Protein 3R8Y (pdb70)

Secondary structure (DSSP, 8-state):
--B-EEEEEEEE-GGG----TTSEEEE-SSEEEEEEEHHHHHHHHHHTTTTEEEEEEEE--BSB-SPBP--TT-SSEE-TT-EEBSS-EE-TT-EE-TT-EE-TT-EE-TT-EE-TT-EE-TT-EE-TT-EE-TT-EEPP--S-TTS---EE-TT-EE-TT-EE-TT-EEPTT-EE-TT-EE-SPBPTTEEEEETTEEEEEE-/-HHHHHHHHHHSPPB-EEEEEEEE-GGG----TTSEEEE-SSEEEEEEEHHHHHHHHHHTTTTEEEEEEEE--BSB-SPBP--TT-SSEE-TT-EEBSS-EE-TT-EE-TT-EE-TT-EE-TT-EE-TT-EE-TT-EE-SS-EE-TT-EE----SSTTSPPPEE-TT-EE-TT-EE-TT-EE-TT-EE-TT-EE-SPBPTT-EEEETTEEE--/--B-EEEEEEEESGGG-PPPTTSEEEE-SSEEEEEEEHHHHHHHHHHTTTTEEEEEEE---BSB-SPBP--TT-SSEE-TT-EEBSS-EE-TT-EE-TT-EE-TT-EE-TT-EE-TT-EE-TT-EE-TT-EE-TT-EE----S-TTS---EE-TT-EE-TT-EE-TT-EE-TT-EE-TT-EE-SPBPTT-EEETTTTEE--/--B-EEEEEEEE-GGG----TTSEEEE-SSEEEEEEEHHHHHHHHHHTTTTEEEEEEE---BSB-SPBP--TT-SSEE-TT-EEBSS-EE-TT-EE-TT-EE-TT-EE-TT-EE-TT-EE-TT-EE-TT-EE-TT-EEPP--S-TTSPPPEE-TT-EE-TT-EE-TT-EE-TT-EE-TT-EE-S-B-TTEEEETTTTEEEEE-/-HHHHHHHHHHSPPB-EEEEEEEE-GGG----TTSEEEE-SSEEEEEEEHHHHHHHHHHTTTTEEEEEEE---BSB-SPBP--TT-SSEE-TT-EEBSS-EE-TT-EE-TT-EE-TT-EE-TT-EE-TT-EE-TT-EE-TT-EE-TT-EE----SSTTSPPPEE-TT-EE-TT-EE-TT-EE-TT-EE-TT-EE-SPBPTT-EEETTTTEE-/--B-EEEEEEEE-GGGPPPPTTSEEEE-SSEEEEEEEHHHHHHHHHHTTTTEEEEEEE---BSB-SPBP--TT-SSEE-TT-EEBSS-EE-TT-EE-TT-EE-TT-EE-TT-EE-TT-EE-TT-EE-SS-EE-TT-EE----S-TTS---EE-TT-EE-TT-EE-TT-EE-TT-EE-TT-EE-SPBPTT-EEETTTTEEEE-

Foldseek 3Di:
DFFWKKKKKWFFQCVPADADPQKDWADDGGITIIIHGCVRVVVRCVVPCVGTVDMDMDTDDGRHDWAWDDCVPDQEEEDDQETHTHQEAEEHHEYEEHNEYEYHLEYAEANEYEYHNEYHAANAYAYYNEYAEHLEYFYYDNDDPPFAAEAEYAQEYEYHNEYEDGNEYEAANEYEYHPEYDDHHHHHQFYWYHDPTDTDGGD/DLVVQVVQQVVFWFFWKKKKKWFFQCVVADQDPQKDWDDDRGITIIIHGCVRVVVRCVVCVVGTDDMDMDTDDGRHGWAWDDPPPAQEAEDDQETHTHQEAEEHHEHEEHNEYEDHLEYAYHNEYEYANEYHAHNEYAYHPEYAEHLEYFYYDRPPSVFAAEYEYALEYHAHNEYEYGNEYEAANEYEYHPEYDDHHHHHNFYWYHHPTDTDD/DFFWKKKKKWFFQPVPADADPQKDWADDRGITIIIHGPVRVVVRCVVVVVGIPDMDMDTDDGRHDWAWDDCVPDQEAEDDQETHTHQEADEHHEYEEHNEYEDHLEYAYACEYEYHNEYEAANAYAYYNEYAEHLEYQYYDNDDPPFAAEAEYALEYHYHNEYEDGREYEAANEYEYHPEYDDHHHYHNFYWYDHPTDTDD/DFFWKKKKKWFFQCVPADADPQWDWQDDRGITMIIHGPVRVVCSCVVCCNGTPDMDMDTDDGRHDWAWDDCVPDQEAEEAQETHTHQEAEEHHEYEEHNEYEYHLEYAEANEYEYHNEYEAANAYAYYNEYAEALEYFYYDNDDPPFAAEAEYACEYEAHNEYEDGNEYEEACEYEYHPEYDDHHHYHQFYWYHYPTDTPDRD/DLVVQVVLQVPFWFAWKKKKKWFFQCVPADQDPQWDWPDDRGITIIIHGPVRVVVSCVVCVVTTPDMDMDTDDGRHGWAWDDCPPDQEAEDPQETHTHQEAEEHHEYEEHNEYEDHLEYAYHNEYEYANEYEAANEYAYYPEYAEHLEYFHYDNPPSPFAAEAEYAQEYHYHNEYEDGNEYEAANEYEYHPEYDDHHHHHNFYWYHHPTDTD/DFFWKKKKKWFFQCVPADADPQKDWAADRGITIIIHGCVRVVVSCVVCVVGTPDMDMDTDDGRHDWAWDDCPPDQEAEDPQETHTHQEAEEHHEYEEHQEYEDHLEYAEACEYEYHNEYEAANAYAYYNEYAAHLEYQYYDNDDPPFAAEAEYYLEYEAHNEYEDGNEYEAANEYEYHPEYDDHHHHHNFYWYHDPTDTDGD

Structure (mmCIF, N/CA/C/O backbone):
data_3R8Y
#
_entry.id   3R8Y
#
_cell.length_a   52.421
_cell.length_b   52.219
_cell.length_c   134.550
_cell.angle_alpha   97.41
_cell.angle_beta   93.19
_cell.angle_gamma   115.71
#
_symmetry.space_group_name_H-M   'P 1'
#
loop_
_entity.id
_entity.type
_entity.pdbx_description
1 polymer '2,3,4,5-tetrahydropyridine-2,6-dicarboxylate N-acetyltransferase'
2 non-polymer 'CALCIUM ION'
3 water water
#
loop_
_atom_site.group_PDB
_atom_site.id
_atom_site.type_symbol
_atom_site.label_atom_id
_atom_site.label_alt_id
_atom_site.label_comp_id
_atom_site.label_asym_id
_atom_site.label_entity_id
_atom_site.label_seq_id
_atom_site.pdbx_PDB_ins_code
_atom_site.Cartn_x
_atom_site.Cartn_y
_atom_site.Cartn_z
_atom_site.occupancy
_atom_site.B_iso_or_equiv
_atom_site.auth_seq_id
_atom_site.auth_comp_id
_atom_site.auth_asym_id
_atom_site.auth_atom_id
_atom_site.pdbx_PDB_model_num
ATOM 1 N N . GLU A 1 17 ? 5.936 19.691 67.250 1.00 48.96 17 GLU A N 1
ATOM 2 C CA . GLU A 1 17 ? 5.625 20.591 66.142 1.00 44.59 17 GLU A CA 1
ATOM 3 C C . GLU A 1 17 ? 4.121 20.767 65.959 1.00 36.17 17 GLU A C 1
ATOM 4 O O . GLU A 1 17 ? 3.676 21.873 65.850 1.00 29.60 17 GLU A O 1
ATOM 10 N N . LYS A 1 18 ? 3.394 19.665 65.927 1.00 34.37 18 LYS A N 1
ATOM 11 C CA . LYS A 1 18 ? 1.943 19.681 65.897 1.00 33.61 18 LYS A CA 1
ATOM 12 C C . LYS A 1 18 ? 1.445 20.086 67.261 1.00 32.04 18 LYS A C 1
ATOM 13 O O . LYS A 1 18 ? 1.940 19.624 68.251 1.00 33.07 18 LYS A O 1
ATOM 19 N N . LYS A 1 19 ? 0.485 20.988 67.300 1.00 27.78 19 LYS A N 1
ATOM 20 C CA . LYS A 1 19 ? 0.032 21.530 68.570 1.00 27.08 19 LYS A CA 1
ATOM 21 C C . LYS A 1 19 ? -1.486 21.485 68.720 1.00 23.95 19 LYS A C 1
ATOM 22 O O . LYS A 1 19 ? -2.225 21.436 67.729 1.00 19.76 19 LYS A O 1
ATOM 28 N N . THR A 1 20 ? -1.943 21.502 69.973 1.00 20.50 20 THR A N 1
ATOM 29 C CA . THR A 1 20 ? -3.363 21.564 70.279 1.00 20.12 20 THR A CA 1
ATOM 30 C C . THR A 1 20 ? -3.555 22.635 71.338 1.00 23.58 20 THR A C 1
ATOM 31 O O . THR A 1 20 ? -3.767 22.335 72.514 1.00 23.88 20 THR A O 1
ATOM 35 N N . PRO A 1 21 ? -3.442 23.900 70.924 1.00 22.96 21 PRO A N 1
ATOM 36 C CA . PRO A 1 21 ? -3.462 25.009 71.878 1.00 20.10 21 PRO A CA 1
ATOM 37 C C . PRO A 1 21 ? -4.851 25.232 72.456 1.00 23.04 21 PRO A C 1
ATOM 38 O O . PRO A 1 21 ? -5.849 25.166 71.739 1.00 22.81 21 PRO A O 1
ATOM 42 N N . VAL A 1 22 ? -4.910 25.470 73.760 1.00 23.68 22 VAL A N 1
ATOM 43 C CA . VAL A 1 22 ? -6.175 25.781 74.405 1.00 24.65 22 VAL A CA 1
ATOM 44 C C . VAL A 1 22 ? -6.093 27.069 75.207 1.00 23.45 22 VAL A C 1
ATOM 45 O O . VAL A 1 22 ? -5.022 27.478 75.646 1.00 22.14 22 VAL A O 1
ATOM 49 N N . LYS A 1 23 ? -7.243 27.709 75.376 1.00 24.47 23 LYS A N 1
ATOM 50 C CA . LYS A 1 23 ? -7.393 28.767 76.358 1.00 25.25 23 LYS A CA 1
ATOM 51 C C . LYS A 1 23 ? -8.424 28.292 77.373 1.00 27.30 23 LYS A C 1
ATOM 52 O O . LYS A 1 23 ? -9.524 27.889 77.002 1.00 25.58 23 LYS A O 1
ATOM 58 N N . VAL A 1 24 ? -8.072 28.320 78.654 1.00 27.04 24 VAL A N 1
ATOM 59 C CA . VAL A 1 24 ? -8.967 27.788 79.670 1.00 26.89 24 VAL A CA 1
ATOM 60 C C . VAL A 1 24 ? -9.242 28.788 80.787 1.00 27.23 24 VAL A C 1
ATOM 61 O O . VAL A 1 24 ? -8.335 29.184 81.522 1.00 28.67 24 VAL A O 1
ATOM 65 N N . TYR A 1 25 ? -10.503 29.194 80.897 1.00 26.88 25 TYR A N 1
ATOM 66 C CA . TYR A 1 25 ? -10.944 30.040 81.995 1.00 27.00 25 TYR A CA 1
ATOM 67 C C . TYR A 1 25 ? -11.167 29.164 83.209 1.00 26.83 25 TYR A C 1
ATOM 68 O O . TYR A 1 25 ? -11.840 28.139 83.122 1.00 25.45 25 TYR A O 1
ATOM 77 N N . ILE A 1 26 ? -10.605 29.568 84.345 1.00 25.52 26 ILE A N 1
ATOM 78 C CA . ILE A 1 26 ? -10.672 28.758 85.547 1.00 30.48 26 ILE A CA 1
ATOM 79 C C . ILE A 1 26 ? -11.092 29.601 86.739 1.00 30.74 26 ILE A C 1
ATOM 80 O O . ILE A 1 26 ? -10.943 30.824 86.735 1.00 33.06 26 ILE A O 1
ATOM 85 N N . LYS A 1 27 ? -11.626 28.939 87.755 1.00 29.63 27 LYS A N 1
ATOM 86 C CA . LYS A 1 27 ? -11.954 29.614 88.998 1.00 30.46 27 LYS A CA 1
ATOM 87 C C . LYS A 1 27 ? -11.878 28.651 90.173 1.00 34.02 27 LYS A C 1
ATOM 88 O O . LYS A 1 27 ? -12.019 27.439 90.010 1.00 35.07 27 LYS A O 1
ATOM 94 N N . GLY A 1 28 ? -11.646 29.203 91.358 1.00 35.64 28 GLY A N 1
ATOM 95 C CA . GLY A 1 28 ? -11.531 28.411 92.568 1.00 35.14 28 GLY A CA 1
ATOM 96 C C . GLY A 1 28 ? -10.564 29.049 93.545 1.00 38.70 28 GLY A C 1
ATOM 97 O O . GLY A 1 28 ? -10.441 30.274 93.594 1.00 40.02 28 GLY A O 1
ATOM 98 N N . ASP A 1 29 ? -9.878 28.217 94.323 1.00 36.66 29 ASP A N 1
ATOM 99 C CA . ASP A 1 29 ? -8.866 28.687 95.262 1.00 38.30 29 ASP A CA 1
ATOM 100 C C . ASP A 1 29 ? -7.509 28.612 94.582 1.00 40.78 29 ASP A C 1
ATOM 101 O O . ASP A 1 29 ? -6.717 27.706 94.841 1.00 39.55 29 ASP A O 1
ATOM 106 N N . LEU A 1 30 ? -7.246 29.575 93.704 1.00 42.14 30 LEU A N 1
ATOM 107 C CA . LEU A 1 30 ? -6.105 29.495 92.796 1.00 41.63 30 LEU A CA 1
ATOM 108 C C . LEU A 1 30 ? -4.747 29.673 93.470 1.00 45.30 30 LEU A C 1
ATOM 109 O O . LEU A 1 30 ? -3.734 29.207 92.952 1.00 47.19 30 LEU A O 1
ATOM 114 N N . LYS A 1 31 ? -4.724 30.343 94.616 1.00 48.07 31 LYS A N 1
ATOM 115 C CA . LYS A 1 31 ? -3.474 30.559 95.336 1.00 51.58 31 LYS A CA 1
ATOM 116 C C . LYS A 1 31 ? -2.831 29.230 95.707 1.00 50.95 31 LYS A C 1
ATOM 117 O O . LYS A 1 31 ? -1.633 29.166 95.978 1.00 50.72 31 LYS A O 1
ATOM 123 N N . GLU A 1 32 ? -3.636 28.171 95.719 1.00 50.07 32 GLU A N 1
ATOM 124 C CA . GLU A 1 32 ? -3.165 26.845 96.105 1.00 49.37 32 GLU A CA 1
ATOM 125 C C . GLU A 1 32 ? -2.599 26.069 94.923 1.00 47.81 32 GLU A C 1
ATOM 126 O O . GLU A 1 32 ? -2.055 24.978 95.092 1.00 47.16 32 GLU A O 1
ATOM 132 N N . VAL A 1 33 ? -2.737 26.633 93.727 1.00 46.15 33 VAL A N 1
ATOM 133 C CA . VAL A 1 33 ? -2.257 25.984 92.513 1.00 45.61 33 VAL A CA 1
ATOM 134 C C . VAL A 1 33 ? -0.998 26.662 91.984 1.00 47.32 33 VAL A C 1
ATOM 135 O O . VAL A 1 33 ? -0.952 27.884 91.835 1.00 48.62 33 VAL A O 1
ATOM 139 N N . THR A 1 34 ? 0.025 25.863 91.710 1.00 47.65 34 THR A N 1
ATOM 140 C CA . THR A 1 34 ? 1.222 26.370 91.057 1.00 49.31 34 THR A CA 1
ATOM 141 C C . THR A 1 34 ? 1.218 25.945 89.594 1.00 46.95 34 THR A C 1
ATOM 142 O O . THR A 1 34 ? 0.929 24.792 89.272 1.00 46.67 34 THR A O 1
ATOM 146 N N . PHE A 1 35 ? 1.526 26.884 88.708 1.00 45.31 35 PHE A N 1
ATOM 147 C CA . PHE A 1 35 ? 1.539 26.596 87.279 1.00 45.65 35 PHE A CA 1
ATOM 148 C C . PHE A 1 35 ? 2.960 26.557 86.738 1.00 48.22 35 PHE A C 1
ATOM 149 O O . PHE A 1 35 ? 3.788 27.394 87.098 1.00 50.91 35 PHE A O 1
ATOM 157 N N . PRO A 1 36 ? 3.248 25.573 85.874 1.00 47.27 36 PRO A N 1
ATOM 158 C CA . PRO A 1 36 ? 4.566 25.426 85.250 1.00 48.95 36 PRO A CA 1
ATOM 159 C C . PRO A 1 36 ? 4.824 26.534 84.236 1.00 47.97 36 PRO A C 1
ATOM 160 O O . PRO A 1 36 ? 3.882 27.187 83.785 1.00 46.81 36 PRO A O 1
ATOM 164 N N . GLU A 1 37 ? 6.088 26.737 83.883 1.00 45.65 37 GLU A N 1
ATOM 165 C CA . GLU A 1 37 ? 6.454 27.772 82.930 1.00 45.75 37 GLU A CA 1
ATOM 166 C C . GLU A 1 37 ? 5.980 27.428 81.522 1.00 43.15 37 GLU A C 1
ATOM 167 O O . GLU A 1 37 ? 6.038 28.265 80.622 1.00 41.79 37 GLU A O 1
ATOM 173 N N . THR A 1 38 ? 5.515 26.195 81.336 1.00 42.71 38 THR A N 1
ATOM 174 C CA . THR A 1 38 ? 5.017 25.751 80.034 1.00 42.00 38 THR A CA 1
ATOM 175 C C . THR A 1 38 ? 3.634 26.325 79.730 1.00 37.03 38 THR A C 1
ATOM 176 O O . THR A 1 38 ? 3.169 26.285 78.590 1.00 36.40 38 THR A O 1
ATOM 180 N N . VAL A 1 39 ? 2.975 26.858 80.753 1.00 32.63 39 VAL A N 1
ATOM 181 C CA . VAL A 1 39 ? 1.674 27.479 80.561 1.00 34.55 39 VAL A CA 1
ATOM 182 C C . VAL A 1 39 ? 1.686 28.938 81.002 1.00 34.53 39 VAL A C 1
ATOM 183 O O . VAL A 1 39 ? 2.331 29.299 81.991 1.00 35.71 39 VAL A O 1
ATOM 187 N N . GLN A 1 40 ? 0.983 29.774 80.250 1.00 32.83 40 GLN A N 1
ATOM 188 C CA . GLN A 1 40 ? 0.821 31.172 80.613 1.00 33.28 40 GLN A CA 1
ATOM 189 C C . GLN A 1 40 ? -0.429 31.306 81.458 1.00 35.11 40 GLN A C 1
ATOM 190 O O . GLN A 1 40 ? -1.541 31.149 80.955 1.00 35.38 40 GLN A O 1
ATOM 196 N N . ALA A 1 41 ? -0.240 31.586 82.743 1.00 35.33 41 ALA A N 1
ATOM 197 C CA . ALA A 1 41 ? -1.358 31.707 83.669 1.00 33.98 41 ALA A CA 1
ATOM 198 C C . ALA A 1 41 ? -1.658 33.167 83.987 1.00 36.91 41 ALA A C 1
ATOM 199 O O . ALA A 1 41 ? -0.851 33.854 84.613 1.00 40.91 41 ALA A O 1
ATOM 201 N N . PHE A 1 42 ? -2.812 33.653 83.560 1.00 34.73 42 PHE A N 1
ATOM 202 C CA . PHE A 1 42 ? -3.203 35.008 83.866 1.00 32.99 42 PHE A CA 1
ATOM 203 C C . PHE A 1 42 ? -4.253 34.890 84.955 1.00 34.67 42 PHE A C 1
ATOM 204 O O . PHE A 1 42 ? -5.403 34.663 84.691 1.00 35.33 42 PHE A O 1
ATOM 212 N N . VAL A 1 43 ? -3.832 34.994 86.198 1.00 36.29 43 VAL A N 1
ATOM 213 C CA . VAL A 1 43 ? -4.758 34.764 87.281 1.00 38.07 43 VAL A CA 1
ATOM 214 C C . VAL A 1 43 ? -4.602 35.666 88.466 1.00 38.61 43 VAL A C 1
ATOM 215 O O . VAL A 1 43 ? -3.585 36.301 88.649 1.00 37.39 43 VAL A O 1
ATOM 219 N N . ASN A 1 44 ? -5.663 35.701 89.253 1.00 41.04 44 ASN A N 1
ATOM 220 C CA . ASN A 1 44 ? -5.697 36.361 90.543 1.00 48.41 44 ASN A CA 1
ATOM 221 C C . ASN A 1 44 ? -6.182 35.297 91.504 1.00 46.36 44 ASN A C 1
ATOM 222 O O . ASN A 1 44 ? -6.253 34.142 91.142 1.00 42.96 44 ASN A O 1
ATOM 227 N N . LYS A 1 45 ? -6.473 35.670 92.744 1.00 47.83 45 LYS A N 1
ATOM 228 C CA . LYS A 1 45 ? -6.860 34.680 93.741 1.00 49.26 45 LYS A CA 1
ATOM 229 C C . LYS A 1 45 ? -8.042 33.747 93.451 1.00 48.86 45 LYS A C 1
ATOM 230 O O . LYS A 1 45 ? -7.979 32.578 93.769 1.00 47.56 45 LYS A O 1
ATOM 236 N N . LYS A 1 46 ? -9.124 34.242 92.872 1.00 48.69 46 LYS A N 1
ATOM 237 C CA . LYS A 1 46 ? -10.258 33.353 92.598 1.00 47.54 46 LYS A CA 1
ATOM 238 C C . LYS A 1 46 ? -10.537 32.958 91.139 1.00 43.45 46 LYS A C 1
ATOM 239 O O . LYS A 1 46 ? -11.185 31.945 90.897 1.00 42.86 46 LYS A O 1
ATOM 245 N N . SER A 1 47 ? -10.147 33.785 90.182 1.00 40.35 47 SER A N 1
ATOM 246 C CA . SER A 1 47 ? -10.474 33.481 88.795 1.00 39.95 47 SER A CA 1
ATOM 247 C C . SER A 1 47 ? -9.318 33.738 87.858 1.00 37.16 47 SER A C 1
ATOM 248 O O . SER A 1 47 ? -8.410 34.505 88.173 1.00 37.60 47 SER A O 1
ATOM 251 N N . GLY A 1 48 ? -9.347 33.090 86.702 1.00 31.86 48 GLY A N 1
ATOM 252 C CA . GLY A 1 48 ? -8.258 33.284 85.765 1.00 37.15 48 GLY A CA 1
ATOM 253 C C . GLY A 1 48 ? -8.495 32.660 84.402 1.00 35.22 48 GLY A C 1
ATOM 254 O O . GLY A 1 48 ? -9.483 31.965 84.194 1.00 35.85 48 GLY A O 1
ATOM 255 N N . VAL A 1 49 ? -7.530 32.879 83.508 1.00 33.70 49 VAL A N 1
ATOM 256 C CA . VAL A 1 49 ? -7.510 32.300 82.166 1.00 29.59 49 VAL A CA 1
ATOM 257 C C . VAL A 1 49 ? -6.143 31.640 81.918 1.00 31.63 49 VAL A C 1
ATOM 258 O O . VAL A 1 49 ? -5.108 32.220 82.240 1.00 31.02 49 VAL A O 1
ATOM 262 N N . LEU A 1 50 ? -6.139 30.437 81.349 1.00 30.07 50 LEU A N 1
ATOM 263 C CA . LEU A 1 50 ? -4.894 29.707 81.086 1.00 30.37 50 LEU A CA 1
ATOM 264 C C . LEU A 1 50 ? -4.620 29.447 79.603 1.00 26.98 50 LEU A C 1
ATOM 265 O O . LEU A 1 50 ? -5.511 29.038 78.866 1.00 28.93 50 LEU A O 1
ATOM 270 N N . PHE A 1 51 ? -3.381 29.684 79.177 1.00 24.28 51 PHE A N 1
ATOM 271 C CA . PHE A 1 51 ? -2.976 29.445 77.794 1.00 24.90 51 PHE A CA 1
ATOM 272 C C . PHE A 1 51 ? -1.874 28.392 77.719 1.00 26.21 51 PHE A C 1
ATOM 273 O O . PHE A 1 51 ? -0.859 28.517 78.400 1.00 26.41 51 PHE A O 1
ATOM 281 N N . GLY A 1 52 ? -2.053 27.373 76.882 1.00 22.99 52 GLY A N 1
ATOM 282 C CA . GLY A 1 52 ? -1.015 26.368 76.710 1.00 26.05 52 GLY A CA 1
ATOM 283 C C . GLY A 1 52 ? -1.475 25.172 75.903 1.00 27.46 52 GLY A C 1
ATOM 284 O O . GLY A 1 52 ? -2.567 25.188 75.339 1.00 23.58 52 GLY A O 1
ATOM 285 N N . GLU A 1 53 ? -0.637 24.141 75.849 1.00 26.98 53 GLU A N 1
ATOM 286 C CA . GLU A 1 53 ? -0.995 22.891 75.188 1.00 27.43 53 GLU A CA 1
ATOM 287 C C . GLU A 1 53 ? -2.020 22.128 76.007 1.00 25.44 53 GLU A C 1
ATOM 288 O O . GLU A 1 53 ? -1.911 22.059 77.232 1.00 27.90 53 GLU A O 1
ATOM 294 N N . TRP A 1 54 ? -3.010 21.552 75.327 1.00 23.96 54 TRP A N 1
ATOM 295 C CA . TRP A 1 54 ? -4.079 20.828 76.010 1.00 27.42 54 TRP A CA 1
ATOM 296 C C . TRP A 1 54 ? -3.539 19.708 76.898 1.00 32.08 54 TRP A C 1
ATOM 297 O O . TRP A 1 54 ? -4.005 19.521 78.021 1.00 34.71 54 TRP A O 1
ATOM 308 N N . SER A 1 55 ? -2.550 18.974 76.400 1.00 32.66 55 SER A N 1
ATOM 309 C CA . SER A 1 55 ? -1.967 17.878 77.172 1.00 36.72 55 SER A CA 1
ATOM 310 C C . SER A 1 55 ? -1.437 18.373 78.517 1.00 38.07 55 SER A C 1
ATOM 311 O O . SER A 1 55 ? -1.634 17.728 79.543 1.00 39.36 55 SER A O 1
ATOM 314 N N . GLU A 1 56 ? -0.774 19.526 78.502 1.00 38.83 56 GLU A N 1
ATOM 315 C CA . GLU A 1 56 ? -0.239 20.125 79.722 1.00 38.61 56 GLU A CA 1
ATOM 316 C C . GLU A 1 56 ? -1.349 20.629 80.646 1.00 36.42 56 GLU A C 1
ATOM 317 O O . GLU A 1 56 ? -1.315 20.397 81.853 1.00 35.91 56 GLU A O 1
ATOM 323 N N . ILE A 1 57 ? -2.327 21.322 80.074 1.00 34.70 57 ILE A N 1
ATOM 324 C CA . ILE A 1 57 ? -3.389 21.947 80.857 1.00 32.13 57 ILE A CA 1
ATOM 325 C C . ILE A 1 57 ? -4.332 20.908 81.454 1.00 31.42 57 ILE A C 1
ATOM 326 O O . ILE A 1 57 ? -4.803 21.054 82.581 1.00 31.18 57 ILE A O 1
ATOM 331 N N . LYS A 1 58 ? -4.602 19.858 80.689 1.00 31.56 58 LYS A N 1
ATOM 332 C CA . LYS A 1 58 ? -5.502 18.801 81.126 1.00 35.92 58 LYS A CA 1
ATOM 333 C C . LYS A 1 58 ? -5.011 18.204 82.436 1.00 35.09 58 LYS A C 1
ATOM 334 O O . LYS A 1 58 ? -5.791 17.969 83.356 1.00 37.64 58 LYS A O 1
ATOM 340 N N . THR A 1 59 ? -3.709 17.957 82.504 1.00 34.42 59 THR A N 1
ATOM 341 C CA . THR A 1 59 ? -3.085 17.413 83.708 1.00 35.99 59 THR A CA 1
ATOM 342 C C . THR A 1 59 ? -3.261 18.347 84.897 1.00 34.97 59 THR A C 1
ATOM 343 O O . THR A 1 59 ? -3.525 17.904 86.013 1.00 35.99 59 THR A O 1
ATOM 347 N N . ILE A 1 60 ? -3.104 19.642 84.650 1.00 33.58 60 ILE A N 1
ATOM 348 C CA . ILE A 1 60 ? -3.257 20.649 85.695 1.00 37.02 60 ILE A CA 1
ATOM 349 C C . ILE A 1 60 ? -4.683 20.676 86.238 1.00 37.25 60 ILE A C 1
ATOM 350 O O . ILE A 1 60 ? -4.894 20.708 87.451 1.00 38.68 60 ILE A O 1
ATOM 355 N N . LEU A 1 61 ? -5.662 20.664 85.338 1.00 36.37 61 LEU A N 1
ATOM 356 C CA . LEU A 1 61 ? -7.062 20.657 85.749 1.00 34.53 61 LEU A CA 1
ATOM 357 C C . LEU A 1 61 ? -7.361 19.419 86.599 1.00 35.84 61 LEU A C 1
ATOM 358 O O . LEU A 1 61 ? -7.980 19.514 87.663 1.00 39.10 61 LEU A O 1
ATOM 363 N N . ASP A 1 62 ? -6.908 18.261 86.128 1.00 35.05 62 ASP A N 1
ATOM 364 C CA . ASP A 1 62 ? -7.134 16.998 86.827 1.00 41.25 62 ASP A CA 1
ATOM 365 C C . ASP A 1 62 ? -6.482 16.957 88.207 1.00 41.47 62 ASP A C 1
ATOM 366 O O . ASP A 1 62 ? -7.128 16.627 89.202 1.00 43.59 62 ASP A O 1
ATOM 371 N N . GLU A 1 63 ? -5.199 17.296 88.265 1.00 40.48 63 GLU A N 1
ATOM 372 C CA . GLU A 1 63 ? -4.449 17.196 89.509 1.00 39.18 63 GLU A CA 1
ATOM 373 C C . GLU A 1 63 ? -4.802 18.276 90.531 1.00 42.03 63 GLU A C 1
ATOM 374 O O . GLU A 1 63 ? -4.374 18.208 91.684 1.00 42.37 63 GLU A O 1
ATOM 380 N N . ASN A 1 64 ? -5.587 19.265 90.117 1.00 41.20 64 ASN A N 1
ATOM 381 C CA . ASN A 1 64 ? -5.975 20.339 91.024 1.00 41.11 64 ASN A CA 1
ATOM 382 C C . ASN A 1 64 ? -7.485 20.507 91.134 1.00 39.86 64 ASN A C 1
ATOM 383 O O . ASN A 1 64 ? -7.981 21.600 91.415 1.00 37.46 64 ASN A O 1
ATOM 388 N N . SER A 1 65 ? -8.207 19.410 90.930 1.00 40.20 65 SER A N 1
ATOM 389 C CA . SER A 1 65 ? -9.666 19.419 90.955 1.00 44.06 65 SER A CA 1
ATOM 390 C C . SER A 1 65 ? -10.241 20.010 92.243 1.00 45.32 65 SER A C 1
ATOM 391 O O . SER A 1 65 ? -11.335 20.570 92.241 1.00 48.95 65 SER A O 1
ATOM 394 N N . LYS A 1 66 ? -9.500 19.897 93.337 1.00 43.55 66 LYS A N 1
ATOM 395 C CA . LYS A 1 66 ? -9.976 20.405 94.618 1.00 45.97 66 LYS A CA 1
ATOM 396 C C . LYS A 1 66 ? -10.053 21.932 94.642 1.00 43.57 66 LYS A C 1
ATOM 397 O O . LYS A 1 66 ? -10.932 22.501 95.286 1.00 43.55 66 LYS A O 1
ATOM 403 N N . TYR A 1 67 ? -9.135 22.590 93.939 1.00 39.83 67 TYR A N 1
ATOM 404 C CA . TYR A 1 67 ? -9.040 24.049 93.988 1.00 40.04 67 TYR A CA 1
ATOM 405 C C . TYR A 1 67 ? -9.590 24.731 92.742 1.00 39.18 67 TYR A C 1
ATOM 406 O O . TYR A 1 67 ? -9.996 25.889 92.800 1.00 40.12 67 TYR A O 1
ATOM 415 N N . ILE A 1 68 ? -9.578 24.022 91.617 1.00 39.63 68 ILE A N 1
ATOM 416 C CA . ILE A 1 68 ? -10.211 24.507 90.395 1.00 38.44 68 ILE A CA 1
ATOM 417 C C . ILE A 1 68 ? -11.576 23.845 90.281 1.00 41.61 68 ILE A C 1
ATOM 418 O O . ILE A 1 68 ? -11.677 22.674 89.921 1.00 45.95 68 ILE A O 1
ATOM 423 N N . VAL A 1 69 ? -12.625 24.594 90.605 1.00 40.10 69 VAL A N 1
ATOM 424 C CA . VAL A 1 69 ? -13.955 24.016 90.755 1.00 37.83 69 VAL A CA 1
ATOM 425 C C . VAL A 1 69 ? -14.811 24.084 89.491 1.00 37.47 69 VAL A C 1
ATOM 426 O O . VAL A 1 69 ? -15.781 23.340 89.355 1.00 38.54 69 VAL A O 1
ATOM 430 N N . ASP A 1 70 ? -14.450 24.976 88.574 1.00 33.10 70 ASP A N 1
ATOM 431 C CA . ASP A 1 70 ? -15.127 25.069 87.287 1.00 34.01 70 ASP A CA 1
ATOM 432 C C . ASP A 1 70 ? -14.160 25.634 86.257 1.00 31.54 70 ASP A C 1
ATOM 433 O O . ASP A 1 70 ? -13.202 26.324 86.610 1.00 30.51 70 ASP A O 1
ATOM 438 N N . TYR A 1 71 ? -14.398 25.327 84.986 1.00 31.35 71 TYR A N 1
ATOM 439 C CA . TYR A 1 71 ? -13.567 25.851 83.916 1.00 29.91 71 TYR A CA 1
ATOM 440 C C . TYR A 1 71 ? -14.284 25.750 82.575 1.00 29.85 71 TYR A C 1
ATOM 441 O O . TYR A 1 71 ? -15.208 24.957 82.410 1.00 30.30 71 TYR A O 1
ATOM 450 N N . VAL A 1 72 ? -13.847 26.564 81.625 1.00 26.81 72 VAL A N 1
ATOM 451 C CA . VAL A 1 72 ? -14.369 26.515 80.271 1.00 26.19 72 VAL A CA 1
ATOM 452 C C . VAL A 1 72 ? -13.180 26.419 79.328 1.00 27.71 72 VAL A C 1
ATOM 453 O O . VAL A 1 72 ? -12.298 27.278 79.346 1.00 25.10 72 VAL A O 1
ATOM 457 N N . VAL A 1 73 ? -13.149 25.363 78.519 1.00 30.77 73 VAL A N 1
ATOM 458 C CA . VAL A 1 73 ? -12.050 25.159 77.581 1.00 29.58 73 VAL A CA 1
ATOM 459 C C . VAL A 1 73 ? -12.435 25.610 76.186 1.00 30.18 73 VAL A C 1
ATOM 460 O O . VAL A 1 73 ? -13.474 25.214 75.658 1.00 28.46 73 VAL A O 1
ATOM 464 N N . GLU A 1 74 ? -11.590 26.446 75.595 1.00 28.56 74 GLU A N 1
ATOM 465 C CA . GLU A 1 74 ? -11.757 26.848 74.210 1.00 26.41 74 GLU A CA 1
ATOM 466 C C . GLU A 1 74 ? -10.597 26.294 73.384 1.00 23.13 74 GLU A C 1
ATOM 467 O O . GLU A 1 74 ? -9.450 26.285 73.826 1.00 25.89 74 GLU A O 1
ATOM 473 N N . ASN A 1 75 ? -10.910 25.823 72.185 1.00 21.29 75 ASN A N 1
ATOM 474 C CA . ASN A 1 75 ? -9.931 25.182 71.329 1.00 19.92 75 ASN A CA 1
ATOM 475 C C . ASN A 1 75 ? -10.384 25.347 69.881 1.00 20.71 75 ASN A C 1
ATOM 476 O O . ASN A 1 75 ? -11.561 25.175 69.580 1.00 19.96 75 ASN A O 1
ATOM 481 N N . ASP A 1 76 ? -9.460 25.690 68.994 1.00 21.08 76 ASP A N 1
ATOM 482 C CA . ASP A 1 76 ? -9.823 25.929 67.594 1.00 24.01 76 ASP A CA 1
ATOM 483 C C . ASP A 1 76 ? -9.080 25.072 66.569 1.00 25.10 76 ASP A C 1
ATOM 484 O O . ASP A 1 76 ? -9.364 25.159 65.378 1.00 22.53 76 ASP A O 1
ATOM 489 N N . ARG A 1 77 ? -8.141 24.244 67.024 1.00 21.62 77 ARG A N 1
ATOM 490 C CA . ARG A 1 77 ? -7.368 23.406 66.116 1.00 21.59 77 ARG A CA 1
ATOM 491 C C . ARG A 1 77 ? -6.768 22.224 66.852 1.00 21.63 77 ARG A C 1
ATOM 492 O O . ARG A 1 77 ? -6.611 22.256 68.075 1.00 23.23 77 ARG A O 1
ATOM 500 N N . ARG A 1 78 ? -6.410 21.193 66.093 1.00 17.15 78 ARG A N 1
ATOM 501 C CA . ARG A 1 78 ? -5.905 19.944 66.655 1.00 20.66 78 ARG A CA 1
ATOM 502 C C . ARG A 1 78 ? -4.736 19.415 65.814 1.00 21.17 78 ARG A C 1
ATOM 503 O O . ARG A 1 78 ? -4.845 19.287 64.587 1.00 20.66 78 ARG A O 1
ATOM 511 N N . ASN A 1 79 ? -3.612 19.135 66.475 1.00 20.07 79 ASN A N 1
ATOM 512 C CA . ASN A 1 79 ? -2.407 18.627 65.812 1.00 21.58 79 ASN A CA 1
ATOM 513 C C . ASN A 1 79 ? -1.982 19.495 64.634 1.00 19.86 79 ASN A C 1
ATOM 514 O O . ASN A 1 79 ? -1.562 18.987 63.596 1.00 19.55 79 ASN A O 1
ATOM 519 N N . SER A 1 80 ? -2.094 20.808 64.818 1.00 16.33 80 SER A N 1
ATOM 520 C CA . SER A 1 80 ? -1.774 21.774 63.772 1.00 16.90 80 SER A CA 1
ATOM 521 C C . SER A 1 80 ? -0.389 22.371 64.008 1.00 17.66 80 SER A C 1
ATOM 522 O O . SER A 1 80 ? -0.068 22.776 65.122 1.00 20.71 80 SER A O 1
ATOM 525 N N . ALA A 1 81 ? 0.423 22.432 62.956 1.00 18.94 81 ALA A N 1
ATOM 526 C CA . ALA A 1 81 ? 1.813 22.866 63.096 1.00 19.53 81 ALA A CA 1
ATOM 527 C C . ALA A 1 81 ? 2.096 24.272 62.543 1.00 23.32 81 ALA A C 1
ATOM 528 O O . ALA A 1 81 ? 2.942 25.000 63.081 1.00 24.52 81 ALA A O 1
ATOM 530 N N . ILE A 1 82 ? 1.405 24.650 61.470 1.00 20.56 82 ILE A N 1
ATOM 531 C CA . ILE A 1 82 ? 1.664 25.934 60.820 1.00 20.14 82 ILE A CA 1
ATOM 532 C C . ILE A 1 82 ? 0.818 27.055 61.434 1.00 18.83 82 ILE A C 1
ATOM 533 O O . ILE A 1 82 ? -0.420 26.981 61.466 1.00 17.84 82 ILE A O 1
ATOM 538 N N . PRO A 1 83 ? 1.487 28.097 61.962 1.00 19.08 83 PRO A N 1
ATOM 539 C CA . PRO A 1 83 ? 0.729 29.184 62.597 1.00 20.58 83 PRO A CA 1
ATOM 540 C C . PRO A 1 83 ? 0.052 30.100 61.585 1.00 18.62 83 PRO A C 1
ATOM 541 O O . PRO A 1 83 ? 0.352 30.033 60.385 1.00 18.65 83 PRO A O 1
ATOM 545 N N . MET A 1 84 ? -0.854 30.941 62.073 1.00 19.71 84 MET A N 1
ATOM 546 C CA . MET A 1 84 ? -1.527 31.919 61.223 1.00 20.04 84 MET A CA 1
ATOM 547 C C . MET A 1 84 ? -0.638 33.148 61.056 1.00 19.75 84 MET A C 1
ATOM 548 O O . MET A 1 84 ? 0.248 33.402 61.877 1.00 20.76 84 MET A O 1
ATOM 553 N N . LEU A 1 85 ? -0.865 33.897 59.982 1.00 15.83 85 LEU A N 1
ATOM 554 C CA . LEU A 1 85 ? -0.093 35.097 59.696 1.00 16.16 85 LEU A CA 1
ATOM 555 C C . LEU A 1 85 ? -0.450 36.205 60.684 1.00 16.22 85 LEU A C 1
ATOM 556 O O . LEU A 1 85 ? -1.622 36.437 60.956 1.00 17.81 85 LEU A O 1
ATOM 561 N N . ASP A 1 86 ? 0.561 36.887 61.213 1.00 20.75 86 ASP A N 1
ATOM 562 C CA . ASP A 1 86 ? 0.328 38.049 62.067 1.00 20.76 86 ASP A CA 1
ATOM 563 C C . ASP A 1 86 ? -0.099 39.223 61.183 1.00 19.28 86 ASP A C 1
ATOM 564 O O . ASP A 1 86 ? 0.701 39.747 60.413 1.00 16.57 86 ASP A O 1
ATOM 569 N N . LEU A 1 87 ? -1.365 39.624 61.292 1.00 17.08 87 LEU A N 1
ATOM 570 C CA . LEU A 1 87 ? -1.933 40.632 60.403 1.00 16.13 87 LEU A CA 1
ATOM 571 C C . LEU A 1 87 ? -1.692 42.062 60.864 1.00 18.72 87 LEU A C 1
ATOM 572 O O . LEU A 1 87 ? -1.906 43.000 60.093 1.00 18.98 87 LEU A O 1
ATOM 577 N N . LYS A 1 88 ? -1.260 42.225 62.115 1.00 17.19 88 LYS A N 1
ATOM 578 C CA . LYS A 1 88 ? -1.343 43.527 62.786 1.00 17.95 88 LYS A CA 1
ATOM 579 C C . LYS A 1 88 ? -0.567 44.680 62.150 1.00 22.95 88 LYS A C 1
ATOM 580 O O . LYS A 1 88 ? -0.929 45.837 62.341 1.00 22.71 88 LYS A O 1
ATOM 586 N N . GLY A 1 89 ? 0.490 44.375 61.403 1.00 21.47 89 GLY A N 1
ATOM 587 C CA . GLY A 1 89 ? 1.308 45.416 60.806 1.00 21.38 89 GLY A CA 1
ATOM 588 C C . GLY A 1 89 ? 1.243 45.445 59.292 1.00 21.22 89 GLY A C 1
ATOM 589 O O . GLY A 1 89 ? 1.925 46.242 58.650 1.00 22.34 89 GLY A O 1
ATOM 590 N N . ILE A 1 90 ? 0.422 44.578 58.710 1.00 20.28 90 ILE A N 1
ATOM 591 C CA . ILE A 1 90 ? 0.356 44.490 57.249 1.00 19.13 90 ILE A CA 1
ATOM 592 C C . ILE A 1 90 ? -0.330 45.725 56.654 1.00 18.99 90 ILE A C 1
ATOM 593 O O . ILE A 1 90 ? -1.372 46.162 57.135 1.00 21.43 90 ILE A O 1
ATOM 598 N N . LYS A 1 91 ? 0.262 46.283 55.599 1.00 20.43 91 LYS A N 1
ATOM 599 C CA . LYS A 1 91 ? -0.297 47.457 54.937 1.00 20.09 91 LYS A CA 1
ATOM 600 C C . LYS A 1 91 ? -1.326 47.045 53.886 1.00 21.04 91 LYS A C 1
ATOM 601 O O . LYS A 1 91 ? -1.148 47.291 52.689 1.00 22.44 91 LYS A O 1
ATOM 607 N N . ALA A 1 92 ? -2.403 46.419 54.350 1.00 18.62 92 ALA A N 1
ATOM 608 C CA . ALA A 1 92 ? -3.483 45.942 53.481 1.00 15.33 92 ALA A CA 1
ATOM 609 C C . ALA A 1 92 ? -4.703 45.642 54.333 1.00 17.32 92 ALA A C 1
ATOM 610 O O . ALA A 1 92 ? -4.660 45.779 55.555 1.00 18.73 92 ALA A O 1
ATOM 612 N N . ARG A 1 93 ? -5.786 45.219 53.690 1.00 16.26 93 ARG A N 1
ATOM 613 C CA . ARG A 1 93 ? -7.053 45.007 54.380 1.00 16.09 93 ARG A CA 1
ATOM 614 C C . ARG A 1 93 ? -7.397 43.524 54.430 1.00 16.00 93 ARG A C 1
ATOM 615 O O . ARG A 1 93 ? -7.489 42.874 53.393 1.00 16.40 93 ARG A O 1
ATOM 623 N N . ILE A 1 94 ? -7.547 42.986 55.639 1.00 11.69 94 ILE A N 1
ATOM 624 C CA . ILE A 1 94 ? -7.909 41.573 55.836 1.00 13.77 94 ILE A CA 1
ATOM 625 C C . ILE A 1 94 ? -9.170 41.495 56.690 1.00 15.35 94 ILE A C 1
ATOM 626 O O . ILE A 1 94 ? -9.199 41.980 57.825 1.00 18.25 94 ILE A O 1
ATOM 631 N N . GLU A 1 95 ? -10.211 40.887 56.138 1.00 13.23 95 GLU A N 1
ATOM 632 C CA . GLU A 1 95 ? -11.518 40.903 56.773 1.00 12.79 95 GLU A CA 1
ATOM 633 C C . GLU A 1 95 ? -11.726 39.692 57.670 1.00 13.93 95 GLU A C 1
ATOM 634 O O . GLU A 1 95 ? -11.060 38.669 57.525 1.00 12.51 95 GLU A O 1
ATOM 640 N N . PRO A 1 96 ? -12.660 39.807 58.621 1.00 15.17 96 PRO A N 1
ATOM 641 C CA . PRO A 1 96 ? -12.909 38.725 59.577 1.00 12.93 96 PRO A CA 1
ATOM 642 C C . PRO A 1 96 ? -13.254 37.411 58.891 1.00 15.22 96 PRO A C 1
ATOM 643 O O . PRO A 1 96 ? -13.992 37.405 57.909 1.00 16.74 96 PRO A O 1
ATOM 647 N N . GLY A 1 97 ? -12.751 36.294 59.415 1.00 16.12 97 GLY A N 1
ATOM 648 C CA . GLY A 1 97 ? -13.055 35.028 58.791 1.00 16.46 97 GLY A CA 1
ATOM 649 C C . GLY A 1 97 ? -12.035 34.613 57.737 1.00 12.00 97 GLY A C 1
ATOM 650 O O . GLY A 1 97 ? -11.967 33.440 57.395 1.00 15.06 97 GLY A O 1
ATOM 651 N N . ALA A 1 98 ? -11.262 35.555 57.205 1.00 14.29 98 ALA A N 1
ATOM 652 C CA . ALA A 1 98 ? -10.179 35.173 56.287 1.00 12.87 98 ALA A CA 1
ATOM 653 C C . ALA A 1 98 ? -9.152 34.383 57.102 1.00 15.54 98 ALA A C 1
ATOM 654 O O . ALA A 1 98 ? -8.794 34.784 58.217 1.00 20.83 98 ALA A O 1
ATOM 656 N N . ILE A 1 99 ? -8.696 33.252 56.573 1.00 11.87 99 ILE A N 1
ATOM 657 C CA . ILE A 1 99 ? -7.687 32.455 57.263 1.00 13.02 99 ILE A CA 1
ATOM 658 C C . ILE A 1 99 ? -6.438 32.476 56.396 1.00 12.75 99 ILE A C 1
ATOM 659 O O . ILE A 1 99 ? -6.475 32.039 55.254 1.00 13.13 99 ILE A O 1
ATOM 664 N N . ILE A 1 100 ? -5.342 32.996 56.936 1.00 12.03 100 ILE A N 1
ATOM 665 C CA . ILE A 1 100 ? -4.108 33.114 56.171 1.00 14.45 100 ILE A CA 1
ATOM 666 C C . ILE A 1 100 ? -2.988 32.489 56.986 1.00 14.22 100 ILE A C 1
ATOM 667 O O . ILE A 1 100 ? -2.764 32.855 58.138 1.00 14.37 100 ILE A O 1
ATOM 672 N N . ARG A 1 101 ? -2.301 31.533 56.387 1.00 13.57 101 ARG A N 1
ATOM 673 C CA . ARG A 1 101 ? -1.157 30.922 57.046 1.00 13.71 101 ARG A CA 1
ATOM 674 C C . ARG A 1 101 ? 0.051 31.848 57.078 1.00 14.56 101 ARG A C 1
ATOM 675 O O . ARG A 1 101 ? 0.141 32.804 56.307 1.00 13.79 101 ARG A O 1
ATOM 683 N N . ASP A 1 102 ? 0.978 31.575 57.992 1.00 15.72 102 ASP A N 1
ATOM 684 C CA . ASP A 1 102 ? 2.235 32.311 58.025 1.00 15.65 102 ASP A CA 1
ATOM 685 C C . ASP A 1 102 ? 2.999 32.136 56.706 1.00 16.97 102 ASP A C 1
ATOM 686 O O . ASP A 1 102 ? 2.701 31.243 55.907 1.00 16.97 102 ASP A O 1
ATOM 691 N N . HIS A 1 103 ? 3.960 33.021 56.462 1.00 17.58 103 HIS A N 1
ATOM 692 C CA . HIS A 1 103 ? 4.806 32.925 55.275 1.00 17.76 103 HIS A CA 1
ATOM 693 C C . HIS A 1 103 ? 4.026 33.180 53.989 1.00 16.00 103 HIS A C 1
ATOM 694 O O . HIS A 1 103 ? 4.308 32.579 52.947 1.00 19.88 103 HIS A O 1
ATOM 701 N N . VAL A 1 104 ? 3.051 34.077 54.084 1.00 16.19 104 VAL A N 1
ATOM 702 C CA . VAL A 1 104 ? 2.305 34.580 52.939 1.00 16.40 104 VAL A CA 1
ATOM 703 C C . VAL A 1 104 ? 2.658 36.051 52.781 1.00 16.16 104 VAL A C 1
ATOM 704 O O . VAL A 1 104 ? 2.794 36.769 53.771 1.00 17.84 104 VAL A O 1
ATOM 708 N N . GLU A 1 105 ? 2.835 36.491 51.541 1.00 12.75 105 GLU A N 1
ATOM 709 C CA . GLU A 1 105 ? 3.219 37.870 51.258 1.00 15.76 105 GLU A CA 1
ATOM 710 C C . GLU A 1 105 ? 2.010 38.608 50.726 1.00 17.18 105 GLU A C 1
ATOM 711 O O . GLU A 1 105 ? 1.465 38.246 49.677 1.00 17.14 105 GLU A O 1
ATOM 717 N N . ILE A 1 106 ? 1.600 39.638 51.459 1.00 16.66 106 ILE A N 1
ATOM 718 C CA . ILE A 1 106 ? 0.455 40.455 51.093 1.00 15.39 106 ILE A CA 1
ATOM 719 C C . ILE A 1 106 ? 0.932 41.850 50.720 1.00 17.35 106 ILE A C 1
ATOM 720 O O . ILE A 1 106 ? 1.506 42.578 51.546 1.00 17.99 106 ILE A O 1
ATOM 725 N N . GLY A 1 107 ? 0.701 42.211 49.461 1.00 19.18 107 GLY A N 1
ATOM 726 C CA . GLY A 1 107 ? 1.148 43.479 48.919 1.00 19.30 107 GLY A CA 1
ATOM 727 C C . GLY A 1 107 ? 0.372 44.671 49.431 1.00 19.43 107 GLY A C 1
ATOM 728 O O . GLY A 1 107 ? -0.723 44.538 49.995 1.00 16.90 107 GLY A O 1
ATOM 729 N N . ASP A 1 108 ? 0.948 45.851 49.236 1.00 16.25 108 ASP A N 1
ATOM 730 C CA . ASP A 1 108 ? 0.327 47.072 49.724 1.00 18.26 108 ASP A CA 1
ATOM 731 C C . ASP A 1 108 ? -1.047 47.246 49.107 1.00 17.49 108 ASP A C 1
ATOM 732 O O . ASP A 1 108 ? -1.227 47.050 47.899 1.00 17.15 108 ASP A O 1
ATOM 737 N N . ASN A 1 109 ? -2.007 47.595 49.959 1.00 16.34 109 ASN A N 1
ATOM 738 C CA . ASN A 1 109 ? -3.387 47.869 49.573 1.00 17.05 109 ASN A CA 1
ATOM 739 C C . ASN A 1 109 ? -4.148 46.701 48.929 1.00 16.16 109 ASN A C 1
ATOM 740 O O . ASN A 1 109 ? -5.176 46.898 48.271 1.00 19.45 109 ASN A O 1
ATOM 745 N N . ALA A 1 110 ? -3.656 45.483 49.140 1.00 13.15 110 ALA A N 1
ATOM 746 C CA . ALA A 1 110 ? -4.424 44.313 48.749 1.00 13.56 110 ALA A CA 1
ATOM 747 C C . ALA A 1 110 ? -5.648 44.181 49.665 1.00 16.30 110 ALA A C 1
ATOM 748 O O . ALA A 1 110 ? -5.752 44.856 50.698 1.00 15.87 110 ALA A O 1
ATOM 750 N N . VAL A 1 111 ? -6.591 43.343 49.262 1.00 12.70 111 VAL A N 1
ATOM 751 C CA . VAL A 1 111 ? -7.787 43.118 50.062 1.00 11.99 111 VAL A CA 1
ATOM 752 C C . VAL A 1 111 ? -8.056 41.638 50.114 1.00 14.01 111 VAL A C 1
ATOM 753 O O . VAL A 1 111 ? -8.134 40.971 49.068 1.00 13.57 111 VAL A O 1
ATOM 757 N N . ILE A 1 112 ? -8.164 41.113 51.334 1.00 12.95 112 ILE A N 1
ATOM 758 C CA . ILE A 1 112 ? -8.487 39.702 51.532 1.00 11.49 112 ILE A CA 1
ATOM 759 C C . ILE A 1 112 ? -9.848 39.647 52.229 1.00 10.82 112 ILE A C 1
ATOM 760 O O . ILE A 1 112 ? -9.979 40.024 53.399 1.00 14.41 112 ILE A O 1
ATOM 765 N N . MET A 1 113 ? -10.848 39.187 51.492 1.00 11.10 113 MET A N 1
ATOM 766 C CA . MET A 1 113 ? -12.227 39.203 51.961 1.00 11.19 113 MET A CA 1
ATOM 767 C C . MET A 1 113 ? -12.574 38.075 52.935 1.00 12.91 113 MET A C 1
ATOM 768 O O . MET A 1 113 ? -11.819 37.097 53.090 1.00 10.60 113 MET A O 1
ATOM 773 N N . MET A 1 114 ? -13.740 38.216 53.572 1.00 11.79 114 MET A N 1
ATOM 774 C CA . MET A 1 114 ? -14.202 37.262 54.575 1.00 6.88 114 MET A CA 1
ATOM 775 C C . MET A 1 114 ? -14.232 35.837 54.035 1.00 9.60 114 MET A C 1
ATOM 776 O O . MET A 1 114 ? -14.669 35.593 52.899 1.00 10.48 114 MET A O 1
ATOM 781 N N . ASN A 1 115 ? -13.779 34.906 54.867 1.00 13.27 115 ASN A N 1
ATOM 782 C CA . ASN A 1 115 ? -13.805 33.474 54.564 1.00 11.59 115 ASN A CA 1
ATOM 783 C C . ASN A 1 115 ? -12.935 32.993 53.416 1.00 10.85 115 ASN A C 1
ATOM 784 O O . ASN A 1 115 ? -13.012 31.838 53.018 1.00 11.45 115 ASN A O 1
ATOM 789 N N . ALA A 1 116 ? -12.097 33.870 52.890 1.00 10.49 116 ALA A N 1
ATOM 790 C CA . ALA A 1 116 ? -11.056 33.404 51.976 1.00 8.60 116 ALA A CA 1
ATOM 791 C C . ALA A 1 116 ? -10.037 32.596 52.770 1.00 10.16 116 ALA A C 1
ATOM 792 O O . ALA A 1 116 ? -9.931 32.740 53.990 1.00 11.50 116 ALA A O 1
ATOM 794 N N . THR A 1 117 ? -9.289 31.753 52.060 1.00 10.21 117 THR A N 1
ATOM 795 C CA . THR A 1 117 ? -8.298 30.896 52.688 1.00 10.20 117 THR A CA 1
ATOM 796 C C . THR A 1 117 ? -7.027 30.967 51.863 1.00 12.34 117 THR A C 1
ATOM 797 O O . THR A 1 117 ? -7.051 30.779 50.646 1.00 12.29 117 THR A O 1
ATOM 801 N N . ILE A 1 118 ? -5.910 31.254 52.518 1.00 9.35 118 ILE A N 1
ATOM 802 C CA . ILE A 1 118 ? -4.668 31.422 51.776 1.00 11.18 118 ILE A CA 1
ATOM 803 C C . ILE A 1 118 ? -3.591 30.572 52.413 1.00 11.65 118 ILE A C 1
ATOM 804 O O . ILE A 1 118 ? -3.282 30.753 53.587 1.00 12.53 118 ILE A O 1
ATOM 809 N N . ASN A 1 119 ? -3.023 29.656 51.629 1.00 13.71 119 ASN A N 1
ATOM 810 C CA . ASN A 1 119 ? -2.031 28.708 52.133 1.00 12.66 119 ASN A CA 1
ATOM 811 C C . ASN A 1 119 ? -0.614 29.270 52.076 1.00 14.44 119 ASN A C 1
ATOM 812 O O . ASN A 1 119 ? -0.353 30.308 51.451 1.00 14.24 119 ASN A O 1
ATOM 817 N N . ILE A 1 120 ? 0.296 28.569 52.743 1.00 17.76 120 ILE A N 1
ATOM 818 C CA . ILE A 1 120 ? 1.680 28.998 52.875 1.00 17.09 120 ILE A CA 1
ATOM 819 C C . ILE A 1 120 ? 2.376 29.245 51.529 1.00 16.16 120 ILE A C 1
ATOM 820 O O . ILE A 1 120 ? 2.180 28.508 50.560 1.00 17.11 120 ILE A O 1
ATOM 825 N N . GLY A 1 121 ? 3.169 30.307 51.460 1.00 14.86 121 GLY A N 1
ATOM 826 C CA . GLY A 1 121 ? 3.930 30.589 50.259 1.00 14.67 121 GLY A CA 1
ATOM 827 C C . GLY A 1 121 ? 3.210 31.410 49.208 1.00 13.97 121 GLY A C 1
ATOM 828 O O . GLY A 1 121 ? 3.832 31.891 48.262 1.00 16.52 121 GLY A O 1
ATOM 829 N N . ALA A 1 122 ? 1.904 31.584 49.365 1.00 11.51 122 ALA A N 1
ATOM 830 C CA . ALA A 1 122 ? 1.158 32.428 48.440 1.00 12.54 122 ALA A CA 1
ATOM 831 C C . ALA A 1 122 ? 1.663 33.863 48.439 1.00 14.55 122 ALA A C 1
ATOM 832 O O . ALA A 1 122 ? 2.191 34.367 49.438 1.00 16.84 122 ALA A O 1
ATOM 834 N N . VAL A 1 123 ? 1.484 34.512 47.297 1.00 11.36 123 VAL A N 1
ATOM 835 C CA . VAL A 1 123 ? 1.870 35.894 47.109 1.00 16.04 123 VAL A CA 1
ATOM 836 C C . VAL A 1 123 ? 0.671 36.619 46.525 1.00 16.14 123 VAL A C 1
ATOM 837 O O . VAL A 1 123 ? 0.072 36.174 45.549 1.00 16.67 123 VAL A O 1
ATOM 841 N N . ILE A 1 124 ? 0.311 37.728 47.144 1.00 12.92 124 ILE A N 1
ATOM 842 C CA . ILE A 1 124 ? -0.777 38.538 46.631 1.00 12.84 124 ILE A CA 1
ATOM 843 C C . ILE A 1 124 ? -0.228 39.931 46.368 1.00 10.72 124 ILE A C 1
ATOM 844 O O . ILE A 1 124 ? 0.206 40.608 47.287 1.00 17.21 124 ILE A O 1
ATOM 849 N N . GLY A 1 125 ? -0.228 40.339 45.103 1.00 14.74 125 GLY A N 1
ATOM 850 C CA . GLY A 1 125 ? 0.334 41.617 44.690 1.00 12.22 125 GLY A CA 1
ATOM 851 C C . GLY A 1 125 ? -0.418 42.862 45.133 1.00 15.89 125 GLY A C 1
ATOM 852 O O . GLY A 1 125 ? -1.580 42.815 45.561 1.00 14.03 125 GLY A O 1
ATOM 853 N N . GLU A 1 126 ? 0.258 43.994 44.997 1.00 15.50 126 GLU A N 1
ATOM 854 C CA . GLU A 1 126 ? -0.312 45.291 45.344 1.00 17.70 126 GLU A CA 1
ATOM 855 C C . GLU A 1 126 ? -1.680 45.507 44.707 1.00 16.53 126 GLU A C 1
ATOM 856 O O . GLU A 1 126 ? -1.864 45.271 43.510 1.00 17.05 126 GLU A O 1
ATOM 862 N N . GLY A 1 127 ? -2.641 45.944 45.515 1.00 17.20 127 GLY A N 1
ATOM 863 C CA . GLY A 1 127 ? -3.940 46.344 45.002 1.00 13.82 127 GLY A CA 1
ATOM 864 C C . GLY A 1 127 ? -4.853 45.214 44.565 1.00 13.51 127 GLY A C 1
ATOM 865 O O . GLY A 1 127 ? -5.902 45.458 43.988 1.00 15.52 127 GLY A O 1
ATOM 866 N N . SER A 1 128 ? -4.467 43.973 44.828 1.00 13.80 128 SER A N 1
ATOM 867 C CA . SER A 1 128 ? -5.274 42.850 44.361 1.00 13.02 128 SER A CA 1
ATOM 868 C C . SER A 1 128 ? -6.312 42.454 45.385 1.00 13.47 128 SER A C 1
ATOM 869 O O . SER A 1 128 ? -6.113 42.646 46.584 1.00 17.85 128 SER A O 1
ATOM 872 N N . MET A 1 129 ? -7.434 41.943 44.887 1.00 13.39 129 MET A N 1
ATOM 873 C CA . MET A 1 129 ? -8.506 41.472 45.742 1.00 12.08 129 MET A CA 1
ATOM 874 C C . MET A 1 129 ? -8.655 39.956 45.642 1.00 14.29 129 MET A C 1
ATOM 875 O O . MET A 1 129 ? -8.687 39.369 44.554 1.00 12.27 129 MET A O 1
ATOM 880 N N . ILE A 1 130 ? -8.719 39.330 46.806 1.00 12.83 130 ILE A N 1
ATOM 881 C CA . ILE A 1 130 ? -9.055 37.920 46.914 1.00 9.89 130 ILE A CA 1
ATOM 882 C C . ILE A 1 130 ? -10.454 37.896 47.528 1.00 12.65 130 ILE A C 1
ATOM 883 O O . ILE A 1 130 ? -10.639 38.218 48.702 1.00 11.81 130 ILE A O 1
ATOM 888 N N . ASP A 1 131 ? -11.454 37.568 46.723 1.00 10.54 131 ASP A N 1
ATOM 889 C CA . ASP A 1 131 ? -12.835 37.768 47.157 1.00 9.16 131 ASP A CA 1
ATOM 890 C C . ASP A 1 131 ? -13.289 36.642 48.086 1.00 11.37 131 ASP A C 1
ATOM 891 O O . ASP A 1 131 ? -12.562 35.680 48.328 1.00 9.80 131 ASP A O 1
ATOM 896 N N . MET A 1 132 ? -14.502 36.785 48.612 1.00 11.80 132 MET A N 1
ATOM 897 C CA . MET A 1 132 ? -15.020 35.912 49.658 1.00 5.99 132 MET A CA 1
ATOM 898 C C . MET A 1 132 ? -14.933 34.435 49.268 1.00 9.41 132 MET A C 1
ATOM 899 O O . MET A 1 132 ? -15.322 34.048 48.160 1.00 9.48 132 MET A O 1
ATOM 904 N N . ASN A 1 133 ? -14.452 33.629 50.210 1.00 7.79 133 ASN A N 1
ATOM 905 C CA . ASN A 1 133 ? -14.419 32.172 50.078 1.00 9.94 133 ASN A CA 1
ATOM 906 C C . ASN A 1 133 ? -13.523 31.633 48.966 1.00 9.71 133 ASN A C 1
ATOM 907 O O . ASN A 1 133 ? -13.586 30.451 48.622 1.00 13.20 133 ASN A O 1
ATOM 912 N N . ALA A 1 134 ? -12.689 32.502 48.406 1.00 9.96 134 ALA A N 1
ATOM 913 C CA . ALA A 1 134 ? -11.702 32.071 47.421 1.00 9.61 134 ALA A CA 1
ATOM 914 C C . ALA A 1 134 ? -10.581 31.336 48.139 1.00 10.26 134 ALA A C 1
ATOM 915 O O . ALA A 1 134 ? -10.358 31.534 49.340 1.00 10.11 134 ALA A O 1
ATOM 917 N N . VAL A 1 135 ? -9.886 30.479 47.392 1.00 10.61 135 VAL A N 1
ATOM 918 C CA . VAL A 1 135 ? -8.833 29.643 47.950 1.00 10.94 135 VAL A CA 1
ATOM 919 C C . VAL A 1 135 ? -7.549 29.859 47.173 1.00 9.50 135 VAL A C 1
ATOM 920 O O . VAL A 1 135 ? -7.532 29.729 45.939 1.00 9.99 135 VAL A O 1
ATOM 924 N N . LEU A 1 136 ? -6.480 30.205 47.876 1.00 6.87 136 LEU A N 1
ATOM 925 C CA . LEU A 1 136 ? -5.160 30.245 47.247 1.00 9.00 136 LEU A CA 1
ATOM 926 C C . LEU A 1 136 ? -4.324 29.092 47.797 1.00 10.85 136 LEU A C 1
ATOM 927 O O . LEU A 1 136 ? -4.017 29.053 48.984 1.00 12.93 136 LEU A O 1
ATOM 932 N N . GLY A 1 137 ? -3.989 28.145 46.937 1.00 10.60 137 GLY A N 1
ATOM 933 C CA . GLY A 1 137 ? -3.193 27.002 47.348 1.00 8.22 137 GLY A CA 1
ATOM 934 C C . GLY A 1 137 ? -1.737 27.372 47.562 1.00 12.46 137 GLY A C 1
ATOM 935 O O . GLY A 1 137 ? -1.315 28.497 47.301 1.00 11.99 137 GLY A O 1
ATOM 936 N N . GLY A 1 138 ? -0.955 26.400 48.028 1.00 12.14 138 GLY A N 1
ATOM 937 C CA . GLY A 1 138 ? 0.447 26.630 48.329 1.00 14.53 138 GLY A CA 1
ATOM 938 C C . GLY A 1 138 ? 1.191 27.317 47.207 1.00 14.35 138 GLY A C 1
ATOM 939 O O . GLY A 1 138 ? 1.118 26.903 46.054 1.00 15.25 138 GLY A O 1
ATOM 940 N N . ARG A 1 139 ? 1.893 28.387 47.557 1.00 14.48 139 ARG A N 1
ATOM 941 C CA . ARG A 1 139 ? 2.736 29.134 46.617 1.00 14.57 139 ARG A CA 1
ATOM 942 C C . ARG A 1 139 ? 2.022 29.797 45.435 1.00 11.95 139 ARG A C 1
ATOM 943 O O . ARG A 1 139 ? 2.684 30.399 44.587 1.00 15.11 139 ARG A O 1
ATOM 951 N N . ALA A 1 140 ? 0.685 29.736 45.393 1.00 9.17 140 ALA A N 1
ATOM 952 C CA . ALA A 1 140 ? -0.043 30.433 44.326 1.00 12.26 140 ALA A CA 1
ATOM 953 C C . ALA A 1 140 ? 0.333 31.912 44.314 1.00 13.69 140 ALA A C 1
ATOM 954 O O . ALA A 1 140 ? 0.394 32.551 45.365 1.00 14.18 140 ALA A O 1
ATOM 956 N N . THR A 1 141 ? 0.571 32.450 43.121 1.00 8.98 141 THR A N 1
ATOM 957 C CA . THR A 1 141 ? 1.129 33.779 42.977 1.00 11.16 141 THR A CA 1
ATOM 958 C C . THR A 1 141 ? 0.164 34.653 42.195 1.00 12.82 141 THR A C 1
ATOM 959 O O . THR A 1 141 ? -0.187 34.335 41.058 1.00 14.78 141 THR A O 1
ATOM 963 N N . VAL A 1 142 ? -0.277 35.742 42.818 1.00 10.70 142 VAL A N 1
ATOM 964 C CA . VAL A 1 142 ? -1.230 36.646 42.194 1.00 11.88 142 VAL A CA 1
ATOM 965 C C . VAL A 1 142 ? -0.521 37.978 42.059 1.00 14.25 142 VAL A C 1
ATOM 966 O O . VAL A 1 142 ? 0.117 38.445 42.999 1.00 15.95 142 VAL A O 1
ATOM 970 N N . GLY A 1 143 ? -0.601 38.566 40.872 1.00 14.95 143 GLY A N 1
ATOM 971 C CA . GLY A 1 143 ? 0.104 39.801 40.582 1.00 15.30 143 GLY A CA 1
ATOM 972 C C . GLY A 1 143 ? -0.598 41.039 41.111 1.00 19.59 143 GLY A C 1
ATOM 973 O O . GLY A 1 143 ? -1.352 40.978 42.080 1.00 16.22 143 GLY A O 1
ATOM 974 N N . LYS A 1 144 ? -0.344 42.165 40.456 1.00 17.53 144 LYS A N 1
ATOM 975 C CA . LYS A 1 144 ? -0.848 43.462 40.876 1.00 15.36 144 LYS A CA 1
ATOM 976 C C . LYS A 1 144 ? -2.206 43.755 40.248 1.00 15.25 144 LYS A C 1
ATOM 977 O O . LYS A 1 144 ? -2.456 43.406 39.091 1.00 16.48 144 LYS A O 1
ATOM 983 N N . ASN A 1 145 ? -3.070 44.417 41.008 1.00 13.39 145 ASN A N 1
ATOM 984 C CA A ASN A 1 145 ? -4.392 44.835 40.535 0.50 15.64 145 ASN A CA 1
ATOM 985 C CA B ASN A 1 145 ? -4.357 44.859 40.470 0.50 16.14 145 ASN A CA 1
ATOM 986 C C . ASN A 1 145 ? -5.188 43.723 39.867 1.00 16.53 145 ASN A C 1
ATOM 987 O O . ASN A 1 145 ? -5.792 43.900 38.808 1.00 19.14 145 ASN A O 1
ATOM 996 N N . CYS A 1 146 ? -5.197 42.564 40.520 1.00 11.60 146 CYS A N 1
ATOM 997 C CA . CYS A 1 146 ? -5.976 41.434 40.050 1.00 12.03 146 CYS A CA 1
ATOM 998 C C . CYS A 1 146 ? -7.229 41.304 40.899 1.00 11.68 146 CYS A C 1
ATOM 999 O O . CYS A 1 146 ? -7.301 41.848 42.005 1.00 14.32 146 CYS A O 1
ATOM 1002 N N . HIS A 1 147 ? -8.198 40.559 40.384 1.00 11.27 147 HIS A N 1
ATOM 1003 C CA . HIS A 1 147 ? -9.392 40.229 41.156 1.00 10.24 147 HIS A CA 1
ATOM 1004 C C . HIS A 1 147 ? -9.574 38.732 41.055 1.00 13.77 147 HIS A C 1
ATOM 1005 O O . HIS A 1 147 ? -9.736 38.191 39.964 1.00 15.66 147 HIS A O 1
ATOM 1012 N N . VAL A 1 148 ? -9.493 38.064 42.196 1.00 9.89 148 VAL A N 1
ATOM 1013 C CA . VAL A 1 148 ? -9.734 36.632 42.249 1.00 8.39 148 VAL A CA 1
ATOM 1014 C C . VAL A 1 148 ? -11.149 36.437 42.796 1.00 12.24 148 VAL A C 1
ATOM 1015 O O . VAL A 1 148 ? -11.433 36.771 43.948 1.00 12.45 148 VAL A O 1
ATOM 1019 N N . GLY A 1 149 ? -12.049 35.962 41.938 1.00 11.29 149 GLY A N 1
ATOM 1020 C CA . GLY A 1 149 ? -13.470 35.937 42.249 1.00 9.30 149 GLY A CA 1
ATOM 1021 C C . GLY A 1 149 ? -13.868 35.049 43.419 1.00 10.92 149 GLY A C 1
ATOM 1022 O O . GLY A 1 149 ? -13.113 34.183 43.846 1.00 10.38 149 GLY A O 1
ATOM 1023 N N . ALA A 1 150 ? -15.086 35.255 43.919 1.00 8.33 150 ALA A N 1
ATOM 1024 C CA . ALA A 1 150 ? -15.565 34.509 45.078 1.00 8.44 150 ALA A CA 1
ATOM 1025 C C . ALA A 1 150 ? -15.612 33.027 44.764 1.00 9.72 150 ALA A C 1
ATOM 1026 O O . ALA A 1 150 ? -16.051 32.620 43.677 1.00 10.54 150 ALA A O 1
ATOM 1028 N N . GLY A 1 151 ? -15.137 32.221 45.704 1.00 7.56 151 GLY A N 1
ATOM 1029 C CA . GLY A 1 151 ? -15.189 30.778 45.544 1.00 9.15 151 GLY A CA 1
ATOM 1030 C C . GLY A 1 151 ? -14.178 30.226 44.541 1.00 11.35 151 GLY A C 1
ATOM 1031 O O . GLY A 1 151 ? -14.130 29.014 44.342 1.00 11.87 151 GLY A O 1
ATOM 1032 N N . ALA A 1 152 ? -13.379 31.093 43.920 1.00 9.04 152 ALA A N 1
ATOM 1033 C CA . ALA A 1 152 ? -12.389 30.643 42.920 1.00 9.26 152 ALA A CA 1
ATOM 1034 C C . ALA A 1 152 ? -11.275 29.896 43.628 1.00 11.25 152 ALA A C 1
ATOM 1035 O O . ALA A 1 152 ? -10.963 30.198 44.779 1.00 9.79 152 ALA A O 1
ATOM 1037 N N . VAL A 1 153 ? -10.700 28.898 42.950 1.00 8.84 153 VAL A N 1
ATOM 1038 C CA . VAL A 1 153 ? -9.646 28.088 43.553 1.00 10.35 153 VAL A CA 1
ATOM 1039 C C . VAL A 1 153 ? -8.391 28.162 42.683 1.00 6.28 153 VAL A C 1
ATOM 1040 O O . VAL A 1 153 ? -8.457 27.847 41.486 1.00 10.38 153 VAL A O 1
ATOM 1044 N N . LEU A 1 154 ? -7.279 28.625 43.260 1.00 8.60 154 LEU A N 1
ATOM 1045 C CA . LEU A 1 154 ? -5.968 28.560 42.587 1.00 7.55 154 LEU A CA 1
ATOM 1046 C C . LEU A 1 154 ? -5.233 27.371 43.179 1.00 11.75 154 LEU A C 1
ATOM 1047 O O . LEU A 1 154 ? -5.001 27.321 44.391 1.00 13.29 154 LEU A O 1
ATOM 1052 N N . ALA A 1 155 ? -4.930 26.373 42.354 1.00 10.11 155 ALA A N 1
ATOM 1053 C CA . ALA A 1 155 ? -4.337 25.133 42.879 1.00 9.22 155 ALA A CA 1
ATOM 1054 C C . ALA A 1 155 ? -3.026 25.386 43.588 1.00 17.68 155 ALA A C 1
ATOM 1055 O O . ALA A 1 155 ? -2.314 26.328 43.274 1.00 15.28 155 ALA A O 1
ATOM 1057 N N . GLY A 1 156 ? -2.686 24.507 44.526 1.00 13.40 156 GLY A N 1
ATOM 1058 C CA . GLY A 1 156 ? -1.444 24.650 45.257 1.00 12.30 156 GLY A CA 1
ATOM 1059 C C . GLY A 1 156 ? -0.363 23.759 44.699 1.00 17.36 156 GLY A C 1
ATOM 1060 O O . GLY A 1 156 ? -0.638 22.738 44.063 1.00 18.87 156 GLY A O 1
ATOM 1061 N N . VAL A 1 157 ? 0.872 24.180 44.936 1.00 13.94 157 VAL A N 1
ATOM 1062 C CA . VAL A 1 157 ? 2.067 23.421 44.614 1.00 24.09 157 VAL A CA 1
ATOM 1063 C C . VAL A 1 157 ? 2.991 23.764 45.761 1.00 23.36 157 VAL A C 1
ATOM 1064 O O . VAL A 1 157 ? 3.770 24.714 45.682 1.00 24.32 157 VAL A O 1
ATOM 1068 N N . ILE A 1 158 ? 2.873 23.014 46.849 1.00 25.95 158 ILE A N 1
ATOM 1069 C CA . ILE A 1 158 ? 3.618 23.320 48.064 1.00 30.46 158 ILE A CA 1
ATOM 1070 C C . ILE A 1 158 ? 5.129 23.141 47.889 1.00 30.59 158 ILE A C 1
ATOM 1071 O O . ILE A 1 158 ? 5.918 23.942 48.395 1.00 29.53 158 ILE A O 1
ATOM 1076 N N . GLU A 1 159 ? 5.532 22.064 47.221 1.00 33.08 159 GLU A N 1
ATOM 1077 C CA . GLU A 1 159 ? 6.947 21.752 47.003 1.00 35.55 159 GLU A CA 1
ATOM 1078 C C . GLU A 1 159 ? 7.065 20.946 45.718 1.00 31.38 159 GLU A C 1
ATOM 1079 O O . GLU A 1 159 ? 6.076 20.364 45.279 1.00 30.07 159 GLU A O 1
ATOM 1085 N N . PRO A 1 160 ? 8.247 20.883 45.105 1.00 29.39 160 PRO A N 1
ATOM 1086 C CA . PRO A 1 160 ? 9.479 21.552 45.531 1.00 30.24 160 PRO A CA 1
ATOM 1087 C C . PRO A 1 160 ? 9.501 23.015 45.106 1.00 32.44 160 PRO A C 1
ATOM 1088 O O . PRO A 1 160 ? 8.645 23.449 44.325 1.00 31.33 160 PRO A O 1
ATOM 1092 N N . PRO A 1 161 ? 10.456 23.784 45.648 1.00 30.54 161 PRO A N 1
ATOM 1093 C CA . PRO A 1 161 ? 10.653 25.191 45.287 1.00 27.76 161 PRO A CA 1
ATOM 1094 C C . PRO A 1 161 ? 10.742 25.394 43.772 1.00 29.94 161 PRO A C 1
ATOM 1095 O O . PRO A 1 161 ? 10.361 26.462 43.284 1.00 29.78 161 PRO A O 1
ATOM 1099 N N . SER A 1 162 ? 11.218 24.384 43.040 1.00 28.47 162 SER A N 1
ATOM 1100 C CA . SER A 1 162 ? 11.415 24.505 41.592 1.00 24.92 162 SER A CA 1
ATOM 1101 C C . SER A 1 162 ? 10.146 24.215 40.792 1.00 23.36 162 SER A C 1
ATOM 1102 O O . SER A 1 162 ? 10.096 24.436 39.578 1.00 21.14 162 SER A O 1
ATOM 1105 N N . ALA A 1 163 ? 9.120 23.712 41.469 1.00 23.69 163 ALA A N 1
ATOM 1106 C CA . ALA A 1 163 ? 7.844 23.418 40.807 1.00 25.41 163 ALA A CA 1
ATOM 1107 C C . ALA A 1 163 ? 7.026 24.676 40.595 1.00 25.20 163 ALA A C 1
ATOM 1108 O O . ALA A 1 163 ? 6.706 25.392 41.543 1.00 23.39 163 ALA A O 1
ATOM 1110 N N . LYS A 1 164 ? 6.663 24.937 39.344 1.00 21.94 164 LYS A N 1
ATOM 1111 C CA . LYS A 1 164 ? 5.929 26.146 39.033 1.00 22.57 164 LYS A CA 1
ATOM 1112 C C . LYS A 1 164 ? 4.550 26.150 39.696 1.00 18.32 164 LYS A C 1
ATOM 1113 O O . LYS A 1 164 ? 3.751 25.231 39.531 1.00 16.82 164 LYS A O 1
ATOM 1119 N N . PRO A 1 165 ? 4.279 27.182 40.485 1.00 15.74 165 PRO A N 1
ATOM 1120 C CA . PRO A 1 165 ? 2.940 27.271 41.064 1.00 14.18 165 PRO A CA 1
ATOM 1121 C C . PRO A 1 165 ? 1.972 27.874 40.057 1.00 12.61 165 PRO A C 1
ATOM 1122 O O . PRO A 1 165 ? 2.353 28.185 38.924 1.00 13.30 165 PRO A O 1
ATOM 1126 N N . VAL A 1 166 ? 0.715 28.034 40.461 1.00 11.01 166 VAL A N 1
ATOM 1127 C CA . VAL A 1 166 ? -0.187 28.857 39.686 1.00 13.10 166 VAL A CA 1
ATOM 1128 C C . VAL A 1 166 ? 0.338 30.292 39.735 1.00 13.18 166 VAL A C 1
ATOM 1129 O O . VAL A 1 166 ? 0.732 30.794 40.802 1.00 15.75 166 VAL A O 1
ATOM 1133 N N . ILE A 1 167 ? 0.382 30.929 38.572 1.00 11.22 167 ILE A N 1
ATOM 1134 C CA . ILE A 1 167 ? 0.810 32.306 38.482 1.00 12.10 167 ILE A CA 1
ATOM 1135 C C . ILE A 1 167 ? -0.229 33.112 37.739 1.00 15.28 167 ILE A C 1
ATOM 1136 O O . ILE A 1 167 ? -0.521 32.833 36.579 1.00 15.00 167 ILE A O 1
ATOM 1141 N N . VAL A 1 168 ? -0.786 34.105 38.421 1.00 13.80 168 VAL A N 1
ATOM 1142 C CA . VAL A 1 168 ? -1.700 35.045 37.797 1.00 13.33 168 VAL A CA 1
ATOM 1143 C C . VAL A 1 168 ? -0.951 36.357 37.613 1.00 14.30 168 VAL A C 1
ATOM 1144 O O . VAL A 1 168 ? -0.484 36.962 38.578 1.00 15.14 168 VAL A O 1
ATOM 1148 N N . GLU A 1 169 ? -0.772 36.749 36.359 1.00 13.55 169 GLU A N 1
ATOM 1149 C CA . GLU A 1 169 ? -0.053 37.977 36.029 1.00 14.42 169 GLU A CA 1
ATOM 1150 C C . GLU A 1 169 ? -0.898 39.205 36.362 1.00 17.41 169 GLU A C 1
ATOM 1151 O O . GLU A 1 169 ? -2.036 39.076 36.807 1.00 17.20 169 GLU A O 1
ATOM 1157 N N . ASP A 1 170 ? -0.345 40.395 36.159 1.00 17.13 170 ASP A N 1
ATOM 1158 C CA . ASP A 1 170 ? -1.044 41.621 36.554 1.00 16.35 170 ASP A CA 1
ATOM 1159 C C . ASP A 1 170 ? -2.346 41.836 35.800 1.00 12.64 170 ASP A C 1
ATOM 1160 O O . ASP A 1 170 ? -2.509 41.361 34.677 1.00 15.39 170 ASP A O 1
ATOM 1165 N N . ASP A 1 171 ? -3.261 42.572 36.432 1.00 12.84 171 ASP A N 1
ATOM 1166 C CA . ASP A 1 171 ? -4.461 43.099 35.776 1.00 14.75 171 ASP A CA 1
ATOM 1167 C C . ASP A 1 171 ? -5.438 42.029 35.326 1.00 17.25 171 ASP A C 1
ATOM 1168 O O . ASP A 1 171 ? -6.218 42.250 34.403 1.00 17.58 171 ASP A O 1
ATOM 1173 N N . VAL A 1 172 ? -5.395 40.872 35.973 1.00 13.84 172 VAL A N 1
ATOM 1174 C CA . VAL A 1 172 ? -6.237 39.751 35.574 1.00 13.70 172 VAL A CA 1
ATOM 1175 C C . VAL A 1 172 ? -7.503 39.704 36.405 1.00 14.58 172 VAL A C 1
ATOM 1176 O O . VAL A 1 172 ? -7.495 40.043 37.589 1.00 13.31 172 VAL A O 1
ATOM 1180 N N . VAL A 1 173 ? -8.592 39.287 35.771 1.00 13.22 173 VAL A N 1
ATOM 1181 C CA . VAL A 1 173 ? -9.836 39.028 36.477 1.00 10.74 173 VAL A CA 1
ATOM 1182 C C . VAL A 1 173 ? -10.160 37.547 36.383 1.00 13.50 173 VAL A C 1
ATOM 1183 O O . VAL A 1 173 ? -10.229 36.984 35.289 1.00 12.45 173 VAL A O 1
ATOM 1187 N N . ILE A 1 174 ? -10.330 36.917 37.540 1.00 12.36 174 ILE A N 1
ATOM 1188 C CA . ILE A 1 174 ? -10.700 35.508 37.612 1.00 13.03 174 ILE A CA 1
ATOM 1189 C C . ILE A 1 174 ? -12.121 35.434 38.140 1.00 10.26 174 ILE A C 1
ATOM 1190 O O . ILE A 1 174 ? -12.412 35.943 39.222 1.00 12.84 174 ILE A O 1
ATOM 1195 N N . GLY A 1 175 ? -13.003 34.805 37.376 1.00 10.08 175 GLY A N 1
ATOM 1196 C CA . GLY A 1 175 ? -14.401 34.703 37.742 1.00 13.29 175 GLY A CA 1
ATOM 1197 C C . GLY A 1 175 ? -14.658 33.851 38.969 1.00 10.25 175 GLY A C 1
ATOM 1198 O O . GLY A 1 175 ? -13.791 33.117 39.447 1.00 10.86 175 GLY A O 1
ATOM 1199 N N . ALA A 1 176 ? -15.874 33.971 39.492 1.00 10.97 176 ALA A N 1
ATOM 1200 C CA . ALA A 1 176 ? -16.284 33.214 40.662 1.00 9.73 176 ALA A CA 1
ATOM 1201 C C . ALA A 1 176 ? -16.341 31.724 40.343 1.00 9.60 176 ALA A C 1
ATOM 1202 O O . ALA A 1 176 ? -16.696 31.334 39.234 1.00 9.54 176 ALA A O 1
ATOM 1204 N N . ASN A 1 177 ? -15.967 30.908 41.334 1.00 9.01 177 ASN A N 1
ATOM 1205 C CA . ASN A 1 177 ? -15.954 29.440 41.255 1.00 6.13 177 ASN A CA 1
ATOM 1206 C C . ASN A 1 177 ? -15.117 28.866 40.107 1.00 7.03 177 ASN A C 1
ATOM 1207 O O . ASN A 1 177 ? -15.302 27.732 39.699 1.00 12.30 177 ASN A O 1
ATOM 1212 N N . VAL A 1 178 ? -14.166 29.663 39.632 1.00 7.81 178 VAL A N 1
ATOM 1213 C CA . VAL A 1 178 ? -13.154 29.174 38.694 1.00 7.82 178 VAL A CA 1
ATOM 1214 C C . VAL A 1 178 ? -12.197 28.217 39.393 1.00 10.59 178 VAL A C 1
ATOM 1215 O O . VAL A 1 178 ? -11.984 28.318 40.604 1.00 11.71 178 VAL A O 1
ATOM 1219 N N . VAL A 1 179 ? -11.643 27.273 38.635 1.00 7.46 179 VAL A N 1
ATOM 1220 C CA . VAL A 1 179 ? -10.475 26.551 39.127 1.00 8.18 179 VAL A CA 1
ATOM 1221 C C . VAL A 1 179 ? -9.302 26.813 38.184 1.00 10.20 179 VAL A C 1
ATOM 1222 O O . VAL A 1 179 ? -9.458 26.705 36.970 1.00 8.79 179 VAL A O 1
ATOM 1226 N N . VAL A 1 180 ? -8.138 27.163 38.734 1.00 9.04 180 VAL A N 1
ATOM 1227 C CA . VAL A 1 180 ? -6.921 27.229 37.910 1.00 8.10 180 VAL A CA 1
ATOM 1228 C C . VAL A 1 180 ? -6.007 26.097 38.354 1.00 9.29 180 VAL A C 1
ATOM 1229 O O . VAL A 1 180 ? -5.632 26.030 39.515 1.00 11.97 180 VAL A O 1
ATOM 1233 N N . LEU A 1 181 ? -5.682 25.188 37.439 1.00 12.05 181 LEU A N 1
ATOM 1234 C CA . LEU A 1 181 ? -4.961 23.981 37.839 1.00 14.29 181 LEU A CA 1
ATOM 1235 C C . LEU A 1 181 ? -3.486 24.257 38.083 1.00 13.78 181 LEU A C 1
ATOM 1236 O O . LEU A 1 181 ? -2.946 25.278 37.649 1.00 12.17 181 LEU A O 1
ATOM 1241 N N . GLU A 1 182 ? -2.830 23.318 38.763 1.00 15.04 182 GLU A N 1
ATOM 1242 C CA . GLU A 1 182 ? -1.430 23.485 39.147 1.00 15.16 182 GLU A CA 1
ATOM 1243 C C . GLU A 1 182 ? -0.517 23.843 37.990 1.00 13.26 182 GLU A C 1
ATOM 1244 O O . GLU A 1 182 ? -0.599 23.262 36.900 1.00 14.75 182 GLU A O 1
ATOM 1250 N N . GLY A 1 183 ? 0.317 24.846 38.229 1.00 13.21 183 GLY A N 1
ATOM 1251 C CA . GLY A 1 183 ? 1.369 25.224 37.306 1.00 16.01 183 GLY A CA 1
ATOM 1252 C C . GLY A 1 183 ? 0.948 26.074 36.131 1.00 15.91 183 GLY A C 1
ATOM 1253 O O . GLY A 1 183 ? 1.777 26.404 35.280 1.00 16.42 183 GLY A O 1
ATOM 1254 N N . VAL A 1 184 ? -0.335 26.438 36.078 1.00 13.87 184 VAL A N 1
ATOM 1255 C CA . VAL A 1 184 ? -0.864 27.227 34.971 1.00 13.19 184 VAL A CA 1
ATOM 1256 C C . VAL A 1 184 ? -0.595 28.728 35.158 1.00 13.62 184 VAL A C 1
ATOM 1257 O O . VAL A 1 184 ? -0.701 29.260 36.267 1.00 16.45 184 VAL A O 1
ATOM 1261 N N . THR A 1 185 ? -0.229 29.407 34.079 1.00 13.08 185 THR A N 1
ATOM 1262 C CA . THR A 1 185 ? -0.046 30.856 34.123 1.00 17.55 185 THR A CA 1
ATOM 1263 C C . THR A 1 185 ? -1.211 31.557 33.423 1.00 16.85 185 THR A C 1
ATOM 1264 O O . THR A 1 185 ? -1.528 31.231 32.282 1.00 16.30 185 THR A O 1
ATOM 1268 N N . VAL A 1 186 ? -1.849 32.505 34.112 1.00 14.47 186 VAL A N 1
ATOM 1269 C CA . VAL A 1 186 ? -2.889 33.330 33.496 1.00 12.88 186 VAL A CA 1
ATOM 1270 C C . VAL A 1 186 ? -2.234 34.637 33.093 1.00 12.75 186 VAL A C 1
ATOM 1271 O O . VAL A 1 186 ? -1.726 35.366 33.934 1.00 15.27 186 VAL A O 1
ATOM 1275 N N . GLY A 1 187 ? -2.211 34.910 31.793 1.00 13.51 187 GLY A N 1
ATOM 1276 C CA . GLY A 1 187 ? -1.416 36.016 31.280 1.00 16.24 187 GLY A CA 1
ATOM 1277 C C . GLY A 1 187 ? -1.981 37.387 31.603 1.00 15.87 187 GLY A C 1
ATOM 1278 O O . GLY A 1 187 ? -3.165 37.536 31.869 1.00 15.79 187 GLY A O 1
ATOM 1279 N N . LYS A 1 188 ? -1.115 38.395 31.564 1.00 17.86 188 LYS A N 1
ATOM 1280 C CA . LYS A 1 188 ? -1.478 39.761 31.932 1.00 16.17 188 LYS A CA 1
ATOM 1281 C C . LYS A 1 188 ? -2.736 40.233 31.213 1.00 15.62 188 LYS A C 1
ATOM 1282 O O . LYS A 1 188 ? -2.899 40.011 30.013 1.00 17.94 188 LYS A O 1
ATOM 1288 N N . GLY A 1 189 ? -3.648 40.828 31.950 1.00 18.33 189 GLY A N 1
ATOM 1289 C CA . GLY A 1 189 ? -4.834 41.402 31.397 1.00 13.68 189 GLY A CA 1
ATOM 1290 C C . GLY A 1 189 ? -5.879 40.437 30.894 1.00 16.12 189 GLY A C 1
ATOM 1291 O O . GLY A 1 189 ? -6.835 40.828 30.316 1.00 18.11 189 GLY A O 1
ATOM 1292 N N . ALA A 1 190 ? -5.684 39.168 31.142 1.00 13.55 190 ALA A N 1
ATOM 1293 C CA . ALA A 1 190 ? -6.645 38.168 30.755 1.00 14.03 190 ALA A CA 1
ATOM 1294 C C . ALA A 1 190 ? -7.897 38.152 31.646 1.00 12.87 190 ALA A C 1
ATOM 1295 O O . ALA A 1 190 ? -7.886 38.697 32.692 1.00 16.95 190 ALA A O 1
ATOM 1297 N N . VAL A 1 191 ? -8.958 37.568 31.119 1.00 11.21 191 VAL A N 1
ATOM 1298 C CA . VAL A 1 191 ? -10.208 37.386 31.834 1.00 10.70 191 VAL A CA 1
ATOM 1299 C C . VAL A 1 191 ? -10.628 35.941 31.774 1.00 14.63 191 VAL A C 1
ATOM 1300 O O . VAL A 1 191 ? -10.684 35.383 30.747 1.00 14.75 191 VAL A O 1
ATOM 1304 N N . VAL A 1 192 ? -10.917 35.369 32.930 1.00 12.65 192 VAL A N 1
ATOM 1305 C CA . VAL A 1 192 ? -11.412 34.027 32.999 1.00 12.29 192 VAL A CA 1
ATOM 1306 C C . VAL A 1 192 ? -12.884 34.071 33.437 1.00 9.27 192 VAL A C 1
ATOM 1307 O O . VAL A 1 192 ? -13.165 34.578 34.480 1.00 12.04 192 VAL A O 1
ATOM 1311 N N . ALA A 1 193 ? -13.750 33.530 32.619 1.00 7.85 193 ALA A N 1
ATOM 1312 C CA . ALA A 1 193 ? -15.186 33.543 32.924 1.00 11.24 193 ALA A CA 1
ATOM 1313 C C . ALA A 1 193 ? -15.480 32.685 34.149 1.00 10.94 193 ALA A C 1
ATOM 1314 O O . ALA A 1 193 ? -14.804 31.691 34.393 1.00 11.42 193 ALA A O 1
ATOM 1316 N N . ALA A 1 194 ? -16.501 33.065 34.911 1.00 9.99 194 ALA A N 1
ATOM 1317 C CA . ALA A 1 194 ? -16.951 32.282 36.059 1.00 8.44 194 ALA A CA 1
ATOM 1318 C C . ALA A 1 194 ? -17.148 30.822 35.695 1.00 10.58 194 ALA A C 1
ATOM 1319 O O . ALA A 1 194 ? -17.603 30.504 34.587 1.00 11.74 194 ALA A O 1
ATOM 1321 N N . GLY A 1 195 ? -16.818 29.926 36.628 1.00 8.90 195 GLY A N 1
ATOM 1322 C CA . GLY A 1 195 ? -17.073 28.515 36.423 1.00 7.44 195 GLY A CA 1
ATOM 1323 C C . GLY A 1 195 ? -16.028 27.784 35.582 1.00 9.11 195 GLY A C 1
ATOM 1324 O O . GLY A 1 195 ? -16.051 26.560 35.525 1.00 14.44 195 GLY A O 1
ATOM 1325 N N . ALA A 1 196 ? -15.115 28.513 34.959 1.00 11.60 196 ALA A N 1
ATOM 1326 C CA . ALA A 1 196 ? -14.145 27.869 34.065 1.00 9.15 196 ALA A CA 1
ATOM 1327 C C . ALA A 1 196 ? -13.185 27.017 34.850 1.00 12.74 196 ALA A C 1
ATOM 1328 O O . ALA A 1 196 ? -12.936 27.268 36.026 1.00 11.56 196 ALA A O 1
ATOM 1330 N N . VAL A 1 197 ? -12.641 26.005 34.183 1.00 10.16 197 VAL A N 1
ATOM 1331 C CA . VAL A 1 197 ? -11.498 25.277 34.722 1.00 11.12 197 VAL A CA 1
ATOM 1332 C C . VAL A 1 197 ? -10.355 25.520 33.751 1.00 12.21 197 VAL A C 1
ATOM 1333 O O . VAL A 1 197 ? -10.402 25.088 32.584 1.00 10.04 197 VAL A O 1
ATOM 1337 N N . VAL A 1 198 ? -9.338 26.233 34.221 1.00 9.03 198 VAL A N 1
ATOM 1338 C CA . VAL A 1 198 ? -8.202 26.571 33.379 1.00 11.25 198 VAL A CA 1
ATOM 1339 C C . VAL A 1 198 ? -7.125 25.485 33.461 1.00 11.50 198 VAL A C 1
ATOM 1340 O O . VAL A 1 198 ? -6.502 25.271 34.511 1.00 13.39 198 VAL A O 1
ATOM 1344 N N . THR A 1 199 ? -6.894 24.803 32.343 1.00 12.40 199 THR A N 1
ATOM 1345 C CA . THR A 1 199 ? -6.006 23.647 32.324 1.00 9.26 199 THR A CA 1
ATOM 1346 C C . THR A 1 199 ? -4.673 23.943 31.621 1.00 14.13 199 THR A C 1
ATOM 1347 O O . THR A 1 199 ? -3.721 23.158 31.728 1.00 15.68 199 THR A O 1
ATOM 1351 N N . GLU A 1 200 ? -4.635 25.041 30.870 1.00 16.36 200 GLU A N 1
ATOM 1352 C CA . GLU A 1 200 ? -3.482 25.431 30.066 1.00 17.87 200 GLU A CA 1
ATOM 1353 C C . GLU A 1 200 ? -3.247 26.920 30.234 1.00 18.06 200 GLU A C 1
ATOM 1354 O O . GLU A 1 200 ? -4.180 27.651 30.550 1.00 16.54 200 GLU A O 1
ATOM 1360 N N . ASP A 1 201 ? -2.018 27.366 29.981 1.00 14.68 201 ASP A N 1
ATOM 1361 C CA . ASP A 1 201 ? -1.668 28.785 30.088 1.00 16.49 201 ASP A CA 1
ATOM 1362 C C . ASP A 1 201 ? -2.616 29.644 29.276 1.00 18.00 201 ASP A C 1
ATOM 1363 O O . ASP A 1 201 ? -2.957 29.299 28.147 1.00 17.14 201 ASP A O 1
ATOM 1368 N N . VAL A 1 202 ? -2.999 30.784 29.838 1.00 16.32 202 VAL A N 1
ATOM 1369 C CA . VAL A 1 202 ? -3.885 31.728 29.162 1.00 15.17 202 VAL A CA 1
ATOM 1370 C C . VAL A 1 202 ? -3.059 32.873 28.613 1.00 14.67 202 VAL A C 1
ATOM 1371 O O . VAL A 1 202 ? -2.316 33.500 29.352 1.00 15.38 202 VAL A O 1
ATOM 1375 N N . PRO A 1 203 ? -3.182 33.157 27.308 1.00 18.05 203 PRO A N 1
ATOM 1376 C CA . PRO A 1 203 ? -2.395 34.243 26.719 1.00 18.69 203 PRO A CA 1
ATOM 1377 C C . PRO A 1 203 ? -2.791 35.586 27.309 1.00 18.36 203 PRO A C 1
ATOM 1378 O O . PRO A 1 203 ? -3.948 35.773 27.644 1.00 20.38 203 PRO A O 1
ATOM 1382 N N . PRO A 1 204 ? -1.842 36.519 27.424 1.00 16.79 204 PRO A N 1
ATOM 1383 C CA . PRO A 1 204 ? -2.243 37.847 27.904 1.00 18.08 204 PRO A CA 1
ATOM 1384 C C . PRO A 1 204 ? -3.360 38.435 27.054 1.00 20.42 204 PRO A C 1
ATOM 1385 O O . PRO A 1 204 ? -3.440 38.142 25.848 1.00 20.78 204 PRO A O 1
ATOM 1389 N N . TYR A 1 205 ? -4.181 39.258 27.667 1.00 19.01 205 TYR A N 1
ATOM 1390 C CA . TYR A 1 205 ? -5.222 39.964 26.935 1.00 19.07 205 TYR A CA 1
ATOM 1391 C C . TYR A 1 205 ? -6.187 39.116 26.140 1.00 19.00 205 TYR A C 1
ATOM 1392 O O . TYR A 1 205 ? -6.559 39.430 25.065 1.00 20.84 205 TYR A O 1
ATOM 1401 N N . THR A 1 206 ? -6.586 38.013 26.718 1.00 21.42 206 THR A N 1
ATOM 1402 C CA . THR A 1 206 ? -7.573 37.181 26.123 1.00 21.68 206 THR A CA 1
ATOM 1403 C C . THR A 1 206 ? -8.628 36.773 27.162 1.00 22.42 206 THR A C 1
ATOM 1404 O O . THR A 1 206 ? -8.342 36.755 28.322 1.00 19.95 206 THR A O 1
ATOM 1408 N N . VAL A 1 207 ? -9.821 36.470 26.673 1.00 18.17 207 VAL A N 1
ATOM 1409 C CA . VAL A 1 207 ? -10.891 35.981 27.493 1.00 13.57 207 VAL A CA 1
ATOM 1410 C C . VAL A 1 207 ? -11.070 34.483 27.231 1.00 16.13 207 VAL A C 1
ATOM 1411 O O . VAL A 1 207 ? -11.220 34.080 26.146 1.00 16.39 207 VAL A O 1
ATOM 1415 N N . VAL A 1 208 ? -11.040 33.709 28.302 1.00 11.45 208 VAL A N 1
ATOM 1416 C CA . VAL A 1 208 ? -11.255 32.292 28.235 1.00 10.15 208 VAL A CA 1
ATOM 1417 C C . VAL A 1 208 ? -12.461 31.877 29.058 1.00 13.60 208 VAL A C 1
ATOM 1418 O O . VAL A 1 208 ? -12.772 32.482 30.014 1.00 14.24 208 VAL A O 1
ATOM 1422 N N . ALA A 1 209 ? -13.113 30.842 28.614 1.00 12.56 209 ALA A N 1
ATOM 1423 C CA . ALA A 1 209 ? -14.279 30.311 29.285 1.00 11.34 209 ALA A CA 1
ATOM 1424 C C . ALA A 1 209 ? -14.486 28.833 29.054 1.00 11.98 209 ALA A C 1
ATOM 1425 O O . ALA A 1 209 ? -14.097 28.353 28.061 1.00 15.68 209 ALA A O 1
ATOM 1427 N N . GLY A 1 210 ? -15.162 28.163 29.960 1.00 10.66 210 GLY A N 1
ATOM 1428 C CA . GLY A 1 210 ? -15.452 26.778 29.779 1.00 14.93 210 GLY A CA 1
ATOM 1429 C C . GLY A 1 210 ? -14.607 25.815 30.584 1.00 12.12 210 GLY A C 1
ATOM 1430 O O . GLY A 1 210 ? -13.812 26.215 31.321 1.00 10.59 210 GLY A O 1
ATOM 1431 N N . THR A 1 211 ? -14.898 24.547 30.421 1.00 14.36 211 THR A N 1
ATOM 1432 C CA . THR A 1 211 ? -14.236 23.506 31.141 1.00 15.37 211 THR A CA 1
ATOM 1433 C C . THR A 1 211 ? -14.006 22.375 30.155 1.00 18.90 211 THR A C 1
ATOM 1434 O O . THR A 1 211 ? -14.915 21.655 29.876 1.00 22.43 211 THR A O 1
ATOM 1438 N N . PRO A 1 212 ? -12.785 22.218 29.669 1.00 15.50 212 PRO A N 1
ATOM 1439 C CA . PRO A 1 212 ? -11.638 23.088 29.925 1.00 13.90 212 PRO A CA 1
ATOM 1440 C C . PRO A 1 212 ? -11.778 24.458 29.259 1.00 14.17 212 PRO A C 1
ATOM 1441 O O . PRO A 1 212 ? -12.421 24.548 28.284 1.00 15.68 212 PRO A O 1
ATOM 1445 N N . ALA A 1 213 ? -11.147 25.463 29.821 1.00 13.75 213 ALA A N 1
ATOM 1446 C CA . ALA A 1 213 ? -11.263 26.794 29.302 1.00 12.45 213 ALA A CA 1
ATOM 1447 C C . ALA A 1 213 ? -10.628 26.904 27.914 1.00 16.05 213 ALA A C 1
ATOM 1448 O O . ALA A 1 213 ? -9.580 26.379 27.686 1.00 14.87 213 ALA A O 1
ATOM 1450 N N . ARG A 1 214 ? -11.284 27.649 27.051 1.00 12.49 214 ARG A N 1
ATOM 1451 C CA . ARG A 1 214 ? -10.792 27.880 25.706 1.00 17.01 214 ARG A CA 1
ATOM 1452 C C . ARG A 1 214 ? -10.905 29.363 25.455 1.00 19.58 214 ARG A C 1
ATOM 1453 O O . ARG A 1 214 ? -11.718 30.030 26.077 1.00 17.09 214 ARG A O 1
ATOM 1461 N N . VAL A 1 215 ? -10.118 29.884 24.529 1.00 14.79 215 VAL A N 1
ATOM 1462 C CA . VAL A 1 215 ? -10.160 31.296 24.212 1.00 15.24 215 VAL A CA 1
ATOM 1463 C C . VAL A 1 215 ? -11.453 31.642 23.467 1.00 18.34 215 VAL A C 1
ATOM 1464 O O . VAL A 1 215 ? -11.787 31.026 22.487 1.00 18.17 215 VAL A O 1
ATOM 1468 N N . ILE A 1 216 ? -12.163 32.645 23.951 1.00 16.93 216 ILE A N 1
ATOM 1469 C CA . ILE A 1 216 ? -13.396 33.030 23.300 1.00 19.53 216 ILE A CA 1
ATOM 1470 C C . ILE A 1 216 ? -13.335 34.410 22.654 1.00 26.93 216 ILE A C 1
ATOM 1471 O O . ILE A 1 216 ? -14.178 34.737 21.833 1.00 26.88 216 ILE A O 1
ATOM 1476 N N . LYS A 1 217 ? -12.376 35.215 23.063 1.00 23.34 217 LYS A N 1
ATOM 1477 C CA . LYS A 1 217 ? -12.205 36.531 22.469 1.00 27.96 217 LYS A CA 1
ATOM 1478 C C . LYS A 1 217 ? -10.824 37.093 22.741 1.00 30.60 217 LYS A C 1
ATOM 1479 O O . LYS A 1 217 ? -10.223 36.826 23.766 1.00 25.24 217 LYS A O 1
ATOM 1485 N N . GLU A 1 218 ? -10.346 37.940 21.850 1.00 32.04 218 GLU A N 1
ATOM 1486 C CA . GLU A 1 218 ? -9.087 38.615 22.112 1.00 36.48 218 GLU A CA 1
ATOM 1487 C C . GLU A 1 218 ? -9.441 40.031 22.515 1.00 37.36 218 GLU A C 1
ATOM 1488 O O . GLU A 1 218 ? -10.278 40.639 21.890 1.00 40.75 218 GLU A O 1
ATOM 1494 N N . ILE A 1 219 ? -8.839 40.521 23.582 1.00 33.54 219 ILE A N 1
ATOM 1495 C CA . ILE A 1 219 ? -9.070 41.875 24.052 1.00 38.05 219 ILE A CA 1
ATOM 1496 C C . ILE A 1 219 ? -8.105 42.899 23.449 1.00 39.47 219 ILE A C 1
ATOM 1497 O O . ILE A 1 219 ? -6.957 42.598 23.234 1.00 41.00 219 ILE A O 1
ATOM 1502 N N . ASP B 1 5 ? -26.043 6.146 63.910 1.00 70.12 5 ASP B N 1
ATOM 1503 C CA . ASP B 1 5 ? -26.912 5.885 62.766 1.00 70.29 5 ASP B CA 1
ATOM 1504 C C . ASP B 1 5 ? -27.830 7.068 62.452 1.00 63.89 5 ASP B C 1
ATOM 1505 O O . ASP B 1 5 ? -27.919 8.019 63.230 1.00 62.85 5 ASP B O 1
ATOM 1510 N N . ALA B 1 6 ? -28.510 6.996 61.310 1.00 56.69 6 ALA B N 1
ATOM 1511 C CA . ALA B 1 6 ? -29.318 8.108 60.808 1.00 49.62 6 ALA B CA 1
ATOM 1512 C C . ALA B 1 6 ? -30.500 8.484 61.708 1.00 44.27 6 ALA B C 1
ATOM 1513 O O . ALA B 1 6 ? -30.806 9.665 61.875 1.00 39.50 6 ALA B O 1
ATOM 1515 N N . ASN B 1 7 ? -31.175 7.486 62.267 1.00 43.91 7 ASN B N 1
ATOM 1516 C CA . ASN B 1 7 ? -32.301 7.745 63.159 1.00 46.38 7 ASN B CA 1
ATOM 1517 C C . ASN B 1 7 ? -31.835 8.460 64.417 1.00 47.59 7 ASN B C 1
ATOM 1518 O O . ASN B 1 7 ? -32.540 9.312 64.964 1.00 47.63 7 ASN B O 1
ATOM 1523 N N . GLU B 1 8 ? -30.639 8.101 64.871 1.00 47.15 8 GLU B N 1
ATOM 1524 C CA . GLU B 1 8 ? -30.067 8.680 66.077 1.00 49.93 8 GLU B CA 1
ATOM 1525 C C . GLU B 1 8 ? -29.712 10.145 65.840 1.00 47.39 8 GLU B C 1
ATOM 1526 O O . GLU B 1 8 ? -29.862 10.980 66.732 1.00 47.58 8 GLU B O 1
ATOM 1532 N N . ILE B 1 9 ? -29.249 10.449 64.632 1.00 44.39 9 ILE B N 1
ATOM 1533 C CA . ILE B 1 9 ? -28.914 11.823 64.264 1.00 45.69 9 ILE B CA 1
ATOM 1534 C C . ILE B 1 9 ? -30.135 12.733 64.350 1.00 47.37 9 ILE B C 1
ATOM 1535 O O . ILE B 1 9 ? -30.091 13.789 64.983 1.00 45.19 9 ILE B O 1
ATOM 1540 N N . ILE B 1 10 ? -31.224 12.313 63.711 1.00 50.32 10 ILE B N 1
ATOM 1541 C CA . ILE B 1 10 ? -32.464 13.085 63.710 1.00 51.11 10 ILE B CA 1
ATOM 1542 C C . ILE B 1 10 ? -32.994 13.318 65.123 1.00 51.18 10 ILE B C 1
ATOM 1543 O O . ILE B 1 10 ? -33.440 14.418 65.453 1.00 50.93 10 ILE B O 1
ATOM 1548 N N . SER B 1 11 ? -32.939 12.286 65.958 1.00 50.03 11 SER B N 1
ATOM 1549 C CA . SER B 1 11 ? -33.428 12.397 67.328 1.00 51.49 11 SER B CA 1
ATOM 1550 C C . SER B 1 11 ? -32.545 13.318 68.168 1.00 51.11 11 SER B C 1
ATOM 1551 O O . SER B 1 11 ? -33.042 14.078 69.001 1.00 51.42 11 SER B O 1
ATOM 1554 N N . PHE B 1 12 ? -31.237 13.254 67.942 1.00 50.40 12 PHE B N 1
ATOM 1555 C CA . PHE B 1 12 ? -30.308 14.133 68.645 1.00 48.21 12 PHE B CA 1
ATOM 1556 C C . PHE B 1 12 ? -30.550 15.593 68.283 1.00 52.78 12 PHE B C 1
ATOM 1557 O O . PHE B 1 12 ? -30.632 16.452 69.160 1.00 53.44 12 PHE B O 1
ATOM 1565 N N . ILE B 1 13 ? -30.658 15.867 66.987 1.00 57.08 13 ILE B N 1
ATOM 1566 C CA . ILE B 1 13 ? -30.873 17.227 66.500 1.00 60.73 13 ILE B CA 1
ATOM 1567 C C . ILE B 1 13 ? -32.109 17.866 67.132 1.00 66.58 13 ILE B C 1
ATOM 1568 O O . ILE B 1 13 ? -32.121 19.063 67.425 1.00 68.18 13 ILE B O 1
ATOM 1573 N N . GLN B 1 14 ? -33.145 17.062 67.344 1.00 68.71 14 GLN B N 1
ATOM 1574 C CA . GLN B 1 14 ? -34.413 17.580 67.841 1.00 74.74 14 GLN B CA 1
ATOM 1575 C C . GLN B 1 14 ? -34.513 17.591 69.364 1.00 73.90 14 GLN B C 1
ATOM 1576 O O . GLN B 1 14 ? -35.416 18.212 69.927 1.00 72.50 14 GLN B O 1
ATOM 1582 N N . LYS B 1 15 ? -33.585 16.910 70.029 1.00 74.33 15 LYS B N 1
ATOM 1583 C CA . LYS B 1 15 ? -33.524 16.950 71.485 1.00 75.20 15 LYS B CA 1
ATOM 1584 C C . LYS B 1 15 ? -32.683 18.142 71.930 1.00 72.41 15 LYS B C 1
ATOM 1585 O O . LYS B 1 15 ? -32.682 18.512 73.103 1.00 71.33 15 LYS B O 1
ATOM 1591 N N . SER B 1 16 ? -31.973 18.743 70.979 1.00 54.33 16 SER B N 1
ATOM 1592 C CA . SER B 1 16 ? -31.147 19.911 71.265 1.00 52.97 16 SER B CA 1
ATOM 1593 C C . SER B 1 16 ? -31.951 21.208 71.173 1.00 47.05 16 SER B C 1
ATOM 1594 O O . SER B 1 16 ? -32.635 21.460 70.180 1.00 42.60 16 SER B O 1
ATOM 1597 N N . GLU B 1 17 ? -31.871 22.027 72.215 1.00 46.04 17 GLU B N 1
ATOM 1598 C CA . GLU B 1 17 ? -32.577 23.299 72.218 1.00 43.23 17 GLU B CA 1
ATOM 1599 C C . GLU B 1 17 ? -31.734 24.368 71.542 1.00 33.22 17 GLU B C 1
ATOM 1600 O O . GLU B 1 17 ? -30.504 24.364 71.635 1.00 27.17 17 GLU B O 1
ATOM 1606 N N . LYS B 1 18 ? -32.407 25.279 70.854 1.00 29.50 18 LYS B N 1
ATOM 1607 C CA . LYS B 1 18 ? -31.735 26.389 70.198 1.00 26.34 18 LYS B CA 1
ATOM 1608 C C . LYS B 1 18 ? -31.142 27.338 71.233 1.00 24.73 18 LYS B C 1
ATOM 1609 O O . LYS B 1 18 ? -31.817 27.721 72.192 1.00 27.48 18 LYS B O 1
ATOM 1615 N N . LYS B 1 19 ? -29.883 27.706 71.029 1.00 22.62 19 LYS B N 1
ATOM 1616 C CA . LYS B 1 19 ? -29.123 28.519 71.978 1.00 23.26 19 LYS B CA 1
ATOM 1617 C C . LYS B 1 19 ? -28.588 29.792 71.322 1.00 21.21 19 LYS B C 1
ATOM 1618 O O . LYS B 1 19 ? -28.332 29.823 70.118 1.00 20.95 19 LYS B O 1
ATOM 1624 N N . THR B 1 20 ? -28.404 30.829 72.132 1.00 18.53 20 THR B N 1
ATOM 1625 C CA . THR B 1 20 ? -27.715 3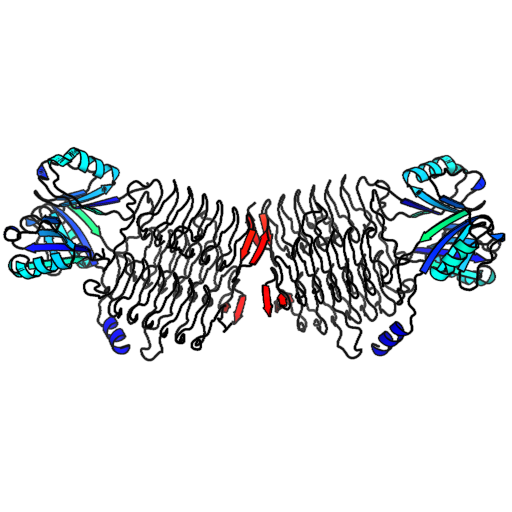2.038 71.703 1.00 19.10 20 THR B CA 1
ATOM 1626 C C . THR B 1 20 ? -26.666 32.325 72.770 1.00 20.23 20 THR B C 1
ATOM 1627 O O . THR B 1 20 ? -26.854 33.186 73.633 1.00 18.23 20 THR B O 1
ATOM 1631 N N . PRO B 1 21 ? -25.569 31.554 72.748 1.00 22.52 21 PRO B N 1
ATOM 1632 C CA . PRO B 1 21 ? -24.553 31.704 73.791 1.00 18.50 21 PRO B CA 1
ATOM 1633 C C . PRO B 1 21 ? -23.772 32.999 73.656 1.00 21.55 21 PRO B C 1
ATOM 1634 O O . PRO B 1 21 ? -23.467 33.437 72.550 1.00 20.20 21 PRO B O 1
ATOM 1638 N N . VAL B 1 22 ? -23.441 33.604 74.790 1.00 20.60 22 VAL B N 1
ATOM 1639 C CA . VAL B 1 22 ? -22.555 34.754 74.784 1.00 20.61 22 VAL B CA 1
ATOM 1640 C C . VAL B 1 22 ? -21.436 34.587 75.788 1.00 22.17 22 VAL B C 1
ATOM 1641 O O . VAL B 1 22 ? -21.530 33.785 76.724 1.00 21.18 22 VAL B O 1
ATOM 1645 N N . LYS B 1 23 ? -20.374 35.356 75.579 1.00 19.81 23 LYS B N 1
ATOM 1646 C CA . LYS B 1 23 ? -19.368 35.564 76.603 1.00 23.40 23 LYS B CA 1
ATOM 1647 C C . LYS B 1 23 ? -19.363 37.061 76.869 1.00 24.08 23 LYS B C 1
ATOM 1648 O O . LYS B 1 23 ? -19.239 37.857 75.939 1.00 22.03 23 LYS B O 1
ATOM 1654 N N . VAL B 1 24 ? -19.533 37.455 78.127 1.00 25.80 24 VAL B N 1
ATOM 1655 C CA . VAL B 1 24 ? -19.613 38.872 78.444 1.00 24.08 24 VAL B CA 1
ATOM 1656 C C . VAL B 1 24 ? -18.583 39.285 79.482 1.00 26.37 24 VAL B C 1
ATOM 1657 O O . VAL B 1 24 ? -18.642 38.865 80.640 1.00 27.58 24 VAL B O 1
ATOM 1661 N N . TYR B 1 25 ? -17.634 40.108 79.056 1.00 24.50 25 TYR B N 1
ATOM 1662 C CA . TYR B 1 25 ? -16.656 40.677 79.972 1.00 25.66 25 TYR B CA 1
ATOM 1663 C C . TYR B 1 25 ? -17.285 41.863 80.691 1.00 26.95 25 TYR B C 1
ATOM 1664 O O . TYR B 1 25 ? -17.849 42.749 80.059 1.00 24.31 25 TYR B O 1
ATOM 1673 N N . ILE B 1 26 ? -17.201 41.873 82.016 1.00 28.08 26 ILE B N 1
ATOM 1674 C CA . ILE B 1 26 ? -17.841 42.915 82.800 1.00 30.15 26 ILE B CA 1
ATOM 1675 C C . ILE B 1 26 ? -16.871 43.520 83.802 1.00 32.45 26 ILE B C 1
ATOM 1676 O O . ILE B 1 26 ? -15.864 42.904 84.163 1.00 33.76 26 ILE B O 1
ATOM 1681 N N . LYS B 1 27 ? -17.180 44.733 84.240 1.00 32.74 27 LYS B N 1
ATOM 1682 C CA . LYS B 1 27 ? -16.467 45.347 85.351 1.00 35.63 27 LYS B CA 1
ATOM 1683 C C . LYS B 1 27 ? -17.390 46.286 86.114 1.00 36.64 27 LYS B C 1
ATOM 1684 O O . LYS B 1 27 ? -18.357 46.808 85.558 1.00 34.62 27 LYS B O 1
ATOM 1690 N N . GLY B 1 28 ? -17.082 46.489 87.390 1.00 37.19 28 GLY B N 1
ATOM 1691 C CA . GLY B 1 28 ? -17.905 47.295 88.267 1.00 39.43 28 GLY B CA 1
ATOM 1692 C C . GLY B 1 28 ? -17.825 46.754 89.682 1.00 41.15 28 GLY B C 1
ATOM 1693 O O . GLY B 1 28 ? -16.962 45.940 89.991 1.00 43.15 28 GLY B O 1
ATOM 1694 N N . ASP B 1 29 ? -18.730 47.203 90.540 1.00 41.86 29 ASP B N 1
ATOM 1695 C CA . ASP B 1 29 ? -18.774 46.731 91.917 1.00 43.01 29 ASP B CA 1
ATOM 1696 C C . ASP B 1 29 ? -19.495 45.388 91.961 1.00 43.27 29 ASP B C 1
ATOM 1697 O O . ASP B 1 29 ? -20.659 45.308 92.356 1.00 42.22 29 ASP B O 1
ATOM 1702 N N . LEU B 1 30 ? -18.788 44.337 91.555 1.00 44.35 30 LEU B N 1
ATOM 1703 C CA . LEU B 1 30 ? -19.398 43.032 91.311 1.00 44.24 30 LEU B CA 1
ATOM 1704 C C . LEU B 1 30 ? -19.840 42.291 92.570 1.00 46.43 30 LEU B C 1
ATOM 1705 O O . LEU B 1 30 ? -20.699 41.412 92.504 1.00 44.98 30 LEU B O 1
ATOM 1710 N N . LYS B 1 31 ? -19.256 42.640 93.711 1.00 49.50 31 LYS B N 1
ATOM 1711 C CA . LYS B 1 31 ? -19.633 41.999 94.966 1.00 52.12 31 LYS B CA 1
ATOM 1712 C C . LYS B 1 31 ? -21.093 42.284 95.309 1.00 49.80 31 LYS B C 1
ATOM 1713 O O . LYS B 1 31 ? -21.706 41.569 96.099 1.00 50.05 31 LYS B O 1
ATOM 1719 N N . GLU B 1 32 ? -21.651 43.328 94.704 1.00 45.79 32 GLU B N 1
ATOM 1720 C CA . GLU B 1 32 ? -23.044 43.688 94.944 1.00 46.27 32 GLU B CA 1
ATOM 1721 C C . GLU B 1 32 ? -23.984 42.952 93.990 1.00 46.31 32 GLU B C 1
ATOM 1722 O O . GLU B 1 32 ? -25.203 43.108 94.065 1.00 45.67 32 GLU B O 1
ATOM 1728 N N . VAL B 1 33 ? -23.410 42.154 93.093 1.00 42.74 33 VAL B N 1
ATOM 1729 C CA . VAL B 1 33 ? -24.200 41.404 92.124 1.00 42.56 33 VAL B CA 1
ATOM 1730 C C . VAL B 1 33 ? -24.218 39.913 92.445 1.00 46.10 33 VAL B C 1
ATOM 1731 O O . VAL B 1 33 ? -23.171 39.297 92.637 1.00 47.06 33 VAL B O 1
ATOM 1735 N N . THR B 1 34 ? -25.413 39.338 92.499 1.00 47.11 34 THR B N 1
ATOM 1736 C CA . THR B 1 34 ? -25.556 37.900 92.683 1.00 47.74 34 THR B CA 1
ATOM 1737 C C . THR B 1 34 ? -25.894 37.246 91.350 1.00 47.96 34 THR B C 1
ATOM 1738 O O . THR B 1 34 ? -26.971 37.470 90.796 1.00 50.86 34 THR B O 1
ATOM 1742 N N . PHE B 1 35 ? -24.973 36.443 90.831 1.00 45.90 35 PHE B N 1
ATOM 1743 C CA . PHE B 1 35 ? -25.193 35.779 89.550 1.00 43.83 35 PHE B CA 1
ATOM 1744 C C . PHE B 1 35 ? -25.961 34.479 89.746 1.00 45.20 35 PHE B C 1
ATOM 1745 O O . PHE B 1 35 ? -25.642 33.693 90.638 1.00 47.29 35 PHE B O 1
ATOM 1753 N N . PRO B 1 36 ? -26.986 34.251 88.913 1.00 45.49 36 PRO B N 1
ATOM 1754 C CA . PRO B 1 36 ? -27.841 33.066 89.033 1.00 46.31 36 PRO B CA 1
ATOM 1755 C C . PRO B 1 36 ? -27.148 31.786 88.577 1.00 46.85 36 PRO B C 1
ATOM 1756 O O . PRO B 1 36 ? -26.135 31.829 87.876 1.00 42.37 36 PRO B O 1
ATOM 1760 N N . GLU B 1 37 ? -27.707 30.652 88.985 1.00 49.64 37 GLU B N 1
ATOM 1761 C CA . GLU B 1 37 ? -27.131 29.347 88.690 1.00 52.70 37 GLU B CA 1
ATOM 1762 C C . GLU B 1 37 ? -26.936 29.143 87.189 1.00 46.12 37 GLU B C 1
ATOM 1763 O O . GLU B 1 37 ? -25.997 28.474 86.766 1.00 45.72 37 GLU B O 1
ATOM 1769 N N . THR B 1 38 ? -27.820 29.737 86.395 1.00 43.55 38 THR B N 1
ATOM 1770 C CA . THR B 1 38 ? -27.839 29.526 84.949 1.00 41.90 38 THR B CA 1
ATOM 1771 C C . THR B 1 38 ? -26.646 30.140 84.214 1.00 36.04 38 THR B C 1
ATOM 1772 O O . THR B 1 38 ? -26.498 29.963 83.004 1.00 31.36 38 THR B O 1
ATOM 1776 N N . VAL B 1 39 ? -25.805 30.868 84.940 1.00 33.58 39 VAL B N 1
ATOM 1777 C CA . VAL B 1 39 ? -24.663 31.544 84.333 1.00 35.98 39 VAL B CA 1
ATOM 1778 C C . VAL B 1 39 ? -23.345 31.125 84.985 1.00 36.46 39 VAL B C 1
ATOM 1779 O O . VAL B 1 39 ? -23.268 30.960 86.203 1.00 38.00 39 VAL B O 1
ATOM 1783 N N . GLN B 1 40 ? -22.315 30.943 84.165 1.00 34.50 40 GLN B N 1
ATOM 1784 C CA . GLN B 1 40 ? -20.967 30.698 84.671 1.00 35.36 40 GLN B CA 1
ATOM 1785 C C . GLN B 1 40 ? -20.238 32.020 84.815 1.00 34.52 40 GLN B C 1
ATOM 1786 O O . GLN B 1 40 ? -19.913 32.659 83.817 1.00 37.57 40 GLN B O 1
ATOM 1792 N N . ALA B 1 41 ? -19.984 32.431 86.051 1.00 32.66 41 ALA B N 1
ATOM 1793 C CA . ALA B 1 41 ? -19.324 33.704 86.298 1.00 30.18 41 ALA B CA 1
ATOM 1794 C C . ALA B 1 41 ? -17.895 33.492 86.776 1.00 31.52 41 ALA B C 1
ATOM 1795 O O . ALA B 1 41 ? -17.667 32.911 87.832 1.00 34.68 41 ALA B O 1
ATOM 1797 N N . PHE B 1 42 ? -16.930 33.941 85.986 1.00 29.52 42 PHE B N 1
ATOM 1798 C CA . PHE B 1 42 ? -15.546 33.875 86.408 1.00 31.90 42 PHE B CA 1
ATOM 1799 C C . PHE B 1 42 ? -15.221 35.313 86.732 1.00 32.82 42 PHE B C 1
ATOM 1800 O O . PHE B 1 42 ? -14.904 36.101 85.848 1.00 32.35 42 PHE B O 1
ATOM 1808 N N . VAL B 1 43 ? -15.288 35.654 88.011 1.00 34.64 43 VAL B N 1
ATOM 1809 C CA . VAL B 1 43 ? -15.100 37.034 88.416 1.00 36.75 43 VAL B CA 1
ATOM 1810 C C . VAL B 1 43 ? -14.356 37.237 89.722 1.00 39.00 43 VAL B C 1
ATOM 1811 O O . VAL B 1 43 ? -14.294 36.358 90.574 1.00 38.98 43 VAL B O 1
ATOM 1815 N N . ASN B 1 44 ? -13.802 38.433 89.844 1.00 41.18 44 ASN B N 1
ATOM 1816 C CA . ASN B 1 44 ? -13.138 38.914 91.038 1.00 44.65 44 ASN B CA 1
ATOM 1817 C C . ASN B 1 44 ? -13.999 40.097 91.453 1.00 43.74 44 ASN B C 1
ATOM 1818 O O . ASN B 1 44 ? -15.026 40.343 90.834 1.00 45.42 44 ASN B O 1
ATOM 1823 N N . LYS B 1 45 ? -13.636 40.815 92.502 1.00 47.64 45 LYS B N 1
ATOM 1824 C CA . LYS B 1 45 ? -14.488 41.920 92.919 1.00 52.94 45 LYS B CA 1
ATOM 1825 C C . LYS B 1 45 ? -14.630 42.980 91.817 1.00 54.28 45 LYS B C 1
ATOM 1826 O O . LYS B 1 45 ? -15.709 43.522 91.616 1.00 57.77 45 LYS B O 1
ATOM 1832 N N . LYS B 1 46 ? -13.503 43.339 91.205 1.00 53.01 46 LYS B N 1
ATOM 1833 C CA . LYS B 1 46 ? -13.428 44.322 90.112 1.00 49.66 46 LYS B CA 1
ATOM 1834 C C . LYS B 1 46 ? -13.955 43.998 88.694 1.00 46.44 46 LYS B C 1
ATOM 1835 O O . LYS B 1 46 ? -14.609 44.830 88.070 1.00 43.52 46 LYS B O 1
ATOM 1841 N N . SER B 1 47 ? -13.650 42.805 88.187 1.00 42.82 47 SER B N 1
ATOM 1842 C CA . SER B 1 47 ? -13.995 42.435 86.808 1.00 38.91 47 SER B CA 1
ATOM 1843 C C . SER B 1 47 ? -14.043 40.928 86.564 1.00 34.51 47 SER B C 1
ATOM 1844 O O . SER B 1 47 ? -13.662 40.149 87.433 1.00 32.93 47 SER B O 1
ATOM 1847 N N . GLY B 1 48 ? -14.520 40.513 85.389 1.00 32.63 48 GLY B N 1
ATOM 1848 C CA . GLY B 1 48 ? -14.615 39.108 85.117 1.00 31.22 48 GLY B CA 1
ATOM 1849 C C . GLY B 1 48 ? -15.297 38.842 83.801 1.00 30.45 48 GLY B C 1
ATOM 1850 O O . GLY B 1 48 ? -15.435 39.720 82.999 1.00 30.38 48 GLY B O 1
ATOM 1851 N N . VAL B 1 49 ? -15.693 37.603 83.601 1.00 30.64 49 VAL B N 1
ATOM 1852 C CA . VAL B 1 49 ? -16.378 37.218 82.389 1.00 30.21 49 VAL B CA 1
ATOM 1853 C C . VAL B 1 49 ? -17.540 36.312 82.741 1.00 30.35 49 VAL B C 1
ATOM 1854 O O . VAL B 1 49 ? -17.474 35.583 83.692 1.00 29.37 49 VAL B O 1
ATOM 1858 N N . LEU B 1 50 ? -18.609 36.375 81.962 1.00 26.69 50 LEU B N 1
ATOM 1859 C CA . LEU B 1 50 ? -19.786 35.578 82.185 1.00 25.93 50 LEU B CA 1
ATOM 1860 C C . LEU B 1 50 ? -20.035 34.706 80.978 1.00 25.79 50 LEU B C 1
ATOM 1861 O O . LEU B 1 50 ? -19.952 35.176 79.877 1.00 24.20 50 LEU B O 1
ATOM 1866 N N . PHE B 1 51 ? -20.341 33.442 81.196 1.00 25.92 51 PHE B N 1
ATOM 1867 C CA . PHE B 1 51 ? -20.741 32.563 80.100 1.00 26.21 51 PHE B CA 1
ATOM 1868 C C . PHE B 1 51 ? -22.194 32.180 80.297 1.00 23.73 51 PHE B C 1
ATOM 1869 O O . PHE B 1 51 ? -22.596 31.815 81.395 1.00 24.88 51 PHE B O 1
ATOM 1877 N N . GLY B 1 52 ? -22.993 32.252 79.239 1.00 24.45 52 GLY B N 1
ATOM 1878 C CA . GLY B 1 52 ? -24.380 31.849 79.372 1.00 26.44 52 GLY B CA 1
ATOM 1879 C C . GLY B 1 52 ? -25.236 32.212 78.185 1.00 23.12 52 GLY B C 1
ATOM 1880 O O . GLY B 1 52 ? -24.729 32.661 77.162 1.00 22.13 52 GLY B O 1
ATOM 1881 N N . GLU B 1 53 ? -26.541 32.020 78.334 1.00 23.21 53 GLU B N 1
ATOM 1882 C CA . GLU B 1 53 ? -27.494 32.405 77.296 1.00 26.83 53 GLU B CA 1
ATOM 1883 C C . GLU B 1 53 ? -27.734 33.909 77.304 1.00 23.69 53 GLU B C 1
ATOM 1884 O O . GLU B 1 53 ? -27.827 34.526 78.362 1.00 26.04 53 GLU B O 1
ATOM 1890 N N . TRP B 1 54 ? -27.825 34.502 76.119 1.00 20.21 54 TRP B N 1
ATOM 1891 C CA . TRP B 1 54 ? -28.038 35.937 76.020 1.00 23.47 54 TRP B CA 1
ATOM 1892 C C . TRP B 1 54 ? -29.275 36.397 76.799 1.00 26.39 54 TRP B C 1
ATOM 1893 O O . TRP B 1 54 ? -29.218 37.389 77.531 1.00 26.54 54 TRP B O 1
ATOM 1904 N N . SER B 1 55 ? -30.382 35.671 76.664 1.00 25.30 55 SER B N 1
ATOM 1905 C CA . SER B 1 55 ? -31.627 36.075 77.315 1.00 29.62 55 SER B CA 1
ATOM 1906 C C . SER B 1 55 ? -31.460 36.169 78.830 1.00 30.87 55 SER B C 1
ATOM 1907 O O . SER B 1 55 ? -32.057 37.029 79.478 1.00 34.68 55 SER B O 1
ATOM 1910 N N . GLU B 1 56 ? -30.639 35.287 79.388 1.00 26.78 56 GLU B N 1
ATOM 1911 C CA . GLU B 1 56 ? -30.404 35.279 80.824 1.00 29.89 56 GLU B CA 1
ATOM 1912 C C . GLU B 1 56 ? -29.440 36.392 81.230 1.00 29.43 56 GLU B C 1
ATOM 1913 O O . GLU B 1 56 ? -29.672 37.093 82.212 1.00 34.64 56 GLU B O 1
ATOM 1919 N N . ILE B 1 57 ? -28.374 36.563 80.458 1.00 27.87 57 ILE B N 1
ATOM 1920 C CA . ILE B 1 57 ? -27.330 37.535 80.775 1.00 26.61 57 ILE B CA 1
ATOM 1921 C C . ILE B 1 57 ? -27.780 38.980 80.518 1.00 30.59 57 ILE B C 1
ATOM 1922 O O . ILE B 1 57 ? -27.439 39.895 81.271 1.00 34.49 57 ILE B O 1
ATOM 1927 N N . LYS B 1 58 ? -28.575 39.180 79.476 1.00 28.26 58 LYS B N 1
ATOM 1928 C CA . LYS B 1 58 ? -29.122 40.501 79.189 1.00 28.09 58 LYS B CA 1
ATOM 1929 C C . LYS B 1 58 ? -29.929 41.018 80.381 1.00 32.85 58 LYS B C 1
ATOM 1930 O O . LYS B 1 58 ? -29.823 42.187 80.767 1.00 31.73 58 LYS B O 1
ATOM 1936 N N . THR B 1 59 ? -30.727 40.132 80.969 1.00 33.60 59 THR B N 1
ATOM 1937 C CA . THR B 1 59 ? -31.504 40.468 82.153 1.00 34.27 59 THR B CA 1
ATOM 1938 C C . THR B 1 59 ? -30.592 40.913 83.291 1.00 36.08 59 THR B C 1
ATOM 1939 O O . THR B 1 59 ? -30.853 41.919 83.946 1.00 37.30 59 THR B O 1
ATOM 1943 N N . ILE B 1 60 ? -29.513 40.165 83.510 1.00 36.13 60 ILE B N 1
ATOM 1944 C CA . ILE B 1 60 ? -28.582 40.467 84.597 1.00 37.54 60 ILE B CA 1
ATOM 1945 C C . ILE B 1 60 ? -27.935 41.830 84.409 1.00 36.54 60 ILE B C 1
ATOM 1946 O O . ILE B 1 60 ? -27.871 42.628 85.339 1.00 39.39 60 ILE B O 1
ATOM 1951 N N . LEU B 1 61 ? -27.453 42.086 83.197 1.00 35.07 61 LEU B N 1
ATOM 1952 C CA . LEU B 1 61 ? -26.825 43.362 82.879 1.00 32.84 61 LEU B CA 1
ATOM 1953 C C . LEU B 1 61 ? -27.762 44.532 83.170 1.00 37.23 61 LEU B C 1
ATOM 1954 O O . LEU B 1 61 ? -27.350 45.534 83.748 1.00 42.26 61 LEU B O 1
ATOM 1959 N N . ASP B 1 62 ? -29.023 44.397 82.772 1.00 40.69 62 ASP B N 1
ATOM 1960 C CA . ASP B 1 62 ? -30.012 45.449 82.998 1.00 44.68 62 ASP B CA 1
ATOM 1961 C C . ASP B 1 62 ? -30.298 45.661 84.483 1.00 44.13 62 ASP B C 1
ATOM 1962 O O . ASP B 1 62 ? -30.200 46.780 84.989 1.00 46.34 62 ASP B O 1
ATOM 1967 N N . GLU B 1 63 ? -30.649 44.585 85.179 1.00 41.36 63 GLU B N 1
ATOM 1968 C CA . GLU B 1 63 ? -31.068 44.683 86.575 1.00 45.13 63 GLU B CA 1
ATOM 1969 C C . GLU B 1 63 ? -29.938 45.091 87.516 1.00 43.82 63 GLU B C 1
ATOM 1970 O O . GLU B 1 63 ? -30.175 45.398 88.686 1.00 44.95 63 GLU B O 1
ATOM 1976 N N . ASN B 1 64 ? -28.711 45.091 87.007 1.00 42.77 64 ASN B N 1
ATOM 1977 C CA . ASN B 1 64 ? -27.555 45.455 87.818 1.00 43.90 64 ASN B CA 1
ATOM 1978 C C . ASN B 1 64 ? -26.731 46.567 87.178 1.00 42.95 64 ASN B C 1
ATOM 1979 O O . ASN B 1 64 ? -25.534 46.694 87.435 1.00 45.56 64 ASN B O 1
ATOM 1984 N N . SER B 1 65 ? -27.387 47.375 86.351 1.00 43.64 65 SER B N 1
ATOM 1985 C CA . SER B 1 65 ? -26.726 48.460 85.633 1.00 44.53 65 SER B CA 1
ATOM 1986 C C . SER B 1 65 ? -26.013 49.429 86.572 1.00 46.08 65 SER B C 1
ATOM 1987 O O . SER B 1 65 ? -24.957 49.965 86.237 1.00 41.46 65 SER B O 1
ATOM 1990 N N . LYS B 1 66 ? -26.594 49.641 87.747 1.00 50.30 66 LYS B N 1
ATOM 1991 C CA . LYS B 1 66 ? -26.022 50.536 88.741 1.00 55.84 66 LYS B CA 1
ATOM 1992 C C . LYS B 1 66 ? -24.695 50.026 89.283 1.00 54.32 66 LYS B C 1
ATOM 1993 O O . LYS B 1 66 ? -23.926 50.780 89.866 1.00 54.63 66 LYS B O 1
ATOM 1999 N N . TYR B 1 67 ? -24.445 48.733 89.121 1.00 50.25 67 TYR B N 1
ATOM 2000 C CA . TYR B 1 67 ? -23.230 48.111 89.645 1.00 46.69 67 TYR B CA 1
ATOM 2001 C C . TYR B 1 67 ? -22.269 47.649 88.548 1.00 45.74 67 TYR B C 1
ATOM 2002 O O . TYR B 1 67 ? -21.117 47.316 88.824 1.00 46.57 67 TYR B O 1
ATOM 2011 N N . ILE B 1 68 ? -22.744 47.615 87.309 1.00 43.67 68 ILE B N 1
ATOM 2012 C CA . ILE B 1 68 ? -21.900 47.219 86.185 1.00 40.22 68 ILE B CA 1
ATOM 2013 C C . ILE B 1 68 ? -21.506 48.441 85.360 1.00 38.54 68 ILE B C 1
ATOM 2014 O O . ILE B 1 68 ? -22.345 49.062 84.712 1.00 40.40 68 ILE B O 1
ATOM 2019 N N . VAL B 1 69 ? -20.221 48.778 85.399 1.00 37.29 69 VAL B N 1
ATOM 2020 C CA . VAL B 1 69 ? -19.716 50.006 84.791 1.00 38.75 69 VAL B CA 1
ATOM 2021 C C . VAL B 1 69 ? -19.581 49.908 83.272 1.00 36.32 69 VAL B C 1
ATOM 2022 O O . VAL B 1 69 ? -19.900 50.849 82.552 1.00 38.23 69 VAL B O 1
ATOM 2026 N N . ASP B 1 70 ? -19.104 48.767 82.786 1.00 33.35 70 ASP B N 1
ATOM 2027 C CA . ASP B 1 70 ? -18.946 48.564 81.351 1.00 29.24 70 ASP B CA 1
ATOM 2028 C C . ASP B 1 70 ? -18.973 47.071 81.083 1.00 28.83 70 ASP B C 1
ATOM 2029 O O . ASP B 1 70 ? -18.783 46.268 82.001 1.00 30.38 70 ASP B O 1
ATOM 2034 N N . TYR B 1 71 ? -19.224 46.701 79.833 1.00 28.28 71 TYR B N 1
ATOM 2035 C CA . TYR B 1 71 ? -19.170 45.301 79.427 1.00 27.20 71 TYR B CA 1
ATOM 2036 C C . TYR B 1 71 ? -18.941 45.165 77.922 1.00 26.67 71 TYR B C 1
ATOM 2037 O O . TYR B 1 71 ? -19.210 46.092 77.162 1.00 26.27 71 TYR B O 1
ATOM 2046 N N . VAL B 1 72 ? -18.401 44.018 77.515 1.00 24.97 72 VAL B N 1
ATOM 2047 C CA . VAL B 1 72 ? -18.227 43.667 76.107 1.00 23.75 72 VAL B CA 1
ATOM 2048 C C . VAL B 1 72 ? -18.885 42.319 75.880 1.00 23.56 72 VAL B C 1
ATOM 2049 O O . VAL B 1 72 ? -18.599 41.354 76.593 1.00 22.66 72 VAL B O 1
ATOM 2053 N N . VAL B 1 73 ? -19.764 42.253 74.887 1.00 24.85 73 VAL B N 1
ATOM 2054 C CA . VAL B 1 73 ? -20.479 41.019 74.586 1.00 25.58 73 VAL B CA 1
ATOM 2055 C C . VAL B 1 73 ? -19.922 40.355 73.333 1.00 25.77 73 VAL B C 1
ATOM 2056 O O . VAL B 1 73 ? -19.800 40.991 72.288 1.00 24.57 73 VAL B O 1
ATOM 2060 N N . GLU B 1 74 ? -19.566 39.080 73.446 1.00 21.77 74 GLU B N 1
ATOM 2061 C CA . GLU B 1 74 ? -19.161 38.295 72.289 1.00 24.34 74 GLU B CA 1
ATOM 2062 C C . GLU B 1 74 ? -20.241 37.261 71.996 1.00 23.10 74 GLU B C 1
ATOM 2063 O O . GLU B 1 74 ? -20.824 36.689 72.915 1.00 22.30 74 GLU B O 1
ATOM 2069 N N . ASN B 1 75 ? -20.506 37.039 70.713 1.00 20.87 75 ASN B N 1
ATOM 2070 C CA . ASN B 1 75 ? -21.543 36.110 70.266 1.00 18.68 75 ASN B CA 1
ATOM 2071 C C . ASN B 1 75 ? -21.178 35.634 68.873 1.00 18.62 75 ASN B C 1
ATOM 2072 O O . ASN B 1 75 ? -20.761 36.433 68.045 1.00 18.60 75 ASN B O 1
ATOM 2077 N N . ASP B 1 76 ? -21.322 34.339 68.621 1.00 19.25 76 ASP B N 1
ATOM 2078 C CA . ASP B 1 76 ? -20.918 33.786 67.330 1.00 26.27 76 ASP B CA 1
ATOM 2079 C C . ASP B 1 76 ? -22.007 32.948 66.668 1.00 23.60 76 ASP B C 1
ATOM 2080 O O . ASP B 1 76 ? -21.789 32.343 65.618 1.00 23.73 76 ASP B O 1
ATOM 2085 N N . ARG B 1 77 ? -23.182 32.904 67.278 1.00 18.51 77 ARG B N 1
ATOM 2086 C CA . ARG B 1 77 ? -24.261 32.105 66.720 1.00 15.11 77 ARG B CA 1
ATOM 2087 C C . ARG B 1 77 ? -25.590 32.485 67.341 1.00 20.22 77 ARG B C 1
ATOM 2088 O O . ARG B 1 77 ? -25.638 33.039 68.435 1.00 19.72 77 ARG B O 1
ATOM 2096 N N . ARG B 1 78 ? -26.667 32.176 66.632 1.00 17.04 78 ARG B N 1
ATOM 2097 C CA . ARG B 1 78 ? -28.000 32.599 67.031 1.00 16.39 78 ARG B CA 1
ATOM 2098 C C . ARG B 1 78 ? -29.011 31.494 66.758 1.00 13.61 78 ARG B C 1
ATOM 2099 O O . ARG B 1 78 ? -29.112 30.999 65.628 1.00 15.49 78 ARG B O 1
ATOM 2107 N N . ASN B 1 79 ? -29.759 31.124 67.792 1.00 14.62 79 ASN B N 1
ATOM 2108 C CA . ASN B 1 79 ? -30.759 30.058 67.716 1.00 18.60 79 ASN B CA 1
ATOM 2109 C C . ASN B 1 79 ? -30.170 28.780 67.140 1.00 19.79 79 ASN B C 1
ATOM 2110 O O . ASN B 1 79 ? -30.795 28.104 66.318 1.00 18.13 79 ASN B O 1
ATOM 2115 N N . SER B 1 80 ? -28.961 28.461 67.584 1.00 18.79 80 SER B N 1
ATOM 2116 C CA . SER B 1 80 ? -28.211 27.325 67.075 1.00 19.49 80 SER B CA 1
ATOM 2117 C C . SER B 1 80 ? -28.328 26.167 68.043 1.00 19.30 80 SER B C 1
ATOM 2118 O O . SER B 1 80 ? -28.133 26.345 69.243 1.00 18.87 80 SER B O 1
ATOM 2121 N N . ALA B 1 81 ? -28.642 24.977 67.538 1.00 14.65 81 ALA B N 1
ATOM 2122 C CA . ALA B 1 81 ? -28.916 23.866 68.444 1.00 18.43 81 ALA B CA 1
ATOM 2123 C C . ALA B 1 81 ? -27.835 22.794 68.457 1.00 22.86 81 ALA B C 1
ATOM 2124 O O . ALA B 1 81 ? -27.610 22.157 69.481 1.00 24.41 81 ALA B O 1
ATOM 2126 N N . ILE B 1 82 ? -27.163 22.594 67.325 1.00 19.80 82 ILE B N 1
ATOM 2127 C CA . ILE B 1 82 ? -26.172 21.520 67.217 1.00 19.94 82 ILE B CA 1
ATOM 2128 C C . ILE B 1 82 ? -24.790 22.031 67.596 1.00 18.57 82 ILE B C 1
ATOM 2129 O O . ILE B 1 82 ? -24.260 22.942 66.957 1.00 19.69 82 ILE B O 1
ATOM 2134 N N . PRO B 1 83 ? -24.195 21.456 68.652 1.00 20.44 83 PRO B N 1
ATOM 2135 C CA . PRO B 1 83 ? -22.874 21.938 69.065 1.00 19.28 83 PRO B CA 1
ATOM 2136 C C . PRO B 1 83 ? -21.766 21.512 68.097 1.00 18.23 83 PRO B C 1
ATOM 2137 O O . PRO B 1 83 ? -21.988 20.678 67.217 1.00 18.86 83 PRO B O 1
ATOM 2141 N N . MET B 1 84 ? -20.594 22.108 68.260 1.00 17.74 84 MET B N 1
ATOM 2142 C CA . MET B 1 84 ? -19.437 21.774 67.448 1.00 18.48 84 MET B CA 1
ATOM 2143 C C . MET B 1 84 ? -18.724 20.547 68.026 1.00 19.62 84 MET B C 1
ATOM 2144 O O . MET B 1 84 ? -18.896 20.203 69.212 1.00 20.87 84 MET B O 1
ATOM 2149 N N . LEU B 1 85 ? -17.916 19.893 67.199 1.00 19.36 85 LEU B N 1
ATOM 2150 C CA . LEU B 1 85 ? -17.197 18.685 67.609 1.00 18.80 85 LEU B CA 1
ATOM 2151 C C . LEU B 1 85 ? -16.034 19.012 68.543 1.00 17.18 85 LEU B C 1
ATOM 2152 O O . LEU B 1 85 ? -15.267 19.939 68.279 1.00 17.73 85 LEU B O 1
ATOM 2157 N N . ASP B 1 86 ? -15.913 18.263 69.642 1.00 18.52 86 ASP B N 1
ATOM 2158 C CA . ASP B 1 86 ? -14.730 18.362 70.495 1.00 20.86 86 ASP B CA 1
ATOM 2159 C C . ASP B 1 86 ? -13.525 17.762 69.772 1.00 20.85 86 ASP B C 1
ATOM 2160 O O . ASP B 1 86 ? -13.477 16.559 69.550 1.00 24.13 86 ASP B O 1
ATOM 2165 N N . LEU B 1 87 ? -12.550 18.599 69.418 1.00 18.76 87 LEU B N 1
ATOM 2166 C CA . LEU B 1 87 ? -11.389 18.156 68.649 1.00 20.11 87 LEU B CA 1
ATOM 2167 C C . LEU B 1 87 ? -10.224 17.639 69.497 1.00 19.50 87 LEU B C 1
ATOM 2168 O O . LEU B 1 87 ? -9.323 16.980 68.974 1.00 20.29 87 LEU B O 1
ATOM 2173 N N . LYS B 1 88 ? -10.245 17.936 70.796 1.00 19.03 88 LYS B N 1
ATOM 2174 C CA . LYS B 1 88 ? -9.043 17.845 71.631 1.00 19.45 88 LYS B CA 1
ATOM 2175 C C . LYS B 1 88 ? -8.418 16.457 71.723 1.00 21.89 88 LYS B C 1
ATOM 2176 O O . LYS B 1 88 ? -7.195 16.333 71.871 1.00 25.70 88 LYS B O 1
ATOM 2182 N N . GLY B 1 89 ? -9.235 15.416 71.619 1.00 22.44 89 GLY B N 1
ATOM 2183 C CA . GLY B 1 89 ? -8.731 14.053 71.714 1.00 20.59 89 GLY B CA 1
ATOM 2184 C C . GLY B 1 89 ? -8.678 13.268 70.410 1.00 22.88 89 GLY B C 1
ATOM 2185 O O . GLY B 1 89 ? -8.359 12.073 70.398 1.00 23.08 89 GLY B O 1
ATOM 2186 N N . ILE B 1 90 ? -8.972 13.931 69.300 1.00 19.89 90 ILE B N 1
ATOM 2187 C CA . ILE B 1 90 ? -9.038 13.247 68.013 1.00 19.25 90 ILE B CA 1
ATOM 2188 C C . ILE B 1 90 ? -7.653 12.983 67.453 1.00 16.09 90 ILE B C 1
ATOM 2189 O O . ILE B 1 90 ? -6.784 13.849 67.505 1.00 16.17 90 ILE B O 1
ATOM 2194 N N . LYS B 1 91 ? -7.450 11.778 66.922 1.00 17.73 91 LYS B N 1
ATOM 2195 C CA . LYS B 1 91 ? -6.150 11.368 66.403 1.00 21.35 91 LYS B CA 1
ATOM 2196 C C . LYS B 1 91 ? -6.040 11.776 64.937 1.00 21.54 91 LYS B C 1
ATOM 2197 O O . LYS B 1 91 ? -5.790 10.948 64.064 1.00 23.30 91 LYS B O 1
ATOM 2203 N N . ALA B 1 92 ? -6.255 13.059 64.678 1.00 18.17 92 ALA B N 1
ATOM 2204 C CA . ALA B 1 92 ? -6.142 13.589 63.324 1.00 19.87 92 ALA B CA 1
ATOM 2205 C C . ALA B 1 92 ? -5.690 15.034 63.369 1.00 18.91 92 ALA B C 1
ATOM 2206 O O . ALA B 1 92 ? -5.415 15.569 64.446 1.00 19.22 92 ALA B O 1
ATOM 2208 N N . ARG B 1 93 ? -5.612 15.663 62.195 1.00 15.33 93 ARG B N 1
ATOM 2209 C CA . ARG B 1 93 ? -5.218 17.059 62.100 1.00 14.85 93 ARG B CA 1
ATOM 2210 C C . ARG B 1 93 ? -6.390 17.927 61.615 1.00 16.30 93 ARG B C 1
ATOM 2211 O O . ARG B 1 93 ? -6.916 17.732 60.525 1.00 17.81 93 ARG B O 1
ATOM 2219 N N . ILE B 1 94 ? -6.812 18.867 62.451 1.00 13.00 94 ILE B N 1
ATOM 2220 C CA . ILE B 1 94 ? -7.907 19.768 62.085 1.00 11.65 94 ILE B CA 1
ATOM 2221 C C . ILE B 1 94 ? -7.381 21.186 62.189 1.00 16.55 94 ILE B C 1
ATOM 2222 O O . ILE B 1 94 ? -6.939 21.615 63.260 1.00 19.30 94 ILE B O 1
ATOM 2227 N N . GLU B 1 95 ? -7.409 21.902 61.070 1.00 14.99 95 GLU B N 1
ATOM 2228 C CA . GLU B 1 95 ? -6.803 23.224 60.995 1.00 12.29 95 GLU B CA 1
ATOM 2229 C C . GLU B 1 95 ? -7.775 24.346 61.377 1.00 17.72 95 GLU B C 1
ATOM 2230 O O . GLU B 1 95 ? -8.993 24.165 61.323 1.00 19.30 95 GLU B O 1
ATOM 2236 N N . PRO B 1 96 ? -7.229 25.510 61.759 1.00 19.93 96 PRO B N 1
ATOM 2237 C CA . PRO B 1 96 ? -8.060 26.655 62.158 1.00 20.17 96 PRO B CA 1
ATOM 2238 C C . PRO B 1 96 ? -9.034 27.066 61.060 1.00 16.80 96 PRO B C 1
ATOM 2239 O O . PRO B 1 96 ? -8.686 27.147 59.872 1.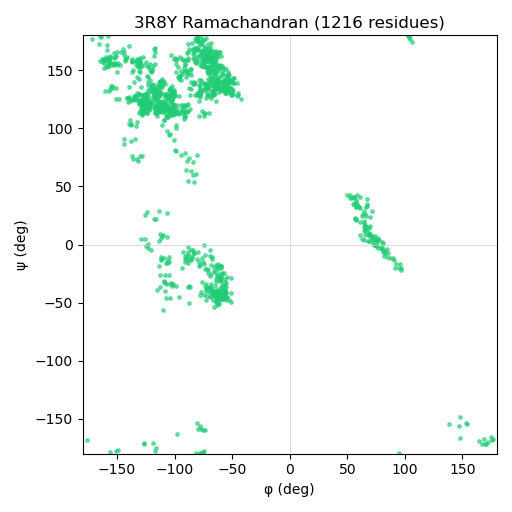00 15.91 96 PRO B O 1
ATOM 2243 N N . GLY B 1 97 ? -10.268 27.351 61.459 1.00 18.02 97 GLY B N 1
ATOM 2244 C CA . GLY B 1 97 ? -11.264 27.799 60.507 1.00 16.52 97 GLY B CA 1
ATOM 2245 C C . GLY B 1 97 ? -12.140 26.663 60.024 1.00 16.20 97 GLY B C 1
ATOM 2246 O O . GLY B 1 97 ? -13.222 26.907 59.491 1.00 19.08 97 GLY B O 1
ATOM 2247 N N . ALA B 1 98 ? -11.666 25.428 60.177 1.00 14.50 98 ALA B N 1
ATOM 2248 C CA . ALA B 1 98 ? -12.499 24.273 59.837 1.00 15.11 98 ALA B CA 1
ATOM 2249 C C . ALA B 1 98 ? -13.676 24.225 60.800 1.00 18.73 98 ALA B C 1
ATOM 2250 O O . ALA B 1 98 ? -13.499 24.378 62.005 1.00 21.51 98 ALA B O 1
ATOM 2252 N N . ILE B 1 99 ? -14.877 24.026 60.277 1.00 14.03 99 ILE B N 1
ATOM 2253 C CA . ILE B 1 99 ? -16.056 23.961 61.141 1.00 13.10 99 ILE B CA 1
ATOM 2254 C C . ILE B 1 99 ? -16.672 22.579 61.039 1.00 15.96 99 ILE B C 1
ATOM 2255 O O . ILE B 1 99 ? -17.054 22.133 59.958 1.00 16.75 99 ILE B O 1
ATOM 2260 N N . ILE B 1 100 ? -16.721 21.883 62.169 1.00 13.65 100 ILE B N 1
ATOM 2261 C CA . ILE B 1 100 ? -17.185 20.505 62.209 1.00 14.45 100 ILE B CA 1
ATOM 2262 C C . ILE B 1 100 ? -18.228 20.352 63.305 1.00 14.67 100 ILE B C 1
ATOM 2263 O O . ILE B 1 100 ? -17.983 20.675 64.471 1.00 16.85 100 ILE B O 1
ATOM 2268 N N . ARG B 1 101 ? -19.410 19.893 62.915 1.00 15.81 101 ARG B N 1
ATOM 2269 C CA . ARG B 1 101 ? -20.489 19.665 63.870 1.00 15.17 101 ARG B CA 1
ATOM 2270 C C . ARG B 1 101 ? -20.213 18.418 64.707 1.00 14.18 101 ARG B C 1
ATOM 2271 O O . ARG B 1 101 ? -19.421 17.569 64.327 1.00 15.58 101 ARG B O 1
ATOM 2279 N N . ASP B 1 102 ? -20.846 18.336 65.868 1.00 14.45 102 ASP B N 1
ATOM 2280 C CA . ASP B 1 102 ? -20.776 17.151 66.700 1.00 17.78 102 ASP B CA 1
ATOM 2281 C C . ASP B 1 102 ? -21.377 15.983 65.921 1.00 22.04 102 ASP B C 1
ATOM 2282 O O . ASP B 1 102 ? -22.089 16.184 64.929 1.00 21.20 102 ASP B O 1
ATOM 2287 N N . HIS B 1 103 ? -21.078 14.768 66.364 1.00 23.49 103 HIS B N 1
ATOM 2288 C CA . HIS B 1 103 ? -21.597 13.564 65.725 1.00 23.18 103 HIS B CA 1
ATOM 2289 C C . HIS B 1 103 ? -21.042 13.369 64.319 1.00 20.98 103 HIS B C 1
ATOM 2290 O O . HIS B 1 103 ? -21.746 12.934 63.406 1.00 22.63 103 HIS B O 1
ATOM 2297 N N . VAL B 1 104 ? -19.769 13.678 64.177 1.00 17.61 104 VAL B N 1
ATOM 2298 C CA . VAL B 1 104 ? -19.017 13.461 62.962 1.00 18.91 104 VAL B CA 1
ATOM 2299 C C . VAL B 1 104 ? -17.860 12.520 63.317 1.00 18.90 104 VAL B C 1
ATOM 2300 O O . VAL B 1 104 ? -17.236 12.711 64.322 1.00 22.24 104 VAL B O 1
ATOM 2304 N N . GLU B 1 105 ? -17.593 11.535 62.485 1.00 16.30 105 GLU B N 1
ATOM 2305 C CA . GLU B 1 105 ? -16.478 10.636 62.755 1.00 18.70 105 GLU B CA 1
ATOM 2306 C C . GLU B 1 105 ? -15.277 11.024 61.905 1.00 20.94 105 GLU B C 1
ATOM 2307 O O . GLU B 1 105 ? -15.366 10.985 60.710 1.00 20.20 105 GLU B O 1
ATOM 2313 N N . ILE B 1 106 ? -14.168 11.356 62.550 1.00 18.29 106 ILE B N 1
ATOM 2314 C CA . ILE B 1 106 ? -12.925 11.669 61.863 1.00 17.06 106 ILE B CA 1
ATOM 2315 C C . ILE B 1 106 ? -11.881 10.540 62.059 1.00 20.10 106 ILE B C 1
ATOM 2316 O O . ILE B 1 106 ? -11.432 10.307 63.146 1.00 23.69 106 ILE B O 1
ATOM 2321 N N . GLY B 1 107 ? -11.514 9.880 60.976 1.00 15.95 107 GLY B N 1
ATOM 2322 C CA . GLY B 1 107 ? -10.631 8.726 61.067 1.00 19.56 107 GLY B CA 1
ATOM 2323 C C . GLY B 1 107 ? -9.199 9.086 61.407 1.00 17.75 107 GLY B C 1
ATOM 2324 O O . GLY B 1 107 ? -8.757 10.215 61.196 1.00 14.75 107 GLY B O 1
ATOM 2325 N N . ASP B 1 108 ? -8.461 8.117 61.943 1.00 20.91 108 ASP B N 1
ATOM 2326 C CA . ASP B 1 108 ? -7.074 8.354 62.327 1.00 20.69 108 ASP B CA 1
ATOM 2327 C C . ASP B 1 108 ? -6.231 8.923 61.178 1.00 17.40 108 ASP B C 1
ATOM 2328 O O . ASP B 1 108 ? -6.273 8.426 60.048 1.00 19.69 108 ASP B O 1
ATOM 2333 N N . ASN B 1 109 ? -5.457 9.960 61.483 1.00 15.67 109 ASN B N 1
ATOM 2334 C CA . ASN B 1 109 ? -4.544 10.580 60.522 1.00 16.77 109 ASN B CA 1
ATOM 2335 C C . ASN B 1 109 ? -5.221 11.263 59.336 1.00 18.41 109 ASN B C 1
ATOM 2336 O O . ASN B 1 109 ? -4.567 11.580 58.336 1.00 18.25 109 ASN B O 1
ATOM 2341 N N . ALA B 1 110 ? -6.524 11.504 59.447 1.00 16.19 110 ALA B N 1
ATOM 2342 C CA . ALA B 1 110 ? -7.200 12.370 58.474 1.00 13.54 110 ALA B CA 1
ATOM 2343 C C . ALA B 1 110 ? -6.707 13.811 58.633 1.00 17.98 110 ALA B C 1
ATOM 2344 O O . ALA B 1 110 ? -6.115 14.171 59.657 1.00 17.66 110 ALA B O 1
ATOM 2346 N N . VAL B 1 111 ? -6.936 14.628 57.608 1.00 15.36 111 VAL B N 1
ATOM 2347 C CA . VAL B 1 111 ? -6.586 16.036 57.659 1.00 12.30 111 VAL B CA 1
ATOM 2348 C C . VAL B 1 111 ? -7.800 16.832 57.226 1.00 15.40 111 VAL B C 1
ATOM 2349 O O . VAL B 1 111 ? -8.326 16.600 56.150 1.00 12.87 111 VAL B O 1
ATOM 2353 N N . ILE B 1 112 ? -8.270 17.726 58.088 1.00 13.26 112 ILE B N 1
ATOM 2354 C CA . ILE B 1 112 ? -9.335 18.650 57.700 1.00 12.74 112 ILE B CA 1
ATOM 2355 C C . ILE B 1 112 ? -8.748 20.049 57.625 1.00 13.71 112 ILE B C 1
ATOM 2356 O O . ILE B 1 112 ? -8.315 20.603 58.631 1.00 13.73 112 ILE B O 1
ATOM 2361 N N . MET B 1 113 ? -8.778 20.630 56.433 1.00 11.52 113 MET B N 1
ATOM 2362 C CA . MET B 1 113 ? -8.106 21.901 56.176 1.00 9.94 113 MET B CA 1
ATOM 2363 C C . MET B 1 113 ? -8.917 23.137 56.544 1.00 10.79 113 MET B C 1
ATOM 2364 O O . MET B 1 113 ? -10.116 23.061 56.813 1.00 10.32 113 MET B O 1
ATOM 2369 N N . MET B 1 114 ? -8.223 24.272 56.556 1.00 15.82 114 MET B N 1
ATOM 2370 C CA . MET B 1 114 ? -8.838 25.539 56.927 1.00 17.47 114 MET B CA 1
ATOM 2371 C C . MET B 1 114 ? -10.093 25.837 56.116 1.00 15.14 114 MET B C 1
ATOM 2372 O O . MET B 1 114 ? -10.099 25.709 54.881 1.00 13.08 114 MET B O 1
ATOM 2377 N N . ASN B 1 115 ? -11.137 26.253 56.831 1.00 11.97 115 ASN B N 1
ATOM 2378 C CA . ASN B 1 115 ? -12.404 26.712 56.247 1.00 11.77 115 ASN B CA 1
ATOM 2379 C C . ASN B 1 115 ? -13.256 25.642 55.581 1.00 12.42 115 ASN B C 1
ATOM 2380 O O . ASN B 1 115 ? -14.250 25.953 54.913 1.00 13.34 115 ASN B O 1
ATOM 2385 N N . ALA B 1 116 ? -12.870 24.381 55.750 1.00 14.67 116 ALA B N 1
ATOM 2386 C CA . ALA B 1 116 ? -13.742 23.287 55.357 1.00 12.79 116 ALA B CA 1
ATOM 2387 C C . ALA B 1 116 ? -14.944 23.262 56.294 1.00 12.40 116 ALA B C 1
ATOM 2388 O O . ALA B 1 116 ? -14.885 23.773 57.422 1.00 15.20 116 ALA B O 1
ATOM 2390 N N . THR B 1 117 ? -16.037 22.664 55.834 1.00 10.09 117 THR B N 1
ATOM 2391 C CA . THR B 1 117 ? -17.236 22.604 56.663 1.00 10.71 117 THR B CA 1
ATOM 2392 C C . THR B 1 117 ? -17.804 21.223 56.592 1.00 10.37 117 THR B C 1
ATOM 2393 O O . THR B 1 117 ? -18.000 20.681 55.503 1.00 11.97 117 THR B O 1
ATOM 2397 N N . ILE B 1 118 ? -18.049 20.629 57.753 1.00 12.78 118 ILE B N 1
ATOM 2398 C CA . ILE B 1 118 ? -18.463 19.233 57.814 1.00 13.80 118 ILE B CA 1
ATOM 2399 C C . ILE B 1 118 ? -19.729 19.119 58.660 1.00 13.76 118 ILE B C 1
ATOM 2400 O O . ILE B 1 118 ? -19.702 19.371 59.869 1.00 16.14 118 ILE B O 1
ATOM 2405 N N . ASN B 1 119 ? -20.833 18.771 58.002 1.00 13.82 119 ASN B N 1
ATOM 2406 C CA . ASN B 1 119 ? -22.131 18.633 58.665 1.00 14.59 119 ASN B CA 1
ATOM 2407 C C . ASN B 1 119 ? -22.279 17.347 59.483 1.00 16.02 119 ASN B C 1
ATOM 2408 O O . ASN B 1 119 ? -21.545 16.375 59.288 1.00 15.01 119 ASN B O 1
ATOM 2413 N N . ILE B 1 120 ? -23.245 17.362 60.402 1.00 18.10 120 ILE B N 1
ATOM 2414 C CA . ILE B 1 120 ? -23.543 16.230 61.279 1.00 18.16 120 ILE B CA 1
ATOM 2415 C C . ILE B 1 120 ? -23.745 14.908 60.527 1.00 15.76 120 ILE B C 1
ATOM 2416 O O . ILE B 1 120 ? -24.333 14.872 59.450 1.00 18.41 120 ILE B O 1
ATOM 2421 N N . GLY B 1 121 ? -23.221 13.824 61.086 1.00 16.39 121 GLY B N 1
ATOM 2422 C CA . GLY B 1 121 ? -23.388 12.516 60.485 1.00 16.51 121 GLY B CA 1
ATOM 2423 C C . GLY B 1 121 ? -22.311 12.129 59.493 1.00 17.31 121 GLY B C 1
ATOM 2424 O O . GLY B 1 121 ? -22.229 10.971 59.083 1.00 18.12 121 GLY B O 1
ATOM 2425 N N . ALA B 1 122 ? -21.479 13.091 59.107 1.00 17.19 122 ALA B N 1
ATOM 2426 C CA . ALA B 1 122 ? -20.431 12.829 58.127 1.00 16.83 122 ALA B CA 1
ATOM 2427 C C . ALA B 1 122 ? -19.406 11.866 58.693 1.00 16.71 122 ALA B C 1
ATOM 2428 O O . ALA B 1 122 ? -19.183 11.826 59.895 1.00 17.07 122 ALA B O 1
ATOM 2430 N N . VAL B 1 123 ? -18.783 11.098 57.811 1.00 16.55 123 VAL B N 1
ATOM 2431 C CA . VAL B 1 123 ? -17.739 10.169 58.208 1.00 18.11 123 VAL B CA 1
ATOM 2432 C C . VAL B 1 123 ? -16.550 10.384 57.272 1.00 18.15 123 VAL B C 1
ATOM 2433 O O . VAL B 1 123 ? -16.719 10.431 56.049 1.00 20.23 123 VAL B O 1
ATOM 2437 N N . ILE B 1 124 ? -15.359 10.554 57.843 1.00 15.36 124 ILE B N 1
ATOM 2438 C CA . ILE B 1 124 ? -14.156 10.748 57.050 1.00 15.22 124 ILE B CA 1
ATOM 2439 C C . ILE B 1 124 ? -13.207 9.638 57.433 1.00 15.98 124 ILE B C 1
ATOM 2440 O O . ILE B 1 124 ? -12.903 9.479 58.608 1.00 18.77 124 ILE B O 1
ATOM 2445 N N . GLY B 1 125 ? -12.784 8.842 56.462 1.00 14.24 125 GLY B N 1
ATOM 2446 C CA . GLY B 1 125 ? -11.912 7.703 56.757 1.00 17.06 125 GLY B CA 1
ATOM 2447 C C . GLY B 1 125 ? -10.443 8.019 56.998 1.00 16.65 125 GLY B C 1
ATOM 2448 O O . GLY B 1 125 ? -9.983 9.141 56.789 1.00 15.36 125 GLY B O 1
ATOM 2449 N N . GLU B 1 126 ? -9.693 7.000 57.425 1.00 17.29 126 GLU B N 1
ATOM 2450 C CA . GLU B 1 126 ? -8.303 7.193 57.811 1.00 18.13 126 GLU B CA 1
ATOM 2451 C C . GLU B 1 126 ? -7.484 7.762 56.673 1.00 17.54 126 GLU B C 1
ATOM 2452 O O . GLU B 1 126 ? -7.633 7.341 55.526 1.00 20.75 126 GLU B O 1
ATOM 2458 N N . GLY B 1 127 ? -6.604 8.706 57.000 1.00 16.96 127 GLY B N 1
ATOM 2459 C CA . GLY B 1 127 ? -5.651 9.244 56.046 1.00 16.48 127 GLY B CA 1
ATOM 2460 C C . GLY B 1 127 ? -6.255 10.049 54.906 1.00 17.31 127 GLY B C 1
ATOM 2461 O O . GLY B 1 127 ? -5.597 10.301 53.908 1.00 19.59 127 GLY B O 1
ATOM 2462 N N . SER B 1 128 ? -7.511 10.449 55.047 1.00 17.15 128 SER B N 1
ATOM 2463 C CA . SER B 1 128 ? -8.147 11.215 53.984 1.00 17.33 128 SER B CA 1
ATOM 2464 C C . SER B 1 128 ? -7.955 12.691 54.226 1.00 17.56 128 SER B C 1
ATOM 2465 O O . SER B 1 128 ? -7.810 13.127 55.366 1.00 19.59 128 SER B O 1
ATOM 2468 N N . MET B 1 129 ? -7.938 13.456 53.140 1.00 13.47 129 MET B N 1
ATOM 2469 C CA . MET B 1 129 ? -7.727 14.880 53.231 1.00 13.87 129 MET B CA 1
ATOM 2470 C C . MET B 1 129 ? -8.996 15.564 52.749 1.00 15.57 129 MET B C 1
ATOM 2471 O O . MET B 1 129 ? -9.482 15.262 51.664 1.00 15.32 129 MET B O 1
ATOM 2476 N N . ILE B 1 130 ? -9.542 16.461 53.568 1.00 15.07 130 ILE B N 1
ATOM 2477 C CA . ILE B 1 130 ? -10.619 17.344 53.128 1.00 11.59 130 ILE B CA 1
ATOM 2478 C C . ILE B 1 130 ? -10.007 18.725 52.964 1.00 11.62 130 ILE B C 1
ATOM 2479 O O . ILE B 1 130 ? -9.630 19.371 53.953 1.00 12.71 130 ILE B O 1
ATOM 2484 N N . ASP B 1 131 ? -9.911 19.187 51.724 1.00 11.49 131 ASP B N 1
ATOM 2485 C CA . ASP B 1 131 ? -9.108 20.383 51.438 1.00 10.51 131 ASP B CA 1
ATOM 2486 C C . ASP B 1 131 ? -9.895 21.671 51.738 1.00 9.69 131 ASP B C 1
ATOM 2487 O O . ASP B 1 131 ? -11.075 21.634 52.125 1.00 10.36 131 ASP B O 1
ATOM 2492 N N . MET B 1 132 ? -9.218 22.801 51.575 1.00 9.46 132 MET B N 1
ATOM 2493 C CA . MET B 1 132 ? -9.716 24.096 52.003 1.00 7.41 132 MET B CA 1
ATOM 2494 C C . MET B 1 132 ? -11.095 24.423 51.418 1.00 11.52 132 MET B C 1
ATOM 2495 O O . MET B 1 132 ? -11.296 24.319 50.213 1.00 10.66 132 MET B O 1
ATOM 2500 N N . ASN B 1 133 ? -12.017 24.831 52.282 1.00 9.56 133 ASN B N 1
ATOM 2501 C CA . ASN B 1 133 ? -13.346 25.282 51.861 1.00 9.99 133 ASN B CA 1
ATOM 2502 C C . ASN B 1 133 ? -14.227 24.212 51.220 1.00 10.51 133 ASN B C 1
ATOM 2503 O O . ASN B 1 133 ? -15.219 24.524 50.552 1.00 15.74 133 ASN B O 1
ATOM 2508 N N . ALA B 1 134 ? -13.872 22.949 51.404 1.00 10.23 134 ALA B N 1
ATOM 2509 C CA . ALA B 1 134 ? -14.721 21.888 50.898 1.00 9.31 134 ALA B CA 1
ATOM 2510 C C . ALA B 1 134 ? -15.878 21.727 51.865 1.00 13.62 134 ALA B C 1
ATOM 2511 O O . ALA B 1 134 ? -15.768 22.095 53.039 1.00 13.95 134 ALA B O 1
ATOM 2513 N N . VAL B 1 135 ? -16.965 21.146 51.371 1.00 12.45 135 VAL B N 1
ATOM 2514 C CA . VAL B 1 135 ? -18.188 21.009 52.146 1.00 7.92 135 VAL B CA 1
ATOM 2515 C C . VAL B 1 135 ? -18.622 19.557 52.154 1.00 13.04 135 VAL B C 1
ATOM 2516 O O . VAL B 1 135 ? -18.787 18.956 51.099 1.00 13.23 135 VAL B O 1
ATOM 2520 N N . LEU B 1 136 ? -18.801 18.991 53.346 1.00 12.34 136 LEU B N 1
ATOM 2521 C CA . LEU B 1 136 ? -19.377 17.654 53.470 1.00 12.98 136 LEU B CA 1
ATOM 2522 C C . LEU B 1 136 ? -20.771 17.771 54.057 1.00 14.36 136 LEU B C 1
ATOM 2523 O O . LEU B 1 136 ? -20.929 18.223 55.194 1.00 16.33 136 LEU B O 1
ATOM 2528 N N . GLY B 1 137 ? -21.776 17.375 53.276 1.00 13.85 137 GLY B N 1
ATOM 2529 C CA . GLY B 1 137 ? -23.169 17.525 53.685 1.00 12.29 137 GLY B CA 1
ATOM 2530 C C . GLY B 1 137 ? -23.532 16.488 54.724 1.00 18.12 137 GLY B C 1
ATOM 2531 O O . GLY B 1 137 ? -22.731 15.608 55.054 1.00 14.95 137 GLY B O 1
ATOM 2532 N N . GLY B 1 138 ? -24.748 16.577 55.241 1.00 14.36 138 GLY B N 1
ATOM 2533 C CA . GLY B 1 138 ? -25.154 15.656 56.284 1.00 14.71 138 GLY B CA 1
ATOM 2534 C C . GLY B 1 138 ? -25.011 14.205 55.864 1.00 15.07 138 GLY B C 1
ATOM 2535 O O . GLY B 1 138 ? -25.396 13.825 54.761 1.00 18.31 138 GLY B O 1
ATOM 2536 N N . ARG B 1 139 ? -24.460 13.397 56.759 1.00 15.11 139 ARG B N 1
ATOM 2537 C CA . ARG B 1 139 ? -24.291 11.958 56.533 1.00 16.30 139 ARG B CA 1
ATOM 2538 C C . ARG B 1 139 ? -23.406 11.565 55.347 1.00 19.53 139 ARG B C 1
ATOM 2539 O O . ARG B 1 139 ? -23.288 10.370 55.026 1.00 18.03 139 ARG B O 1
ATOM 2547 N N . ALA B 1 140 ? -22.745 12.542 54.731 1.00 15.66 140 ALA B N 1
ATOM 2548 C CA . ALA B 1 140 ? -21.821 12.225 53.636 1.00 15.91 140 ALA B CA 1
ATOM 2549 C C . ALA B 1 140 ? -20.673 11.344 54.151 1.00 18.17 140 ALA B C 1
ATOM 2550 O O . ALA B 1 140 ? -20.129 11.592 55.224 1.00 19.76 140 ALA B O 1
ATOM 2552 N N . THR B 1 141 ? -20.310 10.321 53.381 1.00 17.85 141 THR B N 1
ATOM 2553 C CA . THR B 1 141 ? -19.265 9.386 53.790 1.00 19.13 141 THR B CA 1
ATOM 2554 C C . THR B 1 141 ? -18.069 9.467 52.848 1.00 17.18 141 THR B C 1
ATOM 2555 O O . THR B 1 141 ? -18.231 9.369 51.632 1.00 17.46 141 THR B O 1
ATOM 2559 N N . VAL B 1 142 ? -16.876 9.655 53.414 1.00 16.67 142 VAL B N 1
ATOM 2560 C CA . VAL B 1 142 ? -15.638 9.630 52.639 1.00 11.13 142 VAL B CA 1
ATOM 2561 C C . VAL B 1 142 ? -14.793 8.474 53.146 1.00 16.42 142 VAL B C 1
ATOM 2562 O O . VAL B 1 142 ? -14.634 8.312 54.353 1.00 18.44 142 VAL B O 1
ATOM 2566 N N . GLY B 1 143 ? -14.296 7.654 52.225 1.00 13.69 143 GLY B N 1
ATOM 2567 C CA . GLY B 1 143 ? -13.529 6.460 52.593 1.00 16.72 143 GLY B CA 1
ATOM 2568 C C . GLY B 1 143 ? -12.136 6.789 53.091 1.00 17.40 143 GLY B C 1
ATOM 2569 O O . GLY B 1 143 ? -11.879 7.914 53.517 1.00 16.71 143 GLY B O 1
ATOM 2570 N N . LYS B 1 144 ? -11.226 5.810 53.048 1.00 17.18 144 LYS B N 1
ATOM 2571 C CA . LYS B 1 144 ? -9.831 6.048 53.426 1.00 17.05 144 LYS B CA 1
ATOM 2572 C C . LYS B 1 144 ? -8.952 6.454 52.239 1.00 18.99 144 LYS B C 1
ATOM 2573 O O . LYS B 1 144 ? -9.253 6.143 51.082 1.00 18.40 144 LYS B O 1
ATOM 2579 N N . ASN B 1 145 ? -7.864 7.159 52.543 1.00 16.35 145 ASN B N 1
ATOM 2580 C CA . ASN B 1 145 ? -6.910 7.588 51.530 1.00 16.77 145 ASN B CA 1
ATOM 2581 C C . ASN B 1 145 ? -7.540 8.386 50.407 1.00 14.77 145 ASN B C 1
ATOM 2582 O O . ASN B 1 145 ? -7.114 8.279 49.257 1.00 16.79 145 ASN B O 1
ATOM 2587 N N . CYS B 1 146 ? -8.555 9.183 50.737 1.00 13.76 146 CYS B N 1
ATOM 2588 C CA . CYS B 1 146 ? -9.225 10.007 49.732 1.00 15.33 146 CYS B CA 1
ATOM 2589 C C . CYS B 1 146 ? -8.687 11.423 49.752 1.00 11.94 146 CYS B C 1
ATOM 2590 O O . CYS B 1 146 ? -8.070 11.844 50.733 1.00 15.17 146 CYS B O 1
ATOM 2593 N N . HIS B 1 147 ? -8.899 12.143 48.653 1.00 10.98 147 HIS B N 1
ATOM 2594 C CA . HIS B 1 147 ? -8.637 13.584 48.631 1.00 11.25 147 HIS B CA 1
ATOM 2595 C C . HIS B 1 147 ? -9.857 14.313 48.102 1.00 15.45 147 HIS B C 1
ATOM 2596 O O . HIS B 1 147 ? -10.211 14.137 46.944 1.00 17.49 147 HIS B O 1
ATOM 2603 N N . VAL B 1 148 ? -10.510 15.098 48.960 1.00 13.04 148 VAL B N 1
ATOM 2604 C CA . VAL B 1 148 ? -11.659 15.920 48.545 1.00 9.22 148 VAL B CA 1
ATOM 2605 C C . VAL B 1 148 ? -11.134 17.320 48.300 1.00 12.22 148 VAL B C 1
ATOM 2606 O O . VAL B 1 148 ? -10.655 17.983 49.227 1.00 11.28 148 VAL B O 1
ATOM 2610 N N . GLY B 1 149 ? -11.181 17.732 47.033 1.00 11.93 149 GLY B N 1
ATOM 2611 C CA . GLY B 1 149 ? -10.515 18.939 46.591 1.00 11.93 149 GLY B CA 1
ATOM 2612 C C . GLY B 1 149 ? -11.121 20.206 47.142 1.00 9.38 149 GLY B C 1
ATOM 2613 O O . GLY B 1 149 ? -12.278 20.203 47.606 1.00 10.89 149 GLY B O 1
ATOM 2614 N N . ALA B 1 150 ? -10.327 21.275 47.103 1.00 10.29 150 ALA B N 1
ATOM 2615 C CA . ALA B 1 150 ? -10.745 22.565 47.654 1.00 6.36 150 ALA B CA 1
ATOM 2616 C C . ALA B 1 150 ? -12.063 22.979 47.005 1.00 11.11 150 ALA B C 1
ATOM 2617 O O . ALA B 1 150 ? -12.243 22.858 45.783 1.00 10.10 150 ALA B O 1
ATOM 2619 N N . GLY B 1 151 ? -13.001 23.420 47.831 1.00 9.01 151 GLY B N 1
ATOM 2620 C CA . GLY B 1 151 ? -14.254 23.950 47.317 1.00 10.30 151 GLY B CA 1
ATOM 2621 C C . GLY B 1 151 ? -15.245 22.909 46.830 1.00 10.29 151 GLY B C 1
ATOM 2622 O O . GLY B 1 151 ? -16.366 23.265 46.425 1.00 12.17 151 GLY B O 1
ATOM 2623 N N . ALA B 1 152 ? -14.860 21.636 46.855 1.00 12.02 152 ALA B N 1
ATOM 2624 C CA . ALA B 1 152 ? -15.752 20.580 46.390 1.00 9.89 152 ALA B CA 1
ATOM 2625 C C . ALA B 1 152 ? -16.895 20.428 47.377 1.00 14.69 152 ALA B C 1
ATOM 2626 O O . ALA B 1 152 ? -16.727 20.663 48.576 1.00 17.25 152 ALA B O 1
ATOM 2628 N N . VAL B 1 153 ? -18.062 20.044 46.873 1.00 10.70 153 VAL B N 1
ATOM 2629 C CA . VAL B 1 153 ? -19.246 19.916 47.716 1.00 8.98 153 VAL B CA 1
ATOM 2630 C C . VAL B 1 153 ? -19.794 18.510 47.595 1.00 11.73 153 VAL B C 1
ATOM 2631 O O . VAL B 1 153 ? -20.087 18.057 46.493 1.00 12.10 153 VAL B O 1
ATOM 2635 N N . LEU B 1 154 ? -19.915 17.816 48.727 1.00 10.35 154 LEU B N 1
ATOM 2636 C CA . LEU B 1 154 ? -20.609 16.528 48.753 1.00 13.45 154 LEU B CA 1
ATOM 2637 C C . LEU B 1 154 ? -21.988 16.753 49.331 1.00 15.13 154 LEU B C 1
ATOM 2638 O O . LEU B 1 154 ? -22.134 17.280 50.443 1.00 15.43 154 LEU B O 1
ATOM 2643 N N . ALA B 1 155 ? -22.988 16.349 48.596 1.00 14.26 155 ALA B N 1
ATOM 2644 C CA . ALA B 1 155 ? -24.376 16.605 48.995 1.00 15.87 155 ALA B CA 1
ATOM 2645 C C . ALA B 1 155 ? -24.761 15.938 50.312 1.00 16.29 155 ALA B C 1
ATOM 2646 O O . ALA B 1 155 ? -24.189 14.994 50.742 1.00 16.85 155 ALA B O 1
ATOM 2648 N N . GLY B 1 156 ? -25.735 16.551 50.954 1.00 17.77 156 GLY B N 1
ATOM 2649 C CA . GLY B 1 156 ? -26.161 16.103 52.229 1.00 21.74 156 GLY B CA 1
ATOM 2650 C C . GLY B 1 156 ? -27.619 15.727 52.277 1.00 23.37 156 GLY B C 1
ATOM 2651 O O . GLY B 1 156 ? -28.348 16.079 51.429 1.00 25.94 156 GLY B O 1
ATOM 2652 N N . VAL B 1 157 ? -27.954 14.868 53.220 1.00 24.95 157 VAL B N 1
ATOM 2653 C CA . VAL B 1 157 ? -29.318 14.479 53.484 1.00 34.38 157 VAL B CA 1
ATOM 2654 C C . VAL B 1 157 ? -29.436 14.129 54.936 1.00 36.79 157 VAL B C 1
ATOM 2655 O O . VAL B 1 157 ? -28.731 13.271 55.403 1.00 39.58 157 VAL B O 1
ATOM 2659 N N . ILE B 1 158 ? -30.355 14.751 55.636 1.00 35.31 158 ILE B N 1
ATOM 2660 C CA . ILE B 1 158 ? -30.602 14.385 57.016 1.00 40.75 158 ILE B CA 1
ATOM 2661 C C . ILE B 1 158 ? -31.929 13.637 57.165 1.00 45.61 158 ILE B C 1
ATOM 2662 O O . ILE B 1 158 ? -32.003 12.589 57.771 1.00 46.57 158 ILE B O 1
ATOM 2667 N N . GLU B 1 159 ? -32.953 14.173 56.533 1.00 48.68 159 GLU B N 1
ATOM 2668 C CA . GLU B 1 159 ? -34.271 13.579 56.548 1.00 53.51 159 GLU B CA 1
ATOM 2669 C C . GLU B 1 159 ? -34.684 13.239 55.130 1.00 50.07 159 GLU B C 1
ATOM 2670 O O . GLU B 1 159 ? -34.479 14.020 54.227 1.00 50.60 159 GLU B O 1
ATOM 2676 N N . PRO B 1 160 ? -35.283 12.080 54.916 1.00 47.08 160 PRO B N 1
ATOM 2677 C CA . PRO B 1 160 ? -35.523 11.067 55.932 1.00 45.91 160 PRO B CA 1
ATOM 2678 C C . PRO B 1 160 ? -34.259 10.281 56.182 1.00 44.88 160 PRO B C 1
ATOM 2679 O O . PRO B 1 160 ? -33.374 10.285 55.364 1.00 42.63 160 PRO B O 1
ATOM 2683 N N . PRO B 1 161 ? -34.233 9.587 57.299 1.00 46.70 161 PRO B N 1
ATOM 2684 C CA . PRO B 1 161 ? -33.094 8.799 57.761 1.00 48.04 161 PRO B CA 1
ATOM 2685 C C . PRO B 1 161 ? -32.730 7.673 56.808 1.00 46.85 161 PRO B C 1
ATOM 2686 O O . PRO B 1 161 ? -31.592 7.251 56.774 1.00 48.44 161 PRO B O 1
ATOM 2690 N N . SER B 1 162 ? -33.706 7.159 56.096 1.00 43.11 162 SER B N 1
ATOM 2691 C CA . SER B 1 162 ? -33.491 6.024 55.209 1.00 41.25 162 SER B CA 1
ATOM 2692 C C . SER B 1 162 ? -32.839 6.434 53.890 1.00 40.42 162 SER B C 1
ATOM 2693 O O . SER B 1 162 ? -32.332 5.588 53.157 1.00 41.95 162 SER B O 1
ATOM 2696 N N . ALA B 1 163 ? -32.850 7.732 53.600 1.00 36.28 163 ALA B N 1
ATOM 2697 C CA . ALA B 1 163 ? -32.362 8.249 52.326 1.00 35.61 163 ALA B CA 1
ATOM 2698 C C . ALA B 1 163 ? -30.867 8.025 52.166 1.00 38.13 163 ALA B C 1
ATOM 2699 O O . ALA B 1 163 ? -30.101 8.200 53.113 1.00 36.45 163 ALA B O 1
ATOM 2701 N N . LYS B 1 164 ? -30.462 7.641 50.959 1.00 40.77 164 LYS B N 1
ATOM 2702 C CA . LYS B 1 164 ? -29.072 7.303 50.680 1.00 35.06 164 LYS B CA 1
ATOM 2703 C C . LYS B 1 164 ? -28.190 8.544 50.654 1.00 33.01 164 LYS B C 1
ATOM 2704 O O . LYS B 1 164 ? -28.463 9.499 49.925 1.00 32.47 164 LYS B O 1
ATOM 2710 N N . PRO B 1 165 ? -27.117 8.536 51.456 1.00 29.90 165 PRO B N 1
ATOM 2711 C CA . PRO B 1 165 ? -26.228 9.698 51.435 1.00 27.31 165 PRO B CA 1
ATOM 2712 C C . PRO B 1 165 ? -25.215 9.575 50.304 1.00 19.94 165 PRO B C 1
ATOM 2713 O O . PRO B 1 165 ? -25.155 8.549 49.630 1.00 22.19 165 PRO B O 1
ATOM 2717 N N . VAL B 1 166 ? -24.438 10.627 50.090 1.00 16.16 166 VAL B N 1
ATOM 2718 C CA . VAL B 1 166 ? -23.306 10.550 49.191 1.00 14.99 166 VAL B CA 1
ATOM 2719 C C . VAL B 1 166 ? -22.283 9.640 49.848 1.00 16.68 166 VAL B C 1
ATOM 2720 O O . VAL B 1 166 ? -21.991 9.783 51.039 1.00 18.53 166 VAL B O 1
ATOM 2724 N N . ILE B 1 167 ? -21.763 8.694 49.068 1.00 14.26 167 ILE B N 1
ATOM 2725 C CA . ILE B 1 167 ? -20.713 7.802 49.525 1.00 14.62 167 ILE B CA 1
ATOM 2726 C C . ILE B 1 167 ? -19.508 7.923 48.599 1.00 16.77 167 ILE B C 1
ATOM 2727 O O . ILE B 1 167 ? -19.617 7.650 47.398 1.00 18.01 167 ILE B O 1
ATOM 2732 N N . VAL B 1 168 ? -18.374 8.367 49.149 1.00 11.77 168 VAL B N 1
ATOM 2733 C CA . VAL B 1 168 ? -17.098 8.355 48.421 1.00 11.54 168 VAL B CA 1
ATOM 2734 C C . VAL B 1 168 ? -16.307 7.165 48.916 1.00 17.16 168 VAL B C 1
ATOM 2735 O O . VAL B 1 168 ? -15.976 7.080 50.101 1.00 16.30 168 VAL B O 1
ATOM 2739 N N . GLU B 1 169 ? -16.062 6.212 48.023 1.00 13.57 169 GLU B N 1
ATOM 2740 C CA . GLU B 1 169 ? -15.363 4.996 48.428 1.00 16.20 169 GLU B CA 1
ATOM 2741 C C . GLU B 1 169 ? -13.868 5.272 48.613 1.00 14.62 169 GLU B C 1
ATOM 2742 O O . GLU B 1 169 ? -13.406 6.402 48.480 1.00 16.70 169 GLU B O 1
ATOM 2748 N N . ASP B 1 170 ? -13.106 4.250 48.957 1.00 15.82 170 ASP B N 1
ATOM 2749 C CA . ASP B 1 170 ? -11.686 4.472 49.224 1.00 13.01 170 ASP B CA 1
ATOM 2750 C C . ASP B 1 170 ? -10.883 4.897 48.008 1.00 11.65 170 ASP B C 1
ATOM 2751 O O . ASP B 1 170 ? -11.242 4.590 46.877 1.00 15.05 170 ASP B O 1
ATOM 2756 N N . ASP B 1 171 ? -9.755 5.564 48.259 1.00 14.22 171 ASP B N 1
ATOM 2757 C CA . ASP B 1 171 ? -8.755 5.838 47.224 1.00 14.77 171 ASP B CA 1
ATOM 2758 C C . ASP B 1 171 ? -9.244 6.774 46.130 1.00 15.51 171 ASP B C 1
ATOM 2759 O O . ASP B 1 171 ? -8.739 6.724 45.012 1.00 16.77 171 ASP B O 1
ATOM 2764 N N . VAL B 1 172 ? -10.217 7.629 46.453 1.00 11.68 172 VAL B N 1
ATOM 2765 C CA . VAL B 1 172 ? -10.814 8.511 45.462 1.00 13.33 172 VAL B CA 1
ATOM 2766 C C . VAL B 1 172 ? -10.159 9.873 45.489 1.00 11.33 172 VAL B C 1
ATOM 2767 O O . VAL B 1 172 ? -9.742 10.346 46.547 1.00 15.29 172 VAL B O 1
ATOM 2771 N N . VAL B 1 173 ? -10.043 10.476 44.308 1.00 11.76 173 VAL B N 1
ATOM 2772 C CA . VAL B 1 173 ? -9.665 11.880 44.187 1.00 11.44 173 VAL B CA 1
ATOM 2773 C C . VAL B 1 173 ? -10.845 12.663 43.626 1.00 14.38 173 VAL B C 1
ATOM 2774 O O . VAL B 1 173 ? -11.333 12.365 42.536 1.00 16.18 173 VAL B O 1
ATOM 2778 N N . ILE B 1 174 ? -11.308 13.647 44.393 1.00 13.49 174 ILE B N 1
ATOM 2779 C CA . ILE B 1 174 ? -12.370 14.555 43.962 1.00 12.85 174 ILE B CA 1
ATOM 2780 C C . ILE B 1 174 ? -11.750 15.915 43.657 1.00 13.76 174 ILE B C 1
ATOM 2781 O O . ILE B 1 174 ? -11.164 16.538 44.536 1.00 15.49 174 ILE B O 1
ATOM 2786 N N . GLY B 1 175 ? -11.903 16.372 42.423 1.00 13.17 175 GLY B N 1
ATOM 2787 C CA . GLY B 1 175 ? -11.310 17.616 41.978 1.00 13.43 175 GLY B CA 1
ATOM 2788 C C . GLY B 1 175 ? -11.913 18.841 42.636 1.00 10.31 175 GLY B C 1
ATOM 2789 O O . GLY B 1 175 ? -12.986 18.776 43.217 1.00 12.91 175 GLY B O 1
ATOM 2790 N N . ALA B 1 176 ? -11.187 19.949 42.578 1.00 10.82 176 ALA B N 1
ATOM 2791 C CA . ALA B 1 176 ? -11.645 21.188 43.185 1.00 8.24 176 ALA B CA 1
ATOM 2792 C C . ALA B 1 176 ? -12.946 21.674 42.555 1.00 10.95 176 ALA B C 1
ATOM 2793 O O . ALA B 1 176 ? -13.156 21.545 41.357 1.00 11.58 176 ALA B O 1
ATOM 2795 N N . ASN B 1 177 ? -13.827 22.190 43.402 1.00 11.19 177 ASN B N 1
ATOM 2796 C CA . ASN B 1 177 ? -15.102 22.776 42.988 1.00 10.79 177 ASN B CA 1
ATOM 2797 C C . ASN B 1 177 ? -16.071 21.801 42.351 1.00 11.45 177 ASN B C 1
ATOM 2798 O O . ASN B 1 177 ? -17.023 22.192 41.683 1.00 12.70 177 ASN B O 1
ATOM 2803 N N . VAL B 1 178 ? -15.823 20.524 42.583 1.00 8.27 178 VAL B N 1
ATOM 2804 C CA . VAL B 1 178 ? -16.700 19.482 42.104 1.00 9.68 178 VAL B CA 1
ATOM 2805 C C . VAL B 1 178 ? -17.931 19.444 42.986 1.00 12.94 178 VAL B C 1
ATOM 2806 O O . VAL B 1 178 ? -17.875 19.833 44.143 1.00 14.89 178 VAL B O 1
ATOM 2810 N N . VAL B 1 179 ? -19.040 18.979 42.430 1.00 9.12 179 VAL B N 1
ATOM 2811 C CA . VAL B 1 179 ? -20.239 18.763 43.210 1.00 9.38 179 VAL B CA 1
ATOM 2812 C C . VAL B 1 179 ? -20.632 17.309 43.027 1.00 14.80 179 VAL B C 1
ATOM 2813 O O . VAL B 1 179 ? -20.729 16.838 41.902 1.00 12.46 179 VAL B O 1
ATOM 2817 N N . VAL B 1 180 ? -20.862 16.602 44.125 1.00 11.11 180 VAL B N 1
ATOM 2818 C CA . VAL B 1 180 ? -21.371 15.241 44.031 1.00 11.96 180 VAL B CA 1
ATOM 2819 C C . VAL B 1 180 ? -22.798 15.291 44.556 1.00 13.61 180 VAL B C 1
ATOM 2820 O O . VAL B 1 180 ? -23.007 15.650 45.710 1.00 13.34 180 VAL B O 1
ATOM 2824 N N . LEU B 1 181 ? -23.775 14.951 43.718 1.00 11.47 181 LEU B N 1
ATOM 2825 C CA . LEU B 1 181 ? -25.187 15.096 44.129 1.00 13.54 181 LEU B CA 1
ATOM 2826 C C . LEU B 1 181 ? -25.683 14.011 45.086 1.00 15.35 181 LEU B C 1
ATOM 2827 O O . LEU B 1 181 ? -25.042 12.972 45.246 1.00 17.31 181 LEU B O 1
ATOM 2832 N N . GLU B 1 182 ? -26.825 14.262 45.723 1.00 17.12 182 GLU B N 1
ATOM 2833 C CA . GLU B 1 182 ? -27.316 13.341 46.746 1.00 20.60 182 GLU B CA 1
ATOM 2834 C C . GLU B 1 182 ? -27.496 11.925 46.208 1.00 22.30 182 GLU B C 1
ATOM 2835 O O . GLU B 1 182 ? -27.890 11.725 45.054 1.00 21.23 182 GLU B O 1
ATOM 2841 N N . GLY B 1 183 ? -27.162 10.947 47.045 1.00 21.70 183 GLY B N 1
ATOM 2842 C CA . GLY B 1 183 ? -27.368 9.550 46.715 1.00 24.31 183 GLY B CA 1
ATOM 2843 C C . GLY B 1 183 ? -26.314 8.910 45.830 1.00 22.33 183 GLY B C 1
ATOM 2844 O O . GLY B 1 183 ? -26.356 7.706 45.598 1.00 25.23 183 GLY B O 1
ATOM 2845 N N . VAL B 1 184 ? -25.372 9.704 45.328 1.00 18.60 184 VAL B N 1
ATOM 2846 C CA . VAL B 1 184 ? -24.340 9.195 44.425 1.00 16.70 184 VAL B CA 1
ATOM 2847 C C . VAL B 1 184 ? -23.241 8.473 45.188 1.00 18.54 184 VAL B C 1
ATOM 2848 O O . VAL B 1 184 ? -22.804 8.933 46.246 1.00 19.76 184 VAL B O 1
ATOM 2852 N N . THR B 1 185 ? -22.815 7.338 44.643 1.00 16.14 185 THR B N 1
ATOM 2853 C CA . THR B 1 185 ? -21.602 6.668 45.097 1.00 15.53 185 THR B CA 1
ATOM 2854 C C . THR B 1 185 ? -20.455 6.906 44.118 1.00 17.15 185 THR B C 1
ATOM 2855 O O . THR B 1 185 ? -20.575 6.622 42.927 1.00 20.32 185 THR B O 1
ATOM 2859 N N . VAL B 1 186 ? -19.337 7.423 44.620 1.00 13.57 186 VAL B N 1
ATOM 2860 C CA . VAL B 1 186 ? -18.138 7.512 43.802 1.00 13.07 186 VAL B CA 1
ATOM 2861 C C . VAL B 1 186 ? -17.265 6.290 44.052 1.00 15.09 186 VAL B C 1
ATOM 2862 O O . VAL B 1 186 ? -16.759 6.095 45.154 1.00 18.57 186 VAL B O 1
ATOM 2866 N N . GLY B 1 187 ? -17.117 5.463 43.024 1.00 14.64 187 GLY B N 1
ATOM 2867 C CA . GLY B 1 187 ? -16.405 4.197 43.135 1.00 13.21 187 GLY B CA 1
ATOM 2868 C C . GLY B 1 187 ? -14.955 4.251 43.579 1.00 13.97 187 GLY B C 1
ATOM 2869 O O . GLY B 1 187 ? -14.229 5.179 43.242 1.00 18.10 187 GLY B O 1
ATOM 2870 N N . LYS B 1 188 ? -14.545 3.204 44.302 1.00 14.45 188 LYS B N 1
ATOM 2871 C CA . LYS B 1 188 ? -13.163 3.042 44.768 1.00 13.28 188 LYS B CA 1
ATOM 2872 C C . LYS B 1 188 ? -12.150 3.360 43.661 1.00 14.09 188 LYS B C 1
ATOM 2873 O O . LYS B 1 188 ? -12.271 2.867 42.543 1.00 15.69 188 LYS B O 1
ATOM 2879 N N . GLY B 1 189 ? -11.159 4.192 43.977 1.00 13.87 189 GLY B N 1
ATOM 2880 C CA . GLY B 1 189 ? -10.093 4.516 43.040 1.00 17.76 189 GLY B CA 1
ATOM 2881 C C . GLY B 1 189 ? -10.469 5.433 41.888 1.00 15.54 189 GLY B C 1
ATOM 2882 O O . GLY B 1 189 ? -9.668 5.672 40.990 1.00 17.95 189 GLY B O 1
ATOM 2883 N N . ALA B 1 190 ? -11.691 5.954 41.892 1.00 14.13 190 ALA B N 1
ATOM 2884 C CA . ALA B 1 190 ? -12.107 6.814 40.798 1.00 11.81 190 ALA B CA 1
ATOM 2885 C C . ALA B 1 190 ? -11.457 8.188 40.920 1.00 13.86 190 ALA B C 1
ATOM 2886 O O . ALA B 1 190 ? -10.993 8.584 41.995 1.00 13.80 190 ALA B O 1
ATOM 2888 N N . VAL B 1 191 ? -11.420 8.906 39.804 1.00 13.94 191 VAL B N 1
ATOM 2889 C CA . VAL B 1 191 ? -10.940 10.284 39.793 1.00 13.60 191 VAL B CA 1
ATOM 2890 C C . VAL B 1 191 ? -12.039 11.151 39.196 1.00 14.56 191 VAL B C 1
ATOM 2891 O O . VAL B 1 191 ? -12.580 10.821 38.140 1.00 13.94 191 VAL B O 1
ATOM 2895 N N . VAL B 1 192 ? -12.378 12.244 39.878 1.00 14.26 192 VAL B N 1
ATOM 2896 C CA . VAL B 1 192 ? -13.358 13.182 39.358 1.00 13.36 192 VAL B CA 1
ATOM 2897 C C . VAL B 1 192 ? -12.627 14.475 39.019 1.00 14.08 192 VAL B C 1
ATOM 2898 O O . VAL B 1 192 ? -12.031 15.105 39.887 1.00 13.29 192 VAL B O 1
ATOM 2902 N N . ALA B 1 193 ? -12.636 14.837 37.741 1.00 13.47 193 ALA B N 1
ATOM 2903 C CA . ALA B 1 193 ? -12.005 16.070 37.282 1.00 10.60 193 ALA B CA 1
ATOM 2904 C C . ALA B 1 193 ? -12.565 17.323 37.956 1.00 12.64 193 ALA B C 1
ATOM 2905 O O . ALA B 1 193 ? -13.760 17.391 38.245 1.00 13.56 193 ALA B O 1
ATOM 2907 N N . ALA B 1 194 ? -11.704 18.325 38.152 1.00 11.53 194 ALA B N 1
ATOM 2908 C CA . ALA B 1 194 ? -12.146 19.618 38.685 1.00 8.12 194 ALA B CA 1
ATOM 2909 C C . ALA B 1 194 ? -13.372 20.140 37.949 1.00 13.87 194 ALA B C 1
ATOM 2910 O O . ALA B 1 194 ? -13.511 19.978 36.730 1.00 13.59 194 ALA B O 1
ATOM 2912 N N . GLY B 1 195 ? -14.263 20.776 38.698 1.00 10.72 195 GLY B N 1
ATOM 2913 C CA . GLY B 1 195 ? -15.409 21.428 38.096 1.00 12.21 195 GLY B CA 1
ATOM 2914 C C . GLY B 1 195 ? -16.567 20.532 37.700 1.00 15.03 195 GLY B C 1
ATOM 2915 O O . GLY B 1 195 ? -17.598 21.032 37.237 1.00 17.09 195 GLY B O 1
ATOM 2916 N N . ALA B 1 196 ? -16.423 19.223 37.877 1.00 12.86 196 ALA B N 1
ATOM 2917 C CA . ALA B 1 196 ? -17.434 18.287 37.401 1.00 10.88 196 ALA B CA 1
ATOM 2918 C C . ALA B 1 196 ? -18.634 18.319 38.334 1.00 12.35 196 ALA B C 1
ATOM 2919 O O . ALA B 1 196 ? -18.511 18.710 39.496 1.00 13.69 196 ALA B O 1
ATOM 2921 N N . VAL B 1 197 ? -19.796 17.976 37.798 1.00 10.92 197 VAL B N 1
ATOM 2922 C CA . VAL B 1 197 ? -20.962 17.688 38.622 1.00 11.42 197 VAL B CA 1
ATOM 2923 C C . VAL B 1 197 ? -21.316 16.222 38.414 1.00 14.46 197 VAL B C 1
ATOM 2924 O O . VAL B 1 197 ? -21.710 15.804 37.320 1.00 14.89 197 VAL B O 1
ATOM 2928 N N . VAL B 1 198 ? -21.155 15.435 39.471 1.00 11.85 198 VAL B N 1
ATOM 2929 C CA . VAL B 1 198 ? -21.387 14.008 39.395 1.00 12.15 198 VAL B CA 1
ATOM 2930 C C . VAL B 1 198 ? -22.864 13.695 39.687 1.00 18.47 198 VAL B C 1
ATOM 2931 O O . VAL B 1 198 ? -23.344 13.906 40.799 1.00 18.06 198 VAL B O 1
ATOM 2935 N N . THR B 1 199 ? -23.570 13.176 38.682 1.00 14.89 199 THR B N 1
ATOM 2936 C CA . THR B 1 199 ? -25.020 12.991 38.769 1.00 15.14 199 THR B CA 1
ATOM 2937 C C . THR B 1 199 ? -25.456 11.542 38.933 1.00 17.24 199 THR B C 1
ATOM 2938 O O . THR B 1 199 ? -26.616 11.272 39.265 1.00 21.66 199 THR B O 1
ATOM 2942 N N . GLU B 1 200 ? -24.551 10.612 38.654 1.00 15.85 200 GLU B N 1
ATOM 2943 C CA . GLU B 1 200 ? -24.841 9.201 38.872 1.00 20.51 200 GLU B CA 1
ATOM 2944 C C . GLU B 1 200 ? -23.586 8.483 39.340 1.00 18.58 200 GLU B C 1
ATOM 2945 O O . GLU B 1 200 ? -22.486 9.034 39.255 1.00 17.50 200 GLU B O 1
ATOM 2951 N N . ASP B 1 201 ? -23.750 7.266 39.860 1.00 17.30 201 ASP B N 1
ATOM 2952 C CA . ASP B 1 201 ? -22.620 6.535 40.430 1.00 19.00 201 ASP B CA 1
ATOM 2953 C C . ASP B 1 201 ? -21.440 6.493 39.466 1.00 18.81 201 ASP B C 1
ATOM 2954 O O . ASP B 1 201 ? -21.627 6.337 38.258 1.00 17.73 201 ASP B O 1
ATOM 2959 N N . VAL B 1 202 ? -20.233 6.623 40.017 1.00 16.19 202 VAL B N 1
ATOM 2960 C CA . VAL B 1 202 ? -19.001 6.553 39.246 1.00 17.90 202 VAL B CA 1
ATOM 2961 C C . VAL B 1 202 ? -18.387 5.179 39.409 1.00 12.89 202 VAL B C 1
ATOM 2962 O O . VAL B 1 202 ? -18.090 4.763 40.529 1.00 17.74 202 VAL B O 1
ATOM 2966 N N . PRO B 1 203 ? -18.220 4.448 38.298 1.00 14.86 203 PRO B N 1
ATOM 2967 C CA . PRO B 1 203 ? -17.622 3.115 38.426 1.00 13.98 203 PRO B CA 1
ATOM 2968 C C . PRO B 1 203 ? -16.230 3.180 39.028 1.00 16.07 203 PRO B C 1
ATOM 2969 O O . PRO B 1 203 ? -15.486 4.116 38.765 1.00 19.54 203 PRO B O 1
ATOM 2973 N N . PRO B 1 204 ? -15.871 2.172 39.831 1.00 15.75 204 PRO B N 1
ATOM 2974 C CA . PRO B 1 204 ? -14.527 2.136 40.415 1.00 18.64 204 PRO B CA 1
ATOM 2975 C C . PRO B 1 204 ? -13.434 2.206 39.348 1.00 17.41 204 PRO B C 1
ATOM 2976 O O . PRO B 1 204 ? -13.605 1.707 38.234 1.00 19.03 204 PRO B O 1
ATOM 2980 N N . TYR B 1 205 ? -12.337 2.870 39.695 1.00 13.61 205 TYR B N 1
ATOM 2981 C CA . TYR B 1 205 ? -11.144 2.966 38.848 1.00 13.40 205 TYR B CA 1
ATOM 2982 C C . TYR B 1 205 ? -11.399 3.563 37.476 1.00 16.72 205 TYR B C 1
ATOM 2983 O O . TYR B 1 205 ? -10.728 3.208 36.516 1.00 20.94 205 TYR B O 1
ATOM 2992 N N . THR B 1 206 ? -12.357 4.489 37.390 1.00 15.94 206 THR B N 1
ATOM 2993 C CA . THR B 1 206 ? -12.551 5.249 36.166 1.00 18.16 206 THR B CA 1
ATOM 2994 C C . THR B 1 206 ? -12.289 6.728 36.431 1.00 18.86 206 THR B C 1
ATOM 2995 O O . THR B 1 206 ? -12.140 7.149 37.578 1.00 19.94 206 THR B O 1
ATOM 2999 N N . VAL B 1 207 ? -12.209 7.505 35.360 1.00 16.08 207 VAL B N 1
ATOM 3000 C CA . VAL B 1 207 ? -12.066 8.953 35.465 1.00 14.26 207 VAL B CA 1
ATOM 3001 C C . VAL B 1 207 ? -13.345 9.549 34.901 1.00 16.81 207 VAL B C 1
ATOM 3002 O O . VAL B 1 207 ? -13.774 9.173 33.809 1.00 18.81 207 VAL B O 1
ATOM 3006 N N . VAL B 1 208 ? -13.967 10.465 35.633 1.00 14.49 208 VAL B N 1
ATOM 3007 C CA . VAL B 1 208 ? -15.148 11.137 35.094 1.00 15.46 208 VAL B CA 1
ATOM 3008 C C . VAL B 1 208 ? -14.894 12.633 35.031 1.00 15.91 208 VAL B C 1
ATOM 3009 O O . VAL B 1 208 ? -14.122 13.185 35.827 1.00 14.13 208 VAL B O 1
ATOM 3013 N N . ALA B 1 209 ? -15.506 13.280 34.047 1.00 15.10 209 ALA B N 1
ATOM 3014 C CA . ALA B 1 209 ? -15.357 14.717 33.872 1.00 15.66 209 ALA B CA 1
ATOM 3015 C C . ALA B 1 209 ? -16.594 15.285 33.212 1.00 18.62 209 ALA B C 1
ATOM 3016 O O . ALA B 1 209 ? -17.305 14.586 32.491 1.00 16.89 209 ALA B O 1
ATOM 3018 N N . GLY B 1 210 ? -16.823 16.571 33.435 1.00 18.71 210 GLY B N 1
ATOM 3019 C CA . GLY B 1 210 ? -17.908 17.274 32.779 1.00 18.45 210 GLY B CA 1
ATOM 3020 C C . GLY B 1 210 ? -19.098 17.500 33.676 1.00 18.96 210 GLY B C 1
ATOM 3021 O O . GLY B 1 210 ? -19.106 17.113 34.848 1.00 15.07 210 GLY B O 1
ATOM 3022 N N . THR B 1 211 ? -20.104 18.159 33.111 1.00 20.25 211 THR B N 1
ATOM 3023 C CA . THR B 1 211 ? -21.340 18.470 33.808 1.00 18.22 211 THR B CA 1
ATOM 3024 C C . THR B 1 211 ? -22.460 18.213 32.822 1.00 16.15 211 THR B C 1
ATOM 3025 O O . THR B 1 211 ? -22.685 19.013 31.926 1.00 22.51 211 THR B O 1
ATOM 3029 N N . PRO B 1 212 ? -23.164 17.086 32.966 1.00 21.21 212 PRO B N 1
ATOM 3030 C CA . PRO B 1 212 ? -22.976 16.042 33.975 1.00 18.11 212 PRO B CA 1
ATOM 3031 C C . PRO B 1 212 ? -21.719 15.229 33.712 1.00 17.96 212 PRO B C 1
ATOM 3032 O O . PRO B 1 212 ? -21.313 15.042 32.562 1.00 18.34 212 PRO B O 1
ATOM 3036 N N . ALA B 1 213 ? -21.105 14.730 34.772 1.00 17.28 213 ALA B N 1
ATOM 3037 C CA . ALA B 1 213 ? -19.881 13.959 34.598 1.00 14.10 213 ALA B CA 1
ATOM 3038 C C . ALA B 1 213 ? -20.112 12.708 33.748 1.00 19.69 213 ALA B C 1
ATOM 3039 O O . ALA B 1 213 ? -21.117 12.009 33.907 1.00 22.40 213 ALA B O 1
ATOM 3041 N N . ARG B 1 214 ? -19.166 12.424 32.868 1.00 19.17 214 ARG B N 1
ATOM 3042 C CA . ARG B 1 214 ? -19.144 11.198 32.099 1.00 19.35 214 ARG B CA 1
ATOM 3043 C C . ARG B 1 214 ? -17.797 10.542 32.132 1.00 17.78 214 ARG B C 1
ATOM 3044 O O . ARG B 1 214 ? -16.827 11.182 32.254 1.00 20.52 214 ARG B O 1
ATOM 3052 N N . VAL B 1 215 ? -17.803 9.230 31.972 1.00 18.11 215 VAL B N 1
ATOM 3053 C CA . VAL B 1 215 ? -16.552 8.491 31.997 1.00 22.08 215 VAL B CA 1
ATOM 3054 C C . VAL B 1 215 ? -15.699 8.871 30.792 1.00 25.64 215 VAL B C 1
ATOM 3055 O O . VAL B 1 215 ? -16.176 8.869 29.658 1.00 25.84 215 VAL B O 1
ATOM 3059 N N . ILE B 1 216 ? -14.438 9.204 31.040 1.00 22.28 216 ILE B N 1
ATOM 3060 C CA . ILE B 1 216 ? -13.549 9.610 29.964 1.00 25.73 216 ILE B CA 1
ATOM 3061 C C . ILE B 1 216 ? -12.406 8.610 29.785 1.00 33.58 216 ILE B C 1
ATOM 3062 O O . ILE B 1 216 ? -12.011 8.309 28.658 1.00 37.48 216 ILE B O 1
ATOM 3067 N N . LYS B 1 217 ? -11.894 8.098 30.902 1.00 33.18 217 LYS B N 1
ATOM 3068 C CA . LYS B 1 217 ? -10.875 7.054 30.900 1.00 41.81 217 LYS B CA 1
ATOM 3069 C C . LYS B 1 217 ? -11.319 5.885 31.773 1.00 38.17 217 LYS B C 1
ATOM 3070 O O . LYS B 1 217 ? -11.901 6.078 32.843 1.00 27.74 217 LYS B O 1
ATOM 3076 N N . GLU C 1 17 ? -13.988 54.140 58.517 1.00 43.99 17 GLU C N 1
ATOM 3077 C CA . GLU C 1 17 ? -12.871 54.152 59.454 1.00 39.90 17 GLU C CA 1
ATOM 3078 C C . GLU C 1 17 ? -12.271 52.754 59.610 1.00 31.00 17 GLU C C 1
ATOM 3079 O O . GLU C 1 17 ? -12.875 51.878 60.224 1.00 26.66 17 GLU C O 1
ATOM 3085 N N . LYS C 1 18 ? -11.080 52.558 59.055 1.00 26.51 18 LYS C N 1
ATOM 3086 C CA . LYS C 1 18 ? -10.437 51.248 59.070 1.00 24.69 18 LYS C CA 1
ATOM 3087 C C . LYS C 1 18 ? -9.805 50.969 60.425 1.00 23.25 18 LYS C C 1
ATOM 3088 O O . LYS C 1 18 ? -9.086 51.806 60.968 1.00 26.76 18 LYS C O 1
ATOM 3094 N N . LYS C 1 19 ? -10.075 49.787 60.968 1.00 19.30 19 LYS C N 1
ATOM 3095 C CA . LYS C 1 19 ? -9.633 49.474 62.319 1.00 20.80 19 LYS C CA 1
ATOM 3096 C C . LYS C 1 19 ? -8.848 48.174 62.404 1.00 18.40 19 LYS C C 1
ATOM 3097 O O . LYS C 1 19 ? -8.915 47.332 61.511 1.00 19.00 19 LYS C O 1
ATOM 3103 N N . THR C 1 20 ? -8.108 48.032 63.502 1.00 19.37 20 THR C N 1
ATOM 3104 C CA . THR C 1 20 ? -7.355 46.825 63.798 1.00 17.15 20 THR C CA 1
ATOM 3105 C C . THR C 1 20 ? -7.573 46.525 65.274 1.00 20.30 20 THR C C 1
ATOM 3106 O O . THR C 1 20 ? -6.704 46.791 66.114 1.00 21.31 20 THR C O 1
ATOM 3110 N N . PRO C 1 21 ? -8.763 46.000 65.600 1.00 21.82 21 PRO C N 1
ATOM 3111 C CA . PRO C 1 21 ? -9.136 45.692 66.983 1.00 19.60 21 PRO C CA 1
ATOM 3112 C C . PRO C 1 21 ? -8.310 44.548 67.536 1.00 20.18 21 PRO C C 1
ATOM 3113 O O . PRO C 1 21 ? -8.008 43.595 66.820 1.00 19.81 21 PRO C O 1
ATOM 3117 N N . VAL C 1 22 ? -7.944 44.645 68.809 1.00 17.36 22 VAL C N 1
ATOM 3118 C CA . VAL C 1 22 ? -7.271 43.548 69.471 1.00 17.41 22 VAL C CA 1
ATOM 3119 C C . VAL C 1 22 ? -7.930 43.286 70.813 1.00 22.70 22 VAL C C 1
ATOM 3120 O O . VAL C 1 22 ? -8.610 44.152 71.372 1.00 20.99 22 VAL C O 1
ATOM 3124 N N . LYS C 1 23 ? -7.732 42.070 71.297 1.00 19.70 23 LYS C N 1
ATOM 3125 C CA . LYS C 1 23 ? -8.114 41.668 72.634 1.00 21.24 23 LYS C CA 1
ATOM 3126 C C . LYS C 1 23 ? -6.820 41.192 73.270 1.00 22.96 23 LYS C C 1
ATOM 3127 O O . LYS C 1 23 ? -6.154 40.301 72.740 1.00 23.46 23 LYS C O 1
ATOM 3133 N N . VAL C 1 24 ? -6.433 41.799 74.386 1.00 21.86 24 VAL C N 1
ATOM 3134 C CA . VAL C 1 24 ? -5.148 41.470 74.981 1.00 23.25 24 VAL C CA 1
ATOM 3135 C C . VAL C 1 24 ? -5.300 41.015 76.426 1.00 25.26 24 VAL C C 1
ATOM 3136 O O . VAL C 1 24 ? -5.702 41.797 77.289 1.00 25.06 24 VAL C O 1
ATOM 3140 N N . TYR C 1 25 ? -5.004 39.742 76.673 1.00 20.47 25 TYR C N 1
ATOM 3141 C CA . TYR C 1 25 ? -4.889 39.233 78.043 1.00 26.58 25 TYR C CA 1
ATOM 3142 C C . TYR C 1 25 ? -3.551 39.679 78.623 1.00 29.06 25 TYR C C 1
ATOM 3143 O O . TYR C 1 25 ? -2.513 39.533 77.987 1.00 27.44 25 TYR C O 1
ATOM 3152 N N . ILE C 1 26 ? -3.570 40.212 79.840 1.00 26.30 26 ILE C N 1
ATOM 3153 C CA A ILE C 1 26 ? -2.405 40.865 80.405 0.50 26.61 26 ILE C CA 1
ATOM 3154 C CA B ILE C 1 26 ? -2.368 40.813 80.404 0.50 26.44 26 ILE C CA 1
ATOM 3155 C C . ILE C 1 26 ? -2.214 40.484 81.876 1.00 28.29 26 ILE C C 1
ATOM 3156 O O . ILE C 1 26 ? -3.185 40.182 82.567 1.00 27.52 26 ILE C O 1
ATOM 3165 N N . LYS C 1 27 ? -0.974 40.509 82.349 1.00 26.41 27 LYS C N 1
ATOM 3166 C CA . LYS C 1 27 ? -0.734 40.349 83.784 1.00 31.64 27 LYS C CA 1
ATOM 3167 C C . LYS C 1 27 ? 0.498 41.112 84.227 1.00 31.02 27 LYS C C 1
ATOM 3168 O O . LYS C 1 27 ? 1.396 41.388 83.435 1.00 31.49 27 LYS C O 1
ATOM 3174 N N . GLY C 1 28 ? 0.532 41.452 85.509 1.00 30.16 28 GLY C N 1
ATOM 3175 C CA . GLY C 1 28 ? 1.626 42.217 86.065 1.00 30.56 28 GLY C CA 1
ATOM 3176 C C . GLY C 1 28 ? 1.132 42.994 87.265 1.00 31.13 28 GLY C C 1
ATOM 3177 O O . GLY C 1 28 ? 0.170 42.590 87.912 1.00 32.12 28 GLY C O 1
ATOM 3178 N N . ASP C 1 29 ? 1.793 44.109 87.557 1.00 30.70 29 ASP C N 1
ATOM 3179 C CA . ASP C 1 29 ? 1.375 45.012 88.618 1.00 31.21 29 ASP C CA 1
ATOM 3180 C C . ASP C 1 29 ? 0.405 46.023 88.005 1.00 32.54 29 ASP C C 1
ATOM 3181 O O . ASP C 1 29 ? 0.736 47.198 87.835 1.00 34.39 29 ASP C O 1
ATOM 3186 N N . LEU C 1 30 ? -0.796 45.559 87.674 1.00 34.58 30 LEU C N 1
ATOM 3187 C CA . LEU C 1 30 ? -1.698 46.317 86.801 1.00 33.50 30 LEU C CA 1
ATOM 3188 C C . LEU C 1 30 ? -2.273 47.616 87.377 1.00 36.21 30 LEU C C 1
ATOM 3189 O O . LEU C 1 30 ? -2.759 48.466 86.628 1.00 37.49 30 LEU C O 1
ATOM 3194 N N . LYS C 1 31 ? -2.228 47.779 88.695 1.00 35.97 31 LYS C N 1
ATOM 3195 C CA . LYS C 1 31 ? -2.713 49.019 89.293 1.00 37.25 31 LYS C CA 1
ATOM 3196 C C . LYS C 1 31 ? -1.829 50.192 88.883 1.00 39.66 31 LYS C C 1
ATOM 3197 O O . LYS C 1 31 ? -2.257 51.347 88.917 1.00 42.08 31 LYS C O 1
ATOM 3203 N N . GLU C 1 32 ? -0.594 49.884 88.496 1.00 38.11 32 GLU C N 1
ATOM 3204 C CA . GLU C 1 32 ? 0.400 50.905 88.188 1.00 37.22 32 GLU C CA 1
ATOM 3205 C C . GLU C 1 32 ? 0.252 51.434 86.768 1.00 39.07 32 GLU C C 1
ATOM 3206 O O . GLU C 1 32 ? 0.918 52.396 86.381 1.00 37.69 32 GLU C O 1
ATOM 3212 N N . VAL C 1 33 ? -0.621 50.797 85.995 1.00 39.06 33 VAL C N 1
ATOM 3213 C CA . VAL C 1 33 ? -0.839 51.179 84.608 1.00 39.92 33 VAL C CA 1
ATOM 3214 C C . VAL C 1 33 ? -2.170 51.905 84.478 1.00 42.69 33 VAL C C 1
ATOM 3215 O O . VAL C 1 33 ? -3.204 51.402 84.920 1.00 42.76 33 VAL C O 1
ATOM 3219 N N . THR C 1 34 ? -2.141 53.095 83.887 1.00 44.28 34 THR C N 1
ATOM 3220 C CA . THR C 1 34 ? -3.368 53.833 83.616 1.00 43.83 34 THR C CA 1
ATOM 3221 C C . THR C 1 34 ? -3.768 53.647 82.162 1.00 43.58 34 THR C C 1
ATOM 3222 O O . THR C 1 34 ? -2.964 53.853 81.254 1.00 43.13 34 THR C O 1
ATOM 3226 N N . PHE C 1 35 ? -5.013 53.244 81.946 1.00 41.48 35 PHE C N 1
ATOM 3227 C CA . PHE C 1 35 ? -5.512 53.024 80.601 1.00 39.56 35 PHE C CA 1
ATOM 3228 C C . PHE C 1 35 ? -6.386 54.192 80.177 1.00 41.42 35 PHE C C 1
ATOM 3229 O O . PHE C 1 35 ? -7.216 54.661 80.958 1.00 42.30 35 PHE C O 1
ATOM 3237 N N . PRO C 1 36 ? -6.206 54.658 78.950 1.00 40.66 36 PRO C N 1
ATOM 3238 C CA . PRO C 1 36 ? -6.979 55.779 78.448 1.00 40.40 36 PRO C CA 1
ATOM 3239 C C . PRO C 1 36 ? -8.381 55.343 78.127 1.00 38.93 36 PRO C C 1
ATOM 3240 O O . PRO C 1 36 ? -8.720 54.185 78.172 1.00 34.44 36 PRO C O 1
ATOM 3244 N N . GLU C 1 37 ? -9.201 56.331 77.855 1.00 40.84 37 GLU C N 1
ATOM 3245 C CA . GLU C 1 37 ? -10.597 56.152 77.576 1.00 44.14 37 GLU C CA 1
ATOM 3246 C C . GLU C 1 37 ? -10.864 55.296 76.350 1.00 39.57 37 GLU C C 1
ATOM 3247 O O . GLU C 1 37 ? -11.859 54.607 76.283 1.00 38.42 37 GLU C O 1
ATOM 3253 N N . THR C 1 38 ? -9.946 55.365 75.403 1.00 37.54 38 THR C N 1
ATOM 3254 C CA . THR C 1 38 ? -9.969 54.611 74.155 1.00 36.32 38 THR C CA 1
ATOM 3255 C C . THR C 1 38 ? -9.906 53.094 74.368 1.00 32.38 38 THR C C 1
ATOM 3256 O O . THR C 1 38 ? -10.251 52.325 73.495 1.00 31.46 38 THR C O 1
ATOM 3260 N N . VAL C 1 39 ? -9.414 52.667 75.518 1.00 33.02 39 VAL C N 1
ATOM 3261 C CA . VAL C 1 39 ? -9.250 51.250 75.812 1.00 29.64 39 VAL C CA 1
ATOM 3262 C C . VAL C 1 39 ? -10.231 50.811 76.900 1.00 29.25 39 VAL C C 1
ATOM 3263 O O . VAL C 1 39 ? -10.423 51.509 77.899 1.00 28.89 39 VAL C O 1
ATOM 3267 N N . GLN C 1 40 ? -10.872 49.667 76.693 1.00 28.08 40 GLN C N 1
ATOM 3268 C CA . GLN C 1 40 ? -11.712 49.089 77.734 1.00 27.49 40 GLN C CA 1
ATOM 3269 C C . GLN C 1 40 ? -10.888 48.063 78.485 1.00 28.18 40 GLN C C 1
ATOM 3270 O O . GLN C 1 40 ? -10.504 47.036 77.928 1.00 27.61 40 GLN C O 1
ATOM 3276 N N . ALA C 1 41 ? -10.597 48.358 79.746 1.00 27.57 41 ALA C N 1
ATOM 3277 C CA . ALA C 1 41 ? -9.726 47.506 80.547 1.00 30.69 41 ALA C CA 1
ATOM 3278 C C . ALA C 1 41 ? -10.512 46.771 81.623 1.00 31.43 41 ALA C C 1
ATOM 3279 O O . ALA C 1 41 ? -10.952 47.370 82.600 1.00 31.94 41 ALA C O 1
ATOM 3281 N N . PHE C 1 42 ? -10.706 45.479 81.445 1.00 29.95 42 PHE C N 1
ATOM 3282 C CA . PHE C 1 42 ? -11.353 44.706 82.463 1.00 29.95 42 PHE C CA 1
ATOM 3283 C C . PHE C 1 42 ? -10.259 43.978 83.215 1.00 30.99 42 PHE C C 1
ATOM 3284 O O . PHE C 1 42 ? -9.926 42.863 82.885 1.00 30.45 42 PHE C O 1
ATOM 3292 N N . VAL C 1 43 ? -9.746 44.648 84.267 1.00 29.82 43 VAL C N 1
ATOM 3293 C CA . VAL C 1 43 ? -8.670 44.154 85.121 1.00 34.02 43 VAL C CA 1
ATOM 3294 C C . VAL C 1 43 ? -8.784 44.485 86.629 1.00 38.70 43 VAL C C 1
ATOM 3295 O O . VAL C 1 43 ? -9.489 45.401 87.041 1.00 39.13 43 VAL C O 1
ATOM 3299 N N . ASN C 1 44 ? -8.070 43.697 87.401 1.00 42.14 44 ASN C N 1
ATOM 3300 C CA . ASN C 1 44 ? -7.900 43.758 88.844 1.00 43.98 44 ASN C CA 1
ATOM 3301 C C . ASN C 1 44 ? -6.425 44.059 89.083 1.00 44.10 44 ASN C C 1
ATOM 3302 O O . ASN C 1 44 ? -5.667 44.228 88.132 1.00 42.21 44 ASN C O 1
ATOM 3307 N N . LYS C 1 45 ? -5.989 44.064 90.326 1.00 43.13 45 LYS C N 1
ATOM 3308 C CA . LYS C 1 45 ? -4.577 44.295 90.606 1.00 45.92 45 LYS C CA 1
ATOM 3309 C C . LYS C 1 45 ? -3.581 43.426 89.818 1.00 44.36 45 LYS C C 1
ATOM 3310 O O . LYS C 1 45 ? -2.544 43.920 89.380 1.00 41.53 45 LYS C O 1
ATOM 3316 N N . LYS C 1 46 ? -3.877 42.135 89.667 1.00 44.97 46 LYS C N 1
ATOM 3317 C CA . LYS C 1 46 ? -2.954 41.211 88.995 1.00 40.13 46 LYS C CA 1
ATOM 3318 C C . LYS C 1 46 ? -3.126 40.878 87.504 1.00 36.44 46 LYS C C 1
ATOM 3319 O O . LYS C 1 46 ? -2.146 40.853 86.762 1.00 37.06 46 LYS C O 1
ATOM 3325 N N . SER C 1 47 ? -4.351 40.600 87.069 1.00 33.65 47 SER C N 1
ATOM 3326 C CA . SER C 1 47 ? -4.579 40.206 85.676 1.00 32.74 47 SER C CA 1
ATOM 3327 C C . SER C 1 47 ? -5.795 40.866 85.038 1.00 34.17 47 SER C C 1
ATOM 3328 O O . SER C 1 47 ? -6.707 41.308 85.733 1.00 36.96 47 SER C O 1
ATOM 3331 N N . GLY C 1 48 ? -5.803 40.933 83.709 1.00 33.33 48 GLY C N 1
ATOM 3332 C CA . GLY C 1 48 ? -6.901 41.573 83.010 1.00 30.12 48 GLY C CA 1
ATOM 3333 C C . GLY C 1 48 ? -6.974 41.294 81.520 1.00 28.50 48 GLY C C 1
ATOM 3334 O O . GLY C 1 48 ? -6.092 40.661 80.951 1.00 29.65 48 GLY C O 1
ATOM 3335 N N . VAL C 1 49 ? -8.056 41.756 80.901 1.00 28.08 49 VAL C N 1
ATOM 3336 C CA . VAL C 1 49 ? -8.236 41.683 79.454 1.00 25.75 49 VAL C CA 1
ATOM 3337 C C . VAL C 1 49 ? -8.462 43.104 78.935 1.00 28.19 49 VAL C C 1
ATOM 3338 O O . VAL C 1 49 ? -9.248 43.848 79.510 1.00 31.15 49 VAL C O 1
ATOM 3342 N N . LEU C 1 50 ? -7.772 43.489 77.865 1.00 28.72 50 LEU C N 1
ATOM 3343 C CA . LEU C 1 50 ? -7.947 44.819 77.294 1.00 24.45 50 LEU C CA 1
ATOM 3344 C C . LEU C 1 50 ? -8.586 44.698 75.927 1.00 24.30 50 LEU C C 1
ATOM 3345 O O . LEU C 1 50 ? -8.252 43.792 75.170 1.00 24.18 50 LEU C O 1
ATOM 3350 N N . PHE C 1 51 ? -9.508 45.608 75.628 1.00 21.32 51 PHE C N 1
ATOM 3351 C CA . PHE C 1 51 ? -10.097 45.715 74.298 1.00 22.95 51 PHE C CA 1
ATOM 3352 C C . PHE C 1 51 ? -9.790 47.084 73.700 1.00 25.70 51 PHE C C 1
ATOM 3353 O O . PHE C 1 51 ? -9.987 48.118 74.351 1.00 25.20 51 PHE C O 1
ATOM 3361 N N . GLY C 1 52 ? -9.336 47.107 72.452 1.00 24.05 52 GLY C N 1
ATOM 3362 C CA . GLY C 1 52 ? -9.094 48.375 71.791 1.00 24.80 52 GLY C CA 1
ATOM 3363 C C . GLY C 1 52 ? -8.341 48.260 70.485 1.00 21.54 52 GLY C C 1
ATOM 3364 O O . GLY C 1 52 ? -8.179 47.171 69.953 1.00 22.43 52 GLY C O 1
ATOM 3365 N N . GLU C 1 53 ? -7.878 49.397 69.977 1.00 23.93 53 GLU C N 1
ATOM 3366 C CA . GLU C 1 53 ? -7.115 49.431 68.737 1.00 22.63 53 GLU C CA 1
ATOM 3367 C C . GLU C 1 53 ? -5.671 49.005 68.969 1.00 21.58 53 GLU C C 1
ATOM 3368 O O . GLU C 1 53 ? -5.077 49.336 69.992 1.00 25.30 53 GLU C O 1
ATOM 3374 N N . TRP C 1 54 ? -5.107 48.264 68.022 1.00 21.59 54 TRP C N 1
ATOM 3375 C CA . TRP C 1 54 ? -3.732 47.787 68.178 1.00 24.22 54 TRP C CA 1
ATOM 3376 C C . TRP C 1 54 ? -2.750 48.938 68.362 1.00 27.38 54 TRP C C 1
ATOM 3377 O O . TRP C 1 54 ? -1.870 48.880 69.221 1.00 27.58 54 TRP C O 1
ATOM 3388 N N . SER C 1 55 ? -2.894 49.979 67.549 1.00 27.60 55 SER C N 1
ATOM 3389 C CA . SER C 1 55 ? -2.032 51.147 67.678 1.00 32.45 55 SER C CA 1
ATOM 3390 C C . SER C 1 55 ? -2.046 51.669 69.115 1.00 33.91 55 SER C C 1
ATOM 3391 O O . SER C 1 55 ? -0.998 51.950 69.697 1.00 36.53 55 SER C O 1
ATOM 3394 N N . GLU C 1 56 ? -3.241 51.803 69.680 1.00 32.25 56 GLU C N 1
ATOM 3395 C CA . GLU C 1 56 ? -3.388 52.304 71.047 1.00 33.33 56 GLU C CA 1
ATOM 3396 C C . GLU C 1 56 ? -2.746 51.376 72.070 1.00 32.38 56 GLU C C 1
ATOM 3397 O O . GLU C 1 56 ? -1.973 51.812 72.923 1.00 32.88 56 GLU C O 1
ATOM 3403 N N . ILE C 1 57 ? -3.077 50.094 71.991 1.00 28.51 57 ILE C N 1
ATOM 3404 C CA . ILE C 1 57 ? -2.656 49.136 73.011 1.00 28.80 57 ILE C CA 1
ATOM 3405 C C . ILE C 1 57 ? -1.163 48.791 72.948 1.00 29.81 57 ILE C C 1
ATOM 3406 O O . ILE C 1 57 ? -0.525 48.584 73.982 1.00 34.42 57 ILE C O 1
ATOM 3411 N N . LYS C 1 58 ? -0.604 48.764 71.743 1.00 27.88 58 LYS C N 1
ATOM 3412 C CA . LYS C 1 58 ? 0.828 48.538 71.570 1.00 31.52 58 LYS C CA 1
ATOM 3413 C C . LYS C 1 58 ? 1.637 49.587 72.327 1.00 33.24 58 LYS C C 1
ATOM 3414 O O . LYS C 1 58 ? 2.586 49.254 73.040 1.00 34.31 58 LYS C O 1
ATOM 3420 N N . THR C 1 59 ? 1.253 50.850 72.175 1.00 32.14 59 THR C N 1
ATOM 3421 C CA . THR C 1 59 ? 1.888 51.950 72.905 1.00 31.61 59 THR C CA 1
ATOM 3422 C C . THR C 1 59 ? 1.840 51.744 74.417 1.00 31.84 59 THR C C 1
ATOM 3423 O O . THR C 1 59 ? 2.813 52.013 75.118 1.00 32.33 59 THR C O 1
ATOM 3427 N N . ILE C 1 60 ? 0.703 51.272 74.918 1.00 32.12 60 ILE C N 1
ATOM 3428 C CA . ILE C 1 60 ? 0.540 51.062 76.353 1.00 34.11 60 ILE C CA 1
ATOM 3429 C C . ILE C 1 60 ? 1.434 49.930 76.857 1.00 31.91 60 ILE C C 1
ATOM 3430 O O . ILE C 1 60 ? 2.020 50.019 77.937 1.00 31.34 60 ILE C O 1
ATOM 3435 N N . LEU C 1 61 ? 1.551 48.872 76.064 1.00 29.04 61 LEU C N 1
ATOM 3436 C CA . LEU C 1 61 ? 2.335 47.716 76.471 1.00 31.33 61 LEU C CA 1
ATOM 3437 C C . LEU C 1 61 ? 3.824 48.042 76.521 1.00 35.70 61 LEU C C 1
ATOM 3438 O O . LEU C 1 61 ? 4.530 47.619 77.436 1.00 34.41 61 LEU C O 1
ATOM 3443 N N . ASP C 1 62 ? 4.298 48.792 75.531 1.00 39.89 62 ASP C N 1
ATOM 3444 C CA . ASP C 1 62 ? 5.711 49.145 75.457 1.00 42.89 62 ASP C CA 1
ATOM 3445 C C . ASP C 1 62 ? 6.115 50.093 76.578 1.00 43.06 62 ASP C C 1
ATOM 3446 O O . ASP C 1 62 ? 7.150 49.908 77.215 1.00 46.30 62 ASP C O 1
ATOM 3451 N N . GLU C 1 63 ? 5.289 51.104 76.824 1.00 40.27 63 GLU C N 1
ATOM 3452 C CA . GLU C 1 63 ? 5.618 52.135 77.803 1.00 38.99 63 GLU C CA 1
ATOM 3453 C C . GLU C 1 63 ? 5.475 51.659 79.247 1.00 40.19 63 GLU C C 1
ATOM 3454 O O . GLU C 1 63 ? 6.011 52.281 80.164 1.00 40.53 63 GLU C O 1
ATOM 3460 N N . ASN C 1 64 ? 4.760 50.554 79.442 1.00 37.90 64 ASN C N 1
ATOM 3461 C CA . ASN C 1 64 ? 4.506 50.027 80.780 1.00 37.08 64 ASN C CA 1
ATOM 3462 C C . ASN C 1 64 ? 5.079 48.630 81.008 1.00 37.12 64 ASN C C 1
ATOM 3463 O O . ASN C 1 64 ? 4.631 47.909 81.903 1.00 35.75 64 ASN C O 1
ATOM 3468 N N . SER C 1 65 ? 6.071 48.257 80.203 1.00 36.13 65 SER C N 1
ATOM 3469 C CA . SER C 1 65 ? 6.679 46.930 80.285 1.00 36.99 65 SER C CA 1
ATOM 3470 C C . SER C 1 65 ? 7.278 46.660 81.665 1.00 37.84 65 SER C C 1
ATOM 3471 O O . SER C 1 65 ? 7.424 45.510 82.078 1.00 39.05 65 SER C O 1
ATOM 3474 N N . LYS C 1 66 ? 7.628 47.724 82.376 1.00 36.79 66 LYS C N 1
ATOM 3475 C CA . LYS C 1 66 ? 8.110 47.580 83.740 1.00 38.59 66 LYS C CA 1
ATOM 3476 C C . LYS C 1 66 ? 7.051 46.916 84.621 1.00 39.66 66 LYS C C 1
ATOM 3477 O O . LYS C 1 66 ? 7.382 46.198 85.564 1.00 40.09 66 LYS C O 1
ATOM 3483 N N . TYR C 1 67 ? 5.779 47.150 84.303 1.00 36.96 67 TYR C N 1
ATOM 3484 C CA . TYR C 1 67 ? 4.680 46.684 85.148 1.00 37.94 67 TYR C CA 1
ATOM 3485 C C . TYR C 1 67 ? 3.889 45.545 84.525 1.00 34.75 67 TYR C C 1
ATOM 3486 O O . TYR C 1 67 ? 3.071 44.908 85.185 1.00 34.39 67 TYR C O 1
ATOM 3495 N N . ILE C 1 68 ? 4.124 45.298 83.246 1.00 34.68 68 ILE C N 1
ATOM 3496 C CA . ILE C 1 68 ? 3.439 44.216 82.559 1.00 38.47 68 ILE C CA 1
ATOM 3497 C C . ILE C 1 68 ? 4.420 43.069 82.348 1.00 41.03 68 ILE C C 1
ATOM 3498 O O . ILE C 1 68 ? 5.439 43.232 81.679 1.00 46.72 68 ILE C O 1
ATOM 3503 N N . VAL C 1 69 ? 4.127 41.915 82.939 1.00 39.20 69 VAL C N 1
ATOM 3504 C CA . VAL C 1 69 ? 5.054 40.788 82.881 1.00 37.84 69 VAL C CA 1
ATOM 3505 C C . VAL C 1 69 ? 4.854 39.904 81.645 1.00 33.18 69 VAL C C 1
ATOM 3506 O O . VAL C 1 69 ? 5.819 39.385 81.088 1.00 32.55 69 VAL C O 1
ATOM 3510 N N . ASP C 1 70 ? 3.611 39.735 81.212 1.00 29.45 70 ASP C N 1
ATOM 3511 C CA . ASP C 1 70 ? 3.339 38.917 80.033 1.00 26.46 70 ASP C CA 1
ATOM 3512 C C . ASP C 1 70 ? 1.980 39.289 79.469 1.00 24.02 70 ASP C C 1
ATOM 3513 O O . ASP C 1 70 ? 1.149 39.866 80.168 1.00 26.73 70 ASP C O 1
ATOM 3518 N N . TYR C 1 71 ? 1.749 38.970 78.201 1.00 23.97 71 TYR C N 1
ATOM 3519 C CA . TYR C 1 71 ? 0.455 39.222 77.589 1.00 24.03 71 TYR C CA 1
ATOM 3520 C C . TYR C 1 71 ? 0.275 38.356 76.360 1.00 28.18 71 TYR C C 1
ATOM 3521 O O . TYR C 1 71 ? 1.246 37.824 75.813 1.00 25.45 71 TYR C O 1
ATOM 3530 N N . VAL C 1 72 ? -0.980 38.217 75.946 1.00 24.29 72 VAL C N 1
ATOM 3531 C CA . VAL C 1 72 ? -1.347 37.465 74.762 1.00 23.28 72 VAL C CA 1
ATOM 3532 C C . VAL C 1 72 ? -2.274 38.345 73.941 1.00 21.46 72 VAL C C 1
ATOM 3533 O O . VAL C 1 72 ? -3.303 38.822 74.438 1.00 23.02 72 VAL C O 1
ATOM 3537 N N . VAL C 1 73 ? -1.903 38.570 72.685 1.00 22.60 73 VAL C N 1
ATOM 3538 C CA . VAL C 1 73 ? -2.688 39.416 71.803 1.00 22.31 73 VAL C CA 1
ATOM 3539 C C . VAL C 1 73 ? -3.472 38.574 70.808 1.00 25.51 73 VAL C C 1
ATOM 3540 O O . VAL C 1 73 ? -2.913 37.704 70.137 1.00 26.02 73 VAL C O 1
ATOM 3544 N N . GLU C 1 74 ? -4.773 38.835 70.732 1.00 21.22 74 GLU C N 1
ATOM 3545 C CA . GLU C 1 74 ? -5.640 38.212 69.743 1.00 24.64 74 GLU C CA 1
ATOM 3546 C C . GLU C 1 74 ? -6.101 39.258 68.737 1.00 21.61 74 GLU C C 1
ATOM 3547 O O . GLU C 1 74 ? -6.357 40.413 69.092 1.00 22.41 74 GLU C O 1
ATOM 3553 N N . ASN C 1 75 ? -6.193 38.851 67.474 1.00 20.70 75 ASN C N 1
ATOM 3554 C CA . ASN C 1 75 ? -6.546 39.768 66.406 1.00 20.56 75 ASN C CA 1
ATOM 3555 C C . ASN C 1 75 ? -7.124 38.972 65.254 1.00 23.14 75 ASN C C 1
ATOM 3556 O O . ASN C 1 75 ? -6.551 37.951 64.866 1.00 19.14 75 ASN C O 1
ATOM 3561 N N . ASP C 1 76 ? -8.260 39.421 64.719 1.00 19.47 76 ASP C N 1
ATOM 3562 C CA . ASP C 1 76 ? -8.923 38.674 63.639 1.00 25.18 76 ASP C CA 1
ATOM 3563 C C . ASP C 1 76 ? -9.098 39.450 62.338 1.00 27.65 76 ASP C C 1
ATOM 3564 O O . ASP C 1 76 ? -9.552 38.895 61.337 1.00 30.01 76 ASP C O 1
ATOM 3569 N N . ARG C 1 77 ? -8.728 40.724 62.339 1.00 20.24 77 ARG C N 1
ATOM 3570 C CA . ARG C 1 77 ? -8.935 41.546 61.154 1.00 16.21 77 ARG C CA 1
ATOM 3571 C C . ARG C 1 77 ? -7.972 42.723 61.134 1.00 17.38 77 ARG C C 1
ATOM 3572 O O . ARG C 1 77 ? -7.470 43.138 62.173 1.00 19.26 77 ARG C O 1
ATOM 3580 N N . ARG C 1 78 ? -7.714 43.267 59.947 1.00 14.73 78 ARG C N 1
ATOM 3581 C CA . ARG C 1 78 ? -6.732 44.331 59.815 1.00 14.78 78 ARG C CA 1
ATOM 3582 C C . ARG C 1 78 ? -7.237 45.382 58.849 1.00 19.10 78 ARG C C 1
ATOM 3583 O O . ARG C 1 78 ? -7.609 45.057 57.717 1.00 15.87 78 ARG C O 1
ATOM 3591 N N . ASN C 1 79 ? -7.267 46.638 59.298 1.00 15.66 79 ASN C N 1
ATOM 3592 C CA . ASN C 1 79 ? -7.712 47.757 58.449 1.00 17.80 79 ASN C CA 1
ATOM 3593 C C . ASN C 1 79 ? -9.132 47.531 57.939 1.00 17.74 79 ASN C C 1
ATOM 3594 O O . ASN C 1 79 ? -9.458 47.835 56.791 1.00 16.96 79 ASN C O 1
ATOM 3599 N N . SER C 1 80 ? -9.966 46.981 58.813 1.00 19.39 80 SER C N 1
ATOM 3600 C CA . SER C 1 80 ? -11.333 46.623 58.469 1.00 20.31 80 SER C CA 1
ATOM 3601 C C . SER C 1 80 ? -12.314 47.683 58.966 1.00 18.58 80 SER C C 1
ATOM 3602 O O . SER C 1 80 ? -12.294 48.053 60.141 1.00 20.81 80 SER C O 1
ATOM 3605 N N . ALA C 1 81 ? -13.201 48.131 58.080 1.00 14.88 81 ALA C N 1
ATOM 3606 C CA . ALA C 1 81 ? -14.099 49.238 58.399 1.00 17.42 81 ALA C CA 1
ATOM 3607 C C . ALA C 1 81 ? -15.532 48.813 58.717 1.00 17.34 81 ALA C C 1
ATOM 3608 O O . ALA C 1 81 ? -16.206 49.469 59.510 1.00 20.26 81 ALA C O 1
ATOM 3610 N N . ILE C 1 82 ? -16.012 47.747 58.078 1.00 17.20 82 ILE C N 1
ATOM 3611 C CA . ILE C 1 82 ? -17.412 47.350 58.228 1.00 17.48 82 ILE C CA 1
ATOM 3612 C C . ILE C 1 82 ? -17.579 46.294 59.315 1.00 16.21 82 ILE C C 1
ATOM 3613 O O . ILE C 1 82 ? -16.985 45.209 59.244 1.00 13.52 82 ILE C O 1
ATOM 3618 N N . PRO C 1 83 ? -18.373 46.609 60.350 1.00 16.41 83 PRO C N 1
ATOM 3619 C CA . PRO C 1 83 ? -18.533 45.642 61.444 1.00 18.89 83 PRO C CA 1
ATOM 3620 C C . PRO C 1 83 ? -19.443 44.475 61.057 1.00 15.39 83 PRO C C 1
ATOM 3621 O O . PRO C 1 83 ? -20.129 44.547 60.043 1.00 15.06 83 PRO C O 1
ATOM 3625 N N . MET C 1 84 ? -19.431 43.419 61.865 1.00 16.34 84 MET C N 1
ATOM 3626 C CA . MET C 1 84 ? -20.300 42.268 61.653 1.00 17.26 84 MET C CA 1
ATOM 3627 C C . MET C 1 84 ? -21.710 42.538 62.199 1.00 18.76 84 MET C C 1
ATOM 3628 O O . MET C 1 84 ? -21.918 43.403 63.070 1.00 18.76 84 MET C O 1
ATOM 3633 N N . LEU C 1 85 ? -22.686 41.800 61.679 1.00 14.06 85 LEU C N 1
ATOM 3634 C CA . LEU C 1 85 ? -24.083 41.995 62.067 1.00 12.12 85 LEU C CA 1
ATOM 3635 C C . LEU C 1 85 ? -24.271 41.496 63.489 1.00 14.63 85 LEU C C 1
ATOM 3636 O O . LEU C 1 85 ? -23.772 40.424 63.836 1.00 17.24 85 LEU C O 1
ATOM 3641 N N . ASP C 1 86 ? -24.977 42.269 64.311 1.00 15.07 86 ASP C N 1
ATOM 3642 C CA . ASP C 1 86 ? -25.387 41.798 65.643 1.00 16.82 86 ASP C CA 1
ATOM 3643 C C . ASP C 1 86 ? -26.518 40.789 65.492 1.00 15.61 86 ASP C C 1
ATOM 3644 O O . ASP C 1 86 ? -27.619 41.136 65.063 1.00 18.09 86 ASP C O 1
ATOM 3649 N N . LEU C 1 87 ? -26.238 39.534 65.838 1.00 15.73 87 LEU C N 1
ATOM 3650 C CA . LEU C 1 87 ? -27.177 38.439 65.602 1.00 16.10 87 LEU C CA 1
ATOM 3651 C C . LEU C 1 87 ? -28.145 38.214 66.760 1.00 15.72 87 LEU C C 1
ATOM 3652 O O . LEU C 1 87 ? -29.139 37.495 66.618 1.00 17.07 87 LEU C O 1
ATOM 3657 N N . LYS C 1 88 ? -27.853 38.827 67.904 1.00 18.25 88 LYS C N 1
ATOM 3658 C CA . LYS C 1 88 ? -28.455 38.405 69.169 1.00 19.97 88 LYS C CA 1
ATOM 3659 C C . LYS C 1 88 ? -29.985 38.484 69.252 1.00 19.42 88 LYS C C 1
ATOM 3660 O O . LYS C 1 88 ? -30.607 37.717 69.990 1.00 19.29 88 LYS C O 1
ATOM 3666 N N . GLY C 1 89 ? -30.590 39.400 68.504 1.00 20.76 89 GLY C N 1
ATOM 3667 C CA . GLY C 1 89 ? -32.035 39.556 68.537 1.00 21.80 89 GLY C CA 1
ATOM 3668 C C . GLY C 1 89 ? -32.763 39.176 67.253 1.00 18.33 89 GLY C C 1
ATOM 3669 O O . GLY C 1 89 ? -33.967 39.410 67.130 1.00 22.02 89 GLY C O 1
ATOM 3670 N N . ILE C 1 90 ? -32.043 38.574 66.306 1.00 18.07 90 ILE C N 1
ATOM 3671 C CA . ILE C 1 90 ? -32.634 38.184 65.032 1.00 14.99 90 ILE C CA 1
ATOM 3672 C C . ILE C 1 90 ? -33.505 36.939 65.191 1.00 15.86 90 ILE C C 1
ATOM 3673 O O . ILE C 1 90 ? -33.104 35.959 65.824 1.00 16.88 90 ILE C O 1
ATOM 3678 N N . LYS C 1 91 ? -34.707 36.992 64.626 1.00 17.30 91 LYS C N 1
ATOM 3679 C CA . LYS C 1 91 ? -35.641 35.878 64.695 1.00 15.49 91 LYS C CA 1
ATOM 3680 C C . LYS C 1 91 ? -35.304 34.886 63.585 1.00 19.31 91 LYS C C 1
ATOM 3681 O O . LYS C 1 91 ? -36.116 34.620 62.698 1.00 22.65 91 LYS C O 1
ATOM 3687 N N . ALA C 1 92 ? -34.084 34.365 63.616 1.00 16.58 92 ALA C N 1
ATOM 3688 C CA . ALA C 1 92 ? -33.658 33.418 62.598 1.00 14.17 92 ALA C CA 1
ATOM 3689 C C . ALA C 1 92 ? -32.539 32.580 63.173 1.00 15.24 92 ALA C C 1
ATOM 3690 O O . ALA C 1 92 ? -32.175 32.760 64.331 1.00 17.51 92 ALA C O 1
ATOM 3692 N N . ARG C 1 93 ? -32.001 31.670 62.367 1.00 17.22 93 ARG C N 1
ATOM 3693 C CA . ARG C 1 93 ? -30.948 30.773 62.834 1.00 15.94 93 ARG C CA 1
ATOM 3694 C C . ARG C 1 93 ? -29.660 31.048 62.071 1.00 17.21 93 ARG C C 1
ATOM 3695 O O . ARG C 1 93 ? -29.629 30.963 60.842 1.00 17.70 93 ARG C O 1
ATOM 3703 N N . ILE C 1 94 ? -28.604 31.399 62.803 1.00 13.72 94 ILE C N 1
ATOM 3704 C CA . ILE C 1 94 ? -27.297 31.656 62.193 1.00 13.04 94 ILE C CA 1
ATOM 3705 C C . ILE C 1 94 ? -26.270 30.751 62.856 1.00 14.75 94 ILE C C 1
ATOM 3706 O O . ILE C 1 94 ? -26.091 30.778 64.082 1.00 14.09 94 ILE C O 1
ATOM 3711 N N . GLU C 1 95 ? -25.601 29.930 62.049 1.00 12.46 95 GLU C N 1
ATOM 3712 C CA . GLU C 1 95 ? -24.701 28.926 62.600 1.00 13.06 95 GLU C CA 1
ATOM 3713 C C . GLU C 1 95 ? -23.262 29.435 62.751 1.00 15.77 95 GLU C C 1
ATOM 3714 O O . GLU C 1 95 ? -22.856 30.402 62.099 1.00 16.62 95 GLU C O 1
ATOM 3720 N N . PRO C 1 96 ? -22.484 28.783 63.629 1.00 16.62 96 PRO C N 1
ATOM 3721 C CA . PRO C 1 96 ? -21.075 29.131 63.846 1.00 17.44 96 PRO C CA 1
ATOM 3722 C C . PRO C 1 96 ? -20.276 29.189 62.555 1.00 16.80 96 PRO C C 1
ATOM 3723 O O . PRO C 1 96 ? -20.372 28.317 61.691 1.00 18.01 96 PRO C O 1
ATOM 3727 N N . GLY C 1 97 ? -19.483 30.238 62.421 1.00 15.93 97 GLY C N 1
ATOM 3728 C CA . GLY C 1 97 ? -18.630 30.370 61.263 1.00 14.55 97 GLY C CA 1
ATOM 3729 C C . GLY C 1 97 ? -19.249 31.155 60.112 1.00 11.69 97 GLY C C 1
ATOM 3730 O O . GLY C 1 97 ? -18.511 31.565 59.208 1.00 17.01 97 GLY C O 1
ATOM 3731 N N . ALA C 1 98 ? -20.556 31.345 60.118 1.00 14.88 98 ALA C N 1
ATOM 3732 C CA . ALA C 1 98 ? -21.197 32.168 59.104 1.00 15.03 98 ALA C CA 1
ATOM 3733 C C . ALA C 1 98 ? -20.687 33.565 59.349 1.00 17.16 98 ALA C C 1
ATOM 3734 O O . ALA C 1 98 ? -20.627 33.988 60.475 1.00 20.25 98 ALA C O 1
ATOM 3736 N N . ILE C 1 99 ? -20.340 34.289 58.297 1.00 11.86 99 ILE C N 1
ATOM 3737 C CA . ILE C 1 99 ? -19.871 35.631 58.456 1.00 9.95 99 ILE C CA 1
ATOM 3738 C C . ILE C 1 99 ? -20.869 36.541 57.787 1.00 11.75 99 ILE C C 1
ATOM 3739 O O . ILE C 1 99 ? -21.080 36.434 56.637 1.00 11.12 99 ILE C O 1
ATOM 3744 N N . ILE C 1 100 ? -21.477 37.412 58.579 1.00 11.90 100 ILE C N 1
ATOM 3745 C CA . ILE C 1 100 ? -22.476 38.301 58.024 1.00 13.51 100 ILE C CA 1
ATOM 3746 C C . ILE C 1 100 ? -22.137 39.720 58.355 1.00 9.13 100 ILE C C 1
ATOM 3747 O O . ILE C 1 100 ? -22.015 40.059 59.483 1.00 14.58 100 ILE C O 1
ATOM 3752 N N . ARG C 1 101 ? -21.989 40.539 57.342 1.00 12.18 101 ARG C N 1
ATOM 3753 C CA . ARG C 1 101 ? -21.716 41.945 57.554 1.00 12.39 101 ARG C CA 1
ATOM 3754 C C . ARG C 1 101 ? -22.967 42.695 58.058 1.00 14.69 101 ARG C C 1
ATOM 3755 O O . ARG C 1 101 ? -24.041 42.251 57.908 1.00 14.72 101 ARG C O 1
ATOM 3763 N N . ASP C 1 102 ? -22.737 43.834 58.681 1.00 12.81 102 ASP C N 1
ATOM 3764 C CA . ASP C 1 102 ? -23.813 44.678 59.170 1.00 11.97 102 ASP C CA 1
ATOM 3765 C C . ASP C 1 102 ? -24.589 45.183 57.953 1.00 17.27 102 ASP C C 1
ATOM 3766 O O . ASP C 1 102 ? -24.139 45.077 56.851 1.00 14.68 102 ASP C O 1
ATOM 3771 N N . HIS C 1 103 ? -25.781 45.718 58.178 1.00 16.91 103 HIS C N 1
ATOM 3772 C CA . HIS C 1 103 ? -26.581 46.195 57.071 1.00 17.57 103 HIS C CA 1
ATOM 3773 C C . HIS C 1 103 ? -27.076 45.126 56.132 1.00 17.38 103 HIS C C 1
ATOM 3774 O O . HIS C 1 103 ? -27.216 45.354 54.958 1.00 15.46 103 HIS C O 1
ATOM 3781 N N . VAL C 1 104 ? -27.342 43.971 56.703 1.00 15.45 104 VAL C N 1
ATOM 3782 C CA . VAL C 1 104 ? -27.928 42.848 56.046 1.00 13.89 104 VAL C CA 1
ATOM 3783 C C . VAL C 1 104 ? -29.283 42.540 56.686 1.00 16.37 104 VAL C C 1
ATOM 3784 O O . VAL C 1 104 ? -29.418 42.595 57.881 1.00 16.25 104 VAL C O 1
ATOM 3788 N N . GLU C 1 105 ? -30.268 42.247 55.853 1.00 14.15 105 GLU C N 1
ATOM 3789 C CA . GLU C 1 105 ? -31.602 41.893 56.314 1.00 15.88 105 GLU C CA 1
ATOM 3790 C C . GLU C 1 105 ? -31.863 40.402 56.297 1.00 18.83 105 GLU C C 1
ATOM 3791 O O . GLU C 1 105 ? -31.869 39.797 55.296 1.00 17.28 105 GLU C O 1
ATOM 3797 N N . ILE C 1 106 ? -32.132 39.875 57.470 1.00 16.04 106 ILE C N 1
ATOM 3798 C CA . ILE C 1 106 ? -32.376 38.439 57.583 1.00 16.45 106 ILE C CA 1
ATOM 3799 C C . ILE C 1 106 ? -33.829 38.215 57.998 1.00 19.30 106 ILE C C 1
ATOM 3800 O O . ILE C 1 106 ? -34.251 38.643 59.082 1.00 18.40 106 ILE C O 1
ATOM 3805 N N . GLY C 1 107 ? -34.587 37.550 57.129 1.00 15.90 107 GLY C N 1
ATOM 3806 C CA . GLY C 1 107 ? -36.008 37.345 57.338 1.00 15.68 107 GLY C CA 1
ATOM 3807 C C . GLY C 1 107 ? -36.305 36.353 58.441 1.00 16.05 107 GLY C C 1
ATOM 3808 O O . GLY C 1 107 ? -35.446 35.530 58.801 1.00 17.15 107 GLY C O 1
ATOM 3809 N N . ASP C 1 108 ? -37.524 36.432 58.971 1.00 14.65 108 ASP C N 1
ATOM 3810 C CA . ASP C 1 108 ? -37.978 35.520 60.014 1.00 16.27 108 ASP C CA 1
ATOM 3811 C C . ASP C 1 108 ? -37.828 34.074 59.561 1.00 16.59 108 ASP C C 1
ATOM 3812 O O . ASP C 1 108 ? -38.197 33.710 58.438 1.00 16.29 108 ASP C O 1
ATOM 3817 N N . ASN C 1 109 ? -37.283 33.253 60.452 1.00 15.24 109 ASN C N 1
ATOM 3818 C CA . ASN C 1 109 ? -37.135 31.817 60.211 1.00 16.22 109 ASN C CA 1
ATOM 3819 C C . ASN C 1 109 ? -36.167 31.433 59.104 1.00 16.01 109 ASN C C 1
ATOM 3820 O O . ASN C 1 109 ? -36.186 30.297 58.652 1.00 16.57 109 ASN C O 1
ATOM 3825 N N . ALA C 1 110 ? -35.344 32.378 58.655 1.00 14.41 110 ALA C N 1
ATOM 3826 C CA . ALA C 1 110 ? -34.282 32.043 57.714 1.00 11.90 110 ALA C CA 1
ATOM 3827 C C . ALA C 1 110 ? -33.238 31.199 58.421 1.00 16.08 110 ALA C C 1
ATOM 3828 O O . ALA C 1 110 ? -33.238 31.089 59.652 1.00 18.67 110 ALA C O 1
ATOM 3830 N N . VAL C 1 111 ? -32.370 30.576 57.636 1.00 12.94 111 VAL C N 1
ATOM 3831 C CA . VAL C 1 111 ? -31.276 29.788 58.193 1.00 14.55 111 VAL C CA 1
ATOM 3832 C C . VAL C 1 111 ? -30.000 30.128 57.449 1.00 14.69 111 VAL C C 1
ATOM 3833 O O . VAL C 1 111 ? -29.978 30.052 56.215 1.00 13.40 111 VAL C O 1
ATOM 3837 N N . ILE C 1 112 ? -28.942 30.492 58.187 1.00 11.35 112 ILE C N 1
ATOM 3838 C CA . ILE C 1 112 ? -27.638 30.792 57.579 1.00 9.70 112 ILE C CA 1
ATOM 3839 C C . ILE C 1 112 ? -26.622 29.774 58.090 1.00 10.89 112 ILE C C 1
ATOM 3840 O O . ILE C 1 112 ? -26.321 29.742 59.276 1.00 12.24 112 ILE C O 1
ATOM 3845 N N . MET C 1 113 ? -26.129 28.922 57.194 1.00 7.85 113 MET C N 1
ATOM 3846 C CA . MET C 1 113 ? -25.315 27.793 57.613 1.00 11.64 113 MET C CA 1
ATOM 3847 C C . MET C 1 113 ? -23.839 28.153 57.829 1.00 11.46 113 MET C C 1
ATOM 3848 O O . MET C 1 113 ? -23.360 29.237 57.448 1.00 11.92 113 MET C O 1
ATOM 3853 N N . MET C 1 114 ? -23.126 27.223 58.447 1.00 11.92 114 MET C N 1
ATOM 3854 C CA . MET C 1 114 ? -21.737 27.426 58.809 1.00 11.56 114 MET C CA 1
ATOM 3855 C C . MET C 1 114 ? -20.910 27.827 57.603 1.00 11.51 114 MET C C 1
ATOM 3856 O O . MET C 1 114 ? -21.058 27.248 56.527 1.00 10.98 114 MET C O 1
ATOM 3861 N N . ASN C 1 115 ? -20.052 28.826 57.784 1.00 11.51 115 ASN C N 1
ATOM 3862 C CA . ASN C 1 115 ? -19.080 29.217 56.766 1.00 11.29 115 ASN C CA 1
ATOM 3863 C C . ASN C 1 115 ? -19.659 29.905 55.514 1.00 11.07 115 ASN C C 1
ATOM 3864 O O . ASN C 1 115 ? -18.935 30.168 54.553 1.00 9.74 115 ASN C O 1
ATOM 3869 N N . ALA C 1 116 ? -20.954 30.197 55.527 1.00 11.25 116 ALA C N 1
ATOM 3870 C CA . ALA C 1 116 ? -21.522 31.078 54.512 1.00 10.47 116 ALA C CA 1
ATOM 3871 C C . ALA C 1 116 ? -20.979 32.479 54.761 1.00 6.90 116 ALA C C 1
ATOM 3872 O O . ALA C 1 116 ? -20.580 32.814 55.876 1.00 12.45 116 ALA C O 1
ATOM 3874 N N . THR C 1 117 ? -21.019 33.292 53.730 1.00 10.77 117 THR C N 1
ATOM 3875 C CA . THR C 1 117 ? -20.578 34.671 53.801 1.00 10.23 117 THR C CA 1
ATOM 3876 C C . THR C 1 117 ? -21.594 35.575 53.146 1.00 14.24 117 THR C C 1
ATOM 3877 O O . THR C 1 117 ? -22.003 35.358 52.010 1.00 10.80 117 THR C O 1
ATOM 3881 N N . ILE C 1 118 ? -22.002 36.596 53.873 1.00 9.55 118 ILE C N 1
ATOM 3882 C CA . ILE C 1 118 ? -23.057 37.468 53.377 1.00 9.86 118 ILE C CA 1
ATOM 3883 C C . ILE C 1 118 ? -22.591 38.906 53.468 1.00 10.38 118 ILE C C 1
ATOM 3884 O O . ILE C 1 118 ? -22.337 39.430 54.551 1.00 10.64 118 ILE C O 1
ATOM 3889 N N . ASN C 1 119 ? -22.513 39.558 52.316 1.00 10.88 119 ASN C N 1
ATOM 3890 C CA . ASN C 1 119 ? -21.955 40.894 52.242 1.00 11.69 119 ASN C CA 1
ATOM 3891 C C . ASN C 1 119 ? -23.019 41.970 52.465 1.00 13.47 119 ASN C C 1
ATOM 3892 O O . ASN C 1 119 ? -24.227 41.700 52.421 1.00 11.30 119 ASN C O 1
ATOM 3897 N N . ILE C 1 120 ? -22.554 43.188 52.718 1.00 12.64 120 ILE C N 1
ATOM 3898 C CA . ILE C 1 120 ? -23.420 44.324 53.019 1.00 13.94 120 ILE C CA 1
ATOM 3899 C C . ILE C 1 120 ? -24.544 44.525 52.002 1.00 15.10 120 ILE C C 1
ATOM 3900 O O . ILE C 1 120 ? -24.365 44.341 50.789 1.00 13.67 120 ILE C O 1
ATOM 3905 N N . GLY C 1 121 ? -25.725 44.865 52.507 1.00 13.84 121 GLY C N 1
ATOM 3906 C CA . GLY C 1 121 ? -26.857 45.149 51.641 1.00 13.90 121 GLY C CA 1
ATOM 3907 C C . GLY C 1 121 ? -27.664 43.942 51.193 1.00 11.91 121 GLY C C 1
ATOM 3908 O O . GLY C 1 121 ? -28.728 44.088 50.581 1.00 13.60 121 GLY C O 1
ATOM 3909 N N . ALA C 1 122 ? -27.177 42.743 51.499 1.00 10.31 122 ALA C N 1
ATOM 3910 C CA . ALA C 1 122 ? -27.897 41.540 51.113 1.00 10.74 122 ALA C CA 1
ATOM 3911 C C . ALA C 1 122 ? -29.211 41.441 51.842 1.00 12.56 122 ALA C C 1
ATOM 3912 O O . ALA C 1 122 ? -29.383 41.995 52.931 1.00 16.10 122 ALA C O 1
ATOM 3914 N N . VAL C 1 123 ? -30.144 40.737 51.217 1.00 11.91 123 VAL C N 1
ATOM 3915 C CA . VAL C 1 123 ? -31.467 40.527 51.768 1.00 10.29 123 VAL C CA 1
ATOM 3916 C C . VAL C 1 123 ? -31.799 39.053 51.663 1.00 14.61 123 VAL C C 1
ATOM 3917 O O . VAL C 1 123 ? -31.661 38.452 50.599 1.00 15.32 123 VAL C O 1
ATOM 3921 N N . ILE C 1 124 ? -32.220 38.460 52.774 1.00 12.43 124 ILE C N 1
ATOM 3922 C CA . ILE C 1 124 ? -32.612 37.054 52.769 1.00 13.41 124 ILE C CA 1
ATOM 3923 C C . ILE C 1 124 ? -34.054 36.964 53.262 1.00 15.18 124 ILE C C 1
ATOM 3924 O O . ILE C 1 124 ? -34.347 37.358 54.380 1.00 17.83 124 ILE C O 1
ATOM 3929 N N . GLY C 1 125 ? -34.953 36.462 52.426 1.00 14.71 125 GLY C N 1
ATOM 3930 C CA . GLY C 1 125 ? -36.361 36.385 52.784 1.00 15.13 125 GLY C CA 1
ATOM 3931 C C . GLY C 1 125 ? -36.720 35.352 53.841 1.00 13.88 125 GLY C C 1
ATOM 3932 O O . GLY C 1 125 ? -35.922 34.496 54.205 1.00 12.77 125 GLY C O 1
ATOM 3933 N N . GLU C 1 126 ? -37.955 35.439 54.333 1.00 15.77 126 GLU C N 1
ATOM 3934 C CA . GLU C 1 126 ? -38.459 34.524 55.352 1.00 14.71 126 GLU C CA 1
ATOM 3935 C C . GLU C 1 126 ? -38.346 33.076 54.908 1.00 16.75 126 GLU C C 1
ATOM 3936 O O . GLU C 1 126 ? -38.653 32.735 53.764 1.00 15.83 126 GLU C O 1
ATOM 3942 N N . GLY C 1 127 ? -37.879 32.220 55.808 1.00 14.68 127 GLY C N 1
ATOM 3943 C CA . GLY C 1 127 ? -37.859 30.792 55.546 1.00 13.95 127 GLY C CA 1
ATOM 3944 C C . GLY C 1 127 ? -36.791 30.307 54.578 1.00 15.29 127 GLY C C 1
ATOM 3945 O O . GLY C 1 127 ? -36.744 29.129 54.270 1.00 16.35 127 GLY C O 1
ATOM 3946 N N . SER C 1 128 ? -35.927 31.200 54.113 1.00 16.24 128 SER C N 1
ATOM 3947 C CA . SER C 1 128 ? -34.907 30.802 53.142 1.00 12.72 128 SER C CA 1
ATOM 3948 C C . SER C 1 128 ? -33.662 30.264 53.806 1.00 14.63 128 SER C C 1
ATOM 3949 O O . SER C 1 128 ? -33.305 30.667 54.910 1.00 15.77 128 SER C O 1
ATOM 3952 N N . MET C 1 129 ? -32.985 29.371 53.099 1.00 12.19 129 MET C N 1
ATOM 3953 C CA . MET C 1 129 ? -31.773 28.777 53.630 1.00 13.30 129 MET C CA 1
ATOM 3954 C C . MET C 1 129 ? -30.578 29.140 52.771 1.00 11.81 129 MET C C 1
ATOM 3955 O O . MET C 1 129 ? -30.616 28.998 51.550 1.00 13.20 129 MET C O 1
ATOM 3960 N N . ILE C 1 130 ? -29.529 29.641 53.417 1.00 11.12 130 ILE C N 1
ATOM 3961 C CA . ILE C 1 130 ? -28.255 29.865 52.745 1.00 8.23 130 ILE C CA 1
ATOM 3962 C C . ILE C 1 130 ? -27.311 28.775 53.231 1.00 9.21 130 ILE C C 1
ATOM 3963 O O . ILE C 1 130 ? -26.924 28.765 54.394 1.00 9.96 130 ILE C O 1
ATOM 3968 N N . ASP C 1 131 ? -26.967 27.835 52.350 1.00 7.97 131 ASP C N 1
ATOM 3969 C CA . ASP C 1 131 ? -26.231 26.640 52.782 1.00 10.54 131 ASP C CA 1
ATOM 3970 C C . ASP C 1 131 ? -24.724 26.895 52.973 1.00 11.47 131 ASP C C 1
ATOM 3971 O O . ASP C 1 131 ? -24.212 27.983 52.708 1.00 10.64 131 ASP C O 1
ATOM 3976 N N . MET C 1 132 ? -24.033 25.873 53.458 1.00 11.04 132 MET C N 1
ATOM 3977 C CA . MET C 1 132 ? -22.634 25.975 53.817 1.00 8.89 132 MET C CA 1
ATOM 3978 C C . MET C 1 132 ? -21.751 26.553 52.722 1.00 10.39 132 MET C C 1
ATOM 3979 O O . MET C 1 132 ? -21.797 26.120 51.576 1.00 11.25 132 MET C O 1
ATOM 3984 N N . ASN C 1 133 ? -20.942 27.534 53.107 1.00 10.89 133 ASN C N 1
ATOM 3985 C CA . ASN C 1 133 ? -19.907 28.097 52.245 1.00 9.98 133 ASN C CA 1
ATOM 3986 C C . ASN C 1 133 ? -20.480 28.839 51.027 1.00 12.60 133 ASN C C 1
ATOM 3987 O O . ASN C 1 133 ? -19.761 29.108 50.061 1.00 13.58 133 ASN C O 1
ATOM 3992 N N . ALA C 1 134 ? -21.773 29.143 51.073 1.00 12.13 134 ALA C N 1
ATOM 3993 C CA . ALA C 1 134 ? -22.365 29.983 50.035 1.00 10.99 134 ALA C CA 1
ATOM 3994 C C . ALA C 1 134 ? -21.948 31.414 50.233 1.00 12.05 134 ALA C C 1
ATOM 3995 O O . ALA C 1 134 ? -21.647 31.825 51.351 1.00 11.44 134 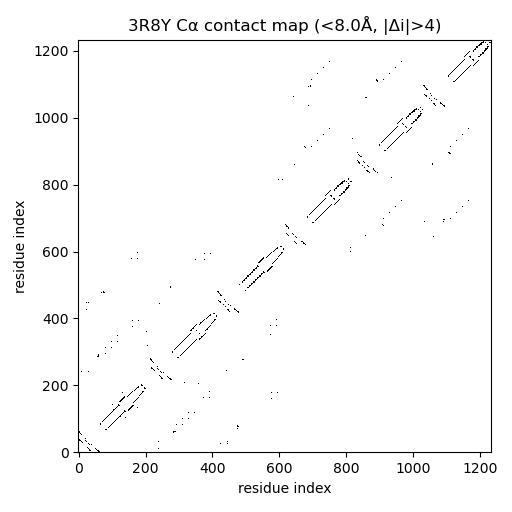ALA C O 1
ATOM 3997 N N . VAL C 1 135 ? -21.954 32.166 49.130 1.00 8.88 135 VAL C N 1
ATOM 3998 C CA . VAL C 1 135 ? -21.596 33.576 49.122 1.00 8.95 135 VAL C CA 1
ATOM 3999 C C . VAL C 1 135 ? -22.713 34.447 48.565 1.00 10.75 135 VAL C C 1
ATOM 4000 O O . VAL C 1 135 ? -23.166 34.256 47.431 1.00 9.43 135 VAL C O 1
ATOM 4004 N N . LEU C 1 136 ? -23.192 35.380 49.377 1.00 8.95 136 LEU C N 1
ATOM 4005 C CA . LEU C 1 136 ? -24.087 36.417 48.839 1.00 9.11 136 LEU C CA 1
ATOM 4006 C C . LEU C 1 136 ? -23.287 37.696 48.717 1.00 10.65 136 LEU C C 1
ATOM 4007 O O . LEU C 1 136 ? -22.835 38.252 49.718 1.00 11.33 136 LEU C O 1
ATOM 4012 N N . GLY C 1 137 ? -23.081 38.152 47.482 1.00 10.81 137 GLY C N 1
ATOM 4013 C CA . GLY C 1 137 ? -22.374 39.394 47.265 1.00 11.22 137 GLY C CA 1
ATOM 4014 C C . GLY C 1 137 ? -23.170 40.623 47.669 1.00 12.99 137 GLY C C 1
ATOM 4015 O O . GLY C 1 137 ? -24.343 40.535 48.009 1.00 12.85 137 GLY C O 1
ATOM 4016 N N . GLY C 1 138 ? -22.518 41.779 47.628 1.00 11.35 138 GLY C N 1
ATOM 4017 C CA . GLY C 1 138 ? -23.192 43.045 47.909 1.00 10.86 138 GLY C CA 1
ATOM 4018 C C . GLY C 1 138 ? -24.565 43.189 47.288 1.00 11.44 138 GLY C C 1
ATOM 4019 O O . GLY C 1 138 ? -24.728 43.023 46.081 1.00 11.34 138 GLY C O 1
ATOM 4020 N N . ARG C 1 139 ? -25.555 43.490 48.128 1.00 11.38 139 ARG C N 1
ATOM 4021 C CA . ARG C 1 139 ? -26.909 43.821 47.675 1.00 13.41 139 ARG C CA 1
ATOM 4022 C C . ARG C 1 139 ? -27.694 42.672 47.043 1.00 14.38 139 ARG C C 1
ATOM 4023 O O . ARG C 1 139 ? -28.830 42.858 46.611 1.00 12.05 139 ARG C O 1
ATOM 4031 N N . ALA C 1 140 ? -27.103 41.477 47.020 1.00 12.59 140 ALA C N 1
ATOM 4032 C CA . ALA C 1 140 ? -27.792 40.309 46.497 1.00 11.00 140 ALA C CA 1
ATOM 4033 C C . ALA C 1 140 ? -29.065 40.059 47.273 1.00 12.16 140 ALA C C 1
ATOM 4034 O O . ALA C 1 140 ? -29.086 40.123 48.504 1.00 10.93 140 ALA C O 1
ATOM 4036 N N . THR C 1 141 ? -30.132 39.778 46.541 1.00 10.38 141 THR C N 1
ATOM 4037 C CA . THR C 1 141 ? -31.442 39.678 47.131 1.00 9.69 141 THR C CA 1
ATOM 4038 C C . THR C 1 141 ? -32.018 38.274 46.972 1.00 15.15 141 THR C C 1
ATOM 4039 O O . THR C 1 141 ? -32.074 37.737 45.868 1.00 15.42 141 THR C O 1
ATOM 4043 N N . VAL C 1 142 ? -32.433 37.672 48.079 1.00 13.47 142 VAL C N 1
ATOM 4044 C CA . VAL C 1 142 ? -33.010 36.338 48.036 1.00 12.56 142 VAL C CA 1
ATOM 4045 C C . VAL C 1 142 ? -34.425 36.422 48.613 1.00 12.92 142 VAL C C 1
ATOM 4046 O O . VAL C 1 142 ? -34.633 37.049 49.650 1.00 13.67 142 VAL C O 1
ATOM 4050 N N . GLY C 1 143 ? -35.384 35.799 47.932 1.00 13.97 143 GLY C N 1
ATOM 4051 C CA . GLY C 1 143 ? -36.788 35.855 48.326 1.00 12.69 143 GLY C CA 1
ATOM 4052 C C . GLY C 1 143 ? -37.124 34.913 49.458 1.00 13.96 143 GLY C C 1
ATOM 4053 O O . GLY C 1 143 ? -36.240 34.503 50.210 1.00 18.49 143 GLY C O 1
ATOM 4054 N N . LYS C 1 144 ? -38.403 34.573 49.588 1.00 11.65 144 LYS C N 1
ATOM 4055 C CA . LYS C 1 144 ? -38.866 33.693 50.654 1.00 12.57 144 LYS C CA 1
ATOM 4056 C C . LYS C 1 144 ? -38.811 32.240 50.200 1.00 14.32 144 LYS C C 1
ATOM 4057 O O . LYS C 1 144 ? -38.973 31.953 49.010 1.00 15.63 144 LYS C O 1
ATOM 4063 N N . ASN C 1 145 ? -38.598 31.331 51.153 1.00 12.13 145 ASN C N 1
ATOM 4064 C CA . ASN C 1 145 ? -38.663 29.892 50.885 1.00 15.19 145 ASN C CA 1
ATOM 4065 C C . ASN C 1 145 ? -37.706 29.468 49.792 1.00 17.47 145 ASN C C 1
ATOM 4066 O O . ASN C 1 145 ? -38.031 28.595 48.984 1.00 18.35 145 ASN C O 1
ATOM 4071 N N . CYS C 1 146 ? -36.534 30.101 49.753 1.00 12.58 146 CYS C N 1
ATOM 4072 C CA . CYS C 1 146 ? -35.518 29.760 48.768 1.00 10.66 146 CYS C CA 1
ATOM 4073 C C . CYS C 1 146 ? -34.487 28.869 49.411 1.00 11.40 146 CYS C C 1
ATOM 4074 O O . CYS C 1 146 ? -34.372 28.810 50.640 1.00 12.56 146 CYS C O 1
ATOM 4077 N N . HIS C 1 147 ? -33.742 28.159 48.575 1.00 12.56 147 HIS C N 1
ATOM 4078 C CA . HIS C 1 147 ? -32.619 27.382 49.069 1.00 11.65 147 HIS C CA 1
ATOM 4079 C C . HIS C 1 147 ? -31.422 27.739 48.196 1.00 15.67 147 HIS C C 1
ATOM 4080 O O . HIS C 1 147 ? -31.445 27.511 46.991 1.00 14.02 147 HIS C O 1
ATOM 4087 N N . VAL C 1 148 ? -30.409 28.360 48.799 1.00 10.52 148 VAL C N 1
ATOM 4088 C CA . VAL C 1 148 ? -29.179 28.693 48.076 1.00 7.34 148 VAL C CA 1
ATOM 4089 C C . VAL C 1 148 ? -28.151 27.648 48.449 1.00 11.73 148 VAL C C 1
ATOM 4090 O O . VAL C 1 148 ? -27.753 27.554 49.602 1.00 9.92 148 VAL C O 1
ATOM 4094 N N . GLY C 1 149 ? -27.785 26.843 47.462 1.00 7.64 149 GLY C N 1
ATOM 4095 C CA . GLY C 1 149 ? -26.942 25.683 47.660 1.00 11.36 149 GLY C CA 1
ATOM 4096 C C . GLY C 1 149 ? -25.528 25.959 48.151 1.00 9.54 149 GLY C C 1
ATOM 4097 O O . GLY C 1 149 ? -25.006 27.061 48.024 1.00 7.75 149 GLY C O 1
ATOM 4098 N N . ALA C 1 150 ? -24.918 24.920 48.719 1.00 10.22 150 ALA C N 1
ATOM 4099 C CA . ALA C 1 150 ? -23.571 25.002 49.258 1.00 10.10 150 ALA C CA 1
ATOM 4100 C C . ALA C 1 150 ? -22.593 25.449 48.196 1.00 7.18 150 ALA C C 1
ATOM 4101 O O . ALA C 1 150 ? -22.591 24.943 47.081 1.00 9.88 150 ALA C O 1
ATOM 4103 N N . GLY C 1 151 ? -21.775 26.422 48.555 1.00 9.79 151 GLY C N 1
ATOM 4104 C CA . GLY C 1 151 ? -20.745 26.902 47.657 1.00 9.68 151 GLY C CA 1
ATOM 4105 C C . GLY C 1 151 ? -21.266 27.769 46.518 1.00 11.52 151 GLY C C 1
ATOM 4106 O O . GLY C 1 151 ? -20.462 28.263 45.734 1.00 12.50 151 GLY C O 1
ATOM 4107 N N . ALA C 1 152 ? -22.582 27.985 46.440 1.00 10.51 152 ALA C N 1
ATOM 4108 C CA . ALA C 1 152 ? -23.132 28.823 45.367 1.00 9.65 152 ALA C CA 1
ATOM 4109 C C . ALA C 1 152 ? -22.720 30.273 45.603 1.00 9.78 152 ALA C C 1
ATOM 4110 O O . ALA C 1 152 ? -22.528 30.696 46.744 1.00 10.85 152 ALA C O 1
ATOM 4112 N N . VAL C 1 153 ? -22.556 31.025 44.519 1.00 8.22 153 VAL C N 1
ATOM 4113 C CA . VAL C 1 153 ? -22.153 32.414 44.613 1.00 9.66 153 VAL C CA 1
ATOM 4114 C C . VAL C 1 153 ? -23.181 33.265 43.912 1.00 9.86 153 VAL C C 1
ATOM 4115 O O . VAL C 1 153 ? -23.500 33.024 42.745 1.00 8.66 153 VAL C O 1
ATOM 4119 N N . LEU C 1 154 ? -23.755 34.212 44.657 1.00 8.64 154 LEU C N 1
ATOM 4120 C CA . LEU C 1 154 ? -24.589 35.256 44.062 1.00 10.28 154 LEU C CA 1
ATOM 4121 C C . LEU C 1 154 ? -23.735 36.506 43.944 1.00 10.73 154 LEU C C 1
ATOM 4122 O O . LEU C 1 154 ? -23.321 37.084 44.953 1.00 14.01 154 LEU C O 1
ATOM 4127 N N . ALA C 1 155 ? -23.428 36.905 42.712 1.00 9.30 155 ALA C N 1
ATOM 4128 C CA . ALA C 1 155 ? -22.492 37.997 42.482 1.00 12.41 155 ALA C CA 1
ATOM 4129 C C . ALA C 1 155 ? -22.930 39.288 43.165 1.00 13.21 155 ALA C C 1
ATOM 4130 O O . ALA C 1 155 ? -24.120 39.541 43.342 1.00 17.73 155 ALA C O 1
ATOM 4132 N N . GLY C 1 156 ? -21.945 40.095 43.538 1.00 11.71 156 GLY C N 1
ATOM 4133 C CA . GLY C 1 156 ? -22.202 41.356 44.200 1.00 11.39 156 GLY C CA 1
ATOM 4134 C C . GLY C 1 156 ? -22.261 42.530 43.255 1.00 14.48 156 GLY C C 1
ATOM 4135 O O . GLY C 1 156 ? -21.614 42.558 42.204 1.00 17.41 156 GLY C O 1
ATOM 4136 N N . VAL C 1 157 ? -23.079 43.502 43.639 1.00 14.96 157 VAL C N 1
ATOM 4137 C CA . VAL C 1 157 ? -23.162 44.781 42.963 1.00 18.89 157 VAL C CA 1
ATOM 4138 C C . VAL C 1 157 ? -23.233 45.772 44.116 1.00 22.56 157 VAL C C 1
ATOM 4139 O O . VAL C 1 157 ? -24.315 46.099 44.602 1.00 19.92 157 VAL C O 1
ATOM 4143 N N . ILE C 1 158 ? -22.065 46.212 44.572 1.00 20.72 158 ILE C N 1
ATOM 4144 C CA . ILE C 1 158 ? -21.959 47.065 45.753 1.00 21.68 158 ILE C CA 1
ATOM 4145 C C . ILE C 1 158 ? -22.491 48.472 45.497 1.00 22.63 158 ILE C C 1
ATOM 4146 O O . ILE C 1 158 ? -23.159 49.053 46.353 1.00 24.31 158 ILE C O 1
ATOM 4151 N N . GLU C 1 159 ? -22.188 49.005 44.314 1.00 23.24 159 GLU C N 1
ATOM 4152 C CA . GLU C 1 159 ? -22.538 50.371 43.945 1.00 28.01 159 GLU C CA 1
ATOM 4153 C C . GLU C 1 159 ? -22.586 50.439 42.423 1.00 27.49 159 GLU C C 1
ATOM 4154 O O . GLU C 1 159 ? -22.023 49.575 41.754 1.00 30.42 159 GLU C O 1
ATOM 4160 N N . PRO C 1 160 ? -23.260 51.453 41.864 1.00 29.80 160 PRO C N 1
ATOM 4161 C CA . PRO C 1 160 ? -24.032 52.485 42.565 1.00 27.94 160 PRO C CA 1
ATOM 4162 C C . PRO C 1 160 ? -25.375 51.926 43.020 1.00 25.23 160 PRO C C 1
ATOM 4163 O O . PRO C 1 160 ? -25.704 50.796 42.658 1.00 23.27 160 PRO C O 1
ATOM 4167 N N . PRO C 1 161 ? -26.143 52.700 43.805 1.00 27.30 161 PRO C N 1
ATOM 4168 C CA . PRO C 1 161 ? -27.429 52.210 44.320 1.00 27.33 161 PRO C CA 1
ATOM 4169 C C . PRO C 1 161 ? -28.406 51.882 43.198 1.00 22.46 161 PRO C C 1
ATOM 4170 O O . PRO C 1 161 ? -29.371 51.142 43.416 1.00 22.27 161 PRO C O 1
ATOM 4174 N N . SER C 1 162 ? -28.146 52.419 42.010 1.00 19.01 162 SER C N 1
ATOM 4175 C CA . SER C 1 162 ? -29.059 52.256 40.889 1.00 22.16 162 SER C CA 1
ATOM 4176 C C . SER C 1 162 ? -28.748 51.009 40.075 1.00 20.64 162 SER C C 1
ATOM 4177 O O . SER C 1 162 ? -29.529 50.620 39.209 1.00 23.30 162 SER C O 1
ATOM 4180 N N . ALA C 1 163 ? -27.612 50.375 40.352 1.00 18.76 163 ALA C N 1
ATOM 4181 C CA . ALA C 1 163 ? -27.254 49.156 39.630 1.00 19.43 163 ALA C CA 1
ATOM 4182 C C . ALA C 1 163 ? -28.028 47.959 40.166 1.00 23.37 163 ALA C C 1
ATOM 4183 O O . ALA C 1 163 ? -28.043 47.699 41.374 1.00 21.51 163 ALA C O 1
ATOM 4185 N N . LYS C 1 164 ? -28.656 47.218 39.273 1.00 20.08 164 LYS C N 1
ATOM 4186 C CA A LYS C 1 164 ? -29.434 46.090 39.715 0.50 17.94 164 LYS C CA 1
ATOM 4187 C CA B LYS C 1 164 ? -29.442 46.098 39.735 0.50 17.88 164 LYS C CA 1
ATOM 4188 C C . LYS C 1 164 ? -28.514 45.005 40.250 1.00 13.79 164 LYS C C 1
ATOM 4189 O O . LYS C 1 164 ? -27.604 44.564 39.566 1.00 13.23 164 LYS C O 1
ATOM 4200 N N . PRO C 1 165 ? -28.785 44.552 41.465 1.00 12.69 165 PRO C N 1
ATOM 4201 C CA . PRO C 1 165 ? -28.088 43.387 42.017 1.00 12.77 165 PRO C CA 1
ATOM 4202 C C . PRO C 1 165 ? -28.691 42.084 41.499 1.00 11.48 165 PRO C C 1
ATOM 4203 O O . PRO C 1 165 ? -29.667 42.076 40.740 1.00 13.69 165 PRO C O 1
ATOM 4207 N N . VAL C 1 166 ? -28.096 40.970 41.914 1.00 11.34 166 VAL C N 1
ATOM 4208 C CA . VAL C 1 166 ? -28.708 39.675 41.703 1.00 9.05 166 VAL C CA 1
ATOM 4209 C C . VAL C 1 166 ? -30.005 39.622 42.489 1.00 10.69 166 VAL C C 1
ATOM 4210 O O . VAL C 1 166 ? -30.048 40.040 43.653 1.00 10.69 166 VAL C O 1
ATOM 4214 N N . ILE C 1 167 ? -31.067 39.136 41.844 1.00 8.35 167 ILE C N 1
ATOM 4215 C CA . ILE C 1 167 ? -32.370 39.009 42.494 1.00 10.03 167 ILE C CA 1
ATOM 4216 C C . ILE C 1 167 ? -32.866 37.588 42.325 1.00 12.81 167 ILE C C 1
ATOM 4217 O O . ILE C 1 167 ? -33.121 37.141 41.212 1.00 13.08 167 ILE C O 1
ATOM 4222 N N . VAL C 1 168 ? -32.981 36.881 43.446 1.00 9.65 168 VAL C N 1
ATOM 4223 C CA . VAL C 1 168 ? -33.560 35.544 43.451 1.00 9.55 168 VAL C CA 1
ATOM 4224 C C . VAL C 1 168 ? -34.982 35.690 43.986 1.00 13.10 168 VAL C C 1
ATOM 4225 O O . VAL C 1 168 ? -35.200 36.138 45.118 1.00 14.39 168 VAL C O 1
ATOM 4229 N N . GLU C 1 169 ? -35.959 35.354 43.150 1.00 11.79 169 GLU C N 1
ATOM 4230 C CA . GLU C 1 169 ? -37.361 35.459 43.564 1.00 12.84 169 GLU C CA 1
ATOM 4231 C C . GLU C 1 169 ? -37.753 34.296 44.495 1.00 15.47 169 GLU C C 1
ATOM 4232 O O . GLU C 1 169 ? -36.935 33.406 44.804 1.00 13.72 169 GLU C O 1
ATOM 4238 N N . ASP C 1 170 ? -39.001 34.302 44.947 1.00 14.45 170 ASP C N 1
ATOM 4239 C CA . ASP C 1 170 ? -39.445 33.324 45.936 1.00 13.24 170 ASP C CA 1
ATOM 4240 C C . ASP C 1 170 ? -39.405 31.902 45.395 1.00 10.68 170 ASP C C 1
ATOM 4241 O O . ASP C 1 170 ? -39.501 31.696 44.186 1.00 11.49 170 ASP C O 1
ATOM 4246 N N . ASP C 1 171 ? -39.304 30.928 46.304 1.00 12.37 171 ASP C N 1
ATOM 4247 C CA . ASP C 1 171 ? -39.493 29.512 45.970 1.00 11.41 171 ASP C CA 1
ATOM 4248 C C . ASP C 1 171 ? -38.445 28.975 44.989 1.00 15.76 171 ASP C C 1
ATOM 4249 O O . ASP C 1 171 ? -38.718 28.028 44.253 1.00 16.82 171 ASP C O 1
ATOM 4254 N N . VAL C 1 172 ? -37.262 29.585 44.967 1.00 11.53 172 VAL C N 1
ATOM 4255 C CA . VAL C 1 172 ? -36.202 29.171 44.033 1.00 10.78 172 VAL C CA 1
ATOM 4256 C C . VAL C 1 172 ? -35.234 28.191 44.687 1.00 12.69 172 VAL C C 1
ATOM 4257 O O . VAL C 1 172 ? -34.953 28.282 45.877 1.00 13.63 172 VAL C O 1
ATOM 4261 N N . VAL C 1 173 ? -34.743 27.239 43.902 1.00 12.83 173 VAL C N 1
ATOM 4262 C CA . VAL C 1 173 ? -33.648 26.383 44.337 1.00 9.85 173 VAL C CA 1
ATOM 4263 C C . VAL C 1 173 ? -32.430 26.684 43.465 1.00 12.41 173 VAL C C 1
ATOM 4264 O O . VAL C 1 173 ? -32.510 26.610 42.239 1.00 12.57 173 VAL C O 1
ATOM 4268 N N . ILE C 1 174 ? -31.327 27.059 44.117 1.00 12.65 174 ILE C N 1
ATOM 4269 C CA . ILE C 1 174 ? -30.036 27.324 43.451 1.00 8.86 174 ILE C CA 1
ATOM 4270 C C . ILE C 1 174 ? -29.107 26.184 43.822 1.00 11.48 174 ILE C C 1
ATOM 4271 O O . ILE C 1 174 ? -28.848 25.959 45.002 1.00 11.99 174 ILE C O 1
ATOM 4276 N N . GLY C 1 175 ? -28.614 25.465 42.819 1.00 8.46 175 GLY C N 1
ATOM 4277 C CA . GLY C 1 175 ? -27.795 24.295 43.081 1.00 14.17 175 GLY C CA 1
ATOM 4278 C C . GLY C 1 175 ? -26.442 24.630 43.684 1.00 12.95 175 GLY C C 1
ATOM 4279 O O . GLY C 1 175 ? -25.962 25.765 43.617 1.00 9.21 175 GLY C O 1
ATOM 4280 N N . ALA C 1 176 ? -25.804 23.620 44.265 1.00 10.03 176 ALA C N 1
ATOM 4281 C CA . ALA C 1 176 ? -24.455 23.806 44.785 1.00 9.36 176 ALA C CA 1
ATOM 4282 C C . ALA C 1 176 ? -23.478 24.287 43.717 1.00 9.82 176 ALA C C 1
ATOM 4283 O O . ALA C 1 176 ? -23.527 23.852 42.555 1.00 9.51 176 ALA C O 1
ATOM 4285 N N . ASN C 1 177 ? -22.585 25.177 44.143 1.00 8.80 177 ASN C N 1
ATOM 4286 C CA . ASN C 1 177 ? -21.511 25.733 43.309 1.00 8.13 177 ASN C CA 1
ATOM 4287 C C . ASN C 1 177 ? -21.983 26.440 42.047 1.00 7.40 177 ASN C C 1
ATOM 4288 O O . ASN C 1 177 ? -21.218 26.619 41.108 1.00 11.47 177 ASN C O 1
ATOM 4293 N N . VAL C 1 178 ? -23.245 26.876 42.050 1.00 6.54 178 VAL C N 1
ATOM 4294 C CA . VAL C 1 178 ? -23.745 27.735 40.989 1.00 11.34 178 VAL C CA 1
ATOM 4295 C C . VAL C 1 178 ? -23.119 29.115 41.119 1.00 11.02 178 VAL C C 1
ATOM 4296 O O . VAL C 1 178 ? -22.733 29.530 42.214 1.00 13.39 178 VAL C O 1
ATOM 4300 N N . VAL C 1 179 ? -22.972 29.807 39.990 1.00 7.41 179 VAL C N 1
ATOM 4301 C CA . VAL C 1 179 ? -22.751 31.244 40.011 1.00 11.49 179 VAL C CA 1
ATOM 4302 C C . VAL C 1 179 ? -23.908 31.946 39.327 1.00 10.02 179 VAL C C 1
ATOM 4303 O O . VAL C 1 179 ? -24.294 31.582 38.222 1.00 8.84 179 VAL C O 1
ATOM 4307 N N . VAL C 1 180 ? -24.476 32.946 39.992 1.00 8.32 180 VAL C N 1
ATOM 4308 C CA . VAL C 1 180 ? -25.454 33.818 39.348 1.00 9.38 180 VAL C CA 1
ATOM 4309 C C . VAL C 1 180 ? -24.766 35.153 39.167 1.00 11.03 180 VAL C C 1
ATOM 4310 O O . VAL C 1 180 ? -24.294 35.757 40.139 1.00 11.05 180 VAL C O 1
ATOM 4314 N N . LEU C 1 181 ? -24.674 35.603 37.919 1.00 10.50 181 LEU C N 1
ATOM 4315 C CA . LEU C 1 181 ? -23.887 36.786 37.610 1.00 13.90 181 LEU C CA 1
ATOM 4316 C C . LEU C 1 181 ? -24.613 38.082 37.938 1.00 10.90 181 LEU C C 1
ATOM 4317 O O . LEU C 1 181 ? -25.852 38.120 38.101 1.00 10.74 181 LEU C O 1
ATOM 4322 N N . GLU C 1 182 ? -23.822 39.142 38.037 1.00 12.43 182 GLU C N 1
ATOM 4323 C CA . GLU C 1 182 ? -24.326 40.471 38.364 1.00 15.48 182 GLU C CA 1
ATOM 4324 C C . GLU C 1 182 ? -25.590 40.855 37.589 1.00 14.14 182 GLU C C 1
ATOM 4325 O O . GLU C 1 182 ? -25.629 40.755 36.361 1.00 11.73 182 GLU C O 1
ATOM 4331 N N . GLY C 1 183 ? -26.620 41.302 38.313 1.00 13.59 183 GLY C N 1
ATOM 4332 C CA . GLY C 1 183 ? -27.802 41.877 37.683 1.00 12.17 183 GLY C CA 1
ATOM 4333 C C . GLY C 1 183 ? -28.818 40.889 37.147 1.00 10.71 183 GLY C C 1
ATOM 4334 O O . GLY C 1 183 ? -29.846 41.282 36.592 1.00 15.62 183 GLY C O 1
ATOM 4335 N N . VAL C 1 184 ? -28.553 39.600 37.319 1.00 9.77 184 VAL C N 1
ATOM 4336 C CA . VAL C 1 184 ? -29.458 38.578 36.821 1.00 11.81 184 VAL C CA 1
ATOM 4337 C C . VAL C 1 184 ? -30.608 38.315 37.798 1.00 11.71 184 VAL C C 1
ATOM 4338 O O . VAL C 1 184 ? -30.408 38.319 39.020 1.00 13.09 184 VAL C O 1
ATOM 4342 N N . THR C 1 185 ? -31.813 38.127 37.258 1.00 10.33 185 THR C N 1
ATOM 4343 C CA . THR C 1 185 ? -32.971 37.739 38.051 1.00 8.99 185 THR C CA 1
ATOM 4344 C C . THR C 1 185 ? -33.302 36.283 37.799 1.00 12.73 185 THR C C 1
ATOM 4345 O O . THR C 1 185 ? -33.424 35.846 36.660 1.00 14.00 185 THR C O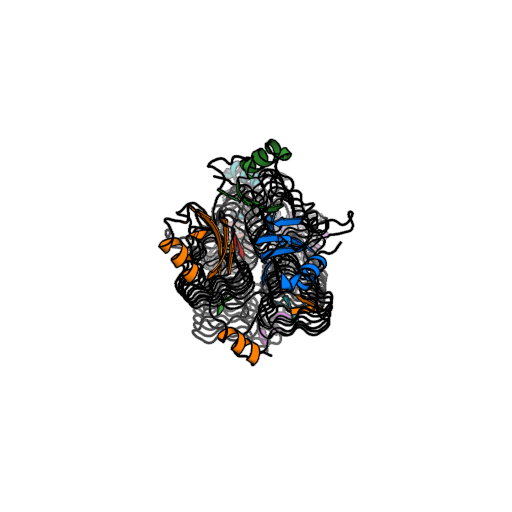 1
ATOM 4349 N N . VAL C 1 186 ? -33.419 35.531 38.880 1.00 11.15 186 VAL C N 1
ATOM 4350 C CA . VAL C 1 186 ? -33.844 34.147 38.795 1.00 9.93 186 VAL C CA 1
ATOM 4351 C C . VAL C 1 186 ? -35.307 34.137 39.231 1.00 13.16 186 VAL C C 1
ATOM 4352 O O . VAL C 1 186 ? -35.614 34.444 40.382 1.00 12.59 186 VAL C O 1
ATOM 4356 N N . GLY C 1 187 ? -36.198 33.798 38.302 1.00 11.92 187 GLY C N 1
ATOM 4357 C CA . GLY C 1 187 ? -37.629 33.959 38.500 1.00 13.96 187 GLY C CA 1
ATOM 4358 C C . GLY C 1 187 ? -38.265 32.978 39.473 1.00 14.19 187 GLY C C 1
ATOM 4359 O O . GLY C 1 187 ? -37.740 31.892 39.720 1.00 13.38 187 GLY C O 1
ATOM 4360 N N . LYS C 1 188 ? -39.416 33.372 40.012 1.00 13.20 188 LYS C N 1
ATOM 4361 C CA . LYS C 1 188 ? -40.108 32.605 41.044 1.00 11.87 188 LYS C CA 1
ATOM 4362 C C . LYS C 1 188 ? -40.244 31.137 40.663 1.00 11.37 188 LYS C C 1
ATOM 4363 O O . LYS C 1 188 ? -40.628 30.813 39.545 1.00 15.37 188 LYS C O 1
ATOM 4369 N N . GLY C 1 189 ? -39.915 30.251 41.596 1.00 13.71 189 GLY C N 1
ATOM 4370 C CA . GLY C 1 189 ? -40.134 28.829 41.397 1.00 12.93 189 GLY C CA 1
ATOM 4371 C C . GLY C 1 189 ? -39.157 28.129 40.473 1.00 16.62 189 GLY C C 1
ATOM 4372 O O . GLY C 1 189 ? -39.314 26.942 40.192 1.00 18.81 189 GLY C O 1
ATOM 4373 N N . ALA C 1 190 ? -38.151 28.855 39.997 1.00 12.15 190 ALA C N 1
ATOM 4374 C CA . ALA C 1 190 ? -37.166 28.268 39.103 1.00 12.21 190 ALA C CA 1
ATOM 4375 C C . ALA C 1 190 ? -36.247 27.330 39.859 1.00 12.02 190 ALA C C 1
ATOM 4376 O O . ALA C 1 190 ? -36.134 27.395 41.085 1.00 14.14 190 ALA C O 1
ATOM 4378 N N . VAL C 1 191 ? -35.602 26.452 39.097 1.00 9.46 191 VAL C N 1
ATOM 4379 C CA . VAL C 1 191 ? -34.553 25.584 39.621 1.00 10.00 191 VAL C CA 1
ATOM 4380 C C . VAL C 1 191 ? -33.300 25.770 38.776 1.00 14.79 191 VAL C C 1
ATOM 4381 O O . VAL C 1 191 ? -33.370 25.720 37.543 1.00 13.77 191 VAL C O 1
ATOM 4385 N N . VAL C 1 192 ? -32.165 26.010 39.441 1.00 12.06 192 VAL C N 1
ATOM 4386 C CA . VAL C 1 192 ? -30.870 26.122 38.758 1.00 10.63 192 VAL C CA 1
ATOM 4387 C C . VAL C 1 192 ? -30.023 24.914 39.134 1.00 13.36 192 VAL C C 1
ATOM 4388 O O . VAL C 1 192 ? -29.769 24.668 40.311 1.00 11.88 192 VAL C O 1
ATOM 4392 N N . ALA C 1 193 ? -29.606 24.162 38.121 1.00 8.93 193 ALA C N 1
ATOM 4393 C CA . ALA C 1 193 ? -28.833 22.945 38.308 1.00 14.00 193 ALA C CA 1
ATOM 4394 C C . ALA C 1 193 ? -27.502 23.219 38.993 1.00 15.21 193 ALA C C 1
ATOM 4395 O O . ALA C 1 193 ? -26.856 24.228 38.749 1.00 10.90 193 ALA C O 1
ATOM 4397 N N . ALA C 1 194 ? -27.075 22.298 39.837 1.00 8.69 194 ALA C N 1
ATOM 4398 C CA . ALA C 1 194 ? -25.721 22.412 40.389 1.00 10.16 194 ALA C CA 1
ATOM 4399 C C . ALA C 1 194 ? -24.677 22.736 39.308 1.00 10.91 194 ALA C C 1
ATOM 4400 O O . ALA C 1 194 ? -24.715 22.187 38.199 1.00 11.28 194 ALA C O 1
ATOM 4402 N N . GLY C 1 195 ? -23.751 23.627 39.642 1.00 10.12 195 GLY C N 1
ATOM 4403 C CA . GLY C 1 195 ? -22.620 23.925 38.776 1.00 13.69 195 GLY C CA 1
ATOM 4404 C C . GLY C 1 195 ? -22.933 24.871 37.629 1.00 14.73 195 GLY C C 1
ATOM 4405 O O . GLY C 1 195 ? -22.047 25.232 36.864 1.00 15.43 195 GLY C O 1
ATOM 4406 N N . ALA C 1 196 ? -24.189 25.280 37.511 1.00 12.61 196 ALA C N 1
ATOM 4407 C CA . ALA C 1 196 ? -24.574 26.174 36.428 1.00 9.68 196 ALA C CA 1
ATOM 4408 C C . ALA C 1 196 ? -23.979 27.564 36.646 1.00 9.72 196 ALA C C 1
ATOM 4409 O O . ALA C 1 196 ? -23.710 27.961 37.776 1.00 13.08 196 ALA C O 1
ATOM 4411 N N . VAL C 1 197 ? -23.760 28.286 35.556 1.00 10.38 197 VAL C N 1
ATOM 4412 C CA . VAL C 1 197 ? -23.456 29.707 35.636 1.00 10.99 197 VAL C CA 1
ATOM 4413 C C . VAL C 1 197 ? -24.590 30.425 34.932 1.00 11.39 197 VAL C C 1
ATOM 4414 O O . VAL C 1 197 ? -24.798 30.274 33.719 1.00 10.30 197 VAL C O 1
ATOM 4418 N N . VAL C 1 198 ? -25.329 31.201 35.712 1.00 10.02 198 VAL C N 1
ATOM 4419 C CA . VAL C 1 198 ? -26.512 31.874 35.199 1.00 8.29 198 VAL C CA 1
ATOM 4420 C C . VAL C 1 198 ? -26.148 33.251 34.684 1.00 11.99 198 VAL C C 1
ATOM 4421 O O . VAL C 1 198 ? -25.823 34.144 35.462 1.00 12.36 198 VAL C O 1
ATOM 4425 N N . THR C 1 199 ? -26.218 33.415 33.361 1.00 11.69 199 THR C N 1
ATOM 4426 C CA . THR C 1 199 ? -25.715 34.618 32.699 1.00 11.11 199 THR C CA 1
ATOM 4427 C C . THR C 1 199 ? -26.823 35.548 32.221 1.00 15.18 199 THR C C 1
ATOM 4428 O O . THR C 1 199 ? -26.560 36.694 31.861 1.00 14.69 199 THR C O 1
ATOM 4432 N N . GLU C 1 200 ? -28.054 35.052 32.206 1.00 12.82 200 GLU C N 1
ATOM 4433 C CA . GLU C 1 200 ? -29.197 35.907 31.896 1.00 13.50 200 GLU C CA 1
ATOM 4434 C C . GLU C 1 200 ? -30.410 35.493 32.703 1.00 13.59 200 GLU C C 1
ATOM 4435 O O . GLU C 1 200 ? -30.413 34.440 33.333 1.00 11.60 200 GLU C O 1
ATOM 4441 N N . ASP C 1 201 ? -31.432 36.338 32.700 1.00 13.66 201 ASP C N 1
ATOM 4442 C CA . ASP C 1 201 ? -32.622 36.102 33.508 1.00 14.82 201 ASP C CA 1
ATOM 4443 C C . ASP C 1 201 ? -33.224 34.735 33.268 1.00 16.61 201 ASP C C 1
ATOM 4444 O O . ASP C 1 201 ? -33.310 34.260 32.133 1.00 17.08 201 ASP C O 1
ATOM 4449 N N . VAL C 1 202 ? -33.664 34.123 34.359 1.00 12.52 202 VAL C N 1
ATOM 4450 C CA . VAL C 1 202 ? -34.319 32.827 34.317 1.00 12.14 202 VAL C CA 1
ATOM 4451 C C . VAL C 1 202 ? -35.817 33.022 34.489 1.00 13.24 202 VAL C C 1
ATOM 4452 O O . VAL C 1 202 ? -36.262 33.607 35.479 1.00 12.41 202 VAL C O 1
ATOM 4456 N N . PRO C 1 203 ? -36.605 32.534 33.525 1.00 14.76 203 PRO C N 1
ATOM 4457 C CA . PRO C 1 203 ? -38.059 32.709 33.634 1.00 18.93 203 PRO C CA 1
ATOM 4458 C C . PRO C 1 203 ? -38.615 31.942 34.831 1.00 15.63 203 PRO C C 1
ATOM 4459 O O . PRO C 1 203 ? -38.060 30.895 35.172 1.00 14.14 203 PRO C O 1
ATOM 4463 N N . PRO C 1 204 ? -39.700 32.450 35.455 1.00 14.85 204 PRO C N 1
ATOM 4464 C CA . PRO C 1 204 ? -40.364 31.723 36.543 1.00 14.03 204 PRO C CA 1
ATOM 4465 C C . PRO C 1 204 ? -40.696 30.281 36.151 1.00 17.81 204 PRO C C 1
ATOM 4466 O O . PRO C 1 204 ? -41.054 30.009 34.999 1.00 15.61 204 PRO C O 1
ATOM 4470 N N . TYR C 1 205 ? -40.540 29.370 37.106 1.00 15.67 205 TYR C N 1
ATOM 4471 C CA . TYR C 1 205 ? -40.996 27.984 36.965 1.00 15.66 205 TYR C CA 1
ATOM 4472 C C . TYR C 1 205 ? -40.359 27.220 35.810 1.00 18.18 205 TYR C C 1
ATOM 4473 O O . TYR C 1 205 ? -40.984 26.332 35.226 1.00 15.04 205 TYR C O 1
ATOM 4482 N N . THR C 1 206 ? -39.104 27.552 35.508 1.00 15.01 206 THR C N 1
ATOM 4483 C CA . THR C 1 206 ? -38.340 26.791 34.529 1.00 12.65 206 THR C CA 1
ATOM 4484 C C . THR C 1 206 ? -37.124 26.172 35.211 1.00 15.63 206 THR C C 1
ATOM 4485 O O . THR C 1 206 ? -36.756 26.553 36.318 1.00 16.19 206 THR C O 1
ATOM 4489 N N . VAL C 1 207 ? -36.544 25.178 34.557 1.00 14.12 207 VAL C N 1
ATOM 4490 C CA . VAL C 1 207 ? -35.289 24.587 34.999 1.00 14.80 207 VAL C CA 1
ATOM 4491 C C . VAL C 1 207 ? -34.197 25.014 34.036 1.00 13.84 207 VAL C C 1
ATOM 4492 O O . VAL C 1 207 ? -34.361 24.896 32.818 1.00 16.76 207 VAL C O 1
ATOM 4496 N N . VAL C 1 208 ? -33.103 25.553 34.570 1.00 13.25 208 VAL C N 1
ATOM 4497 C CA . VAL C 1 208 ? -31.927 25.870 33.748 1.00 10.72 208 VAL C CA 1
ATOM 4498 C C . VAL C 1 208 ? -30.733 25.086 34.230 1.00 14.86 208 VAL C C 1
ATOM 4499 O O . VAL C 1 208 ? -30.647 24.697 35.398 1.00 14.23 208 VAL C O 1
ATOM 4503 N N . ALA C 1 209 ? -29.814 24.846 33.307 1.00 12.78 209 ALA C N 1
ATOM 4504 C CA . ALA C 1 209 ? -28.649 24.040 33.608 1.00 10.64 209 ALA C CA 1
ATOM 4505 C C . ALA C 1 209 ? -27.558 24.350 32.592 1.00 12.69 209 ALA C C 1
ATOM 4506 O O . ALA C 1 209 ? -27.847 24.737 31.447 1.00 14.25 209 ALA C O 1
ATOM 4508 N N . GLY C 1 210 ? -26.310 24.171 33.012 1.00 13.51 210 GLY C N 1
ATOM 4509 C CA . GLY C 1 210 ? -25.174 24.329 32.123 1.00 15.76 210 GLY C CA 1
ATOM 4510 C C . GLY C 1 210 ? -24.421 25.620 32.341 1.00 15.18 210 GLY C C 1
ATOM 4511 O O . GLY C 1 210 ? -24.812 26.458 33.164 1.00 12.05 210 GLY C O 1
ATOM 4512 N N . THR C 1 211 ? -23.345 25.774 31.607 1.00 17.31 211 THR C N 1
ATOM 4513 C CA . THR C 1 211 ? -22.558 26.960 31.661 1.00 16.78 211 THR C CA 1
ATOM 4514 C C . THR C 1 211 ? -22.278 27.410 30.219 1.00 17.98 211 THR C C 1
ATOM 4515 O O . THR C 1 211 ? -21.452 26.842 29.577 1.00 20.83 211 THR C O 1
ATOM 4519 N N . PRO C 1 212 ? -22.922 28.449 29.727 1.00 14.70 212 PRO C N 1
ATOM 4520 C CA . PRO C 1 212 ? -23.957 29.237 30.408 1.00 15.21 212 PRO C CA 1
ATOM 4521 C C . PRO C 1 212 ? -25.247 28.458 30.602 1.00 14.82 212 PRO C C 1
ATOM 4522 O O . PRO C 1 212 ? -25.508 27.563 29.886 1.00 16.57 212 PRO C O 1
ATOM 4526 N N . ALA C 1 213 ? -26.020 28.829 31.600 1.00 14.51 213 ALA C N 1
ATOM 4527 C CA . ALA C 1 213 ? -27.257 28.125 31.899 1.00 11.97 213 ALA C CA 1
ATOM 4528 C C . ALA C 1 213 ? -28.272 28.325 30.771 1.00 15.95 213 ALA C C 1
ATOM 4529 O O . ALA C 1 213 ? -28.432 29.427 30.248 1.00 16.83 213 ALA C O 1
ATOM 4531 N N . ARG C 1 214 ? -28.938 27.237 30.397 1.00 16.42 214 ARG C N 1
ATOM 4532 C CA . ARG C 1 214 ? -29.921 27.247 29.322 1.00 18.82 214 ARG C CA 1
ATOM 4533 C C . ARG C 1 214 ? -31.149 26.556 29.844 1.00 14.27 214 ARG C C 1
ATOM 4534 O O . ARG C 1 214 ? -31.052 25.674 30.689 1.00 14.74 214 ARG C O 1
ATOM 4542 N N . VAL C 1 215 ? -32.312 26.967 29.349 1.00 18.40 215 VAL C N 1
ATOM 4543 C CA . VAL C 1 215 ? -33.567 26.367 29.753 1.00 18.96 215 VAL C CA 1
ATOM 4544 C C . VAL C 1 215 ? -33.645 24.923 29.281 1.00 20.83 215 VAL C C 1
ATOM 4545 O O . VAL C 1 215 ? -33.403 24.621 28.109 1.00 22.12 215 VAL C O 1
ATOM 4549 N N . ILE C 1 216 ? -33.962 24.024 30.206 1.00 17.58 216 ILE C N 1
ATOM 4550 C CA . ILE C 1 216 ? -34.076 22.616 29.868 1.00 22.70 216 ILE C CA 1
ATOM 4551 C C . ILE C 1 216 ? -35.530 22.188 29.930 1.00 33.19 216 ILE C C 1
ATOM 4552 O O . ILE C 1 216 ? -36.080 21.684 28.954 1.00 36.92 216 ILE C O 1
ATOM 4557 N N . LYS C 1 217 ? -36.139 22.407 31.093 1.00 36.49 217 LYS C N 1
ATOM 4558 C CA . LYS C 1 217 ? -37.521 22.030 31.355 1.00 40.56 217 LYS C CA 1
ATOM 4559 C C . LYS C 1 217 ? -38.365 23.286 31.568 1.00 37.01 217 LYS C C 1
ATOM 4560 O O . LYS C 1 217 ? -37.893 24.273 32.140 1.00 25.52 217 LYS C O 1
ATOM 4566 N N . GLU D 1 17 ? -40.399 45.330 -14.269 1.00 36.83 17 GLU D N 1
ATOM 4567 C CA . GLU D 1 17 ? -41.085 44.172 -14.827 1.00 37.05 17 GLU D CA 1
ATOM 4568 C C . GLU D 1 17 ? -40.138 42.980 -14.941 1.00 29.77 17 GLU D C 1
ATOM 4569 O O . GLU D 1 17 ? -38.920 43.138 -14.908 1.00 31.54 17 GLU D O 1
ATOM 4575 N N . LYS D 1 18 ? -40.723 41.796 -15.076 1.00 28.13 18 LYS D N 1
ATOM 4576 C CA . LYS D 1 18 ? -39.984 40.543 -15.102 1.00 28.11 18 LYS D CA 1
ATOM 4577 C C . LYS D 1 18 ? -39.340 40.332 -16.457 1.00 26.38 18 LYS D C 1
ATOM 4578 O O . LYS D 1 18 ? -39.980 40.524 -17.485 1.00 30.25 18 LYS D O 1
ATOM 4584 N N . LYS D 1 19 ? -38.075 39.941 -16.458 1.00 26.55 19 LYS D N 1
ATOM 4585 C CA . LYS D 1 19 ? -37.339 39.732 -17.681 1.00 26.50 19 LYS D CA 1
ATOM 4586 C C . LYS D 1 19 ? -36.750 38.316 -17.793 1.00 23.81 19 LYS D C 1
ATOM 4587 O O . LYS D 1 19 ? -36.541 37.647 -16.825 1.00 21.33 19 LYS D O 1
ATOM 4593 N N . THR D 1 20 ? -36.567 37.894 -19.030 1.00 22.20 20 THR D N 1
ATOM 4594 C CA . THR D 1 20 ? -35.928 36.650 -19.359 1.00 22.27 20 THR D CA 1
ATOM 4595 C C . THR D 1 20 ? -34.890 36.947 -20.439 1.00 26.33 20 THR D C 1
ATOM 4596 O O . THR D 1 20 ? -35.091 36.636 -21.557 1.00 26.60 20 THR D O 1
ATOM 4600 N N . PRO D 1 21 ? -33.809 37.594 -20.058 1.00 25.14 21 PRO D N 1
ATOM 4601 C CA . PRO D 1 21 ? -32.783 38.020 -20.987 1.00 24.05 21 PRO D CA 1
ATOM 4602 C C . PRO D 1 21 ? -32.013 36.877 -21.557 1.00 23.60 21 PRO D C 1
ATOM 4603 O O . PRO D 1 21 ? -31.705 35.961 -20.874 1.00 24.24 21 PRO D O 1
ATOM 4607 N N . VAL D 1 22 ? -31.702 36.974 -22.825 1.00 22.34 22 VAL D N 1
ATOM 4608 C CA . VAL D 1 22 ? -30.891 35.979 -23.497 1.00 23.80 22 VAL D CA 1
ATOM 4609 C C . VAL D 1 22 ? -29.755 36.608 -24.286 1.00 23.71 22 VAL D C 1
ATOM 4610 O O . VAL D 1 22 ? -29.819 37.724 -24.673 1.00 23.93 22 VAL D O 1
ATOM 4614 N N . LYS D 1 23 ? -28.696 35.831 -24.452 1.00 23.81 23 LYS D N 1
ATOM 4615 C CA . LYS D 1 23 ? -27.642 36.090 -25.390 1.00 26.39 23 LYS D CA 1
ATOM 4616 C C . LYS D 1 23 ? -27.683 34.984 -26.431 1.00 26.26 23 LYS D C 1
ATOM 4617 O O . LYS D 1 23 ? -27.708 33.848 -26.096 1.00 28.11 23 LYS D O 1
ATOM 4623 N N . VAL D 1 24 ? -27.715 35.351 -27.702 1.00 27.13 24 VAL D N 1
ATOM 4624 C CA . VAL D 1 24 ? -27.834 34.349 -28.747 1.00 27.46 24 VAL D CA 1
ATOM 4625 C C . VAL D 1 24 ? -26.814 34.524 -29.871 1.00 28.58 24 VAL D C 1
ATOM 4626 O O . VAL D 1 24 ? -26.856 35.503 -30.621 1.00 31.30 24 VAL D O 1
ATOM 4630 N N . TYR D 1 25 ? -25.897 33.571 -29.979 1.00 30.63 25 TYR D N 1
ATOM 4631 C CA . TYR D 1 25 ? -24.978 33.542 -31.108 1.00 29.07 25 TYR D CA 1
ATOM 4632 C C . TYR D 1 25 ? -25.727 32.977 -32.310 1.00 27.76 25 TYR D C 1
ATOM 4633 O O . TYR D 1 25 ? -26.412 31.966 -32.196 1.00 27.24 25 TYR D O 1
ATOM 4642 N N . ILE D 1 26 ? -25.606 33.636 -33.459 1.00 26.75 26 ILE D N 1
ATOM 4643 C CA . ILE D 1 26 ? -26.319 33.210 -34.653 1.00 29.63 26 ILE D CA 1
ATOM 4644 C C . ILE D 1 26 ? -25.381 33.182 -35.850 1.00 32.49 26 ILE D C 1
ATOM 4645 O O . ILE D 1 26 ? -24.337 33.835 -35.851 1.00 33.44 26 ILE D O 1
ATOM 4650 N N . LYS D 1 27 ? -25.748 32.410 -36.863 1.00 35.41 27 LYS D N 1
ATOM 4651 C CA . LYS D 1 27 ? -25.025 32.451 -38.124 1.00 35.24 27 LYS D CA 1
ATOM 4652 C C . LYS D 1 27 ? -25.914 32.116 -39.318 1.00 35.78 27 LYS D C 1
ATOM 4653 O O . LYS D 1 27 ? -27.000 31.548 -39.168 1.00 33.20 27 LYS D O 1
ATOM 4659 N N . GLY D 1 28 ? -25.443 32.487 -40.501 1.00 36.36 28 GLY D N 1
ATOM 4660 C CA . GLY D 1 28 ? -26.175 32.252 -41.731 1.00 39.81 28 GLY D CA 1
ATOM 4661 C C . GLY D 1 28 ? -26.099 33.463 -42.641 1.00 42.25 28 GLY D C 1
ATOM 4662 O O . GLY D 1 28 ? -25.159 34.253 -42.556 1.00 44.76 28 GLY D O 1
ATOM 4663 N N . ASP D 1 29 ? -27.088 33.613 -43.513 1.00 40.88 29 ASP D N 1
ATOM 4664 C CA . ASP D 1 29 ? -27.147 34.770 -44.395 1.00 42.48 29 ASP D CA 1
ATOM 4665 C C . ASP D 1 29 ? -27.793 35.932 -43.651 1.00 42.17 29 ASP D C 1
ATOM 4666 O O . ASP D 1 29 ? -28.924 36.322 -43.938 1.00 44.44 29 ASP D O 1
ATOM 4671 N N . LEU D 1 30 ? -27.059 36.479 -42.686 1.00 40.98 30 LEU D N 1
ATOM 4672 C CA . LEU D 1 30 ? -27.597 37.499 -41.793 1.00 40.50 30 LEU D CA 1
ATOM 4673 C C . LEU D 1 30 ? -28.006 38.784 -42.510 1.00 44.68 30 LEU D C 1
ATOM 4674 O O . LEU D 1 30 ? -28.871 39.514 -42.030 1.00 48.10 30 LEU D O 1
ATOM 4679 N N . LYS D 1 31 ? -27.387 39.057 -43.653 1.00 45.99 31 LYS D N 1
ATOM 4680 C CA . LYS D 1 31 ? -27.682 40.275 -44.395 1.00 49.69 31 LYS D CA 1
ATOM 4681 C C . LYS D 1 31 ? -29.168 40.352 -44.744 1.00 50.83 31 LYS D C 1
ATOM 4682 O O . LYS D 1 31 ? -29.712 41.437 -44.945 1.00 52.53 31 LYS D O 1
ATOM 4688 N N . GLU D 1 32 ? -29.819 39.193 -44.803 1.00 50.32 32 GLU D N 1
ATOM 4689 C CA . GLU D 1 32 ? -31.231 39.108 -45.162 1.00 51.11 32 GLU D CA 1
ATOM 4690 C C . GLU D 1 32 ? -32.164 39.297 -43.969 1.00 51.00 32 GLU D C 1
ATOM 4691 O O . GLU D 1 32 ? -33.384 39.334 -44.130 1.00 51.97 32 GLU D O 1
ATOM 4697 N N . VAL D 1 33 ? -31.591 39.409 -42.775 1.00 50.63 33 VAL D N 1
ATOM 4698 C CA . VAL D 1 33 ? -32.392 39.533 -41.563 1.00 50.72 33 VAL D CA 1
ATOM 4699 C C . VAL D 1 33 ? -32.428 40.967 -41.039 1.00 51.54 33 VAL D C 1
ATOM 4700 O O . VAL D 1 33 ? -31.389 41.615 -40.895 1.00 52.33 33 VAL D O 1
ATOM 4704 N N . THR D 1 34 ? -33.629 41.457 -40.756 1.00 51.77 34 THR D N 1
ATOM 4705 C CA . THR D 1 34 ? -33.784 42.751 -40.104 1.00 52.63 34 THR D CA 1
ATOM 4706 C C . THR D 1 34 ? -34.103 42.551 -38.626 1.00 49.92 34 THR D C 1
ATOM 4707 O O . THR D 1 34 ? -35.000 41.786 -38.272 1.00 50.84 34 THR D O 1
ATOM 4711 N N . PHE D 1 35 ? -33.357 43.234 -37.767 1.00 46.41 35 PHE D N 1
ATOM 4712 C CA . PHE D 1 35 ? -33.545 43.108 -36.327 1.00 46.07 35 PHE D CA 1
ATOM 4713 C C . PHE D 1 35 ? -34.246 44.333 -35.760 1.00 48.05 35 PHE D C 1
ATOM 4714 O O . PHE D 1 35 ? -33.874 45.465 -36.075 1.00 51.16 35 PHE D O 1
ATOM 4722 N N . PRO D 1 36 ? -35.269 44.110 -34.922 1.00 46.38 36 PRO D N 1
ATOM 4723 C CA . PRO D 1 36 ? -36.030 45.202 -34.309 1.00 48.19 36 PRO D CA 1
ATOM 4724 C C . PRO D 1 36 ? -35.168 46.041 -33.373 1.00 49.96 36 PRO D C 1
ATOM 4725 O O . PRO D 1 36 ? -34.090 45.609 -32.957 1.00 49.12 36 PRO D O 1
ATOM 4729 N N . GLU D 1 37 ? -35.649 47.237 -33.056 1.00 51.77 37 GLU D N 1
ATOM 4730 C CA . GLU D 1 37 ? -34.957 48.147 -32.156 1.00 53.98 37 GLU D CA 1
ATOM 4731 C C . GLU D 1 37 ? -34.871 47.539 -30.762 1.00 50.62 37 GLU D C 1
ATOM 4732 O O . GLU D 1 37 ? -34.063 47.959 -29.933 1.00 50.03 37 GLU D O 1
ATOM 4738 N N . THR D 1 38 ? -35.708 46.536 -30.517 1.00 48.82 38 THR D N 1
ATOM 4739 C CA . THR D 1 38 ? -35.818 45.917 -29.201 1.00 47.90 38 THR D CA 1
ATOM 4740 C C . THR D 1 38 ? -34.653 44.984 -28.880 1.00 43.35 38 THR D C 1
ATOM 4741 O O . THR D 1 38 ? -34.489 44.551 -27.739 1.00 41.49 38 THR D O 1
ATOM 4745 N N . VAL D 1 39 ? -33.841 44.672 -29.883 1.00 39.43 39 VAL D N 1
ATOM 4746 C CA . VAL D 1 39 ? -32.702 43.792 -29.668 1.00 39.06 39 VAL D CA 1
ATOM 4747 C C . VAL D 1 39 ? -31.398 44.444 -30.095 1.00 36.69 39 VAL D C 1
ATOM 4748 O O . VAL D 1 39 ? -31.362 45.221 -31.051 1.00 38.59 39 VAL D O 1
ATOM 4752 N N . GLN D 1 40 ? -30.334 44.137 -29.362 1.00 33.48 40 GLN D N 1
ATOM 4753 C CA . GLN D 1 40 ? -29.000 44.586 -29.723 1.00 32.00 40 GLN D CA 1
ATOM 4754 C C . GLN D 1 40 ? -28.334 43.511 -30.569 1.00 32.61 40 GLN D C 1
ATOM 4755 O O . GLN D 1 40 ? -28.061 42.413 -30.084 1.00 29.88 40 GLN D O 1
ATOM 4761 N N . ALA D 1 41 ? -28.096 43.825 -31.838 1.00 32.14 41 ALA D N 1
ATOM 4762 C CA . ALA D 1 41 ? -27.515 42.869 -32.770 1.00 33.09 41 ALA D CA 1
ATOM 4763 C C . ALA D 1 41 ? -26.059 43.200 -33.079 1.00 35.30 41 ALA D C 1
ATOM 4764 O O . ALA D 1 41 ? -25.764 44.193 -33.741 1.00 40.28 41 ALA D O 1
ATOM 4766 N N . PHE D 1 42 ? -25.154 42.364 -32.589 1.00 33.71 42 PHE D N 1
ATOM 4767 C CA . PHE D 1 42 ? -23.734 42.510 -32.888 1.00 33.58 42 PHE D CA 1
ATOM 4768 C C . PHE D 1 42 ? -23.364 41.530 -33.990 1.00 34.09 42 PHE D C 1
ATOM 4769 O O . PHE D 1 42 ? -22.841 40.449 -33.733 1.00 38.31 42 PHE D O 1
ATOM 4777 N N . VAL D 1 43 ? -23.649 41.918 -35.228 1.00 38.65 43 VAL D N 1
ATOM 4778 C CA . VAL D 1 43 ? -23.561 40.989 -36.344 1.00 37.99 43 VAL D CA 1
ATOM 4779 C C . VAL D 1 43 ? -22.740 41.513 -37.506 1.00 39.53 43 VAL D C 1
ATOM 4780 O O . VAL D 1 43 ? -22.615 42.719 -37.712 1.00 38.33 43 VAL D O 1
ATOM 4784 N N . ASN D 1 44 ? -22.213 40.581 -38.271 1.00 42.89 44 ASN D N 1
ATOM 4785 C CA . ASN D 1 44 ? -21.582 40.858 -39.540 1.00 47.97 44 ASN D CA 1
ATOM 4786 C C . ASN D 1 44 ? -22.269 39.944 -40.520 1.00 46.92 44 ASN D C 1
ATOM 4787 O O . ASN D 1 44 ? -23.291 39.369 -40.207 1.00 44.44 44 ASN D O 1
ATOM 4792 N N . LYS D 1 45 ? -21.748 39.863 -41.731 1.00 46.49 45 LYS D N 1
ATOM 4793 C CA . LYS D 1 45 ? -22.401 39.101 -42.770 1.00 47.53 45 LYS D CA 1
ATOM 4794 C C . LYS D 1 45 ? -22.695 37.652 -42.435 1.00 47.04 45 LYS D C 1
ATOM 4795 O O . LYS D 1 45 ? -23.734 37.148 -42.779 1.00 45.65 45 LYS D O 1
ATOM 4801 N N . LYS D 1 46 ? -21.757 36.974 -41.796 1.00 45.50 46 LYS D N 1
ATOM 4802 C CA . LYS D 1 46 ? -21.897 35.551 -41.524 1.00 46.02 46 LYS D CA 1
ATOM 4803 C C . LYS D 1 46 ? -22.381 35.126 -40.130 1.00 43.31 46 LYS D C 1
ATOM 4804 O O . LYS D 1 46 ? -23.075 34.144 -39.984 1.00 42.15 46 LYS D O 1
ATOM 4810 N N . SER D 1 47 ? -21.964 35.857 -39.118 1.00 40.54 47 SER D N 1
ATOM 4811 C CA . SER D 1 47 ? -22.261 35.489 -37.741 1.00 36.88 47 SER D CA 1
ATOM 4812 C C . SER D 1 47 ? -22.359 36.705 -36.835 1.00 37.56 47 SER D C 1
ATOM 4813 O O . SER D 1 47 ? -21.940 37.801 -37.198 1.00 38.57 47 SER D O 1
ATOM 4816 N N . GLY D 1 48 ? -22.915 36.508 -35.647 1.00 32.32 48 GLY D N 1
ATOM 4817 C CA . GLY D 1 48 ? -23.078 37.605 -34.721 1.00 33.81 48 GLY D CA 1
ATOM 4818 C C . GLY D 1 48 ? -23.645 37.132 -33.406 1.00 32.22 48 GLY D C 1
ATOM 4819 O O . GLY D 1 48 ? -23.702 35.934 -33.147 1.00 33.15 48 GLY D O 1
ATOM 4820 N N . VAL D 1 49 ? -24.060 38.083 -32.579 1.00 29.21 49 VAL D N 1
ATOM 4821 C CA . VAL D 1 49 ? -24.603 37.783 -31.267 1.00 25.86 49 VAL D CA 1
ATOM 4822 C C . VAL D 1 49 ? -25.784 38.723 -31.046 1.00 28.47 49 VAL D C 1
ATOM 4823 O O . VAL D 1 49 ? -25.704 39.906 -31.361 1.00 30.80 49 VAL D O 1
ATOM 4827 N N . LEU D 1 50 ? -26.884 38.188 -30.529 1.00 29.48 50 LEU D N 1
ATOM 4828 C CA . LEU D 1 50 ? -28.069 38.992 -30.254 1.00 26.87 50 LEU D CA 1
ATOM 4829 C C . LEU D 1 50 ? -28.303 39.080 -28.752 1.00 24.51 50 LEU D C 1
ATOM 4830 O O . LEU D 1 50 ? -28.215 38.078 -28.054 1.00 23.80 50 LEU D O 1
ATOM 4835 N N . PHE D 1 51 ? -28.607 40.279 -28.266 1.00 23.54 51 PHE D N 1
ATOM 4836 C CA . PHE D 1 51 ? -28.976 40.466 -26.863 1.00 24.26 51 PHE D CA 1
ATOM 4837 C C . PHE D 1 51 ? -30.410 40.950 -26.803 1.00 26.43 51 PHE D C 1
ATOM 4838 O O . PHE D 1 51 ? -30.786 41.845 -27.553 1.00 30.14 51 PHE D O 1
ATOM 4846 N N . GLY D 1 52 ? -31.215 40.368 -25.923 1.00 22.90 52 GLY D N 1
ATOM 4847 C CA . GLY D 1 52 ? -32.559 40.883 -25.716 1.00 26.55 52 GLY D CA 1
ATOM 4848 C C . GLY D 1 52 ? -33.463 39.915 -24.988 1.00 25.97 52 GLY D C 1
ATOM 4849 O O . GLY D 1 52 ? -32.996 38.913 -24.458 1.00 25.98 52 GLY D O 1
ATOM 4850 N N . GLU D 1 53 ? -34.760 40.217 -24.970 1.00 26.61 53 GLU D N 1
ATOM 4851 C CA . GLU D 1 53 ? -35.742 39.358 -24.314 1.00 28.89 53 GLU D CA 1
ATOM 4852 C C . GLU D 1 53 ? -36.027 38.106 -25.125 1.00 28.95 53 GLU D C 1
ATOM 4853 O O . GLU D 1 53 ? -36.168 38.166 -26.347 1.00 29.06 53 GLU D O 1
ATOM 4859 N N . TRP D 1 54 ? -36.136 36.972 -24.439 1.00 26.22 54 TRP D N 1
ATOM 4860 C CA . TRP D 1 54 ? -36.372 35.700 -25.117 1.00 29.28 54 TRP D CA 1
ATOM 4861 C C . TRP D 1 54 ? -37.608 35.718 -26.022 1.00 31.05 54 TRP D C 1
ATOM 4862 O O . TRP D 1 54 ? -37.555 35.255 -27.161 1.00 32.46 54 TRP D O 1
ATOM 4873 N N . SER D 1 55 ? -38.719 36.255 -25.524 1.00 31.26 55 SER D N 1
ATOM 4874 C CA . SER D 1 55 ? -39.945 36.271 -26.320 1.00 35.92 55 SER D CA 1
ATOM 4875 C C . SER D 1 55 ? -39.709 36.957 -27.663 1.00 38.44 55 SER D C 1
ATOM 4876 O O . SER D 1 55 ? -40.226 36.521 -28.688 1.00 42.21 55 SER D O 1
ATOM 4879 N N . GLU D 1 56 ? -38.916 38.025 -27.646 1.00 37.08 56 GLU D N 1
ATOM 4880 C CA . GLU D 1 56 ? -38.595 38.774 -28.858 1.00 37.27 56 GLU D CA 1
ATOM 4881 C C . GLU D 1 56 ? -37.640 38.000 -29.764 1.00 37.23 56 GLU D C 1
ATOM 4882 O O . GLU D 1 56 ? -37.856 37.904 -30.970 1.00 37.01 56 GLU D O 1
ATOM 4888 N N . ILE D 1 57 ? -36.577 37.465 -29.175 1.00 33.97 57 ILE D N 1
ATOM 4889 C CA . ILE D 1 57 ? -35.539 36.782 -29.936 1.00 33.59 57 ILE D CA 1
ATOM 4890 C C . ILE D 1 57 ? -36.047 35.483 -30.551 1.00 30.52 57 ILE D C 1
ATOM 4891 O O . ILE D 1 57 ? -35.694 35.142 -31.670 1.00 34.03 57 ILE D O 1
ATOM 4896 N N . LYS D 1 58 ? -36.870 34.759 -29.804 1.00 30.98 58 LYS D N 1
ATOM 4897 C CA . LYS D 1 58 ? -37.434 33.499 -30.268 1.00 35.27 58 LYS D CA 1
ATOM 4898 C C . LYS D 1 58 ? -38.200 33.702 -31.571 1.00 33.29 58 LYS D C 1
ATOM 4899 O O . LYS D 1 58 ? -38.115 32.889 -32.493 1.00 36.35 58 LYS D O 1
ATOM 4905 N N . THR D 1 59 ? -38.946 34.798 -31.644 1.00 33.91 59 THR D N 1
ATOM 4906 C CA . THR D 1 59 ? -39.727 35.115 -32.836 1.00 35.07 59 THR D CA 1
ATOM 4907 C C . THR D 1 59 ? -38.814 35.402 -34.021 1.00 36.56 59 THR D C 1
ATOM 4908 O O . THR D 1 59 ? -39.060 34.944 -35.138 1.00 36.83 59 THR D O 1
ATOM 4912 N N . ILE D 1 60 ? -37.756 36.165 -33.771 1.00 37.39 60 ILE D N 1
ATOM 4913 C CA . ILE D 1 60 ? -36.772 36.473 -34.804 1.00 38.74 60 ILE D CA 1
ATOM 4914 C C . ILE D 1 60 ? -36.115 35.207 -35.345 1.00 38.08 60 ILE D C 1
ATOM 4915 O O . ILE D 1 60 ? -35.921 35.066 -36.551 1.00 40.60 60 ILE D O 1
ATOM 4920 N N . LEU D 1 61 ? -35.769 34.290 -34.449 1.00 38.68 61 LEU D N 1
ATOM 4921 C CA . LEU D 1 61 ? -35.144 33.035 -34.850 1.00 37.41 61 LEU D CA 1
ATOM 4922 C C . LEU D 1 61 ? -36.097 32.208 -35.713 1.00 38.83 61 LEU D C 1
ATOM 4923 O O . LEU D 1 61 ? -35.729 31.749 -36.797 1.00 39.02 61 LEU D O 1
ATOM 4928 N N . ASP D 1 62 ? -37.326 32.037 -35.236 1.00 39.59 62 ASP D N 1
ATOM 4929 C CA . ASP D 1 62 ? -38.308 31.205 -35.927 1.00 44.15 62 ASP D CA 1
ATOM 4930 C C . ASP D 1 62 ? -38.697 31.755 -37.297 1.00 45.23 62 ASP D C 1
ATOM 4931 O O . ASP D 1 62 ? -38.840 30.998 -38.258 1.00 50.07 62 ASP D O 1
ATOM 4936 N N . GLU D 1 63 ? -38.860 33.070 -37.388 1.00 41.57 63 GLU D N 1
ATOM 4937 C CA . GLU D 1 63 ? -39.309 33.691 -38.632 1.00 43.16 63 GLU D CA 1
ATOM 4938 C C . GLU D 1 63 ? -38.199 33.836 -39.674 1.00 42.84 63 GLU D C 1
ATOM 4939 O O . GLU D 1 63 ? -38.475 34.007 -40.863 1.00 40.41 63 GLU D O 1
ATOM 4945 N N . ASN D 1 64 ? -36.949 33.763 -39.232 1.00 41.54 64 ASN D N 1
ATOM 4946 C CA . ASN D 1 64 ? -35.818 33.876 -40.145 1.00 41.27 64 ASN D CA 1
ATOM 4947 C C . ASN D 1 64 ? -35.036 32.573 -40.248 1.00 39.63 64 ASN D C 1
ATOM 4948 O O . ASN D 1 64 ? -33.835 32.579 -40.520 1.00 40.31 64 ASN D O 1
ATOM 4953 N N . SER D 1 65 ? -35.726 31.457 -40.039 1.00 39.51 65 SER D N 1
ATOM 4954 C CA . SER D 1 65 ? -35.067 30.157 -39.974 1.00 42.35 65 SER D CA 1
ATOM 4955 C C . SER D 1 65 ? -34.235 29.801 -41.211 1.00 45.50 65 SER D C 1
ATOM 4956 O O . SER D 1 65 ? -33.239 29.085 -41.101 1.00 47.82 65 SER D O 1
ATOM 4959 N N . LYS D 1 66 ? -34.620 30.298 -42.382 1.00 43.75 66 LYS D N 1
ATOM 4960 C CA . LYS D 1 66 ? -33.855 29.978 -43.587 1.00 47.01 66 LYS D CA 1
ATOM 4961 C C . LYS D 1 66 ? -32.604 30.840 -43.746 1.00 46.14 66 LYS D C 1
ATOM 4962 O O . LYS D 1 66 ? -31.732 30.534 -44.555 1.00 47.80 66 LYS D O 1
ATOM 4968 N N . TYR D 1 67 ? -32.505 31.907 -42.961 1.00 42.58 67 TYR D N 1
ATOM 4969 C CA . TYR D 1 67 ? -31.316 32.751 -43.000 1.00 41.80 67 TYR D CA 1
ATOM 4970 C C . TYR D 1 67 ? -30.407 32.491 -41.808 1.00 39.36 67 TYR D C 1
ATOM 4971 O O . TYR D 1 67 ? -29.184 32.566 -41.927 1.00 40.60 67 TYR D O 1
ATOM 4980 N N . ILE D 1 68 ? -31.013 32.181 -40.664 1.00 38.99 68 ILE D N 1
ATOM 4981 C CA . ILE D 1 68 ? -30.267 31.823 -39.465 1.00 39.14 68 ILE D CA 1
ATOM 4982 C C . ILE D 1 68 ? -30.235 30.303 -39.324 1.00 42.45 68 ILE D C 1
ATOM 4983 O O . ILE D 1 68 ? -31.197 29.689 -38.863 1.00 45.60 68 ILE D O 1
ATOM 4988 N N . VAL D 1 69 ? -29.116 29.704 -39.723 1.00 40.94 69 VAL D N 1
ATOM 4989 C CA . VAL D 1 69 ? -29.028 28.257 -39.882 1.00 39.12 69 VAL D CA 1
ATOM 4990 C C . VAL D 1 69 ? -28.565 27.516 -38.628 1.00 39.66 69 VAL D C 1
ATOM 4991 O O . VAL D 1 69 ? -28.711 26.297 -38.529 1.00 42.71 69 VAL D O 1
ATOM 4995 N N . ASP D 1 70 ? -28.006 28.251 -37.674 1.00 33.56 70 ASP D N 1
ATOM 4996 C CA . ASP D 1 70 ? -27.596 27.661 -36.410 1.00 35.40 70 ASP D CA 1
ATOM 4997 C C . ASP D 1 70 ? -27.502 28.766 -35.369 1.00 31.98 70 ASP D C 1
ATOM 4998 O O . ASP D 1 70 ? -27.297 29.929 -35.715 1.00 31.61 70 ASP D O 1
ATOM 5003 N N . TYR D 1 71 ? -27.675 28.410 -34.100 1.00 32.77 71 TYR D N 1
ATOM 5004 C CA . TYR D 1 71 ? -27.567 29.378 -33.016 1.00 29.32 71 TYR D CA 1
ATOM 5005 C C . TYR D 1 71 ? -27.354 28.673 -31.684 1.00 27.83 71 TYR D C 1
ATOM 5006 O O . TYR D 1 71 ? -27.641 27.485 -31.553 1.00 26.45 71 TYR D O 1
ATOM 5015 N N . VAL D 1 72 ? -26.837 29.417 -30.710 1.00 24.85 72 VAL D N 1
ATOM 5016 C CA . VAL D 1 72 ? -26.677 28.931 -29.348 1.00 26.36 72 VAL D CA 1
ATOM 5017 C C . VAL D 1 72 ? -27.318 29.949 -28.421 1.00 28.33 72 VAL D C 1
ATOM 5018 O O . VAL D 1 72 ? -26.984 31.130 -28.472 1.00 27.10 72 VAL D O 1
ATOM 5022 N N . VAL D 1 73 ? -28.249 29.499 -27.586 1.00 31.64 73 VAL D N 1
ATOM 5023 C CA . VAL D 1 73 ? -28.925 30.404 -26.656 1.00 29.36 73 VAL D CA 1
ATOM 5024 C C . VAL D 1 73 ? -28.355 30.261 -25.253 1.00 29.51 73 VAL D C 1
ATOM 5025 O O . VAL D 1 73 ? -28.243 29.153 -24.723 1.00 30.01 73 VAL D O 1
ATOM 5029 N N . GLU D 1 74 ? -27.960 31.391 -24.675 1.00 28.89 74 GLU D N 1
ATOM 5030 C CA . GLU D 1 74 ? -27.534 31.441 -23.287 1.00 27.80 74 GLU D CA 1
ATOM 5031 C C . GLU D 1 74 ? -28.526 32.251 -22.463 1.00 24.46 74 GLU D C 1
ATOM 5032 O O . GLU D 1 74 ? -29.017 33.291 -22.898 1.00 25.76 74 GLU D O 1
ATOM 5038 N N . ASN D 1 75 ? -28.828 31.747 -21.274 1.00 21.88 75 ASN D N 1
ATOM 5039 C CA . ASN D 1 75 ? -29.833 32.343 -20.415 1.00 18.48 75 ASN D CA 1
ATOM 5040 C C . ASN D 1 75 ? -29.493 31.997 -18.970 1.00 20.83 75 ASN D C 1
ATOM 5041 O O . ASN D 1 75 ? -29.134 30.866 -18.678 1.00 20.54 75 ASN D O 1
ATOM 5046 N N . ASP D 1 76 ? -29.568 32.971 -18.075 1.00 23.20 76 ASP D N 1
ATOM 5047 C CA . ASP D 1 76 ? -29.188 32.721 -16.685 1.00 25.48 76 ASP D CA 1
ATOM 5048 C C . ASP D 1 76 ? -30.255 33.085 -15.660 1.00 24.90 76 ASP D C 1
ATOM 5049 O O . ASP D 1 76 ? -30.014 32.992 -14.455 1.00 24.76 76 ASP D O 1
ATOM 5054 N N . ARG D 1 77 ? -31.432 33.490 -16.129 1.00 22.12 77 ARG D N 1
ATOM 5055 C CA . ARG D 1 77 ? -32.519 33.873 -15.230 1.00 18.86 77 ARG D CA 1
ATOM 5056 C C . ARG D 1 77 ? -33.850 33.896 -15.951 1.00 22.11 77 ARG D C 1
ATOM 5057 O O . ARG D 1 77 ? -33.908 34.008 -17.173 1.00 24.32 77 ARG D O 1
ATOM 5065 N N . ARG D 1 78 ? -34.923 33.809 -15.178 1.00 17.87 78 ARG D N 1
ATOM 5066 C CA . ARG D 1 78 ? -36.268 33.710 -15.747 1.00 18.45 78 ARG D CA 1
ATOM 5067 C C . ARG D 1 78 ? -37.272 34.513 -14.923 1.00 18.35 78 ARG D C 1
ATOM 5068 O O . ARG D 1 78 ? -37.379 34.321 -13.707 1.00 20.40 78 ARG D O 1
ATOM 5076 N N . ASN D 1 79 ? -38.004 35.411 -15.589 1.00 17.08 79 ASN D N 1
ATOM 5077 C CA . ASN D 1 79 ? -38.992 36.279 -14.939 1.00 19.47 79 ASN D CA 1
ATOM 5078 C C . ASN D 1 79 ? -38.401 37.071 -13.774 1.00 20.29 79 ASN D C 1
ATOM 5079 O O . ASN D 1 79 ? -39.038 37.237 -12.731 1.00 19.89 79 ASN D O 1
ATOM 5084 N N . SER D 1 80 ? -37.180 37.557 -13.969 1.00 17.54 80 SER D N 1
ATOM 5085 C CA . SER D 1 80 ? -36.417 38.208 -12.908 1.00 19.95 80 SER D CA 1
ATOM 5086 C C . SER D 1 80 ? -36.446 39.707 -13.110 1.00 19.68 80 SER D C 1
ATOM 5087 O O . SER D 1 80 ? -36.210 40.194 -14.214 1.00 22.25 80 SER D O 1
ATOM 5090 N N . ALA D 1 81 ? -36.727 40.448 -12.045 1.00 21.09 81 ALA D N 1
ATOM 5091 C CA . ALA D 1 81 ? -36.945 41.887 -12.184 1.00 20.99 81 ALA D CA 1
ATOM 5092 C C . ALA D 1 81 ? -35.814 42.758 -11.622 1.00 24.90 81 ALA D C 1
ATOM 5093 O O . ALA D 1 81 ? -35.538 43.838 -12.148 1.00 25.99 81 ALA D O 1
ATOM 5095 N N . ILE D 1 82 ? -35.161 42.295 -10.559 1.00 22.27 82 ILE D N 1
ATOM 5096 C CA . ILE D 1 82 ? -34.120 43.091 -9.918 1.00 21.44 82 ILE D CA 1
ATOM 5097 C C . ILE D 1 82 ? -32.748 42.829 -10.540 1.00 19.13 82 ILE D C 1
ATOM 5098 O O . ILE D 1 82 ? -32.251 41.696 -10.545 1.00 19.99 82 ILE D O 1
ATOM 5103 N N . PRO D 1 83 ? -32.129 43.879 -11.093 1.00 16.25 83 PRO D N 1
ATOM 5104 C CA . PRO D 1 83 ? -30.804 43.702 -11.705 1.00 17.02 83 PRO D CA 1
ATOM 5105 C C . PRO D 1 83 ? -29.686 43.484 -10.677 1.00 16.04 83 PRO D C 1
ATOM 5106 O O . PRO D 1 83 ? -29.865 43.773 -9.485 1.00 17.72 83 PRO D O 1
ATOM 5110 N N . MET D 1 84 ? -28.546 42.977 -11.142 1.00 19.05 84 MET D N 1
ATOM 5111 C CA . MET D 1 84 ? -27.372 42.799 -10.284 1.00 18.59 84 MET D CA 1
ATOM 5112 C C . MET D 1 84 ? -26.613 44.114 -10.148 1.00 20.63 84 MET D C 1
ATOM 5113 O O . MET D 1 84 ? -26.718 44.986 -11.012 1.00 22.84 84 MET D O 1
ATOM 5118 N N . LEU D 1 85 ? -25.843 44.251 -9.069 1.00 16.51 85 LEU D N 1
ATOM 5119 C CA . LEU D 1 85 ? -25.081 45.475 -8.822 1.00 16.13 85 LEU D CA 1
ATOM 5120 C C . LEU D 1 85 ? -23.933 45.610 -9.818 1.00 17.34 85 LEU D C 1
ATOM 5121 O O . LEU D 1 85 ? -23.272 44.624 -10.149 1.00 18.13 85 LEU D O 1
ATOM 5126 N N . ASP D 1 86 ? -23.708 46.829 -10.306 1.00 18.37 86 ASP D N 1
ATOM 5127 C CA . ASP D 1 86 ? -22.568 47.106 -11.172 1.00 17.62 86 ASP D CA 1
ATOM 5128 C C . ASP D 1 86 ? -21.333 47.229 -10.291 1.00 18.42 86 ASP D C 1
ATOM 5129 O O . ASP D 1 86 ? -21.204 48.187 -9.530 1.00 21.19 86 ASP D O 1
ATOM 5134 N N . LEU D 1 87 ? -20.435 46.255 -10.385 1.00 17.50 87 LEU D N 1
ATOM 5135 C CA . LEU D 1 87 ? -19.277 46.202 -9.499 1.00 16.04 87 LEU D CA 1
ATOM 5136 C C . LEU D 1 87 ? -18.098 47.038 -9.973 1.00 17.25 87 LEU D C 1
ATOM 5137 O O . LEU D 1 87 ? -17.150 47.231 -9.218 1.00 17.29 87 LEU D O 1
ATOM 5142 N N . LYS D 1 88 ? -18.145 47.516 -11.217 1.00 16.16 88 LYS D N 1
ATOM 5143 C CA . LYS D 1 88 ? -16.935 48.030 -11.871 1.00 16.59 88 LYS D CA 1
ATOM 5144 C C . LYS D 1 88 ? -16.209 49.215 -11.227 1.00 20.29 88 LYS D C 1
ATOM 5145 O O . LYS D 1 88 ? -14.990 49.332 -11.365 1.00 22.03 88 LYS D O 1
ATOM 5151 N N . GLY D 1 89 ? -16.935 50.090 -10.538 1.00 20.47 89 GLY D N 1
ATOM 5152 C CA . GLY D 1 89 ? -16.301 51.239 -9.911 1.00 21.70 89 GLY D CA 1
ATOM 5153 C C . GLY D 1 89 ? -16.285 51.210 -8.388 1.00 22.59 89 GLY D C 1
ATOM 5154 O O . GLY D 1 89 ? -15.861 52.168 -7.753 1.00 23.28 89 GLY D O 1
ATOM 5155 N N . ILE D 1 90 ? -16.742 50.108 -7.800 1.00 19.56 90 ILE D N 1
ATOM 5156 C CA . ILE D 1 90 ? -16.794 49.999 -6.342 1.00 16.81 90 ILE D CA 1
ATOM 5157 C C . ILE D 1 90 ? -15.388 49.912 -5.733 1.00 16.04 90 ILE D C 1
ATOM 5158 O O . ILE D 1 90 ? -14.515 49.201 -6.245 1.00 20.61 90 ILE D O 1
ATOM 5163 N N . LYS D 1 91 ? -15.177 50.629 -4.631 1.00 16.46 91 LYS D N 1
ATOM 5164 C CA . LYS D 1 91 ? -13.865 50.670 -3.991 1.00 20.34 91 LYS D CA 1
ATOM 5165 C C . LYS D 1 91 ? -13.761 49.562 -2.957 1.00 19.87 91 LYS D C 1
ATOM 5166 O O . LYS D 1 91 ? -13.624 49.817 -1.757 1.00 20.42 91 LYS D O 1
ATOM 5172 N N . ALA D 1 92 ? -13.828 48.325 -3.439 1.00 16.34 92 ALA D N 1
ATOM 5173 C CA . ALA D 1 92 ? -13.822 47.159 -2.569 1.00 16.09 92 ALA D CA 1
ATOM 5174 C C . ALA D 1 92 ? -13.539 45.933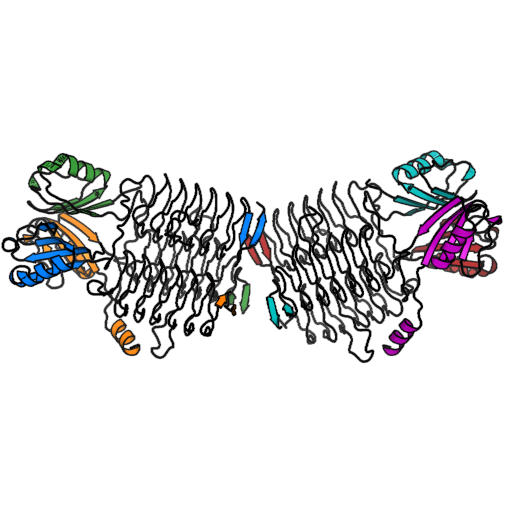 -3.413 1.00 15.22 92 ALA D C 1
ATOM 5175 O O . ALA D 1 92 ? -13.382 46.034 -4.640 1.00 15.67 92 ALA D O 1
ATOM 5177 N N . ARG D 1 93 ? -13.481 44.778 -2.759 1.00 17.49 93 ARG D N 1
ATOM 5178 C CA . ARG D 1 93 ? -13.145 43.531 -3.435 1.00 15.77 93 ARG D CA 1
ATOM 5179 C C . ARG D 1 93 ? -14.345 42.580 -3.497 1.00 13.30 93 ARG D C 1
ATOM 5180 O O . ARG D 1 93 ? -14.937 42.235 -2.476 1.00 16.06 93 ARG D O 1
ATOM 5188 N N . ILE D 1 94 ? -14.713 42.177 -4.709 1.00 11.84 94 ILE D N 1
ATOM 5189 C CA . ILE D 1 94 ? -15.837 41.268 -4.908 1.00 11.96 94 ILE D CA 1
ATOM 5190 C C . ILE D 1 94 ? -15.376 40.120 -5.778 1.00 13.99 94 ILE D C 1
ATOM 5191 O O . ILE D 1 94 ? -14.920 40.324 -6.913 1.00 16.91 94 ILE D O 1
ATOM 5196 N N . GLU D 1 95 ? -15.474 38.915 -5.223 1.00 15.52 95 GLU D N 1
ATOM 5197 C CA . GLU D 1 95 ? -14.881 37.744 -5.830 1.00 14.53 95 GLU D CA 1
ATOM 5198 C C . GLU D 1 95 ? -15.886 37.019 -6.703 1.00 16.00 95 GLU D C 1
ATOM 5199 O O . GLU D 1 95 ? -17.100 37.211 -6.562 1.00 14.91 95 GLU D O 1
ATOM 5205 N N . PRO D 1 96 ? -15.382 36.190 -7.626 1.00 14.49 96 PRO D N 1
ATOM 5206 C CA . PRO D 1 96 ? -16.272 35.510 -8.568 1.00 16.19 96 PRO D CA 1
ATOM 5207 C C . PRO D 1 96 ? -17.272 34.591 -7.879 1.00 15.62 96 PRO D C 1
ATOM 5208 O O . PRO D 1 96 ? -16.949 33.888 -6.919 1.00 17.08 96 PRO D O 1
ATOM 5212 N N . GLY D 1 97 ? -18.499 34.580 -8.384 1.00 16.63 97 GLY D N 1
ATOM 5213 C CA . GLY D 1 97 ? -19.522 33.756 -7.778 1.00 16.05 97 GLY D CA 1
ATOM 5214 C C . GLY D 1 97 ? -20.358 34.542 -6.774 1.00 11.86 97 GLY D C 1
ATOM 5215 O O . GLY D 1 97 ? -21.459 34.132 -6.452 1.00 15.10 97 GLY D O 1
ATOM 5216 N N . ALA D 1 98 ? -19.839 35.659 -6.274 1.00 14.22 98 ALA D N 1
ATOM 5217 C CA . ALA D 1 98 ? -20.653 36.508 -5.389 1.00 14.45 98 ALA D CA 1
ATOM 5218 C C . ALA D 1 98 ? -21.813 37.085 -6.198 1.00 15.78 98 ALA D C 1
ATOM 5219 O O . ALA D 1 98 ? -21.610 37.618 -7.292 1.00 19.30 98 ALA D O 1
ATOM 5221 N N . ILE D 1 99 ? -23.029 36.973 -5.668 1.00 12.30 99 ILE D N 1
ATOM 5222 C CA . ILE D 1 99 ? -24.204 37.523 -6.339 1.00 14.98 99 ILE D CA 1
ATOM 5223 C C . ILE D 1 99 ? -24.748 38.645 -5.470 1.00 14.51 99 ILE D C 1
ATOM 5224 O O . ILE D 1 99 ? -25.100 38.426 -4.319 1.00 15.22 99 ILE D O 1
ATOM 5229 N N . ILE D 1 100 ? -24.790 39.850 -6.025 1.00 12.42 100 ILE D N 1
ATOM 5230 C CA . ILE D 1 100 ? -25.181 41.019 -5.259 1.00 13.78 100 ILE D CA 1
ATOM 5231 C C . ILE D 1 100 ? -26.222 41.757 -6.060 1.00 12.07 100 ILE D C 1
ATOM 5232 O O . ILE D 1 100 ? -25.965 42.169 -7.194 1.00 15.29 100 ILE D O 1
ATOM 5237 N N . ARG D 1 101 ? -27.387 41.943 -5.466 1.00 13.10 101 ARG D N 1
ATOM 5238 C CA . ARG D 1 101 ? -28.448 42.683 -6.119 1.00 14.61 101 ARG D CA 1
ATOM 5239 C C . ARG D 1 101 ? -28.116 44.170 -6.127 1.00 15.95 101 ARG D C 1
ATOM 5240 O O . ARG D 1 101 ? -27.258 44.629 -5.388 1.00 15.17 101 ARG D O 1
ATOM 5248 N N . ASP D 1 102 ? -28.799 44.908 -6.990 1.00 15.69 102 ASP D N 1
ATOM 5249 C CA . ASP D 1 102 ? -28.606 46.340 -7.112 1.00 15.87 102 ASP D CA 1
ATOM 5250 C C . ASP D 1 102 ? -29.138 46.992 -5.843 1.00 14.97 102 ASP D C 1
ATOM 5251 O O . ASP D 1 102 ? -29.876 46.373 -5.092 1.00 17.06 102 ASP D O 1
ATOM 5256 N N . HIS D 1 103 ? -28.735 48.229 -5.591 1.00 19.55 103 HIS D N 1
ATOM 5257 C CA . HIS D 1 103 ? -29.193 48.940 -4.404 1.00 17.82 103 HIS D CA 1
ATOM 5258 C C . HIS D 1 103 ? -28.602 48.418 -3.098 1.00 15.44 103 HIS D C 1
ATOM 5259 O O . HIS D 1 103 ? -29.216 48.505 -2.040 1.00 19.09 103 HIS D O 1
ATOM 5266 N N . VAL D 1 104 ? -27.396 47.880 -3.201 1.00 16.57 104 VAL D N 1
ATOM 5267 C CA . VAL D 1 104 ? -26.644 47.399 -2.056 1.00 19.02 104 VAL D CA 1
ATOM 5268 C C . VAL D 1 104 ? -25.459 48.340 -1.886 1.00 13.98 104 VAL D C 1
ATOM 5269 O O . VAL D 1 104 ? -24.844 48.739 -2.866 1.00 17.18 104 VAL D O 1
ATOM 5273 N N . GLU D 1 105 ? -25.157 48.714 -0.649 1.00 14.31 105 GLU D N 1
ATOM 5274 C CA . GLU D 1 105 ? -24.052 49.629 -0.391 1.00 19.11 105 GLU D CA 1
ATOM 5275 C C . GLU D 1 105 ? -22.852 48.869 0.140 1.00 16.17 105 GLU D C 1
ATOM 5276 O O . GLU D 1 105 ? -22.940 48.191 1.155 1.00 17.88 105 GLU D O 1
ATOM 5282 N N . ILE D 1 106 ? -21.727 49.010 -0.550 1.00 17.24 106 ILE D N 1
ATOM 5283 C CA . ILE D 1 106 ? -20.504 48.318 -0.181 1.00 16.82 106 ILE D CA 1
ATOM 5284 C C . ILE D 1 106 ? -19.439 49.337 0.186 1.00 18.66 106 ILE D C 1
ATOM 5285 O O . ILE D 1 106 ? -19.025 50.155 -0.646 1.00 18.38 106 ILE D O 1
ATOM 5290 N N . GLY D 1 107 ? -19.008 49.289 1.445 1.00 16.35 107 GLY D N 1
ATOM 5291 C CA . GLY D 1 107 ? -18.048 50.239 1.965 1.00 16.55 107 GLY D CA 1
ATOM 5292 C C . GLY D 1 107 ? -16.635 50.049 1.462 1.00 16.99 107 GLY D C 1
ATOM 5293 O O . GLY D 1 107 ? -16.262 48.983 0.948 1.00 15.64 107 GLY D O 1
ATOM 5294 N N . ASP D 1 108 ? -15.836 51.096 1.626 1.00 16.10 108 ASP D N 1
ATOM 5295 C CA . ASP D 1 108 ? -14.451 51.077 1.178 1.00 19.68 108 ASP D CA 1
ATOM 5296 C C . ASP D 1 108 ? -13.689 49.914 1.785 1.00 18.98 108 ASP D C 1
ATOM 5297 O O . ASP D 1 108 ? -13.725 49.688 2.997 1.00 16.46 108 ASP D O 1
ATOM 5302 N N . ASN D 1 109 ? -13.008 49.182 0.914 1.00 16.31 109 ASN D N 1
ATOM 5303 C CA A ASN D 1 109 ? -12.143 48.077 1.309 0.50 17.08 109 ASN D CA 1
ATOM 5304 C CA B ASN D 1 109 ? -12.142 48.078 1.319 0.50 17.04 109 ASN D CA 1
ATOM 5305 C C . ASN D 1 109 ? -12.871 46.901 1.967 1.00 17.05 109 ASN D C 1
ATOM 5306 O O . ASN D 1 109 ? -12.262 46.076 2.656 1.00 19.27 109 ASN D O 1
ATOM 5315 N N . ALA D 1 110 ? -14.173 46.812 1.745 1.00 13.84 110 ALA D N 1
ATOM 5316 C CA . ALA D 1 110 ? -14.882 45.613 2.148 1.00 13.59 110 ALA D CA 1
ATOM 5317 C C . ALA D 1 110 ? -14.467 44.455 1.230 1.00 14.93 110 ALA D C 1
ATOM 5318 O O . ALA D 1 110 ? -13.856 44.663 0.179 1.00 14.82 110 ALA D O 1
ATOM 5320 N N . VAL D 1 111 ? -14.793 43.237 1.644 1.00 13.10 111 VAL D N 1
ATOM 5321 C CA . VAL D 1 111 ? -14.488 42.044 0.859 1.00 12.91 111 VAL D CA 1
ATOM 5322 C C . VAL D 1 111 ? -15.728 41.169 0.823 1.00 14.31 111 VAL D C 1
ATOM 5323 O O . VAL D 1 111 ? -16.286 40.824 1.878 1.00 13.56 111 VAL D O 1
ATOM 5327 N N . ILE D 1 112 ? -16.177 40.833 -0.386 1.00 12.99 112 ILE D N 1
ATOM 5328 C CA . ILE D 1 112 ? -17.318 39.937 -0.557 1.00 10.99 112 ILE D CA 1
ATOM 5329 C C . ILE D 1 112 ? -16.776 38.692 -1.268 1.00 12.64 112 ILE D C 1
ATOM 5330 O O . ILE D 1 112 ? -16.330 38.746 -2.424 1.00 13.98 112 ILE D O 1
ATOM 5335 N N . MET D 1 113 ? -16.792 37.582 -0.550 1.00 11.78 113 MET D N 1
ATOM 5336 C CA . MET D 1 113 ? -16.138 36.367 -1.006 1.00 10.77 113 MET D CA 1
ATOM 5337 C C . MET D 1 113 ? -16.998 35.568 -1.971 1.00 13.01 113 MET D C 1
ATOM 5338 O O . MET D 1 113 ? -18.198 35.869 -2.152 1.00 9.90 113 MET D O 1
ATOM 5343 N N . MET D 1 114 ? -16.374 34.569 -2.608 1.00 14.31 114 MET D N 1
ATOM 5344 C CA . MET D 1 114 ? -17.030 33.744 -3.622 1.00 8.55 114 MET D CA 1
ATOM 5345 C C . MET D 1 114 ? -18.303 33.085 -3.077 1.00 8.64 114 MET D C 1
ATOM 5346 O O . MET D 1 114 ? -18.322 32.557 -1.950 1.00 9.29 114 MET D O 1
ATOM 5351 N N . ASN D 1 115 ? -19.346 33.120 -3.901 1.00 12.40 115 ASN D N 1
ATOM 5352 C CA . ASN D 1 115 ? -20.638 32.484 -3.625 1.00 11.23 115 ASN D CA 1
ATOM 5353 C C . ASN D 1 115 ? -21.439 33.072 -2.479 1.00 11.98 115 ASN D C 1
ATOM 5354 O O . ASN D 1 115 ? -22.468 32.517 -2.065 1.00 11.48 115 ASN D O 1
ATOM 5359 N N . ALA D 1 116 ? -21.006 34.225 -1.987 1.00 9.02 116 ALA D N 1
ATOM 5360 C CA . ALA D 1 116 ? -21.861 34.956 -1.048 1.00 9.76 116 ALA D CA 1
ATOM 5361 C C . ALA D 1 116 ? -23.051 35.519 -1.818 1.00 12.04 116 ALA D C 1
ATOM 5362 O O . ALA D 1 116 ? -22.977 35.702 -3.033 1.00 12.89 116 ALA D O 1
ATOM 5364 N N . THR D 1 117 ? -24.133 35.807 -1.100 1.00 10.61 117 THR D N 1
ATOM 5365 C CA . THR D 1 117 ? -25.339 36.315 -1.734 1.00 10.00 117 THR D CA 1
ATOM 5366 C C . THR D 1 117 ? -25.850 37.495 -0.910 1.00 12.01 117 THR D C 1
ATOM 5367 O O . THR D 1 117 ? -26.043 37.378 0.297 1.00 10.66 117 THR D O 1
ATOM 5371 N N . ILE D 1 118 ? -26.061 38.630 -1.564 1.00 11.27 118 ILE D N 1
ATOM 5372 C CA . ILE D 1 118 ? -26.455 39.835 -0.849 1.00 8.42 118 ILE D CA 1
ATOM 5373 C C . ILE D 1 118 ? -27.701 40.420 -1.495 1.00 10.51 118 ILE D C 1
ATOM 5374 O O . ILE D 1 118 ? -27.699 40.761 -2.688 1.00 11.96 118 ILE D O 1
ATOM 5379 N N . ASN D 1 119 ? -28.764 40.518 -0.707 1.00 12.43 119 ASN D N 1
ATOM 5380 C CA . ASN D 1 119 ? -30.051 40.954 -1.233 1.00 15.94 119 ASN D CA 1
ATOM 5381 C C . ASN D 1 119 ? -30.193 42.472 -1.177 1.00 15.25 119 ASN D C 1
ATOM 5382 O O . ASN D 1 119 ? -29.420 43.159 -0.510 1.00 13.62 119 ASN D O 1
ATOM 5387 N N . ILE D 1 120 ? -31.184 42.986 -1.896 1.00 13.68 120 ILE D N 1
ATOM 5388 C CA . ILE D 1 120 ? -31.423 44.422 -1.999 1.00 15.65 120 ILE D CA 1
ATOM 5389 C C . ILE D 1 120 ? -31.463 45.143 -0.645 1.00 15.59 120 ILE D C 1
ATOM 5390 O O . ILE D 1 120 ? -31.991 44.615 0.336 1.00 18.62 120 ILE D O 1
ATOM 5395 N N . GLY D 1 121 ? -30.884 46.340 -0.581 1.00 16.25 121 GLY D N 1
ATOM 5396 C CA . GLY D 1 121 ? -30.941 47.147 0.630 1.00 13.93 121 GLY D CA 1
ATOM 5397 C C . GLY D 1 121 ? -29.887 46.851 1.691 1.00 14.01 121 GLY D C 1
ATOM 5398 O O . GLY D 1 121 ? -29.727 47.592 2.664 1.00 16.39 121 GLY D O 1
ATOM 5399 N N . ALA D 1 122 ? -29.164 45.761 1.521 1.00 11.78 122 ALA D N 1
ATOM 5400 C CA . ALA D 1 122 ? -28.075 45.444 2.438 1.00 13.99 122 ALA D CA 1
ATOM 5401 C C . ALA D 1 122 ? -26.985 46.512 2.418 1.00 14.30 122 ALA D C 1
ATOM 5402 O O . ALA D 1 122 ? -26.773 47.202 1.411 1.00 16.19 122 ALA D O 1
ATOM 5404 N N . VAL D 1 123 ? -26.308 46.651 3.549 1.00 10.30 123 VAL D N 1
ATOM 5405 C CA . VAL D 1 123 ? -25.227 47.599 3.712 1.00 16.30 123 VAL D CA 1
ATOM 5406 C C . VAL D 1 123 ? -24.073 46.853 4.331 1.00 17.04 123 VAL D C 1
ATOM 5407 O O . VAL D 1 123 ? -24.237 46.154 5.333 1.00 19.06 123 VAL D O 1
ATOM 5411 N N . ILE D 1 124 ? -22.906 46.986 3.718 1.00 13.70 124 ILE D N 1
ATOM 5412 C CA . ILE D 1 124 ? -21.694 46.378 4.232 1.00 11.56 124 ILE D CA 1
ATOM 5413 C C . ILE D 1 124 ? -20.663 47.471 4.524 1.00 10.64 124 ILE D C 1
ATOM 5414 O O . ILE D 1 124 ? -20.253 48.199 3.641 1.00 16.63 124 ILE D O 1
ATOM 5419 N N . GLY D 1 125 ? -20.264 47.589 5.784 1.00 14.42 125 GLY D N 1
ATOM 5420 C CA . GLY D 1 125 ? -19.408 48.684 6.206 1.00 14.02 125 GLY D CA 1
ATOM 5421 C C . GLY D 1 125 ? -17.969 48.589 5.752 1.00 12.96 125 GLY D C 1
ATOM 5422 O O . GLY D 1 125 ? -17.495 47.530 5.310 1.00 14.51 125 GLY D O 1
ATOM 5423 N N . GLU D 1 126 ? -17.257 49.703 5.872 1.00 12.25 126 GLU D N 1
ATOM 5424 C CA . GLU D 1 126 ? -15.837 49.740 5.504 1.00 16.88 126 GLU D CA 1
ATOM 5425 C C . GLU D 1 126 ? -15.013 48.629 6.165 1.00 16.77 126 GLU D C 1
ATOM 5426 O O . GLU D 1 126 ? -15.106 48.402 7.371 1.00 12.92 126 GLU D O 1
ATOM 5432 N N . GLY D 1 127 ? -14.205 47.936 5.370 1.00 14.51 127 GLY D N 1
ATOM 5433 C CA . GLY D 1 127 ? -13.257 46.970 5.906 1.00 13.07 127 GLY D CA 1
ATOM 5434 C C . GLY D 1 127 ? -13.870 45.640 6.326 1.00 14.74 127 GLY D C 1
ATOM 5435 O O . GLY D 1 127 ? -13.178 44.778 6.867 1.00 17.60 127 GLY D O 1
ATOM 5436 N N . SER D 1 128 ? -15.164 45.464 6.089 1.00 11.07 128 SER D N 1
ATOM 5437 C CA . SER D 1 128 ? -15.829 44.238 6.527 1.00 13.17 128 SER D CA 1
ATOM 5438 C C . SER D 1 128 ? -15.701 43.126 5.517 1.00 13.24 128 SER D C 1
ATOM 5439 O O . SER D 1 128 ? -15.588 43.380 4.317 1.00 14.48 128 SER D O 1
ATOM 5442 N N . MET D 1 129 ? -15.716 41.897 6.030 1.00 11.78 129 MET D N 1
ATOM 5443 C CA . MET D 1 129 ? -15.660 40.701 5.202 1.00 10.32 129 MET D CA 1
ATOM 5444 C C . MET D 1 129 ? -16.968 39.913 5.284 1.00 13.90 129 MET D C 1
ATOM 5445 O O . MET D 1 129 ? -17.465 39.602 6.374 1.00 12.76 129 MET D O 1
ATOM 5450 N N . ILE D 1 130 ? -17.528 39.608 4.117 1.00 12.29 130 ILE D N 1
ATOM 5451 C CA . ILE D 1 130 ? -18.644 38.675 4.020 1.00 10.13 130 ILE D CA 1
ATOM 5452 C C . ILE D 1 130 ? -18.058 37.401 3.413 1.00 11.30 130 ILE D C 1
ATOM 5453 O O . ILE D 1 130 ? -17.667 37.367 2.246 1.00 12.30 130 ILE D O 1
ATOM 5458 N N . ASP D 1 131 ? -17.961 36.358 4.220 1.00 12.38 131 ASP D N 1
ATOM 5459 C CA . ASP D 1 131 ? -17.179 35.207 3.793 1.00 9.96 131 ASP D CA 1
ATOM 5460 C C . ASP D 1 131 ? -17.980 34.319 2.838 1.00 9.11 131 ASP D C 1
ATOM 5461 O O . ASP D 1 131 ? -19.145 34.590 2.535 1.00 10.67 131 ASP D O 1
ATOM 5466 N N . MET D 1 132 ? -17.341 33.256 2.365 1.00 10.54 132 MET D N 1
ATOM 5467 C CA . MET D 1 132 ? -17.893 32.431 1.300 1.00 7.60 132 MET D CA 1
ATOM 5468 C C . MET D 1 132 ? -19.254 31.869 1.677 1.00 9.12 132 MET D C 1
ATOM 5469 O O . MET D 1 132 ? -19.432 31.343 2.787 1.00 10.05 132 MET D O 1
ATOM 5474 N N . ASN D 1 133 ? -20.190 31.960 0.730 1.00 10.02 133 ASN D N 1
ATOM 5475 C CA . ASN D 1 133 ? -21.526 31.370 0.857 1.00 9.37 133 ASN D CA 1
ATOM 5476 C C . ASN D 1 133 ? -22.423 31.952 1.954 1.00 10.43 133 ASN D C 1
ATOM 5477 O O . ASN D 1 133 ? -23.483 31.393 2.278 1.00 13.35 133 ASN D O 1
ATOM 5482 N N . ALA D 1 134 ? -22.009 33.086 2.509 1.00 9.59 134 ALA D N 1
ATOM 5483 C CA . ALA D 1 134 ? -22.852 33.788 3.480 1.00 10.01 134 ALA D CA 1
ATOM 5484 C C . ALA D 1 134 ? -23.992 34.472 2.758 1.00 8.79 134 ALA D C 1
ATOM 5485 O O . ALA D 1 134 ? -23.893 34.780 1.557 1.00 10.39 134 ALA D O 1
ATOM 5487 N N . 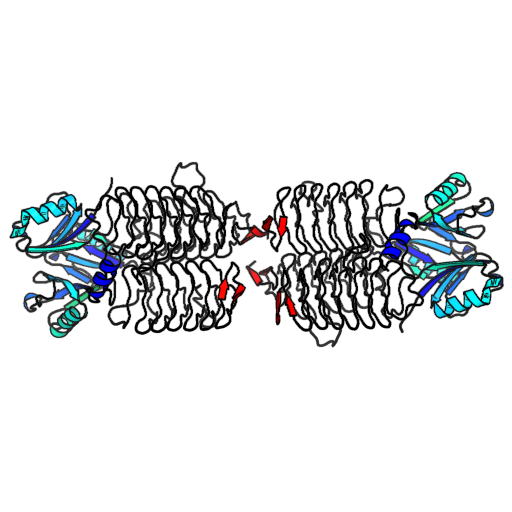VAL D 1 135 ? -25.072 34.720 3.506 1.00 8.96 135 VAL D N 1
ATOM 5488 C CA . VAL D 1 135 ? -26.279 35.318 2.940 1.00 8.70 135 VAL D CA 1
ATOM 5489 C C . VAL D 1 135 ? -26.633 36.557 3.727 1.00 8.57 135 VAL D C 1
ATOM 5490 O O . VAL D 1 135 ? -26.739 36.499 4.954 1.00 9.94 135 VAL D O 1
ATOM 5494 N N . LEU D 1 136 ? -26.803 37.678 3.035 1.00 6.94 136 LEU D N 1
ATOM 5495 C CA . LEU D 1 136 ? -27.326 38.865 3.692 1.00 9.78 136 LEU D CA 1
ATOM 5496 C C . LEU D 1 136 ? -28.724 39.109 3.132 1.00 10.38 136 LEU D C 1
ATOM 5497 O O . LEU D 1 136 ? -28.893 39.328 1.923 1.00 11.94 136 LEU D O 1
ATOM 5502 N N . GLY D 1 137 ? -29.727 39.052 3.999 1.00 12.74 137 GLY D N 1
ATOM 5503 C CA . GLY D 1 137 ? -31.101 39.235 3.567 1.00 9.26 137 GLY D CA 1
ATOM 5504 C C . GLY D 1 137 ? -31.397 40.698 3.311 1.00 13.19 137 GLY D C 1
ATOM 5505 O O . GLY D 1 137 ? -30.565 41.569 3.568 1.00 14.20 137 GLY D O 1
ATOM 5506 N N . GLY D 1 138 ? -32.590 40.967 2.790 1.00 12.85 138 GLY D N 1
ATOM 5507 C CA . GLY D 1 138 ? -33.005 42.331 2.529 1.00 15.75 138 GLY D CA 1
ATOM 5508 C C . GLY D 1 138 ? -32.723 43.291 3.665 1.00 14.09 138 GLY D C 1
ATOM 5509 O O . GLY D 1 138 ? -33.103 43.053 4.812 1.00 13.79 138 GLY D O 1
ATOM 5510 N N . ARG D 1 139 ? -32.055 44.386 3.327 1.00 14.27 139 ARG D N 1
ATOM 5511 C CA . ARG D 1 139 ? -31.765 45.463 4.269 1.00 14.77 139 ARG D CA 1
ATOM 5512 C C . ARG D 1 139 ? -30.843 45.106 5.446 1.00 14.05 139 ARG D C 1
ATOM 5513 O O . ARG D 1 139 ? -30.597 45.954 6.305 1.00 15.84 139 ARG D O 1
ATOM 5521 N N . ALA D 1 140 ? -30.313 43.881 5.478 1.00 9.97 140 ALA D N 1
ATOM 5522 C CA . ALA D 1 140 ? -29.358 43.505 6.534 1.00 11.54 140 ALA D CA 1
ATOM 5523 C C . ALA D 1 140 ? -28.190 44.491 6.553 1.00 14.68 140 ALA D C 1
ATOM 5524 O O . ALA D 1 140 ? -27.636 44.823 5.510 1.00 15.24 140 ALA D O 1
ATOM 5526 N N . THR D 1 141 ? -27.835 44.969 7.742 1.00 11.84 141 THR D N 1
ATOM 5527 C CA . THR D 1 141 ? -26.878 46.049 7.865 1.00 14.38 141 THR D CA 1
ATOM 5528 C C . THR D 1 141 ? -25.683 45.537 8.644 1.00 14.77 141 THR D C 1
ATOM 5529 O O . THR D 1 141 ? -25.831 45.065 9.768 1.00 14.83 141 THR D O 1
ATOM 5533 N N . VAL D 1 142 ? -24.506 45.603 8.027 1.00 13.03 142 VAL D N 1
ATOM 5534 C CA . VAL D 1 142 ? -23.280 45.165 8.662 1.00 9.66 142 VAL D CA 1
ATOM 5535 C C . VAL D 1 142 ? -22.351 46.367 8.808 1.00 11.90 142 VAL D C 1
ATOM 5536 O O . VAL D 1 142 ? -22.182 47.140 7.873 1.00 14.80 142 VAL D O 1
ATOM 5540 N N . GLY D 1 143 ? -21.788 46.550 10.001 1.00 13.14 143 GLY D N 1
ATOM 5541 C CA . GLY D 1 143 ? -20.952 47.713 10.283 1.00 12.22 143 GLY D CA 1
ATOM 5542 C C . GLY D 1 143 ? -19.532 47.637 9.736 1.00 17.41 143 GLY D C 1
ATOM 5543 O O . GLY D 1 143 ? -19.268 46.924 8.769 1.00 16.01 143 GLY D O 1
ATOM 5544 N N . LYS D 1 144 ? -18.620 48.383 10.359 1.00 15.62 144 LYS D N 1
ATOM 5545 C CA . LYS D 1 144 ? -17.224 48.467 9.941 1.00 15.65 144 LYS D CA 1
ATOM 5546 C C . LYS D 1 144 ? -16.403 47.373 10.601 1.00 15.67 144 LYS D C 1
ATOM 5547 O O . LYS D 1 144 ? -16.667 47.015 11.750 1.00 15.86 144 LYS D O 1
ATOM 5553 N N . ASN D 1 145 ? -15.387 46.882 9.888 1.00 12.67 145 ASN D N 1
ATOM 5554 C CA . ASN D 1 145 ? -14.447 45.887 10.416 1.00 15.62 145 ASN D CA 1
ATOM 5555 C C . ASN D 1 145 ? -15.114 44.688 11.064 1.00 15.09 145 ASN D C 1
ATOM 5556 O O . ASN D 1 145 ? -14.696 44.233 12.130 1.00 17.85 145 ASN D O 1
ATOM 5561 N N . CYS D 1 146 ? -16.165 44.200 10.419 1.00 10.77 146 CYS D N 1
ATOM 5562 C CA . CYS D 1 146 ? -16.841 42.995 10.878 1.00 13.46 146 CYS D CA 1
ATOM 5563 C C . CYS D 1 146 ? -16.393 41.808 10.057 1.00 10.60 146 CYS D C 1
ATOM 5564 O O . CYS D 1 146 ? -15.914 41.963 8.933 1.00 14.54 146 CYS D O 1
ATOM 5567 N N . HIS D 1 147 ? -16.597 40.618 10.611 1.00 12.11 147 HIS D N 1
ATOM 5568 C CA . HIS D 1 147 ? -16.416 39.386 9.855 1.00 10.05 147 HIS D CA 1
ATOM 5569 C C . HIS D 1 147 ? -17.719 38.601 9.929 1.00 13.79 147 HIS D C 1
ATOM 5570 O O . HIS D 1 147 ? -18.175 38.248 11.015 1.00 14.60 147 HIS D O 1
ATOM 5577 N N . VAL D 1 148 ? -18.344 38.373 8.774 1.00 11.03 148 VAL D N 1
ATOM 5578 C CA . VAL D 1 148 ? -19.531 37.521 8.714 1.00 8.53 148 VAL D CA 1
ATOM 5579 C C . VAL D 1 148 ? -19.105 36.155 8.172 1.00 10.24 148 VAL D C 1
ATOM 5580 O O . VAL D 1 148 ? -18.679 36.028 7.019 1.00 10.45 148 VAL D O 1
ATOM 5584 N N . GLY D 1 149 ? -19.164 35.137 9.020 1.00 10.21 149 GLY D N 1
ATOM 5585 C CA . GLY D 1 149 ? -18.571 33.857 8.686 1.00 11.23 149 GLY D CA 1
ATOM 5586 C C . GLY D 1 149 ? -19.213 33.127 7.520 1.00 12.62 149 GLY D C 1
ATOM 5587 O O . GLY D 1 149 ? -20.335 33.418 7.102 1.00 10.16 149 GLY D O 1
ATOM 5588 N N . ALA D 1 150 ? -18.467 32.161 6.995 1.00 9.31 150 ALA D N 1
ATOM 5589 C CA . ALA D 1 150 ? -18.939 31.359 5.879 1.00 8.88 150 ALA D CA 1
ATOM 5590 C C . ALA D 1 150 ? -20.264 30.684 6.198 1.00 8.40 150 ALA D C 1
ATOM 5591 O O . ALA D 1 150 ? -20.457 30.114 7.286 1.00 9.85 150 ALA D O 1
ATOM 5593 N N . GLY D 1 151 ? -21.187 30.781 5.257 1.00 7.82 151 GLY D N 1
ATOM 5594 C CA . GLY D 1 151 ? -22.472 30.118 5.394 1.00 9.13 151 GLY D CA 1
ATOM 5595 C C . GLY D 1 151 ? -23.426 30.754 6.398 1.00 9.76 151 GLY D C 1
ATOM 5596 O O . GLY D 1 151 ? -24.537 30.265 6.572 1.00 12.14 151 GLY D O 1
ATOM 5597 N N . ALA D 1 152 ? -23.002 31.824 7.054 1.00 7.48 152 ALA D N 1
ATOM 5598 C CA . ALA D 1 152 ? -23.849 32.535 8.028 1.00 9.78 152 ALA D CA 1
ATOM 5599 C C . ALA D 1 152 ? -24.998 33.210 7.298 1.00 9.92 152 ALA D C 1
ATOM 5600 O O . ALA D 1 152 ? -24.836 33.630 6.157 1.00 9.83 152 ALA D O 1
ATOM 5602 N N . VAL D 1 153 ? -26.162 33.270 7.945 1.00 7.20 153 VAL D N 1
ATOM 5603 C CA . VAL D 1 153 ? -27.332 33.899 7.337 1.00 11.06 153 VAL D CA 1
ATOM 5604 C C . VAL D 1 153 ? -27.785 35.043 8.220 1.00 6.77 153 VAL D C 1
ATOM 5605 O O . VAL D 1 153 ? -28.056 34.837 9.416 1.00 9.91 153 VAL D O 1
ATOM 5609 N N . LEU D 1 154 ? -27.846 36.252 7.653 1.00 6.97 154 LEU D N 1
ATOM 5610 C CA . LEU D 1 154 ? -28.505 37.366 8.333 1.00 8.86 154 LEU D CA 1
ATOM 5611 C C . LEU D 1 154 ? -29.902 37.509 7.714 1.00 10.05 154 LEU D C 1
ATOM 5612 O O . LEU D 1 154 ? -30.038 37.708 6.501 1.00 13.15 154 LEU D O 1
ATOM 5617 N N . ALA D 1 155 ? -30.942 37.374 8.532 1.00 12.52 155 ALA D N 1
ATOM 5618 C CA . ALA D 1 155 ? -32.315 37.374 8.021 1.00 11.21 155 ALA D CA 1
ATOM 5619 C C . ALA D 1 155 ? -32.653 38.651 7.279 1.00 13.24 155 ALA D C 1
ATOM 5620 O O . ALA D 1 155 ? -32.096 39.706 7.551 1.00 14.93 155 ALA D O 1
ATOM 5622 N N . GLY D 1 156 ? -33.597 38.549 6.349 1.00 10.97 156 GLY D N 1
ATOM 5623 C CA . GLY D 1 156 ? -34.040 39.722 5.611 1.00 11.15 156 GLY D CA 1
ATOM 5624 C C . GLY D 1 156 ? -35.300 40.343 6.166 1.00 18.41 156 GLY D C 1
ATOM 5625 O O . GLY D 1 156 ? -36.133 39.682 6.790 1.00 20.92 156 GLY D O 1
ATOM 5626 N N . VAL D 1 157 ? -35.430 41.640 5.937 1.00 18.55 157 VAL D N 1
ATOM 5627 C CA . VAL D 1 157 ? -36.647 42.362 6.260 1.00 27.07 157 VAL D CA 1
ATOM 5628 C C . VAL D 1 157 ? -36.762 43.367 5.126 1.00 30.96 157 VAL D C 1
ATOM 5629 O O . VAL D 1 157 ? -36.196 44.459 5.172 1.00 33.36 157 VAL D O 1
ATOM 5633 N N . ILE D 1 158 ? -37.461 42.963 4.076 1.00 30.39 158 ILE D N 1
ATOM 5634 C CA . ILE D 1 158 ? -37.479 43.731 2.843 1.00 30.93 158 ILE D CA 1
ATOM 5635 C C . ILE D 1 158 ? -38.308 45.008 2.986 1.00 32.65 158 ILE D C 1
ATOM 5636 O O . ILE D 1 158 ? -37.921 46.064 2.489 1.00 33.91 158 ILE D O 1
ATOM 5641 N N . GLU D 1 159 ? -39.437 44.900 3.684 1.00 36.70 159 GLU D N 1
ATOM 5642 C CA . GLU D 1 159 ? -40.351 46.015 3.892 1.00 42.48 159 GLU D CA 1
ATOM 5643 C C . GLU D 1 159 ? -41.088 45.804 5.212 1.00 37.46 159 GLU D C 1
ATOM 5644 O O . GLU D 1 159 ? -41.132 44.684 5.722 1.00 33.27 159 GLU D O 1
ATOM 5650 N N . PRO D 1 160 ? -41.672 46.874 5.775 1.00 36.40 160 PRO D N 1
ATOM 5651 C CA . PRO D 1 160 ? -41.608 48.270 5.329 1.00 36.57 160 PRO D CA 1
ATOM 5652 C C . PRO D 1 160 ? -40.314 48.933 5.793 1.00 36.92 160 PRO D C 1
ATOM 5653 O O . PRO D 1 160 ? -39.601 48.353 6.615 1.00 33.80 160 PRO D O 1
ATOM 5657 N N . PRO D 1 161 ? -40.014 50.138 5.280 1.00 36.33 161 PRO D N 1
ATOM 5658 C CA . PRO D 1 161 ? -38.740 50.801 5.590 1.00 31.87 161 PRO D CA 1
ATOM 5659 C C . PRO D 1 161 ? -38.549 51.049 7.087 1.00 30.09 161 PRO D C 1
ATOM 5660 O O . PRO D 1 161 ? -37.415 51.267 7.523 1.00 30.89 161 PRO D O 1
ATOM 5664 N N . SER D 1 162 ? -39.636 51.004 7.857 1.00 29.47 162 SER D N 1
ATOM 5665 C CA . SER D 1 162 ? -39.586 51.265 9.298 1.00 28.11 162 SER D CA 1
ATOM 5666 C C . SER D 1 162 ? -39.414 49.980 10.113 1.00 29.72 162 SER D C 1
ATOM 5667 O O . SER D 1 162 ? -39.248 50.018 11.341 1.00 25.04 162 SER D O 1
ATOM 5670 N N . ALA D 1 163 ? -39.462 48.838 9.436 1.00 30.31 163 ALA D N 1
ATOM 5671 C CA . ALA D 1 163 ? -39.259 47.566 10.112 1.00 26.55 163 ALA D CA 1
ATOM 5672 C C . ALA D 1 163 ? -37.765 47.415 10.332 1.00 26.56 163 ALA D C 1
ATOM 5673 O O . ALA D 1 163 ? -36.979 47.587 9.407 1.00 23.35 163 ALA D O 1
ATOM 5675 N N . LYS D 1 164 ? -37.362 47.117 11.557 1.00 24.97 164 LYS D N 1
ATOM 5676 C CA . LYS D 1 164 ? -35.943 47.005 11.808 1.00 20.89 164 LYS D CA 1
ATOM 5677 C C . LYS D 1 164 ? -35.371 45.752 11.161 1.00 16.34 164 LYS D C 1
ATOM 5678 O O . LYS D 1 164 ? -35.882 44.655 11.330 1.00 18.55 164 LYS D O 1
ATOM 5684 N N . PRO D 1 165 ? -34.291 45.943 10.423 1.00 16.28 165 PRO D N 1
ATOM 5685 C CA . PRO D 1 165 ? -33.579 44.837 9.791 1.00 15.82 165 PRO D CA 1
ATOM 5686 C C . PRO D 1 165 ? -32.548 44.300 10.759 1.00 14.43 165 PRO D C 1
ATOM 5687 O O . PRO D 1 165 ? -32.343 44.879 11.819 1.00 15.98 165 PRO D O 1
ATOM 5691 N N . VAL D 1 166 ? -31.916 43.191 10.409 1.00 10.58 166 VAL D N 1
ATOM 5692 C CA . VAL D 1 166 ? -30.788 42.736 11.184 1.00 11.16 166 VAL D CA 1
ATOM 5693 C C . VAL D 1 166 ? -29.722 43.833 11.144 1.00 13.92 166 VAL D C 1
ATOM 5694 O O . VAL D 1 166 ? -29.432 44.401 10.078 1.00 14.56 166 VAL D O 1
ATOM 5698 N N . ILE D 1 167 ? -29.177 44.148 12.317 1.00 14.72 167 ILE D N 1
ATOM 5699 C CA . ILE D 1 167 ? -28.105 45.118 12.431 1.00 13.14 167 ILE D CA 1
ATOM 5700 C C . ILE D 1 167 ? -26.903 44.527 13.153 1.00 16.56 167 ILE D C 1
ATOM 5701 O O . ILE D 1 167 ? -26.989 44.164 14.318 1.00 15.02 167 ILE D O 1
ATOM 5706 N N . VAL D 1 168 ? -25.786 44.438 12.442 1.00 11.56 168 VAL D N 1
ATOM 5707 C CA . VAL D 1 168 ? -24.522 44.039 13.058 1.00 9.75 168 VAL D CA 1
ATOM 5708 C C . VAL D 1 168 ? -23.688 45.300 13.225 1.00 13.26 168 VAL D C 1
ATOM 5709 O O . VAL D 1 168 ? -23.363 45.979 12.246 1.00 16.36 168 VAL D O 1
ATOM 5713 N N . GLU D 1 169 ? -23.395 45.663 14.471 1.00 11.76 169 GLU D N 1
ATOM 5714 C CA . GLU D 1 169 ? -22.591 46.854 14.733 1.00 14.25 169 GLU D CA 1
ATOM 5715 C C . GLU D 1 169 ? -21.111 46.605 14.415 1.00 16.30 169 GLU D C 1
ATOM 5716 O O . GLU D 1 169 ? -20.735 45.530 13.936 1.00 16.78 169 GLU D O 1
ATOM 5722 N N . ASP D 1 170 ? -20.275 47.603 14.668 1.00 16.41 170 ASP D N 1
ATOM 5723 C CA . ASP D 1 170 ? -18.859 47.524 14.316 1.00 14.85 170 ASP D CA 1
ATOM 5724 C C . ASP D 1 170 ? -18.104 46.456 15.079 1.00 14.61 170 ASP D C 1
ATOM 5725 O O . ASP D 1 170 ? -18.473 46.110 16.203 1.00 15.87 170 ASP D O 1
ATOM 5730 N N . ASP D 1 171 ? -17.037 45.954 14.452 1.00 13.94 171 ASP D N 1
ATOM 5731 C CA . ASP D 1 171 ? -16.032 45.104 15.100 1.00 13.97 171 ASP D CA 1
ATOM 5732 C C . ASP D 1 171 ? -16.603 43.774 15.559 1.00 17.13 171 ASP D C 1
ATOM 5733 O O . ASP D 1 171 ? -16.122 43.200 16.534 1.00 18.71 171 ASP D O 1
ATOM 5738 N N . VAL D 1 172 ? -17.631 43.296 14.872 1.00 14.62 172 VAL D N 1
ATOM 5739 C CA . VAL D 1 172 ? -18.321 42.080 15.290 1.00 14.42 172 VAL D CA 1
ATOM 5740 C C . VAL D 1 172 ? -17.790 40.895 14.518 1.00 12.85 172 VAL D C 1
ATOM 5741 O O . VAL D 1 172 ? -17.430 41.020 13.350 1.00 14.48 172 VAL D O 1
ATOM 5745 N N . VAL D 1 173 ? -17.712 39.756 15.190 1.00 11.85 173 VAL D N 1
ATOM 5746 C CA . VAL D 1 173 ? -17.391 38.499 14.528 1.00 10.02 173 VAL D CA 1
ATOM 5747 C C . VAL D 1 173 ? -18.608 37.585 14.610 1.00 10.77 173 VAL D C 1
ATOM 5748 O O . VAL D 1 173 ? -19.116 37.284 15.700 1.00 11.14 173 VAL D O 1
ATOM 5752 N N . ILE D 1 174 ? -19.082 37.160 13.447 1.00 8.99 174 ILE D N 1
ATOM 5753 C CA . ILE D 1 174 ? -20.178 36.207 13.362 1.00 10.90 174 ILE D CA 1
ATOM 5754 C C . ILE D 1 174 ? -19.625 34.901 12.829 1.00 11.34 174 ILE D C 1
ATOM 5755 O O . ILE D 1 174 ? -19.046 34.859 11.737 1.00 13.50 174 ILE D O 1
ATOM 5760 N N . GLY D 1 175 ? -19.797 33.845 13.612 1.00 10.68 175 GLY D N 1
ATOM 5761 C CA . GLY D 1 175 ? -19.306 32.535 13.250 1.00 12.61 175 GLY D CA 1
ATOM 5762 C C . GLY D 1 175 ? -19.922 31.947 11.999 1.00 10.27 175 GLY D C 1
ATOM 5763 O O . GLY D 1 175 ? -20.960 32.395 11.496 1.00 9.08 175 GLY D O 1
ATOM 5764 N N . ALA D 1 176 ? -19.264 30.913 11.484 1.00 9.88 176 ALA D N 1
ATOM 5765 C CA . ALA D 1 176 ? -19.778 30.211 10.318 1.00 8.70 176 ALA D CA 1
ATOM 5766 C C . ALA D 1 176 ? -21.105 29.498 10.613 1.00 8.89 176 ALA D C 1
ATOM 5767 O O . ALA D 1 176 ? -21.333 28.999 11.727 1.00 9.67 176 ALA D O 1
ATOM 5769 N N . ASN D 1 177 ? -21.982 29.494 9.605 1.00 10.21 177 ASN D N 1
ATOM 5770 C CA . ASN D 1 177 ? -23.311 28.884 9.677 1.00 8.68 177 ASN D CA 1
ATOM 5771 C C . ASN D 1 177 ? -24.221 29.397 10.800 1.00 9.18 177 ASN D C 1
ATOM 5772 O O . ASN D 1 177 ? -25.156 28.734 11.198 1.00 10.89 177 ASN D O 1
ATOM 5777 N N . VAL D 1 178 ? -23.937 30.593 11.286 1.00 6.96 178 VAL D N 1
ATOM 5778 C CA . VAL D 1 178 ? -24.818 31.238 12.258 1.00 8.82 178 VAL D CA 1
ATOM 5779 C C . VAL D 1 178 ? -26.098 31.687 11.551 1.00 11.07 178 VAL D C 1
ATOM 5780 O O . VAL D 1 178 ? -26.080 31.908 10.350 1.00 11.19 178 VAL D O 1
ATOM 5784 N N . VAL D 1 179 ? -27.216 31.778 12.275 1.00 6.28 179 VAL D N 1
ATOM 5785 C CA . VAL D 1 179 ? -28.370 32.516 11.752 1.00 8.78 179 VAL D CA 1
ATOM 5786 C C . VAL D 1 179 ? -28.624 33.689 12.696 1.00 8.83 179 VAL D C 1
ATOM 5787 O O . VAL D 1 179 ? -28.622 33.508 13.905 1.00 8.69 179 VAL D O 1
ATOM 5791 N N . VAL D 1 180 ? -28.826 34.888 12.159 1.00 8.79 180 VAL D N 1
ATOM 5792 C CA . VAL D 1 180 ? -29.297 35.994 12.998 1.00 7.19 180 VAL D CA 1
ATOM 5793 C C . VAL D 1 180 ? -30.721 36.283 12.558 1.00 8.34 180 VAL D C 1
ATOM 5794 O O . VAL D 1 180 ? -30.956 36.571 11.386 1.00 12.62 180 VAL D O 1
ATOM 5798 N N . LEU D 1 181 ? -31.675 36.173 13.476 1.00 13.14 181 LEU D N 1
ATOM 5799 C CA . LEU D 1 181 ? -33.076 36.304 13.076 1.00 11.56 181 LEU D CA 1
ATOM 5800 C C . LEU D 1 181 ? -33.482 37.753 12.829 1.00 15.18 181 LEU D C 1
ATOM 5801 O O . LEU D 1 181 ? -32.783 38.686 13.222 1.00 14.46 181 LEU D O 1
ATOM 5806 N N . GLU D 1 182 ? -34.630 37.926 12.173 1.00 13.67 182 GLU D N 1
ATOM 5807 C CA . GLU D 1 182 ? -35.097 39.249 11.762 1.00 13.71 182 GLU D CA 1
ATOM 5808 C C . GLU D 1 182 ? -35.155 40.242 12.920 1.00 15.19 182 GLU D C 1
ATOM 5809 O O . GLU D 1 182 ? -35.610 39.908 14.022 1.00 16.71 182 GLU D O 1
ATOM 5815 N N . GLY D 1 183 ? -34.655 41.448 12.658 1.00 16.68 183 GLY D N 1
ATOM 5816 C CA . GLY D 1 183 ? -34.753 42.573 13.571 1.00 13.28 183 GLY D CA 1
ATOM 5817 C C . GLY D 1 183 ? -33.795 42.542 14.750 1.00 15.22 183 GLY D C 1
ATOM 5818 O O . GLY D 1 183 ? -33.867 43.398 15.631 1.00 16.24 183 GLY D O 1
ATOM 5819 N N . VAL D 1 184 ? -32.893 41.567 14.776 1.00 13.49 184 VAL D N 1
ATOM 5820 C CA . VAL D 1 184 ? -31.941 41.446 15.886 1.00 12.69 184 VAL D CA 1
ATOM 5821 C C . VAL D 1 184 ? -30.699 42.315 15.669 1.00 14.83 184 VAL D C 1
ATOM 5822 O O . VAL D 1 184 ? -30.198 42.430 14.557 1.00 17.26 184 VAL D O 1
ATOM 5826 N N . THR D 1 185 ? -30.228 42.953 16.734 1.00 13.91 185 THR D N 1
ATOM 5827 C CA . THR D 1 185 ? -29.017 43.758 16.670 1.00 13.22 185 THR D CA 1
ATOM 5828 C C . THR D 1 185 ? -27.906 43.025 17.398 1.00 15.79 185 THR D C 1
ATOM 5829 O O . THR D 1 185 ? -28.099 42.573 18.529 1.00 13.80 185 THR D O 1
ATOM 5833 N N . VAL D 1 186 ? -26.750 42.894 16.739 1.00 12.06 186 VAL D N 1
ATOM 5834 C CA . VAL D 1 186 ? -25.580 42.311 17.384 1.00 9.81 186 VAL D CA 1
ATOM 5835 C C . VAL D 1 186 ? -24.646 43.458 17.757 1.00 15.41 186 VAL D C 1
ATOM 5836 O O . VAL D 1 186 ? -24.123 44.146 16.890 1.00 13.90 186 VAL D O 1
ATOM 5840 N N . GLY D 1 187 ? -24.490 43.692 19.058 1.00 15.42 187 GLY D N 1
ATOM 5841 C CA . GLY D 1 187 ? -23.789 44.869 19.549 1.00 17.47 187 GLY D CA 1
ATOM 5842 C C . GLY D 1 187 ? -22.304 44.941 19.243 1.00 14.80 187 GLY D C 1
ATOM 5843 O O . GLY D 1 187 ? -21.655 43.935 18.998 1.00 14.68 187 GLY D O 1
ATOM 5844 N N . LYS D 1 188 ? -21.764 46.157 19.266 1.00 14.82 188 LYS D N 1
ATOM 5845 C CA . LYS D 1 188 ? -20.371 46.384 18.877 1.00 16.88 188 LYS D CA 1
ATOM 5846 C C . LYS D 1 188 ? -19.402 45.497 19.662 1.00 17.40 188 LYS D C 1
ATOM 5847 O O . LYS D 1 188 ? -19.515 45.359 20.885 1.00 17.82 188 LYS D O 1
ATOM 5853 N N . GLY D 1 189 ? -18.462 44.883 18.956 1.00 16.45 189 GLY D N 1
ATOM 5854 C CA . GLY D 1 189 ? -17.427 44.080 19.592 1.00 11.99 189 GLY D CA 1
ATOM 5855 C C . GLY D 1 189 ? -17.902 42.713 20.075 1.00 12.58 189 GLY D C 1
ATOM 5856 O O . GLY D 1 189 ? -17.135 41.961 20.672 1.00 16.32 189 GLY D O 1
ATOM 5857 N N . ALA D 1 190 ? -19.158 42.377 19.800 1.00 15.57 190 ALA D N 1
ATOM 5858 C CA . ALA D 1 190 ? -19.679 41.060 20.161 1.00 12.28 190 ALA D CA 1
ATOM 5859 C C . ALA D 1 190 ? -19.077 39.950 19.304 1.00 10.16 190 ALA D C 1
ATOM 5860 O O . ALA D 1 190 ? -18.564 40.185 18.206 1.00 13.71 190 ALA D O 1
ATOM 5862 N N . VAL D 1 191 ? -19.149 38.741 19.832 1.00 8.09 191 VAL D N 1
ATOM 5863 C CA . VAL D 1 191 ? -18.766 37.543 19.113 1.00 8.72 191 VAL D CA 1
ATOM 5864 C C . VAL D 1 191 ? -19.913 36.553 19.174 1.00 10.31 191 VAL D C 1
ATOM 5865 O O . VAL D 1 191 ? -20.412 36.255 20.258 1.00 12.65 191 VAL D O 1
ATOM 5869 N N . VAL D 1 192 ? -20.320 36.043 18.008 1.00 11.02 192 VAL D N 1
ATOM 5870 C CA . VAL D 1 192 ? -21.314 34.981 17.952 1.00 9.96 192 VAL D CA 1
ATOM 5871 C C . VAL D 1 192 ? -20.608 33.722 17.496 1.00 10.10 192 VAL D C 1
ATOM 5872 O O . VAL D 1 192 ? -19.999 33.676 16.413 1.00 11.29 192 VAL D O 1
ATOM 5876 N N . ALA D 1 193 ? -20.693 32.698 18.321 1.00 8.03 193 ALA D N 1
ATOM 5877 C CA . ALA D 1 193 ? -20.027 31.430 18.025 1.00 10.48 193 ALA D CA 1
ATOM 5878 C C . ALA D 1 193 ? -20.628 30.743 16.802 1.00 11.06 193 ALA D C 1
ATOM 5879 O O . ALA D 1 193 ? -21.817 30.887 16.526 1.00 12.34 193 ALA D O 1
ATOM 5881 N N . ALA D 1 194 ? -19.817 29.966 16.080 1.00 9.28 194 ALA D N 1
ATOM 5882 C CA . ALA D 1 194 ? -20.344 29.229 14.929 1.00 7.88 194 ALA D CA 1
ATOM 5883 C C . ALA D 1 194 ? -21.551 28.388 15.322 1.00 11.88 194 ALA D C 1
ATOM 5884 O O . ALA D 1 194 ? -21.604 27.832 16.430 1.00 9.59 194 ALA D O 1
ATOM 5886 N N . GLY D 1 195 ? -22.509 28.299 14.399 1.00 11.39 195 GLY D N 1
ATOM 5887 C CA . GLY D 1 195 ? -23.679 27.445 14.545 1.00 8.95 195 GLY D CA 1
ATOM 5888 C C . GLY D 1 195 ? -24.787 28.052 15.400 1.00 9.55 195 GLY D C 1
ATOM 5889 O O . GLY D 1 195 ? -25.853 27.474 15.514 1.00 14.88 195 GLY D O 1
ATOM 5890 N N . ALA D 1 196 ? -24.537 29.213 15.986 1.00 10.45 196 ALA D N 1
ATOM 5891 C CA . ALA D 1 196 ? -25.525 29.814 16.891 1.00 11.46 196 ALA D CA 1
ATOM 5892 C C . ALA D 1 196 ? -26.725 30.323 16.104 1.00 11.41 196 ALA D C 1
ATOM 5893 O O . ALA D 1 196 ? -26.592 30.651 14.941 1.00 10.97 196 ALA D O 1
ATOM 5895 N N . VAL D 1 197 ? -27.906 30.347 16.725 1.00 9.04 197 VAL D N 1
ATOM 5896 C CA . VAL D 1 197 ? -29.043 31.070 16.165 1.00 11.57 197 VAL D CA 1
ATOM 5897 C C . VAL D 1 197 ? -29.324 32.193 17.139 1.00 11.05 197 VAL D C 1
ATOM 5898 O O . VAL D 1 197 ? -29.677 31.944 18.299 1.00 10.17 197 VAL D O 1
ATOM 5902 N N . VAL D 1 198 ? -29.152 33.427 16.681 1.00 9.22 198 VAL D N 1
ATOM 5903 C CA . VAL D 1 198 ? -29.354 34.582 17.542 1.00 11.16 198 VAL D CA 1
ATOM 5904 C C . VAL D 1 198 ? -30.801 35.072 17.461 1.00 10.92 198 VAL D C 1
ATOM 5905 O O . VAL D 1 198 ? -31.247 35.537 16.417 1.00 12.09 198 VAL D O 1
ATOM 5909 N N . THR D 1 199 ? -31.524 34.972 18.573 1.00 11.92 199 THR D N 1
ATOM 5910 C CA . THR D 1 199 ? -32.956 35.243 18.582 1.00 11.03 199 THR D CA 1
ATOM 5911 C C . THR D 1 199 ? -33.313 36.593 19.220 1.00 14.24 199 THR D C 1
ATOM 5912 O O . THR D 1 199 ? -34.425 37.082 19.067 1.00 17.16 199 THR D O 1
ATOM 5916 N N . GLU D 1 200 ? -32.362 37.176 19.934 1.00 13.09 200 GLU D N 1
ATOM 5917 C CA . GLU D 1 200 ? -32.589 38.401 20.690 1.00 16.27 200 GLU D CA 1
ATOM 5918 C C . GLU D 1 200 ? -31.330 39.239 20.604 1.00 17.16 200 GLU D C 1
ATOM 5919 O O . GLU D 1 200 ? -30.256 38.705 20.323 1.00 17.35 200 GLU D O 1
ATOM 5925 N N . ASP D 1 201 ? -31.456 40.539 20.855 1.00 15.32 201 ASP D N 1
ATOM 5926 C CA . ASP D 1 201 ? -30.308 41.445 20.766 1.00 14.51 201 ASP D CA 1
ATOM 5927 C C . ASP D 1 201 ? -29.124 40.958 21.595 1.00 16.31 201 ASP D C 1
ATOM 5928 O O . ASP D 1 201 ? -29.288 40.400 22.688 1.00 17.38 201 ASP D O 1
ATOM 5933 N N . VAL D 1 202 ? -27.932 41.221 21.086 1.00 12.81 202 VAL D N 1
ATOM 5934 C CA . VAL D 1 202 ? -26.699 40.827 21.755 1.00 15.42 202 VAL D CA 1
ATOM 5935 C C . VAL D 1 202 ? -25.999 42.087 22.210 1.00 14.43 202 VAL D C 1
ATOM 5936 O O . VAL D 1 202 ? -25.711 42.954 21.404 1.00 14.59 202 VAL D O 1
ATOM 5940 N N . PRO D 1 203 ? -25.735 42.210 23.518 1.00 17.94 203 PRO D N 1
ATOM 5941 C CA . PRO D 1 203 ? -25.116 43.446 24.004 1.00 19.39 203 PRO D CA 1
ATOM 5942 C C . PRO D 1 203 ? -23.695 43.610 23.489 1.00 16.09 203 PRO D C 1
ATOM 5943 O O . PRO D 1 203 ? -23.029 42.629 23.176 1.00 17.76 203 PRO D O 1
ATOM 5947 N N . PRO D 1 204 ? -23.216 44.853 23.410 1.00 16.03 204 PRO D N 1
ATOM 5948 C CA . PRO D 1 204 ? -21.834 45.046 22.965 1.00 18.40 204 PRO D CA 1
ATOM 5949 C C . PRO D 1 204 ? -20.827 44.225 23.778 1.00 17.53 204 PRO D C 1
ATOM 5950 O O . PRO D 1 204 ? -21.042 43.986 24.977 1.00 19.23 204 PRO D O 1
ATOM 5954 N N . TYR D 1 205 ? -19.743 43.810 23.129 1.00 15.44 205 TYR D N 1
ATOM 5955 C CA . TYR D 1 205 ? -18.615 43.172 23.816 1.00 15.98 205 TYR D CA 1
ATOM 5956 C C . TYR D 1 205 ? -18.998 41.911 24.577 1.00 18.48 205 TYR D C 1
ATOM 5957 O O . TYR D 1 205 ? -18.448 41.616 25.632 1.00 21.11 205 TYR D O 1
ATOM 5966 N N . THR D 1 206 ? -19.950 41.173 24.021 1.00 18.08 206 THR D N 1
ATOM 5967 C CA . THR D 1 206 ? -20.464 39.975 24.651 1.00 14.51 206 THR D CA 1
ATOM 5968 C C . THR D 1 206 ? -20.286 38.815 23.685 1.00 17.32 206 THR D C 1
ATOM 5969 O O . THR D 1 206 ? -20.530 38.950 22.486 1.00 17.35 206 THR D O 1
ATOM 5973 N N . VAL D 1 207 ? -19.857 37.682 24.210 1.00 14.31 207 VAL D N 1
ATOM 5974 C CA . VAL D 1 207 ? -19.789 36.448 23.433 1.00 12.82 207 VAL D CA 1
ATOM 5975 C C . VAL D 1 207 ? -21.041 35.621 23.686 1.00 12.28 207 VAL D C 1
ATOM 5976 O O . VAL D 1 207 ? -21.402 35.370 24.838 1.00 16.41 207 VAL D O 1
ATOM 5980 N N . VAL D 1 208 ? -21.714 35.207 22.614 1.00 9.97 208 VAL D N 1
ATOM 5981 C CA . VAL D 1 208 ? -22.899 34.365 22.744 1.00 7.83 208 VAL D CA 1
ATOM 5982 C C . VAL D 1 208 ? -22.716 33.089 21.919 1.00 10.00 208 VAL D C 1
ATOM 5983 O O . VAL D 1 208 ? -21.942 33.045 20.945 1.00 12.52 208 VAL D O 1
ATOM 5987 N N . ALA D 1 209 ? -23.445 32.052 22.295 1.00 9.51 209 ALA D N 1
ATOM 5988 C CA . ALA D 1 209 ? -23.320 30.762 21.631 1.00 9.41 209 ALA D CA 1
ATOM 5989 C C . ALA D 1 209 ? -24.571 29.928 21.782 1.00 9.84 209 ALA D C 1
ATOM 5990 O O . ALA D 1 209 ? -25.353 30.121 22.722 1.00 12.64 209 ALA D O 1
ATOM 5992 N N . GLY D 1 210 ? -24.775 28.984 20.865 1.00 9.22 210 GLY D N 1
ATOM 5993 C CA . GLY D 1 210 ? -25.875 28.049 21.017 1.00 11.68 210 GLY D CA 1
ATOM 5994 C C . GLY D 1 210 ? -27.146 28.429 20.302 1.00 11.57 210 GLY D C 1
ATOM 5995 O O . GLY D 1 210 ? -27.219 29.457 19.632 1.00 12.18 210 GLY D O 1
ATOM 5996 N N . THR D 1 211 ? -28.157 27.580 20.457 1.00 14.52 211 THR D N 1
ATOM 5997 C CA . THR D 1 211 ? -29.437 27.758 19.769 1.00 16.00 211 THR D CA 1
ATOM 5998 C C . THR D 1 211 ? -30.550 27.430 20.758 1.00 19.23 211 THR D C 1
ATOM 5999 O O . THR D 1 211 ? -30.736 26.260 21.107 1.00 19.43 211 THR D O 1
ATOM 6003 N N . PRO D 1 212 ? -31.266 28.456 21.247 1.00 13.12 212 PRO D N 1
ATOM 6004 C CA . PRO D 1 212 ? -31.026 29.876 20.957 1.00 9.88 212 PRO D CA 1
ATOM 6005 C C . PRO D 1 212 ? -29.759 30.392 21.632 1.00 12.32 212 PRO D C 1
ATOM 6006 O O . PRO D 1 212 ? -29.348 29.865 22.672 1.00 14.56 212 PRO D O 1
ATOM 6010 N N . ALA D 1 213 ? -29.143 31.406 21.054 1.00 11.80 213 ALA D N 1
ATOM 6011 C CA . ALA D 1 213 ? -27.881 31.887 21.570 1.00 12.74 213 ALA D CA 1
ATOM 6012 C C . ALA D 1 213 ? -28.078 32.409 22.973 1.00 14.29 213 ALA D C 1
ATOM 6013 O O . ALA D 1 213 ? -29.066 33.018 23.269 1.00 14.64 213 ALA D O 1
ATOM 6015 N N . ARG D 1 214 ? -27.104 32.140 23.810 1.00 10.69 214 ARG D N 1
ATOM 6016 C CA . ARG D 1 214 ? -27.101 32.550 25.201 1.00 13.67 214 ARG D CA 1
ATOM 6017 C C . ARG D 1 214 ? -25.766 33.243 25.489 1.00 15.77 214 ARG D C 1
ATOM 6018 O O . ARG D 1 214 ? -24.788 32.957 24.847 1.00 12.89 214 ARG D O 1
ATOM 6026 N N . VAL D 1 215 ? -25.750 34.151 26.453 1.00 13.28 215 VAL D N 1
ATOM 6027 C CA . VAL D 1 215 ? -24.547 34.850 26.769 1.00 11.64 215 VAL D CA 1
ATOM 6028 C C . VAL D 1 215 ? -23.549 33.895 27.417 1.00 15.08 215 VAL D C 1
ATOM 6029 O O . VAL D 1 215 ? -23.870 33.232 28.362 1.00 13.53 215 VAL D O 1
ATOM 6033 N N . ILE D 1 216 ? -22.342 33.864 26.882 1.00 13.53 216 ILE D N 1
ATOM 6034 C CA . ILE D 1 216 ? -21.255 33.138 27.500 1.00 14.88 216 ILE D CA 1
ATOM 6035 C C . ILE D 1 216 ? -20.614 34.082 28.487 1.00 21.03 216 ILE D C 1
ATOM 6036 O O . ILE D 1 216 ? -20.429 33.762 29.625 1.00 20.61 216 ILE D O 1
ATOM 6041 N N . LYS D 1 217 ? -20.302 35.273 28.008 1.00 18.00 217 LYS D N 1
ATOM 6042 C CA . LYS D 1 217 ? -19.708 36.295 28.838 1.00 21.78 217 LYS D CA 1
ATOM 6043 C C . LYS D 1 217 ? -19.872 37.677 28.255 1.00 20.97 217 LYS D C 1
ATOM 6044 O O . LYS D 1 217 ? -19.538 37.893 27.118 1.00 19.90 217 LYS D O 1
ATOM 6050 N N . GLU D 1 218 ? -20.304 38.618 29.083 1.00 23.35 218 GLU D N 1
ATOM 6051 C CA . GLU D 1 218 ? -20.422 40.006 28.697 1.00 24.79 218 GLU D CA 1
ATOM 6052 C C . GLU D 1 218 ? -19.178 40.660 29.216 1.00 25.54 218 GLU D C 1
ATOM 6053 O O . GLU D 1 218 ? -18.910 40.644 30.398 1.00 26.46 218 GLU D O 1
ATOM 6059 N N . ILE D 1 219 ? -18.415 41.227 28.329 1.00 24.24 219 ILE D N 1
ATOM 6060 C CA . ILE D 1 219 ? -17.106 41.753 28.683 1.00 31.89 219 ILE D CA 1
ATOM 6061 C C . ILE D 1 219 ? -17.145 43.267 28.851 1.00 33.20 219 ILE D C 1
ATOM 6062 O O . ILE D 1 219 ? -17.942 43.948 28.208 1.00 29.05 219 ILE D O 1
ATOM 6067 N N . ASP E 1 5 ? -40.639 7.734 -11.901 1.00 94.17 5 ASP E N 1
ATOM 6068 C CA . ASP E 1 5 ? -39.749 8.875 -11.775 1.00 92.72 5 ASP E CA 1
ATOM 6069 C C . ASP E 1 5 ? -38.329 8.485 -11.471 1.00 85.61 5 ASP E C 1
ATOM 6070 O O . ASP E 1 5 ? -37.437 8.797 -12.235 1.00 86.17 5 ASP E O 1
ATOM 6075 N N . ALA E 1 6 ? -38.123 7.816 -10.341 1.00 76.81 6 ALA E N 1
ATOM 6076 C CA . ALA E 1 6 ? -36.789 7.531 -9.853 1.00 66.91 6 ALA E CA 1
ATOM 6077 C C . ALA E 1 6 ? -35.958 6.697 -10.788 1.00 59.12 6 ALA E C 1
ATOM 6078 O O . ALA E 1 6 ? -34.765 6.895 -10.883 1.00 54.35 6 ALA E O 1
ATOM 6080 N N . ASN E 1 7 ? -36.570 5.696 -11.389 1.00 57.23 7 ASN E N 1
ATOM 6081 C CA . ASN E 1 7 ? -35.859 4.823 -12.309 1.00 58.98 7 ASN E CA 1
ATOM 6082 C C . ASN E 1 7 ? -35.441 5.574 -13.547 1.00 56.20 7 ASN E C 1
ATOM 6083 O O . ASN E 1 7 ? -34.343 5.408 -14.057 1.00 56.24 7 ASN E O 1
ATOM 6088 N N . GLU E 1 8 ? -36.342 6.423 -14.024 1.00 53.37 8 GLU E N 1
ATOM 6089 C CA . GLU E 1 8 ? -36.103 7.214 -15.220 1.00 52.60 8 GLU E CA 1
ATOM 6090 C C . GLU E 1 8 ? -34.913 8.135 -14.999 1.00 48.10 8 GLU E C 1
ATOM 6091 O O . GLU E 1 8 ? -34.096 8.330 -15.895 1.00 47.11 8 GLU E O 1
ATOM 6097 N N . ILE E 1 9 ? -34.821 8.701 -13.801 1.00 45.24 9 ILE E N 1
ATOM 6098 C CA . ILE E 1 9 ? -33.719 9.598 -13.468 1.00 45.15 9 ILE E CA 1
ATOM 6099 C C . ILE E 1 9 ? -32.386 8.879 -13.488 1.00 44.98 9 ILE E C 1
ATOM 6100 O O . ILE E 1 9 ? -31.420 9.365 -14.045 1.00 42.50 9 ILE E O 1
ATOM 6105 N N . ILE E 1 10 ? -32.353 7.691 -12.907 1.00 45.01 10 ILE E N 1
ATOM 6106 C CA . ILE E 1 10 ? -31.131 6.917 -12.871 1.00 46.85 10 ILE E CA 1
ATOM 6107 C C . ILE E 1 10 ? -30.691 6.526 -14.275 1.00 47.59 10 ILE E C 1
ATOM 6108 O O . ILE E 1 10 ? -29.520 6.501 -14.573 1.00 45.42 10 ILE E O 1
ATOM 6113 N N . SER E 1 11 ? -31.660 6.173 -15.111 1.00 48.18 11 SER E N 1
ATOM 6114 C CA . SER E 1 11 ? -31.388 5.816 -16.496 1.00 50.98 11 SER E CA 1
ATOM 6115 C C . SER E 1 11 ? -30.851 7.006 -17.281 1.00 50.02 11 SER E C 1
ATOM 6116 O O . SER E 1 11 ? -29.936 6.869 -18.090 1.00 47.98 11 SER E O 1
ATOM 6119 N N . PHE E 1 12 ? -31.429 8.177 -17.035 1.00 50.05 12 PHE E N 1
ATOM 6120 C CA . PHE E 1 12 ? -31.015 9.388 -17.730 1.00 47.59 12 PHE E CA 1
ATOM 6121 C C . PHE E 1 12 ? -29.564 9.732 -17.422 1.00 50.68 12 PHE E C 1
ATOM 6122 O O . PHE E 1 12 ? -28.808 10.113 -18.313 1.00 47.66 12 PHE E O 1
ATOM 6130 N N . ILE E 1 13 ? -29.186 9.588 -16.160 1.00 56.14 13 ILE E N 1
ATOM 6131 C CA . ILE E 1 13 ? -27.815 9.876 -15.757 1.00 61.79 13 ILE E CA 1
ATOM 6132 C C . ILE E 1 13 ? -26.831 8.919 -16.425 1.00 65.67 13 ILE E C 1
ATOM 6133 O O . ILE E 1 13 ? -25.766 9.321 -16.886 1.00 64.64 13 ILE E O 1
ATOM 6138 N N . GLN E 1 14 ? -27.195 7.656 -16.481 1.00 70.31 14 GLN E N 1
ATOM 6139 C CA . GLN E 1 14 ? -26.345 6.640 -17.084 1.00 77.66 14 GLN E CA 1
ATOM 6140 C C . GLN E 1 14 ? -26.132 6.922 -18.568 1.00 78.25 14 GLN E C 1
ATOM 6141 O O . GLN E 1 14 ? -25.040 6.732 -19.100 1.00 77.57 14 GLN E O 1
ATOM 6147 N N . LYS E 1 15 ? -27.195 7.369 -19.225 1.00 79.36 15 LYS E N 1
ATOM 6148 C CA . LYS E 1 15 ? -27.162 7.703 -20.644 1.00 80.24 15 LYS E CA 1
ATOM 6149 C C . LYS E 1 15 ? -26.226 8.867 -20.970 1.00 79.28 15 LYS E C 1
ATOM 6150 O O . LYS E 1 15 ? -25.537 8.851 -21.987 1.00 79.52 15 LYS E O 1
ATOM 6156 N N . SER E 1 16 ? -26.218 9.886 -20.118 1.00 57.77 16 SER E N 1
ATOM 6157 C CA . SER E 1 16 ? -25.388 11.062 -20.360 1.00 54.85 16 SER E CA 1
ATOM 6158 C C . SER E 1 16 ? -23.883 10.796 -20.289 1.00 49.12 16 SER E C 1
ATOM 6159 O O . SER E 1 16 ? -23.407 10.103 -19.398 1.00 48.47 16 SER E O 1
ATOM 6162 N N . GLU E 1 17 ? -23.146 11.376 -21.232 1.00 43.85 17 GLU E N 1
ATOM 6163 C CA . GLU E 1 17 ? -21.696 11.235 -21.294 1.00 37.82 17 GLU E CA 1
ATOM 6164 C C . GLU E 1 17 ? -21.050 12.427 -20.613 1.00 29.92 17 GLU E C 1
ATOM 6165 O O . GLU E 1 17 ? -21.542 13.545 -20.728 1.00 29.30 17 GLU E O 1
ATOM 6171 N N . LYS E 1 18 ? -19.953 12.199 -19.902 1.00 28.15 18 LYS E N 1
ATOM 6172 C CA . LYS E 1 18 ? -19.282 13.301 -19.254 1.00 28.14 18 LYS E CA 1
ATOM 6173 C C . LYS E 1 18 ? -18.739 14.249 -20.295 1.00 29.03 18 LYS E C 1
ATOM 6174 O O . LYS E 1 18 ? -18.231 13.824 -21.309 1.00 33.19 18 LYS E O 1
ATOM 6180 N N . LYS E 1 19 ? -18.848 15.541 -20.038 1.00 24.75 19 LYS E N 1
ATOM 6181 C CA . LYS E 1 19 ? -18.393 16.526 -21.005 1.00 23.35 19 LYS E CA 1
ATOM 6182 C C . LYS E 1 19 ? -17.527 17.612 -20.387 1.00 21.20 19 LYS E C 1
ATOM 6183 O O . LYS E 1 19 ? -17.623 17.899 -19.195 1.00 20.66 19 LYS E O 1
ATOM 6189 N N . THR E 1 20 ? -16.675 18.212 -21.211 1.00 19.34 20 THR E N 1
ATOM 6190 C CA . THR E 1 20 ? -15.921 19.385 -20.797 1.00 18.48 20 THR E CA 1
ATOM 6191 C C . THR E 1 20 ? -16.135 20.469 -21.850 1.00 20.72 20 THR E C 1
ATOM 6192 O O . THR E 1 20 ? -15.273 20.715 -22.693 1.00 23.11 20 THR E O 1
ATOM 6196 N N . PRO E 1 21 ? -17.310 21.104 -21.824 1.00 20.09 21 PRO E N 1
ATOM 6197 C CA . PRO E 1 21 ? -17.627 22.079 -22.869 1.00 18.66 21 PRO E CA 1
ATOM 6198 C C . PRO E 1 21 ? -16.766 23.326 -22.742 1.00 20.98 21 PRO E C 1
ATOM 6199 O O . PRO E 1 21 ? -16.449 23.751 -21.635 1.00 21.63 21 PRO E O 1
ATOM 6203 N N . VAL E 1 22 ? -16.393 23.908 -23.874 1.00 20.96 22 VAL E N 1
ATOM 6204 C CA . VAL E 1 22 ? -15.713 25.196 -23.862 1.00 23.23 22 VAL E CA 1
ATOM 6205 C C . VAL E 1 22 ? -16.326 26.143 -24.887 1.00 23.94 22 VAL E C 1
ATOM 6206 O O . VAL E 1 22 ? -16.979 25.710 -25.840 1.00 23.36 22 VAL E O 1
ATOM 6210 N N . LYS E 1 23 ? -16.120 27.436 -24.672 1.00 22.39 23 LYS E N 1
ATOM 6211 C CA . LYS E 1 23 ? -16.323 28.438 -25.712 1.00 23.61 23 LYS E CA 1
ATOM 6212 C C . LYS E 1 23 ? -14.948 29.019 -25.984 1.00 23.77 23 LYS E C 1
ATOM 6213 O O . LYS E 1 23 ? -14.217 29.354 -25.054 1.00 24.86 23 LYS E O 1
ATOM 6219 N N . VAL E 1 24 ? -14.568 29.112 -27.250 1.00 22.87 24 VAL E N 1
ATOM 6220 C CA . VAL E 1 24 ? -13.239 29.621 -27.565 1.00 23.72 24 VAL E CA 1
ATOM 6221 C C . VAL E 1 24 ? -13.304 30.743 -28.590 1.00 25.24 24 VAL E C 1
ATOM 6222 O O . VAL E 1 24 ? -13.658 30.538 -29.757 1.00 26.05 24 VAL E O 1
ATOM 6226 N N . TYR E 1 25 ? -12.980 31.944 -28.137 1.00 23.31 25 TYR E N 1
ATOM 6227 C CA . TYR E 1 25 ? -12.878 33.080 -29.039 1.00 26.82 25 TYR E CA 1
ATOM 6228 C C . TYR E 1 25 ? -11.535 33.014 -29.752 1.00 25.48 25 TYR E C 1
ATOM 6229 O O . TYR E 1 25 ? -10.492 32.858 -29.115 1.00 27.25 25 TYR E O 1
ATOM 6238 N N . ILE E 1 26 ? -11.567 33.103 -31.078 1.00 28.07 26 ILE E N 1
ATOM 6239 C CA . ILE E 1 26 ? -10.364 32.957 -31.885 1.00 29.19 26 ILE E CA 1
ATOM 6240 C C . ILE E 1 26 ? -10.219 34.086 -32.894 1.00 30.84 26 ILE E C 1
ATOM 6241 O O . ILE E 1 26 ? -11.201 34.734 -33.275 1.00 31.22 26 ILE E O 1
ATOM 6246 N N . LYS E 1 27 ? -8.986 34.296 -33.337 1.00 32.48 27 LYS E N 1
ATOM 6247 C CA . LYS E 1 27 ? -8.689 35.260 -34.388 1.00 34.04 27 LYS E CA 1
ATOM 6248 C C . LYS E 1 27 ? -7.469 34.812 -35.187 1.00 34.31 27 LYS E C 1
ATOM 6249 O O . LYS E 1 27 ? -6.565 34.172 -34.645 1.00 35.99 27 LYS E O 1
ATOM 6255 N N . GLY E 1 28 ? -7.452 35.147 -36.473 1.00 32.25 28 GLY E N 1
ATOM 6256 C CA . GLY E 1 28 ? -6.354 34.786 -37.348 1.00 36.01 28 GLY E CA 1
ATOM 6257 C C . GLY E 1 28 ? -6.792 34.692 -38.798 1.00 37.96 28 GLY E C 1
ATOM 6258 O O . GLY E 1 28 ? -7.766 35.323 -39.202 1.00 42.38 28 GLY E O 1
ATOM 6259 N N . ASP E 1 29 ? -6.068 33.901 -39.581 1.00 37.77 29 ASP E N 1
ATOM 6260 C CA . ASP E 1 29 ? -6.412 33.686 -40.981 1.00 41.70 29 ASP E CA 1
ATOM 6261 C C . ASP E 1 29 ? -7.328 32.471 -41.054 1.00 43.26 29 ASP E C 1
ATOM 6262 O O . ASP E 1 29 ? -6.892 31.368 -41.387 1.00 43.33 29 ASP E O 1
ATOM 6267 N N . LEU E 1 30 ? -8.599 32.685 -40.725 1.00 45.14 30 LEU E N 1
ATOM 6268 C CA . LEU E 1 30 ? -9.534 31.587 -40.490 1.00 44.95 30 LEU E CA 1
ATOM 6269 C C . LEU E 1 30 ? -10.065 30.934 -41.767 1.00 46.08 30 LEU E C 1
ATOM 6270 O O . LEU E 1 30 ? -10.597 29.825 -41.723 1.00 43.40 30 LEU E O 1
ATOM 6275 N N . LYS E 1 31 ? -9.927 31.620 -42.897 1.00 50.73 31 LYS E N 1
ATOM 6276 C CA . LYS E 1 31 ? -10.295 31.033 -44.181 1.00 54.41 31 LYS E CA 1
ATOM 6277 C C . LYS E 1 31 ? -9.475 29.771 -44.421 1.00 51.69 31 LYS E C 1
ATOM 6278 O O . LYS E 1 31 ? -9.914 28.855 -45.116 1.00 52.92 31 LYS E O 1
ATOM 6284 N N . GLU E 1 32 ? -8.284 29.731 -43.832 1.00 47.89 32 GLU E N 1
ATOM 6285 C CA . GLU E 1 32 ? -7.357 28.620 -44.034 1.00 49.54 32 GLU E CA 1
ATOM 6286 C C . GLU E 1 32 ? -7.655 27.451 -43.102 1.00 50.19 32 GLU E C 1
ATOM 6287 O O . GLU E 1 32 ? -7.018 26.402 -43.187 1.00 53.48 32 GLU E O 1
ATOM 6293 N N . VAL E 1 33 ? -8.621 27.638 -42.209 1.00 46.01 33 VAL E N 1
ATOM 6294 C CA . VAL E 1 33 ? -8.959 26.612 -41.233 1.00 43.17 33 VAL E CA 1
ATOM 6295 C C . VAL E 1 33 ? -10.301 25.967 -41.549 1.00 44.66 33 VAL E C 1
ATOM 6296 O O . VAL E 1 33 ? -11.296 26.659 -41.756 1.00 47.18 33 VAL E O 1
ATOM 6300 N N . THR E 1 34 ? -10.324 24.638 -41.581 1.00 46.01 34 THR E N 1
ATOM 6301 C CA . THR E 1 34 ? -11.571 23.899 -41.744 1.00 47.28 34 THR E CA 1
ATOM 6302 C C . THR E 1 34 ? -11.965 23.270 -40.413 1.00 47.82 34 THR E C 1
ATOM 6303 O O . THR E 1 34 ? -11.253 22.419 -39.881 1.00 50.76 34 THR E O 1
ATOM 6307 N N . PHE E 1 35 ? -13.096 23.704 -39.871 1.00 46.56 35 PHE E N 1
ATOM 6308 C CA . PHE E 1 35 ? -13.572 23.194 -38.592 1.00 42.77 35 PHE E CA 1
ATOM 6309 C C . PHE E 1 35 ? -14.421 21.943 -38.798 1.00 46.25 35 PHE E C 1
ATOM 6310 O O . PHE E 1 35 ? -15.275 21.908 -39.684 1.00 47.70 35 PHE E O 1
ATOM 6318 N N . PRO E 1 36 ? -14.185 20.907 -37.982 1.00 46.13 36 PRO E N 1
ATOM 6319 C CA . PRO E 1 36 ? -14.949 19.664 -38.116 1.00 48.40 36 PRO E CA 1
ATOM 6320 C C . PRO E 1 36 ? -16.388 19.904 -37.682 1.00 49.26 36 PRO E C 1
ATOM 6321 O O . PRO E 1 36 ? -16.651 20.865 -36.960 1.00 47.65 36 PRO E O 1
ATOM 6325 N N . GLU E 1 37 ? -17.309 19.051 -38.110 1.00 50.46 37 GLU E N 1
ATOM 6326 C CA . GLU E 1 37 ? -18.713 19.266 -37.785 1.00 52.03 37 GLU E CA 1
ATOM 6327 C C . GLU E 1 37 ? -19.029 18.929 -36.323 1.00 47.26 37 GLU E C 1
ATOM 6328 O O . GLU E 1 37 ? -20.160 19.085 -35.869 1.00 46.83 37 GLU E O 1
ATOM 6334 N N . THR E 1 38 ? -18.016 18.487 -35.589 1.00 44.88 38 THR E N 1
ATOM 6335 C CA . THR E 1 38 ? -18.172 18.241 -34.160 1.00 45.70 38 THR E CA 1
ATOM 6336 C C . THR E 1 38 ? -18.091 19.542 -33.355 1.00 39.48 38 THR E C 1
ATOM 6337 O O . THR E 1 38 ? -18.307 19.551 -32.137 1.00 36.07 38 THR E O 1
ATOM 6341 N N . VAL E 1 39 ? -17.772 20.640 -34.031 1.00 36.03 39 VAL E N 1
ATOM 6342 C CA . VAL E 1 39 ? -17.752 21.940 -33.370 1.00 36.23 39 VAL E CA 1
ATOM 6343 C C . VAL E 1 39 ? -18.670 22.936 -34.065 1.00 36.29 39 VAL E C 1
ATOM 6344 O O . VAL E 1 39 ? -18.822 22.922 -35.294 1.00 38.49 39 VAL E O 1
ATOM 6348 N N . GLN E 1 40 ? -19.293 23.788 -33.263 1.00 33.23 40 GLN E N 1
ATOM 6349 C CA . GLN E 1 40 ? -20.094 24.880 -33.786 1.00 34.99 40 GLN E CA 1
ATOM 6350 C C . GLN E 1 40 ? -19.204 26.097 -33.920 1.00 33.40 40 GLN E C 1
ATOM 6351 O O . GLN E 1 40 ? -18.806 26.692 -32.920 1.00 32.62 40 GLN E O 1
ATOM 6357 N N . ALA E 1 41 ? -18.880 26.453 -35.157 1.00 33.88 41 ALA E N 1
ATOM 6358 C CA . ALA E 1 41 ? -18.027 27.600 -35.414 1.00 33.59 41 ALA E CA 1
ATOM 6359 C C . ALA E 1 41 ? -18.858 28.790 -35.881 1.00 34.67 41 ALA E C 1
ATOM 6360 O O . ALA E 1 41 ? -19.471 28.755 -36.947 1.00 36.35 41 ALA E O 1
ATOM 6362 N N . PHE E 1 42 ? -18.898 29.837 -35.068 1.00 31.21 42 PHE E N 1
ATOM 6363 C CA . PHE E 1 42 ? -19.549 31.060 -35.480 1.00 32.36 42 PHE E CA 1
ATOM 6364 C C . PHE E 1 42 ? -18.372 31.951 -35.799 1.00 33.09 42 PHE E C 1
ATOM 6365 O O . PHE E 1 42 ? -17.765 32.536 -34.910 1.00 37.21 42 PHE E O 1
ATOM 6373 N N . VAL E 1 43 ? -17.996 31.985 -37.064 1.00 34.34 43 VAL E N 1
ATOM 6374 C CA . VAL E 1 43 ? -16.838 32.734 -37.485 1.00 36.68 43 VAL E CA 1
ATOM 6375 C C . VAL E 1 43 ? -17.021 33.522 -38.768 1.00 40.75 43 VAL E C 1
ATOM 6376 O O . VAL E 1 43 ? -17.894 33.268 -39.560 1.00 40.89 43 VAL E O 1
ATOM 6380 N N . ASN E 1 44 ? -16.150 34.497 -38.907 1.00 41.91 44 ASN E N 1
ATOM 6381 C CA . ASN E 1 44 ? -15.990 35.289 -40.098 1.00 45.31 44 ASN E CA 1
ATOM 6382 C C . ASN E 1 44 ? -14.555 35.057 -40.586 1.00 45.93 44 ASN E C 1
ATOM 6383 O O . ASN E 1 44 ? -13.893 34.150 -40.128 1.00 45.82 44 ASN E O 1
ATOM 6388 N N . LYS E 1 45 ? -14.091 35.818 -41.558 1.00 46.31 45 LYS E N 1
ATOM 6389 C CA . LYS E 1 45 ? -12.750 35.622 -42.067 1.00 48.26 45 LYS E CA 1
ATOM 6390 C C . LYS E 1 45 ? -11.656 35.887 -41.041 1.00 45.16 45 LYS E C 1
ATOM 6391 O O . LYS E 1 45 ? -10.608 35.313 -41.121 1.00 44.18 45 LYS E O 1
ATOM 6397 N N . LYS E 1 46 ? -11.910 36.815 -40.132 1.00 42.88 46 LYS E N 1
ATOM 6398 C CA . LYS E 1 46 ? -10.930 37.273 -39.157 1.00 40.90 46 LYS E CA 1
ATOM 6399 C C . LYS E 1 46 ? -11.027 36.727 -37.722 1.00 39.23 46 LYS E C 1
ATOM 6400 O O . LYS E 1 46 ? -10.032 36.567 -37.058 1.00 38.99 46 LYS E O 1
ATOM 6406 N N . SER E 1 47 ? -12.235 36.481 -37.254 1.00 37.58 47 SER E N 1
ATOM 6407 C CA . SER E 1 47 ? -12.434 36.099 -35.878 1.00 35.04 47 SER E CA 1
ATOM 6408 C C . SER E 1 47 ? -13.731 35.401 -35.657 1.00 33.46 47 SER E C 1
ATOM 6409 O O . SER E 1 47 ? -14.597 35.431 -36.488 1.00 36.95 47 SER E O 1
ATOM 6412 N N . GLY E 1 48 ? -13.888 34.791 -34.503 1.00 32.57 48 GLY E N 1
ATOM 6413 C CA . GLY E 1 48 ? -15.129 34.121 -34.200 1.00 32.59 48 GLY E CA 1
ATOM 6414 C C . GLY E 1 48 ? -15.117 33.406 -32.870 1.00 31.25 48 GLY E C 1
ATOM 6415 O O . GLY E 1 48 ? -14.249 33.630 -32.080 1.00 28.98 48 GLY E O 1
ATOM 6416 N N . VAL E 1 49 ? -16.112 32.563 -32.648 1.00 30.46 49 VAL E N 1
ATOM 6417 C CA . VAL E 1 49 ? -16.170 31.794 -31.417 1.00 30.66 49 VAL E CA 1
ATOM 6418 C C . VAL E 1 49 ? -16.473 30.341 -31.747 1.00 30.88 49 VAL E C 1
ATOM 6419 O O . VAL E 1 49 ? -17.215 30.055 -32.686 1.00 30.73 49 VAL E O 1
ATOM 6423 N N . LEU E 1 50 ? -15.875 29.426 -30.988 1.00 28.58 50 LEU E N 1
ATOM 6424 C CA . LEU E 1 50 ? -16.087 27.996 -31.189 1.00 28.70 50 LEU E CA 1
ATOM 6425 C C . LEU E 1 50 ? -16.799 27.396 -29.982 1.00 28.24 50 LEU E C 1
ATOM 6426 O O . LEU E 1 50 ? -16.456 27.705 -28.840 1.00 27.18 50 LEU E O 1
ATOM 6431 N N . PHE E 1 51 ? -17.798 26.553 -30.230 1.00 26.37 51 PHE E N 1
ATOM 6432 C CA . PHE E 1 51 ? -18.449 25.809 -29.154 1.00 26.85 51 PHE E CA 1
ATOM 6433 C C . PHE E 1 51 ? -18.184 24.337 -29.365 1.00 26.50 51 PHE E C 1
ATOM 6434 O O . PHE E 1 51 ? -18.397 23.822 -30.453 1.00 27.25 51 PHE E O 1
ATOM 6442 N N . GLY E 1 52 ? -17.751 23.644 -28.324 1.00 24.07 52 GLY E N 1
ATOM 6443 C CA . GLY E 1 52 ? -17.547 22.216 -28.456 1.00 25.08 52 GLY E CA 1
ATOM 6444 C C . GLY E 1 52 ? -16.774 21.639 -27.299 1.00 24.27 52 GLY E C 1
ATOM 6445 O O . GLY E 1 52 ? -16.522 22.321 -26.303 1.00 22.89 52 GLY E O 1
ATOM 6446 N N . GLU E 1 53 ? -16.402 20.371 -27.429 1.00 24.39 53 GLU E N 1
ATOM 6447 C CA . GLU E 1 53 ? -15.625 19.693 -26.395 1.00 25.09 53 GLU E CA 1
ATOM 6448 C C . GLU E 1 53 ? -14.180 20.173 -26.381 1.00 25.40 53 GLU E C 1
ATOM 6449 O O . GLU E 1 53 ? -13.573 20.364 -27.431 1.00 26.68 53 GLU E O 1
ATOM 6455 N N . TRP E 1 54 ? -13.632 20.368 -25.188 1.00 19.80 54 TRP E N 1
ATOM 6456 C CA . TRP E 1 54 ? -12.236 20.772 -25.066 1.00 20.90 54 TRP E CA 1
ATOM 6457 C C . TRP E 1 54 ? -11.279 19.880 -25.870 1.00 25.39 54 TRP E C 1
ATOM 6458 O O . TRP E 1 54 ? -10.441 20.378 -26.626 1.00 26.43 54 TRP E O 1
ATOM 6469 N N . SER E 1 55 ? -11.406 18.565 -25.717 1.00 27.40 55 SER E N 1
ATOM 6470 C CA . SER E 1 55 ? -10.487 17.644 -26.373 1.00 29.54 55 SER E CA 1
ATOM 6471 C C . SER E 1 55 ? -10.484 17.856 -27.883 1.00 30.95 55 SER E C 1
ATOM 6472 O O . SER E 1 55 ? -9.436 17.799 -28.521 1.00 34.24 55 SER E O 1
ATOM 6475 N N . GLU E 1 56 ? -11.659 18.112 -28.448 1.00 29.04 56 GLU E N 1
ATOM 6476 C CA . GLU E 1 56 ? -11.777 18.309 -29.888 1.00 33.91 56 GLU E CA 1
ATOM 6477 C C . GLU E 1 56 ? -11.224 19.676 -30.295 1.00 34.48 56 GLU E C 1
ATOM 6478 O O . GLU E 1 56 ? -10.489 19.793 -31.276 1.00 37.07 56 GLU E O 1
ATOM 6484 N N . ILE E 1 57 ? -11.567 20.702 -29.521 1.00 31.02 57 ILE E N 1
ATOM 6485 C CA . ILE E 1 57 ? -11.160 22.074 -29.816 1.00 30.29 57 ILE E CA 1
ATOM 6486 C C . ILE E 1 57 ? -9.663 22.318 -29.579 1.00 30.40 57 ILE E C 1
ATOM 6487 O O . ILE E 1 57 ? -9.020 23.055 -30.330 1.00 31.51 57 ILE E O 1
ATOM 6492 N N . LYS E 1 58 ? -9.108 21.686 -28.549 1.00 27.27 58 LYS E N 1
ATOM 6493 C CA . LYS E 1 58 ? -7.674 21.771 -28.283 1.00 27.19 58 LYS E CA 1
ATOM 6494 C C . LYS E 1 58 ? -6.869 21.246 -29.463 1.00 30.83 58 LYS E C 1
ATOM 6495 O O . LYS E 1 58 ? -5.825 21.799 -29.816 1.00 31.84 58 LYS E O 1
ATOM 6501 N N . THR E 1 59 ? -7.367 20.180 -30.079 1.00 30.58 59 THR E N 1
ATOM 6502 C CA . THR E 1 59 ? -6.720 19.612 -31.251 1.00 33.22 59 THR E CA 1
ATOM 6503 C C . THR E 1 59 ? -6.728 20.633 -32.380 1.00 33.65 59 THR E C 1
ATOM 6504 O O . THR E 1 59 ? -5.711 20.844 -33.039 1.00 36.76 59 THR E O 1
ATOM 6508 N N . ILE E 1 60 ? -7.878 21.269 -32.589 1.00 29.89 60 ILE E N 1
ATOM 6509 C CA . ILE E 1 60 ? -8.027 22.277 -33.640 1.00 35.56 60 ILE E CA 1
ATOM 6510 C C . ILE E 1 60 ? -7.048 23.426 -33.450 1.00 35.56 60 ILE E C 1
ATOM 6511 O O . ILE E 1 60 ? -6.421 23.885 -34.401 1.00 39.89 60 ILE E O 1
ATOM 6516 N N . LEU E 1 61 ? -6.929 23.895 -32.214 1.00 34.59 61 LEU E N 1
ATOM 6517 C CA . LEU E 1 61 ? -6.011 24.982 -31.898 1.00 35.92 61 LEU E CA 1
ATOM 6518 C C . LEU E 1 61 ? -4.561 24.602 -32.185 1.00 38.54 61 LEU E C 1
ATOM 6519 O O . LEU E 1 61 ? -3.812 25.380 -32.770 1.00 43.23 61 LEU E O 1
ATOM 6524 N N . ASP E 1 62 ? -4.173 23.400 -31.773 1.00 41.85 62 ASP E N 1
ATOM 6525 C CA . ASP E 1 62 ? -2.805 22.925 -31.964 1.00 48.47 62 ASP E CA 1
ATOM 6526 C C . ASP E 1 62 ? -2.423 22.788 -33.444 1.00 49.08 62 ASP E C 1
ATOM 6527 O O . ASP E 1 62 ? -1.404 23.324 -33.886 1.00 47.50 62 ASP E O 1
ATOM 6532 N N . GLU E 1 63 ? -3.250 22.078 -34.203 1.00 49.65 63 GLU E N 1
ATOM 6533 C CA . GLU E 1 63 ? -2.951 21.780 -35.601 1.00 50.73 63 GLU E CA 1
ATOM 6534 C C . GLU E 1 63 ? -3.009 23.010 -36.505 1.00 50.33 63 GLU E C 1
ATOM 6535 O O . GLU E 1 63 ? -2.343 23.059 -37.539 1.00 53.10 63 GLU E O 1
ATOM 6541 N N . ASN E 1 64 ? -3.803 24.002 -36.116 1.00 48.12 64 ASN E N 1
ATOM 6542 C CA . ASN E 1 64 ? -3.953 25.208 -36.923 1.00 48.28 64 ASN E CA 1
ATOM 6543 C C . ASN E 1 64 ? -3.235 26.409 -36.319 1.00 45.60 64 ASN E C 1
ATOM 6544 O O . ASN E 1 64 ? -3.622 27.552 -36.554 1.00 46.12 64 ASN E O 1
ATOM 6549 N N . SER E 1 65 ? -2.185 26.145 -35.549 1.00 44.22 65 SER E N 1
ATOM 6550 C CA . SER E 1 65 ? -1.471 27.201 -34.837 1.00 44.33 65 SER E CA 1
ATOM 6551 C C . SER E 1 65 ? -0.921 28.269 -35.779 1.00 47.28 65 SER E C 1
ATOM 6552 O O . SER E 1 65 ? -0.948 29.458 -35.462 1.00 47.55 65 SER E O 1
ATOM 6555 N N . LYS E 1 66 ? -0.428 27.839 -36.937 1.00 50.38 66 LYS E N 1
ATOM 6556 C CA . LYS E 1 66 ? 0.122 28.758 -37.929 1.00 55.35 66 LYS E CA 1
ATOM 6557 C C . LYS E 1 66 ? -0.914 29.781 -38.391 1.00 53.73 66 LYS E C 1
ATOM 6558 O O . LYS E 1 66 ? -0.562 30.815 -38.958 1.00 55.24 66 LYS E O 1
ATOM 6564 N N . TYR E 1 67 ? -2.189 29.485 -38.152 1.00 49.87 67 TYR E N 1
ATOM 6565 C CA . TYR E 1 67 ? -3.272 30.358 -38.600 1.00 45.95 67 TYR E CA 1
ATOM 6566 C C . TYR E 1 67 ? -4.027 31.032 -37.448 1.00 44.73 67 TYR E C 1
ATOM 6567 O O . TYR E 1 67 ? -4.605 32.106 -37.622 1.00 42.46 67 TYR E O 1
ATOM 6576 N N . ILE E 1 68 ? -4.028 30.406 -36.275 1.00 43.62 68 ILE E N 1
ATOM 6577 C CA . ILE E 1 68 ? -4.647 31.020 -35.102 1.00 41.64 68 ILE E CA 1
ATOM 6578 C C . ILE E 1 68 ? -3.632 31.918 -34.409 1.00 40.10 68 ILE E C 1
ATOM 6579 O O . ILE E 1 68 ? -2.601 31.444 -33.933 1.00 40.00 68 ILE E O 1
ATOM 6584 N N . VAL E 1 69 ? -3.924 33.215 -34.370 1.00 39.65 69 VAL E N 1
ATOM 6585 C CA . VAL E 1 69 ? -3.010 34.201 -33.796 1.00 40.34 69 VAL E CA 1
ATOM 6586 C C . VAL E 1 69 ? -3.202 34.350 -32.284 1.00 37.54 69 VAL E C 1
ATOM 6587 O O . VAL E 1 69 ? -2.243 34.551 -31.539 1.00 39.24 69 VAL E O 1
ATOM 6591 N N . ASP E 1 70 ? -4.448 34.259 -31.835 1.00 34.80 70 ASP E N 1
ATOM 6592 C CA . ASP E 1 70 ? -4.751 34.369 -30.415 1.00 30.95 70 ASP E CA 1
ATOM 6593 C C . ASP E 1 70 ? -6.098 33.726 -30.140 1.00 28.72 70 ASP E C 1
ATOM 6594 O O . ASP E 1 70 ? -6.924 33.575 -31.047 1.00 28.04 70 ASP E O 1
ATOM 6599 N N . TYR E 1 71 ? -6.308 33.331 -28.891 1.00 24.23 71 TYR E N 1
ATOM 6600 C CA . TYR E 1 71 ? -7.568 32.735 -28.490 1.00 25.58 71 TYR E CA 1
ATOM 6601 C C . TYR E 1 71 ? -7.778 32.859 -26.985 1.00 26.33 71 TYR E C 1
ATOM 6602 O O . TYR E 1 71 ? -6.821 32.990 -26.226 1.00 25.79 71 TYR E O 1
ATOM 6611 N N . VAL E 1 72 ? -9.045 32.863 -26.578 1.00 24.25 72 VAL E N 1
ATOM 6612 C CA . VAL E 1 72 ? -9.428 32.851 -25.171 1.00 23.43 72 VAL E CA 1
ATOM 6613 C C . VAL E 1 72 ? -10.375 31.688 -24.944 1.00 26.40 72 VAL E C 1
ATOM 6614 O O . VAL E 1 72 ? -11.405 31.581 -25.609 1.00 27.84 72 VAL E O 1
ATOM 6618 N N . VAL E 1 73 ? -10.035 30.823 -23.997 1.00 29.24 73 VAL E N 1
ATOM 6619 C CA . VAL E 1 73 ? -10.869 29.670 -23.695 1.00 27.56 73 VAL E CA 1
ATOM 6620 C C . VAL E 1 73 ? -11.713 29.932 -22.457 1.00 25.37 73 VAL E C 1
ATOM 6621 O O . VAL E 1 73 ? -11.197 30.380 -21.433 1.00 25.55 73 VAL E O 1
ATOM 6625 N N . GLU E 1 74 ? -13.012 29.675 -22.559 1.00 19.87 74 GLU E N 1
ATOM 6626 C CA . GLU E 1 74 ? -13.906 29.736 -21.405 1.00 22.06 74 GLU E CA 1
ATOM 6627 C C . GLU E 1 74 ? -14.401 28.338 -21.062 1.00 23.58 74 GLU E C 1
ATOM 6628 O O . GLU E 1 74 ? -14.691 27.541 -21.955 1.00 25.46 74 GLU E O 1
ATOM 6634 N N . ASN E 1 75 ? -14.498 28.043 -19.768 1.00 20.94 75 ASN E N 1
ATOM 6635 C CA . ASN E 1 75 ? -14.879 26.708 -19.306 1.00 20.34 75 ASN E CA 1
ATOM 6636 C C . ASN E 1 75 ? -15.474 26.800 -17.910 1.00 20.13 75 ASN E C 1
ATOM 6637 O O . ASN E 1 75 ? -14.924 27.480 -17.050 1.00 18.94 75 ASN E O 1
ATOM 6642 N N . ASP E 1 76 ? -16.600 26.128 -17.693 1.00 18.89 76 ASP E N 1
ATOM 6643 C CA . ASP E 1 76 ? -17.318 26.255 -16.424 1.00 23.30 76 ASP E CA 1
ATOM 6644 C C . ASP E 1 76 ? -17.573 24.915 -15.732 1.00 25.27 76 ASP E C 1
ATOM 6645 O O . ASP E 1 76 ? -18.164 24.869 -14.652 1.00 29.08 76 ASP E O 1
ATOM 6650 N N . ARG E 1 77 ? -17.143 23.826 -16.357 1.00 17.80 77 ARG E N 1
ATOM 6651 C CA . ARG E 1 77 ? -17.399 22.504 -15.804 1.00 14.57 77 ARG E CA 1
ATOM 6652 C C . ARG E 1 77 ? -16.461 21.478 -16.415 1.00 20.37 77 ARG E C 1
ATOM 6653 O O . ARG E 1 77 ? -15.949 21.672 -17.516 1.00 22.44 77 ARG E O 1
ATOM 6661 N N . ARG E 1 78 ? -16.246 20.385 -15.691 1.00 16.73 78 ARG E N 1
ATOM 6662 C CA . ARG E 1 78 ? -15.288 19.361 -16.090 1.00 16.47 78 ARG E CA 1
ATOM 6663 C C . ARG E 1 78 ? -15.848 17.966 -15.833 1.00 15.01 78 ARG E C 1
ATOM 6664 O O . ARG E 1 78 ? -16.231 17.640 -14.708 1.00 17.01 78 ARG E O 1
ATOM 6672 N N . ASN E 1 79 ? -15.898 17.146 -16.880 1.00 16.64 79 ASN E N 1
ATOM 6673 C CA . ASN E 1 79 ? -16.402 15.777 -16.782 1.00 17.17 79 ASN E CA 1
ATOM 6674 C C . ASN E 1 79 ? -17.811 15.750 -16.206 1.00 19.65 79 ASN E C 1
ATOM 6675 O O . ASN E 1 79 ? -18.143 14.901 -15.382 1.00 21.76 79 ASN E O 1
ATOM 6680 N N . SER E 1 80 ? -18.626 16.701 -16.648 1.00 18.87 80 SER E N 1
ATOM 6681 C CA . SER E 1 80 ? -19.985 16.885 -16.139 1.00 19.26 80 SER E CA 1
ATOM 6682 C C . SER E 1 80 ? -20.989 16.313 -17.126 1.00 19.96 80 SER E C 1
ATOM 6683 O O . SER E 1 80 ? -20.927 16.609 -18.322 1.00 22.55 80 SER E O 1
ATOM 6686 N N . ALA E 1 81 ? -21.922 15.505 -16.631 1.00 17.13 81 ALA E N 1
ATOM 6687 C CA . ALA E 1 81 ? -22.813 14.758 -17.518 1.00 18.77 81 ALA E CA 1
ATOM 6688 C C . ALA E 1 81 ? -24.252 15.259 -17.517 1.00 22.24 81 ALA E C 1
ATOM 6689 O O . ALA E 1 81 ? -24.938 15.170 -18.531 1.00 22.09 81 ALA E O 1
ATOM 6691 N N . ILE E 1 82 ? -24.718 15.775 -16.382 1.00 20.25 82 ILE E N 1
ATOM 6692 C CA . ILE E 1 82 ? -26.111 16.203 -16.281 1.00 21.77 82 ILE E CA 1
ATOM 6693 C C . ILE E 1 82 ? -26.223 17.674 -16.656 1.00 19.95 82 ILE E C 1
ATOM 6694 O O . ILE E 1 82 ? -25.590 18.535 -16.034 1.00 19.52 82 ILE E O 1
ATOM 6699 N N . PRO E 1 83 ? -27.008 17.968 -17.699 1.00 22.21 83 PRO E N 1
ATOM 6700 C CA . PRO E 1 83 ? -27.186 19.359 -18.128 1.00 20.49 83 PRO E CA 1
ATOM 6701 C C . PRO E 1 83 ? -28.043 20.156 -17.148 1.00 18.88 83 PRO E C 1
ATOM 6702 O O . PRO E 1 83 ? -28.713 19.584 -16.282 1.00 18.52 83 PRO E O 1
ATOM 6706 N N . MET E 1 84 ? -28.011 21.472 -17.308 1.00 19.79 84 MET E N 1
ATOM 6707 C CA . MET E 1 84 ? -28.819 22.379 -16.508 1.00 19.62 84 MET E CA 1
ATOM 6708 C C . MET E 1 84 ? -30.221 22.476 -17.093 1.00 20.38 84 MET E C 1
ATOM 6709 O O . MET E 1 84 ? -30.450 22.163 -18.275 1.00 20.78 84 MET E O 1
ATOM 6714 N N . LEU E 1 85 ? -31.166 22.910 -16.266 1.00 20.93 85 LEU E N 1
ATOM 6715 C CA . LEU E 1 85 ? -32.556 23.015 -16.682 1.00 21.59 85 LEU E CA 1
ATOM 6716 C C . LEU E 1 85 ? -32.756 24.197 -17.618 1.00 20.93 85 LEU E C 1
ATOM 6717 O O . LEU E 1 85 ? -32.210 25.276 -17.390 1.00 20.28 85 LEU E O 1
ATOM 6722 N N . ASP E 1 86 ? -33.542 23.989 -18.674 1.00 21.05 86 ASP E N 1
ATOM 6723 C CA . ASP E 1 86 ? -33.912 25.077 -19.562 1.00 20.72 86 ASP E CA 1
ATOM 6724 C C . ASP E 1 86 ? -34.983 25.902 -18.874 1.00 19.56 86 ASP E C 1
ATOM 6725 O O . ASP E 1 86 ? -36.081 25.417 -18.630 1.00 21.69 86 ASP E O 1
ATOM 6730 N N . LEU E 1 87 ? -34.658 27.150 -18.553 1.00 19.23 87 LEU E N 1
ATOM 6731 C CA . LEU E 1 87 ? -35.557 27.980 -17.760 1.00 22.48 87 LEU E CA 1
ATOM 6732 C C . LEU E 1 87 ? -36.522 28.813 -18.597 1.00 21.52 87 LEU E C 1
ATOM 6733 O O . LEU E 1 87 ? -37.476 29.368 -18.064 1.00 19.86 87 LEU E O 1
ATOM 6738 N N . LYS E 1 88 ? -36.285 28.888 -19.904 1.00 22.72 88 LYS E N 1
ATOM 6739 C CA . LYS E 1 88 ? -36.880 29.949 -20.719 1.00 22.33 88 LYS E CA 1
ATOM 6740 C C . LYS E 1 88 ? -38.400 29.947 -20.814 1.00 24.61 88 LYS E C 1
ATOM 6741 O O . LYS E 1 88 ? -39.001 30.997 -21.015 1.00 24.85 88 LYS E O 1
ATOM 6747 N N . GLY E 1 89 ? -39.019 28.780 -20.680 1.00 25.06 89 GLY E N 1
ATOM 6748 C CA . GLY E 1 89 ? -40.465 28.689 -20.788 1.00 24.87 89 GLY E CA 1
ATOM 6749 C C . GLY E 1 89 ? -41.161 28.369 -19.476 1.00 24.25 89 GLY E C 1
ATOM 6750 O O . GLY E 1 89 ? -42.362 28.134 -19.441 1.00 24.02 89 GLY E O 1
ATOM 6751 N N . ILE E 1 90 ? -40.405 28.354 -18.382 1.00 22.86 90 ILE E N 1
ATOM 6752 C CA . ILE E 1 90 ? -40.985 27.979 -17.094 1.00 22.14 90 ILE E CA 1
ATOM 6753 C C . ILE E 1 90 ? -41.871 29.088 -16.559 1.00 19.66 90 ILE E C 1
ATOM 6754 O O . ILE E 1 90 ? -41.484 30.252 -16.591 1.00 19.67 90 ILE E O 1
ATOM 6759 N N . LYS E 1 91 ? -43.058 28.729 -16.070 1.00 20.95 91 LYS E N 1
ATOM 6760 C CA . LYS E 1 91 ? -43.983 29.711 -15.494 1.00 22.44 91 LYS E CA 1
ATOM 6761 C C . LYS E 1 91 ? -43.635 30.018 -14.035 1.00 23.26 91 LYS E C 1
ATOM 6762 O O . LYS E 1 91 ? -44.485 29.923 -13.146 1.00 25.63 91 LYS E O 1
ATOM 6768 N N . ALA E 1 92 ? -42.385 30.389 -13.798 1.00 19.37 92 ALA E N 1
ATOM 6769 C CA . ALA E 1 92 ? -41.941 30.692 -12.439 1.00 20.17 92 ALA E CA 1
ATOM 6770 C C . ALA E 1 92 ? -40.825 31.715 -12.459 1.00 19.17 92 ALA E C 1
ATOM 6771 O O . ALA E 1 92 ? -40.425 32.187 -13.522 1.00 18.86 92 ALA E O 1
ATOM 6773 N N . ARG E 1 93 ? -40.301 32.047 -11.281 1.00 15.56 93 ARG E N 1
ATOM 6774 C CA . ARG E 1 93 ? -39.245 33.041 -11.204 1.00 14.87 93 ARG E CA 1
ATOM 6775 C C . ARG E 1 93 ? -37.966 32.369 -10.709 1.00 16.29 93 ARG E C 1
ATOM 6776 O O . ARG E 1 93 ? -37.956 31.760 -9.651 1.00 18.07 93 ARG E O 1
ATOM 6784 N N . ILE E 1 94 ? -36.906 32.462 -11.501 1.00 15.41 94 ILE E N 1
ATOM 6785 C CA . ILE E 1 94 ? -35.617 31.880 -11.132 1.00 12.63 94 ILE E CA 1
ATOM 6786 C C . ILE E 1 94 ? -34.562 32.957 -11.257 1.00 16.52 94 ILE E C 1
ATOM 6787 O O . ILE E 1 94 ? -34.361 33.512 -12.340 1.00 19.07 94 ILE E O 1
ATOM 6792 N N . GLU E 1 95 ? -33.893 33.259 -10.146 1.00 16.70 95 GLU E N 1
ATOM 6793 C CA . GLU E 1 95 ? -32.931 34.350 -10.091 1.00 14.19 95 GLU E CA 1
ATOM 6794 C C . GLU E 1 95 ? -31.499 33.962 -10.484 1.00 17.31 95 GLU E C 1
ATOM 6795 O O . GLU E 1 95 ? -31.124 32.781 -10.457 1.00 18.22 95 GLU E O 1
ATOM 6801 N N . PRO E 1 96 ? -30.683 34.966 -10.834 1.00 21.75 96 PRO E N 1
ATOM 6802 C CA . PRO E 1 96 ? -29.300 34.685 -11.245 1.00 21.28 96 PRO E CA 1
ATOM 6803 C C . PRO E 1 96 ? -28.521 33.968 -10.156 1.00 17.78 96 PRO E C 1
ATOM 6804 O O . PRO E 1 96 ? -28.619 34.298 -8.971 1.00 18.44 96 PRO E O 1
ATOM 6808 N N . GLY E 1 97 ? -27.715 32.996 -10.558 1.00 16.70 97 GLY E N 1
ATOM 6809 C CA . GLY E 1 97 ? -26.891 32.291 -9.598 1.00 15.49 97 GLY E CA 1
ATOM 6810 C C . GLY E 1 97 ? -27.521 30.990 -9.136 1.00 17.40 97 GLY E C 1
ATOM 6811 O O . GLY E 1 97 ? -26.809 30.114 -8.647 1.00 19.10 97 GLY E O 1
ATOM 6812 N N . ALA E 1 98 ? -28.848 30.878 -9.275 1.00 18.04 98 ALA E N 1
ATOM 6813 C CA . ALA E 1 98 ? -29.550 29.635 -8.949 1.00 15.92 98 ALA E CA 1
ATOM 6814 C C . ALA E 1 98 ? -29.090 28.561 -9.914 1.00 20.64 98 ALA E C 1
ATOM 6815 O O . ALA E 1 98 ? -29.102 28.758 -11.128 1.00 20.91 98 ALA E O 1
ATOM 6817 N N . ILE E 1 99 ? -28.688 27.422 -9.373 1.00 15.13 99 ILE E N 1
ATOM 6818 C CA . ILE E 1 99 ? -28.255 26.315 -10.214 1.00 13.10 99 ILE E CA 1
ATOM 6819 C C . ILE E 1 99 ? -29.257 25.183 -10.112 1.00 15.33 99 ILE E C 1
ATOM 6820 O O . ILE E 1 99 ? -29.507 24.664 -9.030 1.00 15.40 99 ILE E O 1
ATOM 6825 N N . ILE E 1 100 ? -29.862 24.835 -11.248 1.00 14.86 100 ILE E N 1
ATOM 6826 C CA . ILE E 1 100 ? -30.945 23.857 -11.277 1.00 15.08 100 ILE E CA 1
ATOM 6827 C C . ILE E 1 100 ? -30.641 22.837 -12.372 1.00 15.82 100 ILE E C 1
ATOM 6828 O O . ILE E 1 100 ? -30.483 23.193 -13.543 1.00 18.48 100 ILE E O 1
ATOM 6833 N N . ARG E 1 101 ? -30.537 21.574 -11.977 1.00 14.83 101 ARG E N 1
ATOM 6834 C CA . ARG E 1 101 ? -30.286 20.498 -12.936 1.00 14.47 101 ARG E CA 1
ATOM 6835 C C . ARG E 1 101 ? -31.537 20.184 -13.757 1.00 15.33 101 ARG E C 1
ATOM 6836 O O . ARG E 1 101 ? -32.664 20.501 -13.360 1.00 16.85 101 ARG E O 1
ATOM 6844 N N . ASP E 1 102 ? -31.328 19.597 -14.930 1.00 15.81 102 ASP E N 1
ATOM 6845 C CA . ASP E 1 102 ? -32.423 19.153 -15.770 1.00 17.69 102 ASP E CA 1
ATOM 6846 C C . ASP E 1 102 ? -33.233 18.114 -14.995 1.00 20.20 102 ASP E C 1
ATOM 6847 O O . ASP E 1 102 ? -32.767 17.579 -13.980 1.00 21.15 102 ASP E O 1
ATOM 6852 N N . HIS E 1 103 ? -34.435 17.823 -15.482 1.00 18.95 103 HIS E N 1
ATOM 6853 C CA . HIS E 1 103 ? -35.325 16.864 -14.833 1.00 22.32 103 HIS E CA 1
ATOM 6854 C C . HIS E 1 103 ? -35.706 17.299 -13.423 1.00 21.49 103 HIS E C 1
ATOM 6855 O O . HIS E 1 103 ? -35.761 16.486 -12.498 1.00 21.84 103 HIS E O 1
ATOM 6862 N N . VAL E 1 104 ? -35.958 18.595 -13.287 1.00 20.35 104 VAL E N 1
ATOM 6863 C CA . VAL E 1 104 ? -36.499 19.177 -12.071 1.00 18.69 104 VAL E CA 1
ATOM 6864 C C . VAL E 1 104 ? -37.829 19.825 -12.423 1.00 20.54 104 VAL E C 1
ATOM 6865 O O . VAL E 1 104 ? -37.947 20.489 -13.451 1.00 21.20 104 VAL E O 1
ATOM 6869 N N . GLU E 1 105 ? -38.824 19.630 -11.572 1.00 20.67 105 GLU E N 1
ATOM 6870 C CA . GLU E 1 105 ? -40.144 20.191 -11.817 1.00 24.10 105 GLU E CA 1
ATOM 6871 C C . GLU E 1 105 ? -40.369 21.414 -10.944 1.00 22.43 105 GLU E C 1
ATOM 6872 O O . GLU E 1 105 ? -40.343 21.321 -9.719 1.00 19.87 105 GLU E O 1
ATOM 6878 N N . ILE E 1 106 ? -40.559 22.563 -11.588 1.00 21.22 106 ILE E N 1
ATOM 6879 C CA . ILE E 1 106 ? -40.815 23.817 -10.879 1.00 19.89 106 ILE E CA 1
ATOM 6880 C C . ILE E 1 106 ? -42.250 24.270 -11.124 1.00 19.24 106 ILE E C 1
ATOM 6881 O O . ILE E 1 106 ? -42.630 24.595 -12.255 1.00 21.84 106 ILE E O 1
ATOM 6886 N N . GLY E 1 107 ? -43.053 24.264 -10.062 1.00 18.59 107 GLY E N 1
ATOM 6887 C CA . GLY E 1 107 ? -44.468 24.572 -10.163 1.00 24.77 107 GLY E CA 1
ATOM 6888 C C . GLY E 1 107 ? -44.749 26.024 -10.485 1.00 23.33 107 GLY E C 1
ATOM 6889 O O . GLY E 1 107 ? -43.903 26.897 -10.282 1.00 18.84 107 GLY E O 1
ATOM 6890 N N . ASP E 1 108 ? -45.948 26.284 -11.001 1.00 21.06 108 ASP E N 1
ATOM 6891 C CA . ASP E 1 108 ? -46.325 27.639 -11.372 1.00 20.79 108 ASP E CA 1
ATOM 6892 C C . ASP E 1 108 ? -46.157 28.625 -10.215 1.00 18.36 108 ASP E C 1
ATOM 6893 O O . ASP E 1 108 ? -46.568 28.356 -9.087 1.00 19.51 108 ASP E O 1
ATOM 6898 N N . ASN E 1 109 ? -45.559 29.772 -10.526 1.00 17.59 109 ASN E N 1
ATOM 6899 C CA A ASN E 1 109 ? -45.401 30.871 -9.577 0.50 17.38 109 ASN E CA 1
ATOM 6900 C CA B ASN E 1 109 ? -45.410 30.868 -9.570 0.50 17.39 109 ASN E CA 1
ATOM 6901 C C . ASN E 1 109 ? -44.470 30.554 -8.410 1.00 19.11 109 ASN E C 1
ATOM 6902 O O . ASN E 1 109 ? -44.485 31.240 -7.385 1.00 20.34 109 ASN E O 1
ATOM 6911 N N . ALA E 1 110 ? -43.651 29.525 -8.567 1.00 18.07 110 ALA E N 1
ATOM 6912 C CA . ALA E 1 110 ? -42.614 29.284 -7.564 1.00 13.64 110 ALA E CA 1
ATOM 6913 C C . ALA E 1 110 ? -41.516 30.336 -7.713 1.00 17.38 110 ALA E C 1
ATOM 6914 O O . ALA E 1 110 ? -41.429 31.025 -8.734 1.00 18.17 110 ALA E O 1
ATOM 6916 N N . VAL E 1 111 ? -40.686 30.474 -6.685 1.00 14.13 111 VAL E N 1
ATOM 6917 C CA . VAL E 1 111 ? -39.587 31.411 -6.747 1.00 12.16 111 VAL E CA 1
ATOM 6918 C C . VAL E 1 111 ? -38.332 30.697 -6.296 1.00 13.86 111 VAL E C 1
ATOM 6919 O O . VAL E 1 111 ? -38.314 30.122 -5.219 1.00 13.94 111 VAL E O 1
ATOM 6923 N N . ILE E 1 112 ? -37.308 30.711 -7.139 1.00 11.44 112 ILE E N 1
ATOM 6924 C CA . ILE E 1 112 ? -36.005 30.131 -6.769 1.00 11.68 112 ILE E CA 1
ATOM 6925 C C . ILE E 1 112 ? -34.978 31.255 -6.672 1.00 13.32 112 ILE E C 1
ATOM 6926 O O . ILE E 1 112 ? -34.629 31.878 -7.670 1.00 13.57 112 ILE E O 1
ATOM 6931 N N . MET E 1 113 ? -34.473 31.486 -5.467 1.00 13.63 113 MET E N 1
ATOM 6932 C CA . MET E 1 113 ? -33.620 32.639 -5.201 1.00 11.73 113 MET E CA 1
ATOM 6933 C C . MET E 1 113 ? -32.152 32.422 -5.585 1.00 12.34 113 MET E C 1
ATOM 6934 O O . MET E 1 113 ? -31.720 31.293 -5.858 1.00 10.97 113 MET E O 1
ATOM 6939 N N . MET E 1 114 ? -31.403 33.522 -5.608 1.00 13.96 114 MET E N 1
ATOM 6940 C CA . MET E 1 114 ? -29.993 33.497 -6.000 1.00 15.16 114 MET E CA 1
ATOM 6941 C C . MET E 1 114 ? -29.156 32.497 -5.206 1.00 14.97 114 MET E C 1
ATOM 6942 O O . MET E 1 114 ? -29.235 32.437 -3.964 1.00 13.95 114 MET E O 1
ATOM 6947 N N . ASN E 1 115 ? -28.334 31.750 -5.944 1.00 11.29 115 ASN E N 1
ATOM 6948 C CA . ASN E 1 115 ? -27.362 30.809 -5.382 1.00 11.62 115 ASN E CA 1
ATOM 6949 C C . ASN E 1 115 ? -27.959 29.581 -4.710 1.00 13.82 115 ASN E C 1
ATOM 6950 O O . ASN E 1 115 ? -27.242 28.816 -4.067 1.00 15.01 115 ASN E O 1
ATOM 6955 N N . ALA E 1 116 ? -29.269 29.396 -4.843 1.00 14.51 116 ALA E N 1
ATOM 6956 C CA . ALA E 1 116 ? -29.880 28.147 -4.419 1.00 12.04 116 ALA E CA 1
ATOM 6957 C C . ALA E 1 116 ? -29.382 27.063 -5.345 1.00 10.96 116 ALA E C 1
ATOM 6958 O O . ALA E 1 116 ? -28.946 27.347 -6.466 1.00 14.34 116 ALA E O 1
ATOM 6960 N N . THR E 1 117 ? -29.476 25.820 -4.884 1.00 9.50 117 THR E N 1
ATOM 6961 C CA . THR E 1 117 ? -29.021 24.685 -5.670 1.00 12.34 117 THR E CA 1
ATOM 6962 C C . THR E 1 117 ? -30.055 23.591 -5.612 1.00 12.11 117 THR E C 1
ATOM 6963 O O . THR E 1 117 ? -30.443 23.150 -4.533 1.00 12.38 117 THR E O 1
ATOM 6967 N N . ILE E 1 118 ? -30.488 23.146 -6.788 1.00 13.09 118 ILE E N 1
ATOM 6968 C CA . ILE E 1 118 ? -31.559 22.160 -6.905 1.00 13.34 118 ILE E CA 1
ATOM 6969 C C . ILE E 1 118 ? -31.095 20.986 -7.754 1.00 14.85 118 ILE E C 1
ATOM 6970 O O . ILE E 1 118 ? -30.838 21.132 -8.957 1.00 16.10 118 ILE E O 1
ATOM 6975 N N . ASN E 1 119 ? -30.990 19.829 -7.105 1.00 13.00 119 ASN E N 1
ATOM 6976 C CA . ASN E 1 119 ? -30.500 18.609 -7.735 1.00 14.92 119 ASN E CA 1
ATOM 6977 C C . ASN E 1 119 ? -31.583 17.900 -8.551 1.00 17.67 119 ASN E C 1
ATOM 6978 O O . ASN E 1 119 ? -32.784 18.159 -8.384 1.00 17.73 119 ASN E O 1
ATOM 6983 N N . ILE E 1 120 ? -31.140 17.023 -9.450 1.00 18.47 120 ILE E N 1
ATOM 6984 C CA . ILE E 1 120 ? -32.033 16.282 -10.335 1.00 18.06 120 ILE E CA 1
ATOM 6985 C C . ILE E 1 120 ? -33.150 15.524 -9.597 1.00 15.96 120 ILE E C 1
ATOM 6986 O O . ILE E 1 120 ? -32.930 14.961 -8.525 1.00 19.06 120 ILE E O 1
ATOM 6991 N N . GLY E 1 121 ? -34.358 15.549 -10.155 1.00 17.08 121 GLY E N 1
ATOM 6992 C CA . GLY E 1 121 ? -35.474 14.814 -9.577 1.00 16.84 121 GLY E CA 1
ATOM 6993 C C . GLY E 1 121 ? -36.283 15.606 -8.567 1.00 16.14 121 GLY E C 1
ATOM 6994 O O . GLY E 1 121 ? -37.375 15.189 -8.179 1.00 17.00 121 GLY E O 1
ATOM 6995 N N . ALA E 1 122 ? -35.743 16.738 -8.127 1.00 16.29 122 ALA E N 1
ATOM 6996 C CA . ALA E 1 122 ? -36.461 17.588 -7.176 1.00 17.04 122 ALA E CA 1
ATOM 6997 C C . ALA E 1 122 ? -37.767 18.089 -7.767 1.00 16.00 122 ALA E C 1
ATOM 6998 O O . ALA E 1 122 ? -37.900 18.217 -8.978 1.00 18.05 122 ALA E O 1
ATOM 7000 N N . VAL E 1 123 ? -38.729 18.366 -6.892 1.00 15.53 123 VAL E N 1
ATOM 7001 C CA . VAL E 1 123 ? -40.024 18.911 -7.292 1.00 18.41 123 VAL E CA 1
ATOM 7002 C C . VAL E 1 123 ? -40.356 20.050 -6.351 1.00 20.34 123 VAL E C 1
ATOM 7003 O O . VAL E 1 123 ? -40.300 19.890 -5.128 1.00 20.52 123 VAL E O 1
ATOM 7007 N N . ILE E 1 124 ? -40.662 21.208 -6.927 1.00 19.51 124 ILE E N 1
ATOM 7008 C CA . ILE E 1 124 ? -41.063 22.375 -6.152 1.00 17.92 124 ILE E CA 1
ATOM 7009 C C . ILE E 1 124 ? -42.493 22.732 -6.534 1.00 18.17 124 ILE E C 1
ATOM 7010 O O . ILE E 1 124 ? -42.781 22.930 -7.705 1.00 20.53 124 ILE E O 1
ATOM 7015 N N . GLY E 1 125 ? -43.392 22.799 -5.556 1.00 15.63 125 GLY E N 1
ATOM 7016 C CA . GLY E 1 125 ? -44.799 23.062 -5.846 1.00 15.94 125 GLY E CA 1
ATOM 7017 C C . GLY E 1 125 ? -45.172 24.516 -6.104 1.00 18.85 125 GLY E C 1
ATOM 7018 O O . GLY E 1 125 ? -44.375 25.431 -5.889 1.00 18.21 125 GLY E O 1
ATOM 7019 N N . GLU E 1 126 ? -46.403 24.728 -6.574 1.00 18.96 126 GLU E N 1
ATOM 7020 C CA . GLU E 1 126 ? -46.855 26.062 -6.938 1.00 18.84 126 GLU E CA 1
ATOM 7021 C C . GLU E 1 126 ? -46.683 27.050 -5.798 1.00 17.24 126 GLU E C 1
ATOM 7022 O O . GLU E 1 126 ? -47.046 26.760 -4.659 1.00 21.22 126 GLU E O 1
ATOM 7028 N N . GLY E 1 127 ? -46.138 28.222 -6.121 1.00 17.81 127 GLY E N 1
ATOM 7029 C CA . GLY E 1 127 ? -46.078 29.333 -5.188 1.00 18.00 127 GLY E CA 1
ATOM 7030 C C . GLY E 1 127 ? -45.131 29.133 -4.020 1.00 20.24 127 GLY E C 1
ATOM 7031 O O . GLY E 1 127 ? -45.205 29.854 -3.027 1.00 23.75 127 GLY E O 1
ATOM 7032 N N . SER E 1 128 ? -44.242 28.154 -4.129 1.00 18.09 128 SER E N 1
ATOM 7033 C CA . SER E 1 128 ? -43.269 27.917 -3.065 1.00 19.28 128 SER E CA 1
ATOM 7034 C C . SER E 1 128 ? -41.989 28.693 -3.318 1.00 17.66 128 SER E C 1
ATOM 7035 O O . SER E 1 128 ? -41.618 28.933 -4.464 1.00 18.79 128 SER E O 1
ATOM 7038 N N . MET E 1 129 ? -41.330 29.110 -2.242 1.00 15.51 129 MET E N 1
ATOM 7039 C CA . MET E 1 129 ? -40.100 29.855 -2.390 1.00 12.08 129 MET E CA 1
ATOM 7040 C C . MET E 1 129 ? -38.949 29.027 -1.849 1.00 15.41 129 MET E C 1
ATOM 7041 O O . MET E 1 129 ? -39.027 28.476 -0.753 1.00 14.49 129 MET E O 1
ATOM 7046 N N . ILE E 1 130 ? -37.893 28.938 -2.647 1.00 14.45 130 ILE E N 1
ATOM 7047 C CA . ILE E 1 130 ? -36.632 28.361 -2.203 1.00 9.59 130 ILE E CA 1
ATOM 7048 C C . ILE E 1 130 ? -35.672 29.522 -2.059 1.00 12.47 130 ILE E C 1
ATOM 7049 O O . ILE E 1 130 ? -35.284 30.133 -3.062 1.00 12.41 130 ILE E O 1
ATOM 7054 N N . ASP E 1 131 ? -35.307 29.841 -0.818 1.00 13.08 131 ASP E N 1
ATOM 7055 C CA . ASP E 1 131 ? -34.566 31.079 -0.533 1.00 10.19 131 ASP E CA 1
ATOM 7056 C C . ASP E 1 131 ? -33.071 30.917 -0.842 1.00 9.85 131 ASP E C 1
ATOM 7057 O O . ASP E 1 131 ? -32.618 29.842 -1.246 1.00 12.49 131 ASP E O 1
ATOM 7062 N N . MET E 1 132 ? -32.331 32.000 -0.653 1.00 9.46 132 MET E N 1
ATOM 7063 C CA . MET E 1 132 ? -30.935 32.100 -1.064 1.00 9.53 132 MET E CA 1
ATOM 7064 C C . MET E 1 132 ? -30.041 31.004 -0.492 1.00 13.16 132 MET E C 1
ATOM 7065 O O . MET E 1 132 ? -30.028 30.768 0.714 1.00 11.15 132 MET E O 1
ATOM 7070 N N . ASN E 1 133 ? -29.273 30.373 -1.372 1.00 11.25 133 ASN E N 1
ATOM 7071 C CA . ASN E 1 133 ? -28.270 29.374 -0.975 1.00 12.16 133 ASN E CA 1
ATOM 7072 C C . ASN E 1 133 ? -28.847 28.121 -0.341 1.00 13.33 133 ASN E C 1
ATOM 7073 O O . ASN E 1 133 ? -28.123 27.347 0.286 1.00 15.87 133 ASN E O 1
ATOM 7078 N N . ALA E 1 134 ? -30.150 27.918 -0.484 1.00 13.00 134 ALA E N 1
ATOM 7079 C CA . ALA E 1 134 ? -30.736 26.684 0.017 1.00 13.18 134 ALA E CA 1
ATOM 7080 C C . ALA E 1 134 ? -30.358 25.556 -0.921 1.00 14.16 134 ALA E C 1
ATOM 7081 O O . ALA E 1 134 ? -30.065 25.798 -2.093 1.00 13.63 134 ALA E O 1
ATOM 7083 N N . VAL E 1 135 ? -30.374 24.331 -0.397 1.00 11.18 135 VAL E N 1
ATOM 7084 C CA . VAL E 1 135 ? -30.026 23.147 -1.170 1.00 9.63 135 VAL E CA 1
ATOM 7085 C C . VAL E 1 135 ? -31.164 22.141 -1.181 1.00 12.98 135 VAL E C 1
ATOM 7086 O O . VAL E 1 135 ? -31.625 21.704 -0.132 1.00 12.70 135 VAL E O 1
ATOM 7090 N N . LEU E 1 136 ? -31.624 21.781 -2.374 1.00 14.73 136 LEU E N 1
ATOM 7091 C CA . LEU E 1 136 ? -32.574 20.681 -2.518 1.00 14.47 136 LEU E CA 1
ATOM 7092 C C . LEU E 1 136 ? -31.844 19.467 -3.078 1.00 15.46 136 LEU E C 1
ATOM 7093 O O . LEU E 1 136 ? -31.367 19.500 -4.213 1.00 17.47 136 LEU E O 1
ATOM 7098 N N . GLY E 1 137 ? -31.764 18.407 -2.277 1.00 13.05 137 GLY E N 1
ATOM 7099 C CA . GLY E 1 137 ? -31.096 17.182 -2.699 1.00 12.74 137 GLY E CA 1
ATOM 7100 C C . GLY E 1 137 ? -31.859 16.440 -3.787 1.00 15.90 137 GLY E C 1
ATOM 7101 O O . GLY E 1 137 ? -33.003 16.768 -4.104 1.00 16.06 137 GLY E O 1
ATOM 7102 N N . GLY E 1 138 ? -31.216 15.436 -4.372 1.00 15.76 138 GLY E N 1
ATOM 7103 C CA . GLY E 1 138 ? -31.855 14.628 -5.396 1.00 16.42 138 GLY E CA 1
ATOM 7104 C C . GLY E 1 138 ? -33.211 14.096 -4.960 1.00 17.46 138 GLY E C 1
ATOM 7105 O O . GLY E 1 138 ? -33.360 13.558 -3.861 1.00 15.91 138 GLY E O 1
ATOM 7106 N N . ARG E 1 139 ? -34.213 14.315 -5.795 1.00 17.93 139 ARG E N 1
ATOM 7107 C CA . ARG E 1 139 ? -35.545 13.768 -5.582 1.00 16.19 139 ARG E CA 1
ATOM 7108 C C . ARG E 1 139 ? -36.289 14.375 -4.400 1.00 20.08 139 ARG E C 1
ATOM 7109 O O . ARG E 1 139 ? -37.370 13.910 -4.039 1.00 21.45 139 ARG E O 1
ATOM 7117 N N . ALA E 1 140 ? -35.729 15.427 -3.820 1.00 15.19 140 ALA E N 1
ATOM 7118 C CA . ALA E 1 140 ? -36.419 16.120 -2.722 1.00 16.93 140 ALA E CA 1
ATOM 7119 C C . ALA E 1 140 ? -37.701 16.761 -3.242 1.00 19.87 140 ALA E C 1
ATOM 7120 O O . ALA E 1 140 ? -37.691 17.354 -4.311 1.00 20.86 140 ALA E O 1
ATOM 7122 N N . THR E 1 141 ? -38.798 16.650 -2.493 1.00 18.42 141 THR E N 1
ATOM 7123 C CA . THR E 1 141 ? -40.074 17.231 -2.935 1.00 18.57 141 THR E CA 1
ATOM 7124 C C . THR E 1 141 ? -40.555 18.313 -1.966 1.00 17.92 141 THR E C 1
ATOM 7125 O O . THR E 1 141 ? -40.585 18.104 -0.751 1.00 18.24 141 THR E O 1
ATOM 7129 N N . VAL E 1 142 ? -40.887 19.480 -2.509 1.00 14.45 142 VAL E N 1
ATOM 7130 C CA . VAL E 1 142 ? -41.439 20.571 -1.715 1.00 11.61 142 VAL E CA 1
ATOM 7131 C C . VAL E 1 142 ? -42.839 20.819 -2.250 1.00 15.31 142 VAL E C 1
ATOM 7132 O O . VAL E 1 142 ? -43.024 20.887 -3.461 1.00 19.59 142 VAL E O 1
ATOM 7136 N N . GLY E 1 143 ? -43.821 20.901 -1.354 1.00 14.43 143 GLY E N 1
ATOM 7137 C CA . GLY E 1 143 ? -45.218 21.067 -1.746 1.00 15.10 143 GLY E CA 1
ATOM 7138 C C . GLY E 1 143 ? -45.506 22.484 -2.191 1.00 17.70 143 GLY E C 1
ATOM 7139 O O . GLY E 1 143 ? -44.598 23.231 -2.554 1.00 19.64 143 GLY E O 1
ATOM 7140 N N . LYS E 1 144 ? -46.780 22.859 -2.162 1.00 14.60 144 LYS E N 1
ATOM 7141 C CA . LYS E 1 144 ? -47.183 24.198 -2.568 1.00 15.63 144 LYS E CA 1
ATOM 7142 C C . LYS E 1 144 ? -47.199 25.142 -1.370 1.00 20.15 144 LYS E C 1
ATOM 7143 O O . LYS E 1 144 ? -47.354 24.709 -0.218 1.00 19.50 144 LYS E O 1
ATOM 7149 N N . ASN E 1 145 ? -47.031 26.431 -1.653 1.00 17.99 145 ASN E N 1
ATOM 7150 C CA . ASN E 1 145 ? -47.064 27.476 -0.632 1.00 17.06 145 ASN E CA 1
ATOM 7151 C C . ASN E 1 145 ? -46.075 27.267 0.512 1.00 16.44 145 ASN E C 1
ATOM 7152 O O . ASN E 1 145 ? -46.367 27.614 1.661 1.00 15.70 145 ASN E O 1
ATOM 7157 N N . CYS E 1 146 ? -44.916 26.704 0.196 1.00 14.51 146 CYS E N 1
ATOM 7158 C CA . CYS E 1 146 ? -43.897 26.440 1.206 1.00 15.16 146 CYS E CA 1
ATOM 7159 C C . CYS E 1 146 ? -42.847 27.536 1.184 1.00 11.76 146 CYS E C 1
ATOM 7160 O O . CYS E 1 146 ? -42.697 28.227 0.179 1.00 15.79 146 CYS E O 1
ATOM 7163 N N . HIS E 1 147 ? -42.117 27.676 2.288 1.00 11.31 147 HIS E N 1
ATOM 7164 C CA . HIS E 1 147 ? -40.919 28.516 2.318 1.00 10.84 147 HIS E CA 1
ATOM 7165 C C . HIS E 1 147 ? -39.723 27.725 2.846 1.00 16.63 147 HIS E C 1
ATOM 7166 O O . HIS E 1 147 ? -39.716 27.291 4.001 1.00 16.81 147 HIS E O 1
ATOM 7173 N N . VAL E 1 148 ? -38.735 27.510 1.985 1.00 14.23 148 VAL E N 1
ATOM 7174 C CA . VAL E 1 148 ? -37.487 26.839 2.397 1.00 10.84 148 VAL E CA 1
ATOM 7175 C C . VAL E 1 148 ? -36.447 27.920 2.640 1.00 12.80 148 VAL E C 1
ATOM 7176 O O . VAL E 1 148 ? -36.047 28.633 1.713 1.00 12.89 148 VAL E O 1
ATOM 7180 N N . GLY E 1 149 ? -36.046 28.052 3.907 1.00 12.76 149 GLY E N 1
ATOM 7181 C CA . GLY E 1 149 ? -35.227 29.156 4.353 1.00 11.42 149 GLY E CA 1
ATOM 7182 C C . GLY E 1 149 ? -33.817 29.157 3.795 1.00 7.21 149 GLY E C 1
ATOM 7183 O O . GLY E 1 149 ? -33.318 28.136 3.301 1.00 13.67 149 GLY E O 1
ATOM 7184 N N . ALA E 1 150 ? -33.196 30.331 3.854 1.00 9.36 150 ALA E N 1
ATOM 7185 C CA . ALA E 1 150 ? -31.872 30.527 3.271 1.00 9.40 150 ALA E CA 1
ATOM 7186 C C . ALA E 1 150 ? -30.902 29.540 3.895 1.00 10.56 150 ALA E C 1
ATOM 7187 O O . ALA E 1 150 ? -30.877 29.371 5.115 1.00 10.34 150 ALA E O 1
ATOM 7189 N N . GLY E 1 151 ? -30.114 28.872 3.061 1.00 10.58 151 GLY E N 1
ATOM 7190 C CA . GLY E 1 151 ? -29.085 27.982 3.568 1.00 11.03 151 GLY E CA 1
ATOM 7191 C C . GLY E 1 151 ? -29.606 26.658 4.086 1.00 10.30 151 GLY E C 1
ATOM 7192 O O . GLY E 1 151 ? -28.810 25.833 4.525 1.00 11.23 151 GLY E O 1
ATOM 7193 N N . ALA E 1 152 ? -30.921 26.447 4.037 1.00 12.28 152 ALA E N 1
ATOM 7194 C CA . ALA E 1 152 ? -31.491 25.186 4.501 1.00 10.11 152 ALA E CA 1
ATOM 7195 C C . ALA E 1 152 ? -31.119 24.091 3.518 1.00 13.41 152 ALA E C 1
ATOM 7196 O O . ALA E 1 152 ? -30.989 24.348 2.325 1.00 16.30 152 ALA E O 1
ATOM 7198 N N . VAL E 1 153 ? -30.935 22.876 4.031 1.00 11.87 153 VAL E N 1
ATOM 7199 C CA . VAL E 1 153 ? -30.550 21.730 3.206 1.00 8.90 153 VAL E CA 1
ATOM 7200 C C . VAL E 1 153 ? -31.609 20.636 3.339 1.00 10.49 153 VAL E C 1
ATOM 7201 O O . VAL E 1 153 ? -31.906 20.176 4.443 1.00 12.25 153 VAL E O 1
ATOM 7205 N N . LEU E 1 154 ? -32.185 20.230 2.207 1.00 11.59 154 LEU E N 1
ATOM 7206 C CA . LEU E 1 154 ? -33.059 19.059 2.163 1.00 12.24 154 LEU E CA 1
ATOM 7207 C C . LEU E 1 154 ? -32.241 17.927 1.605 1.00 15.26 154 LEU E C 1
ATOM 7208 O O . LEU E 1 154 ? -31.716 18.038 0.489 1.00 17.48 154 LEU E O 1
ATOM 7213 N N . ALA E 1 155 ? -32.103 16.848 2.374 1.00 14.40 155 ALA E N 1
ATOM 7214 C CA . ALA E 1 155 ? -31.234 15.751 1.947 1.00 14.57 155 ALA E CA 1
ATOM 7215 C C . ALA E 1 155 ? -31.686 15.130 0.631 1.00 15.00 155 ALA E C 1
ATOM 7216 O O . ALA E 1 155 ? -32.859 15.187 0.259 1.00 16.81 155 ALA E O 1
ATOM 7218 N N . GLY E 1 156 ? -30.723 14.538 -0.066 1.00 19.20 156 GLY E N 1
ATOM 7219 C CA . GLY E 1 156 ? -30.979 13.982 -1.374 1.00 23.78 156 GLY E CA 1
ATOM 7220 C C . GLY E 1 156 ? -30.755 12.494 -1.371 1.00 25.20 156 GLY E C 1
ATOM 7221 O O . GLY E 1 156 ? -30.017 11.966 -0.538 1.00 28.39 156 GLY E O 1
ATOM 7222 N N . VAL E 1 157 ? -31.419 11.818 -2.299 1.00 26.35 157 VAL E N 1
ATOM 7223 C CA . VAL E 1 157 ? -31.174 10.409 -2.543 1.00 32.06 157 VAL E CA 1
ATOM 7224 C C . VAL E 1 157 ? -31.420 10.131 -4.015 1.00 33.90 157 VAL E C 1
ATOM 7225 O O . VAL E 1 157 ? -32.471 10.479 -4.556 1.00 38.66 157 VAL E O 1
ATOM 7229 N N . ILE E 1 158 ? -30.424 9.563 -4.684 1.00 34.24 158 ILE E N 1
ATOM 7230 C CA . ILE E 1 158 ? -30.566 9.212 -6.089 1.00 40.50 158 ILE E CA 1
ATOM 7231 C C . ILE E 1 158 ? -30.774 7.709 -6.219 1.00 47.68 158 ILE E C 1
ATOM 7232 O O . ILE E 1 158 ? -31.659 7.244 -6.935 1.00 48.91 158 ILE E O 1
ATOM 7237 N N . GLU E 1 159 ? -29.946 6.959 -5.501 1.00 52.50 159 GLU E N 1
ATOM 7238 C CA . GLU E 1 159 ? -30.005 5.506 -5.509 1.00 58.30 159 GLU E CA 1
ATOM 7239 C C . GLU E 1 159 ? -30.003 4.990 -4.080 1.00 54.08 159 GLU E C 1
ATOM 7240 O O . GLU E 1 159 ? -29.304 5.529 -3.223 1.00 50.26 159 GLU E O 1
ATOM 7246 N N . PRO E 1 160 ? -30.762 3.932 -3.824 1.00 53.33 160 PRO E N 1
ATOM 7247 C CA . PRO E 1 160 ? -31.604 3.297 -4.840 1.00 52.62 160 PRO E CA 1
ATOM 7248 C C . PRO E 1 160 ? -32.836 4.140 -5.145 1.00 52.92 160 PRO E C 1
ATOM 7249 O O . PRO E 1 160 ? -33.229 4.969 -4.326 1.00 50.97 160 PRO E O 1
ATOM 7253 N N . PRO E 1 161 ? -33.440 3.924 -6.307 1.00 53.86 161 PRO E N 1
ATOM 7254 C CA . PRO E 1 161 ? -34.636 4.676 -6.702 1.00 55.67 161 PRO E CA 1
ATOM 7255 C C . PRO E 1 161 ? -35.760 4.425 -5.707 1.00 55.38 161 PRO E C 1
ATOM 7256 O O . PRO E 1 161 ? -36.529 5.333 -5.396 1.00 54.79 161 PRO E O 1
ATOM 7260 N N . SER E 1 162 ? -35.853 3.190 -5.229 1.00 53.48 162 SER E N 1
ATOM 7261 C CA . SER E 1 162 ? -36.871 2.804 -4.258 1.00 50.74 162 SER E CA 1
ATOM 7262 C C . SER E 1 162 ? -36.841 3.622 -2.963 1.00 45.40 162 SER E C 1
ATOM 7263 O O . SER E 1 162 ? -37.886 3.888 -2.374 1.00 46.20 162 SER E O 1
ATOM 7266 N N . ALA E 1 163 ? -35.650 4.002 -2.511 1.00 42.86 163 ALA E N 1
ATOM 7267 C CA . ALA E 1 163 ? -35.508 4.722 -1.245 1.00 38.36 163 ALA E CA 1
ATOM 7268 C C . ALA E 1 163 ? -36.307 6.021 -1.210 1.00 41.37 163 ALA E C 1
ATOM 7269 O O . ALA E 1 163 ? -36.365 6.763 -2.189 1.00 38.01 163 ALA E O 1
ATOM 7271 N N . LYS E 1 164 ? -36.934 6.275 -0.065 1.00 43.33 164 LYS E N 1
ATOM 7272 C CA . LYS E 1 164 ? -37.775 7.453 0.103 1.00 42.46 164 LYS E CA 1
ATOM 7273 C C . LYS E 1 164 ? -36.991 8.756 0.197 1.00 37.81 164 LYS E C 1
ATOM 7274 O O . LYS E 1 164 ? -36.067 8.895 0.996 1.00 36.91 164 LYS E O 1
ATOM 7280 N N . PRO E 1 165 ? -37.394 9.711 -0.632 1.00 32.01 165 PRO E N 1
ATOM 7281 C CA . PRO E 1 165 ? -36.792 11.042 -0.675 1.00 28.71 165 PRO E CA 1
ATOM 7282 C C . PRO E 1 165 ? -37.387 11.941 0.395 1.00 24.40 165 PRO E C 1
ATOM 7283 O O . PRO E 1 165 ? -38.424 11.607 0.964 1.00 26.49 165 PRO E O 1
ATOM 7287 N N . VAL E 1 166 ? -36.738 13.062 0.677 1.00 20.07 166 VAL E N 1
ATOM 7288 C CA . VAL E 1 166 ? -37.290 13.997 1.638 1.00 16.65 166 VAL E CA 1
ATOM 7289 C C . VAL E 1 166 ? -38.576 14.554 1.032 1.00 17.26 166 VAL E C 1
ATOM 7290 O O . VAL E 1 166 ? -38.620 14.888 -0.147 1.00 18.13 166 VAL E O 1
ATOM 7294 N N . ILE E 1 167 ? -39.616 14.654 1.849 1.00 16.40 167 ILE E N 1
ATOM 7295 C CA . ILE E 1 167 ? -40.893 15.187 1.422 1.00 16.99 167 ILE E CA 1
ATOM 7296 C C . ILE E 1 167 ? -41.309 16.313 2.356 1.00 17.52 167 ILE E C 1
ATOM 7297 O O . ILE E 1 167 ? -41.492 16.099 3.559 1.00 21.39 167 ILE E O 1
ATOM 7302 N N . VAL E 1 168 ? -41.439 17.514 1.801 1.00 15.02 168 VAL E N 1
ATOM 7303 C CA . VAL E 1 168 ? -42.002 18.638 2.540 1.00 13.76 168 VAL E CA 1
ATOM 7304 C C . VAL E 1 168 ? -43.401 18.852 2.002 1.00 18.54 168 VAL E C 1
ATOM 7305 O O . VAL E 1 168 ? -43.580 19.130 0.818 1.00 19.51 168 VAL E O 1
ATOM 7309 N N . GLU E 1 169 ? -44.393 18.662 2.861 1.00 16.09 169 GLU E N 1
ATOM 7310 C CA . GLU E 1 169 ? -45.789 18.763 2.446 1.00 17.09 169 GLU E CA 1
ATOM 7311 C C . GLU E 1 169 ? -46.182 20.231 2.303 1.00 15.10 169 GLU E C 1
ATOM 7312 O O . GLU E 1 169 ? -45.356 21.120 2.487 1.00 18.73 169 GLU E O 1
ATOM 7318 N N . ASP E 1 170 ? -47.433 20.493 1.947 1.00 16.78 170 ASP E N 1
ATOM 7319 C CA . ASP E 1 170 ? -47.843 21.864 1.665 1.00 15.12 170 ASP E CA 1
ATOM 7320 C C . ASP E 1 170 ? -47.801 22.739 2.903 1.00 14.81 170 ASP E C 1
ATOM 7321 O O . ASP E 1 170 ? -47.907 22.240 4.016 1.00 16.96 170 ASP E O 1
ATOM 7326 N N . ASP E 1 171 ? -47.647 24.048 2.691 1.00 15.14 171 ASP E N 1
ATOM 7327 C CA . ASP E 1 171 ? -47.867 25.056 3.730 1.00 15.55 171 ASP E CA 1
ATOM 7328 C C . ASP E 1 171 ? -46.804 25.026 4.818 1.00 14.77 171 ASP E C 1
ATOM 7329 O O . ASP E 1 171 ? -47.058 25.475 5.929 1.00 16.52 171 ASP E O 1
ATOM 7334 N N . VAL E 1 172 ? -45.616 24.497 4.494 1.00 13.33 172 VAL E N 1
ATOM 7335 C CA . VAL E 1 172 ? -44.529 24.360 5.465 1.00 15.81 172 VAL E CA 1
ATOM 7336 C C . VAL E 1 172 ? -43.562 25.537 5.436 1.00 12.85 172 VAL E C 1
ATOM 7337 O O . VAL E 1 172 ? -43.276 26.088 4.378 1.00 17.19 172 VAL E O 1
ATOM 7341 N N . VAL E 1 173 ? -43.094 25.939 6.616 1.00 11.84 173 VAL E N 1
ATOM 7342 C CA . VAL E 1 173 ? -41.982 26.872 6.730 1.00 13.42 173 VAL E CA 1
ATOM 7343 C C . VAL E 1 173 ? -40.761 26.134 7.280 1.00 17.28 173 VAL E C 1
ATOM 7344 O O . VAL E 1 173 ? -40.832 25.538 8.357 1.00 15.81 173 VAL E O 1
ATOM 7348 N N . ILE E 1 174 ? -39.659 26.150 6.521 1.00 12.65 174 ILE E N 1
ATOM 7349 C CA . ILE E 1 174 ? -38.373 25.588 6.953 1.00 15.96 174 ILE E CA 1
ATOM 7350 C C . ILE E 1 174 ? -37.417 26.743 7.259 1.00 12.34 174 ILE E C 1
ATOM 7351 O O . ILE E 1 174 ? -37.115 27.536 6.378 1.00 15.88 174 ILE E O 1
ATOM 7356 N N . GLY E 1 175 ? -36.980 26.861 8.512 1.00 11.73 175 GLY E N 1
ATOM 7357 C CA . GLY E 1 175 ? -36.101 27.945 8.914 1.00 12.96 175 GLY E CA 1
ATOM 7358 C C . GLY E 1 175 ? -34.739 27.932 8.238 1.00 11.95 175 GLY E C 1
ATOM 7359 O O . GLY E 1 175 ? -34.348 26.946 7.594 1.00 11.53 175 GLY E O 1
ATOM 7360 N N . ALA E 1 176 ? -34.029 29.048 8.376 1.00 11.79 176 ALA E N 1
ATOM 7361 C CA . ALA E 1 176 ? -32.708 29.210 7.791 1.00 9.75 176 ALA E CA 1
ATOM 7362 C C . ALA E 1 176 ? -31.717 28.192 8.377 1.00 9.55 176 ALA E C 1
ATOM 7363 O O . ALA E 1 176 ? -31.781 27.871 9.566 1.00 11.25 176 ALA E O 1
ATOM 7365 N N . ASN E 1 177 ? -30.831 27.679 7.527 1.00 10.30 177 ASN E N 1
ATOM 7366 C CA . ASN E 1 177 ? -29.795 26.717 7.947 1.00 9.71 177 ASN E CA 1
ATOM 7367 C C . ASN E 1 177 ? -30.274 25.432 8.601 1.00 12.03 177 ASN E C 1
ATOM 7368 O O . ASN E 1 177 ? -29.516 24.749 9.290 1.00 13.02 177 ASN E O 1
ATOM 7373 N N . VAL E 1 178 ? -31.523 25.088 8.356 1.00 10.16 178 VAL E N 1
ATOM 7374 C CA . VAL E 1 178 ? -32.058 23.821 8.814 1.00 9.90 178 VAL E CA 1
ATOM 7375 C C . VAL E 1 178 ? -31.466 22.702 7.969 1.00 12.51 178 VAL E C 1
ATOM 7376 O O . VAL E 1 178 ? -31.072 22.940 6.829 1.00 14.92 178 VAL E O 1
ATOM 7380 N N . VAL E 1 179 ? -31.372 21.496 8.535 1.00 8.43 179 VAL E N 1
ATOM 7381 C CA . VAL E 1 179 ? -31.145 20.308 7.724 1.00 8.76 179 VAL E CA 1
ATOM 7382 C C . VAL E 1 179 ? -32.318 19.375 7.926 1.00 14.49 179 VAL E C 1
ATOM 7383 O O . VAL E 1 179 ? -32.702 19.117 9.056 1.00 13.03 179 VAL E O 1
ATOM 7387 N N . VAL E 1 180 ? -32.886 18.869 6.833 1.00 12.86 180 VAL E N 1
ATOM 7388 C CA . VAL E 1 180 ? -33.865 17.799 6.929 1.00 10.76 180 VAL E CA 1
ATOM 7389 C C . VAL E 1 180 ? -33.201 16.543 6.379 1.00 13.27 180 VAL E C 1
ATOM 7390 O O . VAL E 1 180 ? -32.772 16.524 5.225 1.00 15.30 180 VAL E O 1
ATOM 7394 N N . LEU E 1 181 ? -33.093 15.508 7.204 1.00 13.96 181 LEU E N 1
ATOM 7395 C CA . LEU E 1 181 ? -32.352 14.310 6.798 1.00 16.80 181 LEU E CA 1
ATOM 7396 C C . LEU E 1 181 ? -33.146 13.424 5.846 1.00 16.93 181 LEU E C 1
ATOM 7397 O O . LEU E 1 181 ? -34.369 13.552 5.720 1.00 18.78 181 LEU E O 1
ATOM 7402 N N . GLU E 1 182 ? -32.434 12.530 5.171 1.00 17.87 182 GLU E N 1
ATOM 7403 C CA . GLU E 1 182 ? -33.050 11.706 4.140 1.00 19.05 182 GLU E CA 1
ATOM 7404 C C . GLU E 1 182 ? -34.253 10.924 4.659 1.00 21.07 182 GLU E C 1
ATOM 7405 O O . GLU E 1 182 ? -34.268 10.456 5.798 1.00 21.33 182 GLU E O 1
ATOM 7411 N N . GLY E 1 183 ? -35.273 10.814 3.817 1.00 23.13 183 GLY E N 1
ATOM 7412 C CA . GLY E 1 183 ? -36.437 10.002 4.128 1.00 25.34 183 GLY E CA 1
ATOM 7413 C C . GLY E 1 183 ? -37.415 10.598 5.126 1.00 23.81 183 GLY E C 1
ATOM 7414 O O . GLY E 1 183 ? -38.399 9.958 5.491 1.00 26.56 183 GLY E O 1
ATOM 7415 N N . VAL E 1 184 ? -37.156 11.823 5.572 1.00 19.05 184 VAL E N 1
ATOM 7416 C CA . VAL E 1 184 ? -38.055 12.501 6.500 1.00 18.99 184 VAL E CA 1
ATOM 7417 C C . VAL E 1 184 ? -39.191 13.183 5.755 1.00 18.65 184 VAL E C 1
ATOM 7418 O O . VAL E 1 184 ? -38.968 13.796 4.710 1.00 21.41 184 VAL E O 1
ATOM 7422 N N . THR E 1 185 ? -40.403 13.078 6.298 1.00 17.10 185 THR E N 1
ATOM 7423 C CA . THR E 1 185 ? -41.541 13.864 5.826 1.00 18.62 185 THR E CA 1
ATOM 7424 C C . THR E 1 185 ? -41.821 15.010 6.802 1.00 19.26 185 THR E C 1
ATOM 7425 O O . THR E 1 185 ? -41.947 14.784 8.000 1.00 21.26 185 THR E O 1
ATOM 7429 N N . VAL E 1 186 ? -41.881 16.241 6.296 1.00 14.58 186 VAL E N 1
ATOM 7430 C CA . VAL E 1 186 ? -42.283 17.371 7.131 1.00 14.29 186 VAL E CA 1
ATOM 7431 C C . VAL E 1 186 ? -43.760 17.641 6.871 1.00 16.13 186 VAL E C 1
ATOM 7432 O O . VAL E 1 186 ? -44.140 18.032 5.771 1.00 17.01 186 VAL E O 1
ATOM 7436 N N . GLY E 1 187 ? -44.585 17.416 7.889 1.00 16.20 187 GLY E N 1
ATOM 7437 C CA . GLY E 1 187 ? -46.033 17.446 7.738 1.00 16.39 187 GLY E CA 1
ATOM 7438 C C . GLY E 1 187 ? -46.643 18.776 7.337 1.00 17.08 187 GLY E C 1
ATOM 7439 O O . GLY E 1 187 ? -46.108 19.834 7.648 1.00 19.13 187 GLY E O 1
ATOM 7440 N N . LYS E 1 188 ? -47.804 18.697 6.683 1.00 16.16 188 LYS E N 1
ATOM 7441 C CA . LYS E 1 188 ? -48.506 19.870 6.177 1.00 16.05 188 LYS E CA 1
ATOM 7442 C C . LYS E 1 188 ? -48.650 20.927 7.280 1.00 15.77 188 LYS E C 1
ATOM 7443 O O . LYS E 1 188 ? -49.034 20.614 8.408 1.00 18.05 188 LYS E O 1
ATOM 7449 N N . GLY E 1 189 ? -48.309 22.170 6.958 1.00 15.21 189 GLY E N 1
ATOM 7450 C CA . GLY E 1 189 ? -48.471 23.266 7.900 1.00 17.97 189 GLY E CA 1
ATOM 7451 C C . GLY E 1 189 ? -47.469 23.337 9.042 1.00 18.41 189 GLY E C 1
ATOM 7452 O O . GLY E 1 189 ? -47.580 24.200 9.907 1.00 20.89 189 GLY E O 1
ATOM 7453 N N . ALA E 1 190 ? -46.477 22.450 9.061 1.00 17.16 190 ALA E N 1
ATOM 7454 C CA . ALA E 1 190 ? -45.506 22.473 10.152 1.00 14.65 190 ALA E CA 1
ATOM 7455 C C . ALA E 1 190 ? -44.559 23.654 10.008 1.00 14.59 190 ALA E C 1
ATOM 7456 O O . ALA E 1 190 ? -44.408 24.216 8.920 1.00 13.25 190 ALA E O 1
ATOM 7458 N N . VAL E 1 191 ? -43.929 24.022 11.117 1.00 12.77 191 VAL E N 1
ATOM 7459 C CA . VAL E 1 191 ? -42.896 25.036 11.113 1.00 12.46 191 VAL E CA 1
ATOM 7460 C C . VAL E 1 191 ? -41.629 24.431 11.718 1.00 14.01 191 VAL E C 1
ATOM 7461 O O . VAL E 1 191 ? -41.691 23.802 12.775 1.00 13.55 191 VAL E O 1
ATOM 7465 N N . VAL E 1 192 ? -40.492 24.582 11.035 1.00 15.06 192 VAL E N 1
ATOM 7466 C CA . VAL E 1 192 ? -39.215 24.120 11.567 1.00 14.66 192 VAL E CA 1
ATOM 7467 C C . VAL E 1 192 ? -38.346 25.326 11.899 1.00 13.50 192 VAL E C 1
ATOM 7468 O O . VAL E 1 192 ? -38.037 26.132 11.032 1.00 13.59 192 VAL E O 1
ATOM 7472 N N . ALA E 1 193 ? -37.959 25.448 13.161 1.00 14.08 193 ALA E N 1
ATOM 7473 C CA . ALA E 1 193 ? -37.147 26.568 13.608 1.00 12.77 193 ALA E CA 1
ATOM 7474 C C . ALA E 1 193 ? -35.772 26.613 12.926 1.00 12.42 193 ALA E C 1
ATOM 7475 O O . ALA E 1 193 ? -35.200 25.570 12.601 1.00 12.72 193 ALA E O 1
ATOM 7477 N N . ALA E 1 194 ? -35.240 27.823 12.748 1.00 11.14 194 ALA E N 1
ATOM 7478 C CA . ALA E 1 194 ? -33.883 28.011 12.232 1.00 10.40 194 ALA E CA 1
ATOM 7479 C C . ALA E 1 194 ? -32.876 27.141 12.959 1.00 13.03 194 ALA E C 1
ATOM 7480 O O . ALA E 1 194 ? -32.936 26.984 14.182 1.00 13.75 194 ALA E O 1
ATOM 7482 N N . GLY E 1 195 ? -31.945 26.569 12.200 1.00 11.02 195 GLY E N 1
ATOM 7483 C CA . GLY E 1 195 ? -30.843 25.844 12.796 1.00 10.15 195 GLY E CA 1
ATOM 7484 C C . GLY E 1 195 ? -31.161 24.415 13.182 1.00 13.30 195 GLY E C 1
ATOM 7485 O O . GLY E 1 195 ? -30.281 23.671 13.590 1.00 17.35 195 GLY E O 1
ATOM 7486 N N . ALA E 1 196 ? -32.416 24.019 13.044 1.00 13.11 196 ALA E N 1
ATOM 7487 C CA . ALA E 1 196 ? -32.830 22.718 13.529 1.00 12.51 196 ALA E CA 1
ATOM 7488 C C . ALA E 1 196 ? -32.292 21.643 12.593 1.00 13.04 196 ALA E C 1
ATOM 7489 O O . ALA E 1 196 ? -32.066 21.910 11.425 1.00 14.73 196 ALA E O 1
ATOM 7491 N N . VAL E 1 197 ? -32.077 20.445 13.123 1.00 10.07 197 VAL E N 1
ATOM 7492 C CA . VAL E 1 197 ? -31.867 19.268 12.281 1.00 16.09 197 VAL E CA 1
ATOM 7493 C C . VAL E 1 197 ? -33.041 18.317 12.503 1.00 16.31 197 VAL E C 1
ATOM 7494 O O . VAL E 1 197 ? -33.251 17.804 13.608 1.00 16.55 197 VAL E O 1
ATOM 7498 N N . VAL E 1 198 ? -33.787 18.065 11.440 1.00 13.44 198 VAL E N 1
ATOM 7499 C CA . VAL E 1 198 ? -34.974 17.223 11.520 1.00 13.45 198 VAL E CA 1
ATOM 7500 C C . VAL E 1 198 ? -34.598 15.798 11.172 1.00 17.34 198 VAL E C 1
ATOM 7501 O O . VAL E 1 198 ? -34.186 15.517 10.048 1.00 15.59 198 VAL E O 1
ATOM 7505 N N . THR E 1 199 ? -34.765 14.903 12.143 1.00 16.79 199 THR E N 1
ATOM 7506 C CA . THR E 1 199 ? -34.273 13.538 12.047 1.00 17.42 199 THR E CA 1
ATOM 7507 C C . THR E 1 199 ? -35.404 12.519 11.955 1.00 18.48 199 THR E C 1
ATOM 7508 O O . THR E 1 199 ? -35.155 11.340 11.691 1.00 23.18 199 THR E O 1
ATOM 7512 N N . GLU E 1 200 ? -36.633 12.958 12.201 1.00 21.38 200 GLU E N 1
ATOM 7513 C CA . GLU E 1 200 ? -37.803 12.090 12.041 1.00 24.32 200 GLU E CA 1
ATOM 7514 C C . GLU E 1 200 ? -38.998 12.904 11.572 1.00 19.12 200 GLU E C 1
ATOM 7515 O O . GLU E 1 200 ? -38.961 14.134 11.618 1.00 18.74 200 GLU E O 1
ATOM 7521 N N . ASP E 1 201 ? -40.040 12.224 11.097 1.00 19.05 201 ASP E N 1
ATOM 7522 C CA . ASP E 1 201 ? -41.215 12.899 10.550 1.00 17.89 201 ASP E CA 1
ATOM 7523 C C . ASP E 1 201 ? -41.771 13.944 11.509 1.00 19.69 201 ASP E C 1
ATOM 7524 O O . ASP E 1 201 ? -41.826 13.723 12.717 1.00 21.91 201 ASP E O 1
ATOM 7529 N N . VAL E 1 202 ? -42.197 15.076 10.954 1.00 15.87 202 VAL E N 1
ATOM 7530 C CA . VAL E 1 202 ? -42.776 16.158 11.730 1.00 16.71 202 VAL E CA 1
ATOM 7531 C C . VAL E 1 202 ? -44.284 16.107 11.535 1.00 15.79 202 VAL E C 1
ATOM 7532 O O . VAL E 1 202 ? -44.765 16.132 10.400 1.00 19.16 202 VAL E O 1
ATOM 7536 N N . PRO E 1 203 ? -45.038 16.006 12.639 1.00 18.25 203 PRO E N 1
ATOM 7537 C CA . PRO E 1 203 ? -46.487 15.875 12.466 1.00 18.45 203 PRO E CA 1
ATOM 7538 C C . PRO E 1 203 ? -47.052 17.149 11.867 1.00 17.38 203 PRO E C 1
ATOM 7539 O O . PRO E 1 203 ? -46.510 18.218 12.116 1.00 18.68 203 PRO E O 1
ATOM 7543 N N . PRO E 1 204 ? -48.128 17.033 11.077 1.00 18.23 204 PRO E N 1
ATOM 7544 C CA . PRO E 1 204 ? -48.744 18.238 10.510 1.00 17.39 204 PRO E CA 1
ATOM 7545 C C . PRO E 1 204 ? -49.119 19.258 11.589 1.00 19.59 204 PRO E C 1
ATOM 7546 O O . PRO E 1 204 ? -49.498 18.888 12.701 1.00 21.02 204 PRO E O 1
ATOM 7550 N N . TYR E 1 205 ? -48.978 20.533 11.250 1.00 18.51 205 TYR E N 1
ATOM 7551 C CA . TYR E 1 205 ? -49.425 21.648 12.091 1.00 18.63 205 TYR E CA 1
ATOM 7552 C C . TYR E 1 205 ? -48.776 21.684 13.471 1.00 19.58 205 TYR E C 1
ATOM 7553 O O . TYR E 1 205 ? -49.393 22.117 14.445 1.00 20.49 205 TYR E O 1
ATOM 7562 N N . THR E 1 206 ? -47.522 21.247 13.547 1.00 16.04 206 THR E N 1
ATOM 7563 C CA . THR E 1 206 ? -46.746 21.406 14.767 1.00 15.64 206 THR E CA 1
ATOM 7564 C C . THR E 1 206 ? -45.518 22.281 14.514 1.00 16.29 206 THR E C 1
ATOM 7565 O O . THR E 1 206 ? -45.184 22.594 13.370 1.00 17.96 206 THR E O 1
ATOM 7569 N N . VAL E 1 207 ? -44.866 22.693 15.591 1.00 17.60 207 VAL E N 1
ATOM 7570 C CA . VAL E 1 207 ? -43.616 23.434 15.496 1.00 17.76 207 VAL E CA 1
ATOM 7571 C C . VAL E 1 207 ? -42.496 22.569 16.066 1.00 17.89 207 VAL E C 1
ATOM 7572 O O . VAL E 1 207 ? -42.633 22.029 17.163 1.00 20.06 207 VAL E O 1
ATOM 7576 N N . VAL E 1 208 ? -41.398 22.411 15.324 1.00 13.53 208 VAL E N 1
ATOM 7577 C CA . VAL E 1 208 ? -40.250 21.668 15.866 1.00 16.40 208 VAL E CA 1
ATOM 7578 C C . VAL E 1 208 ? -38.998 22.540 15.892 1.00 16.40 208 VAL E C 1
ATOM 7579 O O . VAL E 1 208 ? -38.840 23.453 15.076 1.00 17.22 208 VAL E O 1
ATOM 7583 N N . ALA E 1 209 ? -38.123 22.265 16.851 1.00 16.77 209 ALA E N 1
ATOM 7584 C CA . ALA E 1 209 ? -36.915 23.056 17.040 1.00 14.96 209 ALA E CA 1
ATOM 7585 C C . ALA E 1 209 ? -35.869 22.185 17.692 1.00 16.38 209 ALA E C 1
ATOM 7586 O O . ALA E 1 209 ? -36.201 21.228 18.392 1.00 18.42 209 ALA E O 1
ATOM 7588 N N . GLY E 1 210 ? -34.605 22.525 17.468 1.00 16.94 210 GLY E N 1
ATOM 7589 C CA . GLY E 1 210 ? -33.512 21.868 18.155 1.00 15.58 210 GLY E CA 1
ATOM 7590 C C . GLY E 1 210 ? -32.788 20.874 17.287 1.00 18.24 210 GLY E C 1
ATOM 7591 O O . GLY E 1 210 ? -33.132 20.678 16.127 1.00 15.89 210 GLY E O 1
ATOM 7592 N N . THR E 1 211 ? -31.757 20.264 17.858 1.00 19.02 211 THR E N 1
ATOM 7593 C CA . THR E 1 211 ? -30.953 19.290 17.148 1.00 17.69 211 THR E CA 1
ATOM 7594 C C . THR E 1 211 ? -30.681 18.144 18.111 1.00 19.69 211 THR E C 1
ATOM 7595 O O . THR E 1 211 ? -29.858 18.285 19.009 1.00 21.31 211 THR E O 1
ATOM 7599 N N . PRO E 1 212 ? -31.389 17.012 17.949 1.00 20.49 212 PRO E N 1
ATOM 7600 C CA . PRO E 1 212 ? -32.425 16.739 16.943 1.00 19.25 212 PRO E CA 1
ATOM 7601 C C . PRO E 1 212 ? -33.694 17.521 17.228 1.00 19.74 212 PRO E C 1
ATOM 7602 O O . PRO E 1 212 ? -34.005 17.821 18.386 1.00 21.89 212 PRO E O 1
ATOM 7606 N N . ALA E 1 213 ? -34.439 17.833 16.176 1.00 18.12 213 ALA E N 1
ATOM 7607 C CA . ALA E 1 213 ? -35.659 18.616 16.327 1.00 16.28 213 ALA E CA 1
ATOM 7608 C C . ALA E 1 213 ? -36.711 17.862 17.125 1.00 20.69 213 ALA E C 1
ATOM 7609 O O . ALA E 1 213 ? -36.883 16.655 16.957 1.00 21.89 213 ALA E O 1
ATOM 7611 N N . ARG E 1 214 ? -37.413 18.587 17.994 1.00 18.84 214 ARG E N 1
ATOM 7612 C CA . ARG E 1 214 ? -38.519 18.013 18.764 1.00 18.37 214 ARG E CA 1
ATOM 7613 C C . ARG E 1 214 ? -39.688 18.972 18.769 1.00 16.34 214 ARG E C 1
ATOM 7614 O O . ARG E 1 214 ? -39.505 20.189 18.696 1.00 18.80 214 ARG E O 1
ATOM 7622 N N . VAL E 1 215 ? -40.894 18.420 18.857 1.00 19.62 215 VAL E N 1
ATOM 7623 C CA . VAL E 1 215 ? -42.098 19.237 18.887 1.00 21.38 215 VAL E CA 1
ATOM 7624 C C . VAL E 1 215 ? -42.076 20.157 20.107 1.00 24.85 215 VAL E C 1
ATOM 7625 O O . VAL E 1 215 ? -41.784 19.716 21.223 1.00 23.97 215 VAL E O 1
ATOM 7629 N N . ILE E 1 216 ? -42.356 21.439 19.887 1.00 21.82 216 ILE E N 1
ATOM 7630 C CA . ILE E 1 216 ? -42.349 22.411 20.971 1.00 25.34 216 ILE E CA 1
ATOM 7631 C C . ILE E 1 216 ? -43.714 23.078 21.122 1.00 34.56 216 ILE E C 1
ATOM 7632 O O . ILE E 1 216 ? -44.032 23.603 22.186 1.00 39.11 216 ILE E O 1
ATOM 7637 N N . GLU F 1 17 ? -1.949 43.667 -8.911 1.00 45.55 17 GLU F N 1
ATOM 7638 C CA . GLU F 1 17 ? -2.369 42.273 -8.881 1.00 38.36 17 GLU F CA 1
ATOM 7639 C C . GLU F 1 17 ? -3.886 42.163 -8.792 1.00 25.70 17 GLU F C 1
ATOM 7640 O O . GLU F 1 17 ? -4.468 41.204 -9.283 1.00 25.15 17 GLU F O 1
ATOM 7646 N N . LYS F 1 18 ? -4.523 43.146 -8.168 1.00 26.40 18 LYS F N 1
ATOM 7647 C CA . LYS F 1 18 ? -5.983 43.200 -8.130 1.00 25.26 18 LYS F CA 1
ATOM 7648 C C . LYS F 1 18 ? -6.511 43.590 -9.501 1.00 26.39 18 LYS F C 1
ATOM 7649 O O . LYS F 1 18 ? -6.026 44.546 -10.106 1.00 29.82 18 LYS F O 1
ATOM 7655 N N . LYS F 1 19 ? -7.505 42.857 -9.992 1.00 19.17 19 LYS F N 1
ATOM 7656 C CA . LYS F 1 19 ? -7.981 43.092 -11.350 1.00 22.48 19 LYS F CA 1
ATOM 7657 C C . LYS F 1 19 ? -9.494 43.221 -11.462 1.00 22.35 19 LYS F C 1
ATOM 7658 O O . LYS F 1 19 ? -10.246 42.779 -10.589 1.00 20.62 19 LYS F O 1
ATOM 7664 N N . THR F 1 20 ? -9.925 43.836 -12.560 1.00 22.71 20 THR F N 1
ATOM 7665 C CA . THR F 1 20 ? -11.339 44.018 -12.851 1.00 15.02 20 THR F CA 1
ATOM 7666 C C . THR F 1 20 ? -11.535 43.685 -14.328 1.00 15.76 20 THR F C 1
ATOM 7667 O O . THR F 1 20 ? -11.707 44.574 -15.168 1.00 20.47 20 THR F O 1
ATOM 7671 N N . PRO F 1 21 ? -11.469 42.388 -14.651 1.00 18.57 21 PRO F N 1
ATOM 7672 C CA . PRO F 1 21 ? -11.572 41.922 -16.036 1.00 17.00 21 PRO F CA 1
ATOM 7673 C C . PRO F 1 21 ? -12.963 42.139 -16.596 1.00 19.37 21 PRO F C 1
ATOM 7674 O O . PRO F 1 21 ? -13.950 41.968 -15.883 1.00 20.57 21 PRO F O 1
ATOM 7678 N N . VAL F 1 22 ? -13.040 42.499 -17.875 1.00 18.43 22 VAL F N 1
ATOM 7679 C CA . VAL F 1 22 ? -14.324 42.619 -18.529 1.00 18.03 22 VAL F CA 1
ATOM 7680 C C . VAL F 1 22 ? -14.299 41.922 -19.873 1.00 21.03 22 VAL F C 1
ATOM 7681 O O . VAL F 1 22 ? -13.231 41.650 -20.432 1.00 21.12 22 VAL F O 1
ATOM 7685 N N . LYS F 1 23 ? -15.493 41.600 -20.347 1.00 19.95 23 LYS F N 1
ATOM 7686 C CA . LYS F 1 23 ? -15.716 41.080 -21.684 1.00 24.55 23 LYS F CA 1
ATOM 7687 C C . LYS F 1 23 ? -16.686 42.054 -22.325 1.00 21.53 23 LYS F C 1
ATOM 7688 O O . LYS F 1 23 ? -17.778 42.281 -21.801 1.00 24.58 23 LYS F O 1
ATOM 7694 N N . VAL F 1 24 ? -16.298 42.658 -23.445 1.00 21.74 24 VAL F N 1
ATOM 7695 C CA . VAL F 1 24 ? -17.136 43.681 -24.047 1.00 23.21 24 VAL F CA 1
ATOM 7696 C C . VAL F 1 24 ? -17.505 43.329 -25.478 1.00 24.69 24 VAL F C 1
ATOM 7697 O O . VAL F 1 24 ? -16.628 43.211 -26.339 1.00 28.41 24 VAL F O 1
ATOM 7701 N N . TYR F 1 25 ? -18.801 43.142 -25.719 1.00 23.60 25 TYR F N 1
ATOM 7702 C CA . TYR F 1 25 ? -19.316 42.974 -27.082 1.00 25.56 25 TYR F CA 1
ATOM 7703 C C . TYR F 1 25 ? -19.500 44.350 -27.702 1.00 29.91 25 TYR F C 1
ATOM 7704 O O . TYR F 1 25 ? -20.130 45.220 -27.114 1.00 31.27 25 TYR F O 1
ATOM 7713 N N . ILE F 1 26 ? -18.958 44.550 -28.897 1.00 26.88 26 ILE F N 1
ATOM 7714 C CA A ILE F 1 26 ? -18.895 45.873 -29.488 0.50 25.85 26 ILE F CA 1
ATOM 7715 C CA B ILE F 1 26 ? -18.943 45.881 -29.488 0.50 25.68 26 ILE F CA 1
ATOM 7716 C C . ILE F 1 26 ? -19.341 45.854 -30.953 1.00 27.18 26 ILE F C 1
ATOM 7717 O O . ILE F 1 26 ? -19.222 44.831 -31.623 1.00 26.98 26 ILE F O 1
ATOM 7726 N N . LYS F 1 27 ? -19.848 46.987 -31.439 1.00 28.81 27 LYS F N 1
ATOM 7727 C CA . LYS F 1 27 ? -20.161 47.136 -32.866 1.00 32.37 27 LYS F CA 1
ATOM 7728 C C . LYS F 1 27 ? -19.962 48.575 -33.341 1.00 30.55 27 LYS F C 1
ATOM 7729 O O . LYS F 1 27 ? -20.034 49.520 -32.556 1.00 27.87 27 LYS F O 1
ATOM 7735 N N . GLY F 1 28 ? -19.704 48.735 -34.634 1.00 30.90 28 GLY F N 1
ATOM 7736 C CA . GLY F 1 28 ? -19.463 50.047 -35.204 1.00 30.97 28 GLY F CA 1
ATOM 7737 C C . GLY F 1 28 ? -18.475 49.956 -36.347 1.00 31.90 28 GLY F C 1
ATOM 7738 O O . GLY F 1 28 ? -18.321 48.896 -36.954 1.00 31.93 28 GLY F O 1
ATOM 7739 N N . ASP F 1 29 ? -17.804 51.066 -36.639 1.00 31.58 29 ASP F N 1
ATOM 7740 C CA . ASP F 1 29 ? -16.764 51.099 -37.665 1.00 32.34 29 ASP F CA 1
ATOM 7741 C C . ASP F 1 29 ? -15.412 50.722 -37.045 1.00 33.10 29 ASP F C 1
ATOM 7742 O O . ASP F 1 29 ? -14.541 51.574 -36.843 1.00 32.79 29 ASP F O 1
ATOM 7747 N N . LEU F 1 30 ? -15.244 49.435 -36.758 1.00 32.66 30 LEU F N 1
ATOM 7748 C CA . LEU F 1 30 ? -14.183 48.985 -35.854 1.00 32.78 30 LEU F CA 1
ATOM 7749 C C . LEU F 1 30 ? -12.764 49.031 -36.441 1.00 33.72 30 LEU F C 1
ATOM 7750 O O . LEU F 1 30 ? -11.791 49.069 -35.690 1.00 35.70 30 LEU F O 1
ATOM 7755 N N . LYS F 1 31 ? -12.647 49.050 -37.767 1.00 32.43 31 LYS F N 1
ATOM 7756 C CA . LYS F 1 31 ? -11.337 49.156 -38.406 1.00 35.83 31 LYS F CA 1
ATOM 7757 C C . LYS F 1 31 ? -10.614 50.433 -37.989 1.00 37.48 31 LYS F C 1
ATOM 7758 O O . LYS F 1 31 ? -9.382 50.505 -38.028 1.00 39.25 31 LYS F O 1
ATOM 7764 N N . GLU F 1 32 ? -11.389 51.440 -37.601 1.00 36.26 32 GLU F N 1
ATOM 7765 C CA . GLU F 1 32 ? -10.848 52.754 -37.275 1.00 37.95 32 GLU F CA 1
ATOM 7766 C C . GLU F 1 32 ? -10.332 52.817 -35.845 1.00 36.43 32 GLU F C 1
ATOM 7767 O O . GLU F 1 32 ? -9.719 53.806 -35.434 1.00 37.90 32 GLU F O 1
ATOM 7773 N N . VAL F 1 33 ? -10.585 51.754 -35.091 1.00 32.88 33 VAL F N 1
ATOM 7774 C CA . VAL F 1 33 ? -10.189 51.703 -33.695 1.00 36.37 33 VAL F CA 1
ATOM 7775 C C . VAL F 1 33 ? -8.921 50.876 -33.548 1.00 38.32 33 VAL F C 1
ATOM 7776 O O . VAL F 1 33 ? -8.855 49.743 -34.019 1.00 37.17 33 VAL F O 1
ATOM 7780 N N . THR F 1 34 ? -7.911 51.447 -32.901 1.00 41.56 34 THR F N 1
ATOM 7781 C CA . THR F 1 34 ? -6.700 50.697 -32.599 1.00 42.61 34 THR F CA 1
ATOM 7782 C C . THR F 1 34 ? -6.705 50.251 -31.144 1.00 40.57 34 THR F C 1
ATOM 7783 O O . THR F 1 34 ? -6.889 51.061 -30.236 1.00 40.71 34 THR F O 1
ATOM 7787 N N . PHE F 1 35 ? -6.518 48.954 -30.932 1.00 39.01 35 PHE F N 1
ATOM 7788 C CA . PHE F 1 35 ? -6.487 48.399 -29.590 1.00 39.12 35 PHE F CA 1
ATOM 7789 C C . PHE F 1 35 ? -5.055 48.096 -29.173 1.00 40.19 35 PHE F C 1
ATOM 7790 O O . PHE F 1 35 ? -4.291 47.511 -29.942 1.00 41.08 35 PHE F O 1
ATOM 7798 N N . PRO F 1 36 ? -4.686 48.493 -27.948 1.00 39.28 36 PRO F N 1
ATOM 7799 C CA . PRO F 1 36 ? -3.332 48.241 -27.449 1.00 37.87 36 PRO F CA 1
ATOM 7800 C C . PRO F 1 36 ? -3.133 46.753 -27.203 1.00 35.43 36 PRO F C 1
ATOM 7801 O O . PRO F 1 36 ? -4.112 46.003 -27.203 1.00 32.30 36 PRO F O 1
ATOM 7805 N N . GLU F 1 37 ? -1.888 46.333 -26.998 1.00 35.50 37 GLU F N 1
ATOM 7806 C CA . GLU F 1 37 ? -1.583 44.923 -26.797 1.00 40.92 37 GLU F CA 1
ATOM 7807 C C . GLU F 1 37 ? -2.209 44.383 -25.512 1.00 39.42 37 GLU F C 1
ATOM 7808 O O . GLU F 1 37 ? -2.450 43.182 -25.388 1.00 39.92 37 GLU F O 1
ATOM 7814 N N . THR F 1 38 ? -2.480 45.279 -24.566 1.00 37.08 38 THR F N 1
ATOM 7815 C CA . THR F 1 38 ? -3.068 44.902 -23.284 1.00 36.47 38 THR F CA 1
ATOM 7816 C C . THR F 1 38 ? -4.504 44.403 -23.427 1.00 33.34 38 THR F C 1
ATOM 7817 O O . THR F 1 38 ? -5.080 43.850 -22.488 1.00 34.18 38 THR F O 1
ATOM 7821 N N . VAL F 1 39 ? -5.089 44.619 -24.599 1.00 29.06 39 VAL F N 1
ATOM 7822 C CA . VAL F 1 39 ? -6.462 44.206 -24.860 1.00 27.37 39 VAL F CA 1
ATOM 7823 C C . VAL F 1 39 ? -6.517 43.169 -25.981 1.00 31.47 39 VAL F C 1
ATOM 7824 O O . VAL F 1 39 ? -5.911 43.350 -27.041 1.00 32.52 39 VAL F O 1
ATOM 7828 N N . GLN F 1 40 ? -7.232 42.076 -25.745 1.00 28.57 40 GLN F N 1
ATOM 7829 C CA . GLN F 1 40 ? -7.457 41.093 -26.800 1.00 26.88 40 GLN F CA 1
ATOM 7830 C C . GLN F 1 40 ? -8.740 41.415 -27.561 1.00 26.54 40 GLN F C 1
ATOM 7831 O O . GLN F 1 40 ? -9.842 41.350 -27.011 1.00 25.35 40 GLN F O 1
ATOM 7837 N N . ALA F 1 41 ? -8.579 41.765 -28.832 1.00 28.58 41 ALA F N 1
ATOM 7838 C CA . ALA F 1 41 ? -9.682 42.233 -29.663 1.00 29.32 41 ALA F CA 1
ATOM 7839 C C . ALA F 1 41 ? -10.043 41.223 -30.747 1.00 29.29 41 ALA F C 1
ATOM 7840 O O . ALA F 1 41 ? -9.348 41.107 -31.753 1.00 33.61 41 ALA F O 1
ATOM 7842 N N . PHE F 1 42 ? -11.130 40.490 -30.531 1.00 26.93 42 PHE F N 1
ATOM 7843 C CA . PHE F 1 42 ? -11.624 39.534 -31.512 1.00 26.52 42 PHE F CA 1
ATOM 7844 C C . PHE F 1 42 ? -12.758 40.169 -32.309 1.00 31.02 42 PHE F C 1
ATOM 7845 O O . PHE F 1 42 ? -13.936 39.934 -32.035 1.00 33.17 42 PHE F O 1
ATOM 7853 N N . VAL F 1 43 ? -12.386 40.982 -33.292 1.00 31.65 43 VAL F N 1
ATOM 7854 C CA . VAL F 1 43 ? -13.348 41.793 -34.021 1.00 33.04 43 VAL F CA 1
ATOM 7855 C C . VAL F 1 43 ? -13.194 41.657 -35.526 1.00 35.50 43 VAL F C 1
ATOM 7856 O O . VAL F 1 43 ? -12.098 41.428 -36.033 1.00 38.28 43 VAL F O 1
ATOM 7860 N N . ASN F 1 44 ? -14.313 41.785 -36.231 1.00 31.11 44 ASN F N 1
ATOM 7861 C CA . ASN F 1 44 ? -14.303 41.971 -37.673 1.00 37.30 44 ASN F CA 1
ATOM 7862 C C . ASN F 1 44 ? -14.452 43.453 -37.977 1.00 37.60 44 ASN F C 1
ATOM 7863 O O . ASN F 1 44 ? -14.246 44.291 -37.101 1.00 40.74 44 ASN F O 1
ATOM 7868 N N . LYS F 1 45 ? -14.807 43.779 -39.216 1.00 36.90 45 LYS F N 1
ATOM 7869 C CA . LYS F 1 45 ? -14.984 45.171 -39.608 1.00 37.61 45 LYS F CA 1
ATOM 7870 C C . LYS F 1 45 ? -16.192 45.803 -38.925 1.00 36.77 45 LYS F C 1
ATOM 7871 O O . LYS F 1 45 ? -16.263 47.022 -38.786 1.00 37.10 45 LYS F O 1
ATOM 7877 N N . LYS F 1 46 ? -17.150 44.973 -38.544 1.00 36.95 46 LYS F N 1
ATOM 7878 C CA . LYS F 1 46 ? -18.414 45.433 -38.007 1.00 37.25 46 LYS F CA 1
ATOM 7879 C C . LYS F 1 46 ? -18.645 45.210 -36.507 1.00 36.01 46 LYS F C 1
ATOM 7880 O O . LYS F 1 46 ? -19.219 46.037 -35.838 1.00 37.74 46 LYS F O 1
ATOM 7886 N N . SER F 1 47 ? -18.228 44.064 -36.017 1.00 33.05 47 SER F N 1
ATOM 7887 C CA . SER F 1 47 ? -18.542 43.683 -34.668 1.00 34.99 47 SER F CA 1
ATOM 7888 C C . SER F 1 47 ? -17.521 42.755 -34.081 1.00 33.94 47 SER F C 1
ATOM 7889 O O . SER F 1 47 ? -16.726 42.180 -34.781 1.00 35.44 47 SER F O 1
ATOM 7892 N N . GLY F 1 48 ? -17.552 42.605 -32.763 1.00 32.92 48 GLY F N 1
ATOM 7893 C CA . GLY F 1 48 ? -16.606 41.740 -32.105 1.00 32.09 48 GLY F CA 1
ATOM 7894 C C . GLY F 1 48 ? -16.706 41.745 -30.591 1.00 28.28 48 GLY F C 1
ATOM 7895 O O . GLY F 1 48 ? -17.657 42.223 -30.042 1.00 27.15 48 GLY F O 1
ATOM 7896 N N . VAL F 1 49 ? -15.711 41.166 -29.945 1.00 29.42 49 VAL F N 1
ATOM 7897 C CA . VAL F 1 49 ? -15.642 41.114 -28.494 1.00 26.13 49 VAL F CA 1
ATOM 7898 C C . VAL F 1 49 ? -14.238 41.466 -28.004 1.00 27.68 49 VAL F C 1
ATOM 7899 O O . VAL F 1 49 ? -13.268 41.057 -28.601 1.00 27.95 49 VAL F O 1
ATOM 7903 N N . LEU F 1 50 ? -14.140 42.226 -26.913 1.00 26.44 50 LEU F N 1
ATOM 7904 C CA . LEU F 1 50 ? -12.864 42.626 -26.328 1.00 23.84 50 LEU F CA 1
ATOM 7905 C C . LEU F 1 50 ? -12.695 41.963 -24.981 1.00 23.48 50 LEU F C 1
ATOM 7906 O O . LEU F 1 50 ? -13.661 41.848 -24.237 1.00 24.85 50 LEU F O 1
ATOM 7911 N N . PHE F 1 51 ? -11.472 41.531 -24.676 1.00 22.61 51 PHE F N 1
ATOM 7912 C CA . PHE F 1 51 ? -11.137 41.074 -23.328 1.00 24.55 51 PHE F CA 1
ATOM 7913 C C . PHE F 1 51 ? -10.037 41.957 -22.744 1.00 26.36 51 PHE F C 1
ATOM 7914 O O . PHE F 1 51 ? -9.026 42.214 -23.392 1.00 25.13 51 PHE F O 1
ATOM 7922 N N . GLY F 1 52 ? -10.215 42.407 -21.511 1.00 22.96 52 GLY F N 1
ATOM 7923 C CA . GLY F 1 52 ? -9.177 43.190 -20.870 1.00 22.50 52 GLY F CA 1
ATOM 7924 C C . GLY F 1 52 ? -9.621 43.775 -19.547 1.00 22.12 52 GLY F C 1
ATOM 7925 O O . GLY F 1 52 ? -10.684 43.436 -19.036 1.00 21.42 52 GLY F O 1
ATOM 7926 N N . GLU F 1 53 ? -8.798 44.666 -19.007 1.00 23.34 53 GLU F N 1
ATOM 7927 C CA . GLU F 1 53 ? -9.107 45.373 -17.775 1.00 25.19 53 GLU F CA 1
ATOM 7928 C C . GLU F 1 53 ? -10.113 46.483 -18.044 1.00 24.79 53 GLU F C 1
ATOM 7929 O O . GLU F 1 53 ? -10.054 47.141 -19.083 1.00 24.65 53 GLU F O 1
ATOM 7935 N N . TRP F 1 54 ? -11.040 46.685 -17.114 1.00 24.17 54 TRP F N 1
ATOM 7936 C CA . TRP F 1 54 ? -12.065 47.710 -17.284 1.00 26.05 54 TRP F CA 1
ATOM 7937 C C . TRP F 1 54 ? -11.477 49.099 -17.490 1.00 26.54 54 TRP F C 1
ATOM 7938 O O . TRP F 1 54 ? -11.912 49.826 -18.376 1.00 27.13 54 TRP F O 1
ATOM 7949 N N . SER F 1 55 ? -10.505 49.472 -16.661 1.00 28.06 55 SER F N 1
ATOM 7950 C CA . SER F 1 55 ? -9.893 50.793 -16.774 1.00 32.50 55 SER F CA 1
ATOM 7951 C C . SER F 1 55 ? -9.368 50.995 -18.186 1.00 34.06 55 SER F C 1
ATOM 7952 O O . SER F 1 55 ? -9.609 52.028 -18.816 1.00 37.88 55 SER F O 1
ATOM 7955 N N . GLU F 1 56 ? -8.644 49.999 -18.680 1.00 30.57 56 GLU F N 1
ATOM 7956 C CA . GLU F 1 56 ? -8.066 50.071 -20.018 1.00 30.67 56 GLU F CA 1
ATOM 7957 C C . GLU F 1 56 ? -9.153 50.205 -21.078 1.00 30.80 56 GLU F C 1
ATOM 7958 O O . GLU F 1 56 ? -9.069 51.054 -21.964 1.00 33.30 56 GLU F O 1
ATOM 7964 N N . ILE F 1 57 ? -10.178 49.369 -20.981 1.00 27.66 57 ILE F N 1
ATOM 7965 C CA . ILE F 1 57 ? -11.204 49.305 -22.013 1.00 26.29 57 ILE F CA 1
ATOM 7966 C C . ILE F 1 57 ? -12.185 50.480 -21.958 1.00 27.30 57 ILE F C 1
ATOM 7967 O O . ILE F 1 57 ? -12.674 50.932 -22.990 1.00 33.39 57 ILE F O 1
ATOM 7972 N N . LYS F 1 58 ? -12.440 50.990 -20.758 1.00 27.28 58 LYS F N 1
ATOM 7973 C CA . LYS F 1 58 ? -13.296 52.159 -20.589 1.00 31.19 58 LYS F CA 1
ATOM 7974 C C . LYS F 1 58 ? -12.747 53.345 -21.367 1.00 31.03 58 LYS F C 1
ATOM 7975 O O . LYS F 1 58 ? -13.488 54.051 -22.046 1.00 34.38 58 LYS F O 1
ATOM 7981 N N . THR F 1 59 ? -11.441 53.559 -21.260 1.00 33.58 59 THR F N 1
ATOM 7982 C CA . THR F 1 59 ? -10.772 54.637 -21.984 1.00 33.22 59 THR F CA 1
ATOM 7983 C C . THR F 1 59 ? -10.958 54.492 -23.491 1.00 33.63 59 THR F C 1
ATOM 7984 O O . THR F 1 59 ? -11.204 55.475 -24.189 1.00 37.50 59 THR F O 1
ATOM 7988 N N . ILE F 1 60 ? -10.836 53.267 -23.991 1.00 32.39 60 ILE F N 1
ATOM 7989 C CA . ILE F 1 60 ? -10.969 53.015 -25.425 1.00 35.46 60 ILE F CA 1
ATOM 7990 C C . ILE F 1 60 ? -12.386 53.317 -25.903 1.00 34.48 60 ILE F C 1
ATOM 7991 O O . ILE F 1 60 ? -12.585 53.960 -26.935 1.00 32.64 60 ILE F O 1
ATOM 7996 N N . LEU F 1 61 ? -13.370 52.852 -25.144 1.00 31.04 61 LEU F N 1
ATOM 7997 C CA . LEU F 1 61 ? -14.765 53.109 -25.471 1.00 31.73 61 LEU F CA 1
ATOM 7998 C C . LEU F 1 61 ? -15.047 54.608 -25.525 1.00 33.33 61 LEU F C 1
ATOM 7999 O O . LEU F 1 61 ? -15.707 55.102 -26.442 1.00 30.55 61 LEU F O 1
ATOM 8004 N N . ASP F 1 62 ? -14.545 55.330 -24.532 1.00 38.09 62 ASP F N 1
ATOM 8005 C CA . ASP F 1 62 ? -14.771 56.766 -24.448 1.00 42.48 62 ASP F CA 1
ATOM 8006 C C . ASP F 1 62 ? -14.091 57.526 -25.582 1.00 41.80 62 ASP F C 1
ATOM 8007 O O . ASP F 1 62 ? -14.712 58.365 -26.235 1.00 43.82 62 ASP F O 1
ATOM 8012 N N . GLU F 1 63 ? -12.819 57.226 -25.825 1.00 37.89 63 GLU F N 1
ATOM 8013 C CA . GLU F 1 63 ? -12.048 57.958 -26.827 1.00 41.55 63 GLU F CA 1
ATOM 8014 C C . GLU F 1 63 ? -12.461 57.643 -28.263 1.00 44.58 63 GLU F C 1
ATOM 8015 O O . GLU F 1 63 ? -12.185 58.421 -29.178 1.00 45.09 63 GLU F O 1
ATOM 8021 N N . ASN F 1 64 ? -13.107 56.498 -28.462 1.00 42.52 64 ASN F N 1
ATOM 8022 C CA . ASN F 1 64 ? -13.447 56.044 -29.807 1.00 36.43 64 ASN F CA 1
ATOM 8023 C C . ASN F 1 64 ? -14.940 55.949 -30.073 1.00 34.33 64 ASN F C 1
ATOM 8024 O O . ASN F 1 64 ? -15.364 55.221 -30.975 1.00 31.14 64 ASN F O 1
ATOM 8029 N N . SER F 1 65 ? -15.731 56.683 -29.290 1.00 35.69 65 SER F N 1
ATOM 8030 C CA . SER F 1 65 ? -17.189 56.618 -29.372 1.00 35.44 65 SER F CA 1
ATOM 8031 C C . SER F 1 65 ? -17.717 57.002 -30.755 1.00 36.68 65 SER F C 1
ATOM 8032 O O . SER F 1 65 ? -18.772 56.534 -31.183 1.00 37.58 65 SER F O 1
ATOM 8035 N N . LYS F 1 66 ? -16.978 57.855 -31.453 1.00 37.34 66 LYS F N 1
ATOM 8036 C CA . LYS F 1 66 ? -17.342 58.219 -32.813 1.00 38.66 66 LYS F CA 1
ATOM 8037 C C . LYS F 1 66 ? -17.479 56.970 -33.688 1.00 38.70 66 LYS F C 1
ATOM 8038 O O . LYS F 1 66 ? -18.314 56.924 -34.588 1.00 35.61 66 LYS F O 1
ATOM 8044 N N . TYR F 1 67 ? -16.665 55.955 -33.408 1.00 37.44 67 TYR F N 1
ATOM 8045 C CA . TYR F 1 67 ? -16.647 54.743 -34.230 1.00 37.38 67 TYR F CA 1
ATOM 8046 C C . TYR F 1 67 ? -17.340 53.544 -33.579 1.00 34.14 67 TYR F C 1
ATOM 8047 O O . TYR F 1 67 ? -17.578 52.527 -34.229 1.00 33.68 67 TYR F O 1
ATOM 8056 N N . ILE F 1 68 ? -17.667 53.661 -32.300 1.00 33.71 68 ILE F N 1
ATOM 8057 C CA . ILE F 1 68 ? -18.379 52.590 -31.607 1.00 35.27 68 ILE F CA 1
ATOM 8058 C C . ILE F 1 68 ? -19.845 52.968 -31.430 1.00 35.33 68 ILE F C 1
ATOM 8059 O O . ILE F 1 68 ? -20.164 53.976 -30.805 1.00 41.94 68 ILE F O 1
ATOM 8064 N N . VAL F 1 69 ? -20.737 52.165 -31.993 1.00 34.53 69 VAL F N 1
ATOM 8065 C CA . VAL F 1 69 ? -22.154 52.504 -31.993 1.00 37.02 69 VAL F CA 1
ATOM 8066 C C . VAL F 1 69 ? -22.873 52.000 -30.739 1.00 35.63 69 VAL F C 1
ATOM 8067 O O . VAL F 1 69 ? -23.765 52.666 -30.206 1.00 33.12 69 VAL F O 1
ATOM 8071 N N . ASP F 1 70 ? -22.471 50.829 -30.263 1.00 32.67 70 ASP F N 1
ATOM 8072 C CA . ASP F 1 70 ? -23.098 50.236 -29.090 1.00 28.82 70 ASP F CA 1
ATOM 8073 C C . ASP F 1 70 ? -22.175 49.165 -28.526 1.00 27.21 70 ASP F C 1
ATOM 8074 O O . ASP F 1 70 ? -21.324 48.637 -29.232 1.00 25.91 70 ASP F O 1
ATOM 8079 N N . TYR F 1 71 ? -22.334 48.848 -27.248 1.00 27.57 71 TYR F N 1
ATOM 8080 C CA . TYR F 1 71 ? -21.554 47.780 -26.658 1.00 25.66 71 TYR F CA 1
ATOM 8081 C C . TYR F 1 71 ? -22.251 47.222 -25.432 1.00 24.88 71 TYR F C 1
ATOM 8082 O O . TYR F 1 71 ? -23.109 47.870 -24.847 1.00 21.12 71 TYR F O 1
ATOM 8091 N N . VAL F 1 72 ? -21.888 46.001 -25.068 1.00 25.22 72 VAL F N 1
ATOM 8092 C CA . VAL F 1 72 ? -22.400 45.373 -23.860 1.00 24.48 72 VAL F CA 1
ATOM 8093 C C . VAL F 1 72 ? -21.200 44.922 -23.042 1.00 22.10 72 VAL F C 1
ATOM 8094 O O . VAL F 1 72 ? -20.317 44.236 -23.552 1.00 20.44 72 VAL F O 1
ATOM 8098 N N . VAL F 1 73 ? -21.168 45.332 -21.778 1.00 25.68 73 VAL F N 1
ATOM 8099 C CA . VAL F 1 73 ? -20.054 45.029 -20.893 1.00 25.35 73 VAL F CA 1
ATOM 8100 C C . VAL F 1 73 ? -20.455 43.977 -19.872 1.00 25.90 73 VAL F C 1
ATOM 8101 O O . VAL F 1 73 ? -21.438 44.154 -19.154 1.00 27.24 73 VAL F O 1
ATOM 8105 N N . GLU F 1 74 ? -19.692 42.887 -19.824 1.00 21.66 74 GLU F N 1
ATOM 8106 C CA . GLU F 1 74 ? -19.863 41.851 -18.813 1.00 23.41 74 GLU F CA 1
ATOM 8107 C C . GLU F 1 74 ? -18.703 41.879 -17.830 1.00 20.41 74 GLU F C 1
ATOM 8108 O O . GLU F 1 74 ? -17.544 42.065 -18.215 1.00 21.50 74 GLU F O 1
ATOM 8114 N N . ASN F 1 75 ? -19.032 41.686 -16.554 1.00 21.36 75 ASN F N 1
ATOM 8115 C CA . ASN F 1 75 ? -18.051 41.722 -15.482 1.00 20.86 75 ASN F CA 1
ATOM 8116 C C . ASN F 1 75 ? -18.524 40.816 -14.354 1.00 20.98 75 ASN F C 1
ATOM 8117 O O . ASN F 1 75 ? -19.704 40.846 -13.994 1.00 22.19 75 ASN F O 1
ATOM 8122 N N . ASP F 1 76 ? -17.619 40.001 -13.814 1.00 21.81 76 ASP F N 1
ATOM 8123 C CA . ASP F 1 76 ? -17.983 39.059 -12.747 1.00 26.75 76 ASP F CA 1
ATOM 8124 C C . ASP F 1 76 ? -17.175 39.220 -11.457 1.00 26.64 76 ASP F C 1
ATOM 8125 O O . ASP F 1 76 ? -17.380 38.471 -10.504 1.00 26.77 76 ASP F O 1
ATOM 8130 N N . ARG F 1 77 ? -16.257 40.182 -11.419 1.00 19.75 77 ARG F N 1
ATOM 8131 C CA . ARG F 1 77 ? -15.440 40.366 -10.222 1.00 15.94 77 ARG F CA 1
ATOM 8132 C C . ARG F 1 77 ? -14.798 41.746 -10.197 1.00 19.42 77 ARG F C 1
ATOM 8133 O O . ARG F 1 77 ? -14.677 42.402 -11.228 1.00 19.27 77 ARG F O 1
ATOM 8141 N N . ARG F 1 78 ? -14.387 42.189 -9.014 1.00 14.84 78 ARG F N 1
ATOM 8142 C CA . ARG F 1 78 ? -13.857 43.533 -8.863 1.00 16.99 78 ARG F CA 1
ATOM 8143 C C . ARG F 1 78 ? -12.671 43.542 -7.908 1.00 17.60 78 ARG F C 1
ATOM 8144 O O . ARG F 1 78 ? -12.797 43.118 -6.751 1.00 13.79 78 ARG F O 1
ATOM 8152 N N . ASN F 1 79 ? -11.525 44.030 -8.385 1.00 15.11 79 ASN F N 1
ATOM 8153 C CA . ASN F 1 79 ? -10.328 44.124 -7.544 1.00 15.92 79 ASN F CA 1
ATOM 8154 C C . ASN F 1 79 ? -9.937 42.752 -7.008 1.00 18.21 79 ASN F C 1
ATOM 8155 O O . ASN F 1 79 ? -9.577 42.600 -5.837 1.00 18.11 79 ASN F O 1
ATOM 8160 N N . SER F 1 80 ? -10.017 41.760 -7.886 1.00 18.98 80 SER F N 1
ATOM 8161 C CA . SER F 1 80 ? -9.769 40.372 -7.533 1.00 19.83 80 SER F CA 1
ATOM 8162 C C . SER F 1 80 ? -8.390 39.932 -8.034 1.00 20.58 80 SER F C 1
ATOM 8163 O O . SER F 1 80 ? -8.052 40.114 -9.209 1.00 20.29 80 SER F O 1
ATOM 8166 N N . ALA F 1 81 ? -7.607 39.340 -7.137 1.00 16.18 81 ALA F N 1
ATOM 8167 C CA . ALA F 1 81 ? -6.209 39.020 -7.424 1.00 18.29 81 ALA F CA 1
ATOM 8168 C C . ALA F 1 81 ? -5.956 37.544 -7.753 1.00 22.65 81 ALA F C 1
ATOM 8169 O O . ALA F 1 81 ? -5.099 37.222 -8.586 1.00 23.46 81 ALA F O 1
ATOM 8171 N N . ILE F 1 82 ? -6.697 36.653 -7.098 1.00 21.55 82 ILE F N 1
ATOM 8172 C CA . ILE F 1 82 ? -6.483 35.210 -7.244 1.00 16.02 82 ILE F CA 1
ATOM 8173 C C . ILE F 1 82 ? -7.372 34.611 -8.328 1.00 16.41 82 ILE F C 1
ATOM 8174 O O . ILE F 1 82 ? -8.616 34.695 -8.256 1.00 13.98 82 ILE F O 1
ATOM 8179 N N . PRO F 1 83 ? -6.750 34.012 -9.352 1.00 18.13 83 PRO F N 1
ATOM 8180 C CA . PRO F 1 83 ? -7.546 33.460 -10.459 1.00 19.95 83 PRO F CA 1
ATOM 8181 C C . PRO F 1 83 ? -8.219 32.140 -10.081 1.00 20.41 83 PRO F C 1
ATOM 8182 O O . PRO F 1 83 ? -7.888 31.542 -9.058 1.00 17.52 83 PRO F O 1
ATOM 8186 N N . MET F 1 84 ? -9.165 31.706 -10.909 1.00 20.70 84 MET F N 1
ATOM 8187 C CA . MET F 1 84 ? -9.854 30.447 -10.700 1.00 19.59 84 MET F CA 1
ATOM 8188 C C . MET F 1 84 ? -8.998 29.297 -11.231 1.00 18.13 84 MET F C 1
ATOM 8189 O O . MET F 1 84 ? -8.110 29.492 -12.080 1.00 19.42 84 MET F O 1
ATOM 8194 N N . LEU F 1 85 ? -9.251 28.098 -10.715 1.00 12.76 85 LEU F N 1
ATOM 8195 C CA . LEU F 1 85 ? -8.478 26.924 -11.112 1.00 12.20 85 LEU F CA 1
ATOM 8196 C C . LEU F 1 85 ? -8.837 26.532 -12.534 1.00 15.10 85 LEU F C 1
ATOM 8197 O O . LEU F 1 85 ? -10.024 26.494 -12.888 1.00 16.77 85 LEU F O 1
ATOM 8202 N N . ASP F 1 86 ? -7.822 26.235 -13.345 1.00 16.93 86 ASP F N 1
ATOM 8203 C CA . ASP F 1 86 ? -8.065 25.706 -14.689 1.00 17.90 86 ASP F CA 1
ATOM 8204 C C . ASP F 1 86 ? -8.496 24.250 -14.556 1.00 19.71 86 ASP F C 1
ATOM 8205 O O . ASP F 1 86 ? -7.719 23.397 -14.133 1.00 19.12 86 ASP F O 1
ATOM 8210 N N . LEU F 1 87 ? -9.751 23.979 -14.906 1.00 18.51 87 LEU F N 1
ATOM 8211 C CA . LEU F 1 87 ? -10.337 22.657 -14.705 1.00 17.71 87 LEU F CA 1
ATOM 8212 C C . LEU F 1 87 ? -10.129 21.692 -15.868 1.00 16.74 87 LEU F C 1
ATOM 8213 O O . LEU F 1 87 ? -10.429 20.505 -15.748 1.00 18.49 87 LEU F O 1
ATOM 8218 N N . LYS F 1 88 ? -9.617 22.194 -16.987 1.00 14.18 88 LYS F N 1
ATOM 8219 C CA . LYS F 1 88 ? -9.746 21.474 -18.254 1.00 15.56 88 LYS F CA 1
ATOM 8220 C C . LYS F 1 88 ? -9.034 20.124 -18.328 1.00 20.86 88 LYS F C 1
ATOM 8221 O O . LYS F 1 88 ? -9.479 19.223 -19.047 1.00 23.70 88 LYS F O 1
ATOM 8227 N N . GLY F 1 89 ? -7.940 19.985 -17.588 1.00 19.43 89 GLY F N 1
ATOM 8228 C CA . GLY F 1 89 ? -7.172 18.749 -17.588 1.00 22.18 89 GLY F CA 1
ATOM 8229 C C . GLY F 1 89 ? -7.240 17.924 -16.310 1.00 21.37 89 GLY F C 1
ATOM 8230 O O . GLY F 1 89 ? -6.504 16.946 -16.157 1.00 22.21 89 GLY F O 1
ATOM 8231 N N . ILE F 1 90 ? -8.118 18.310 -15.392 1.00 18.22 90 ILE F N 1
ATOM 8232 C CA . ILE F 1 90 ? -8.235 17.628 -14.112 1.00 17.28 90 ILE F CA 1
ATOM 8233 C C . ILE F 1 90 ? -8.993 16.313 -14.249 1.00 18.36 90 ILE F C 1
ATOM 8234 O O . ILE F 1 90 ? -10.084 16.263 -14.835 1.00 20.07 90 ILE F O 1
ATOM 8239 N N . LYS F 1 91 ? -8.406 15.251 -13.697 1.00 19.00 91 LYS F N 1
ATOM 8240 C CA . LYS F 1 91 ? -9.004 13.923 -13.735 1.00 21.35 91 LYS F CA 1
ATOM 8241 C C . LYS F 1 91 ? -10.048 13.787 -12.637 1.00 20.28 91 LYS F C 1
ATOM 8242 O O . LYS F 1 91 ? -9.932 12.940 -11.753 1.00 21.22 91 LYS F O 1
ATOM 8248 N N . ALA F 1 92 ? -11.070 14.630 -12.703 1.00 16.47 92 ALA F N 1
ATOM 8249 C CA . ALA F 1 92 ? -12.100 14.657 -11.673 1.00 15.46 92 ALA F CA 1
ATOM 8250 C C . ALA F 1 92 ? -13.358 15.281 -12.251 1.00 15.97 92 ALA F C 1
ATOM 8251 O O . ALA F 1 92 ? -13.363 15.705 -13.403 1.00 17.08 92 ALA F O 1
ATOM 8253 N N . ARG F 1 93 ? -14.409 15.366 -11.439 1.00 16.27 93 ARG F N 1
ATOM 8254 C CA . ARG F 1 93 ? -15.671 15.944 -11.894 1.00 17.30 93 ARG F CA 1
ATOM 8255 C C . ARG F 1 93 ? -15.958 17.227 -11.135 1.00 16.53 93 ARG F C 1
ATOM 8256 O O . ARG F 1 93 ? -16.054 17.225 -9.905 1.00 17.98 93 ARG F O 1
ATOM 8264 N N . ILE F 1 94 ? -16.056 18.332 -11.869 1.00 14.56 94 ILE F N 1
ATOM 8265 C CA . ILE F 1 94 ? -16.425 19.609 -11.266 1.00 13.52 94 ILE F CA 1
ATOM 8266 C C . ILE F 1 94 ? -17.698 20.138 -11.929 1.00 13.91 94 ILE F C 1
ATOM 8267 O O . ILE F 1 94 ? -17.759 20.340 -13.154 1.00 13.04 94 ILE F O 1
ATOM 8272 N N . GLU F 1 95 ? -18.729 20.344 -11.119 1.00 12.50 95 GLU F N 1
ATOM 8273 C CA . GLU F 1 95 ? -20.031 20.714 -11.661 1.00 13.62 95 GLU F CA 1
ATOM 8274 C C . GLU F 1 95 ? -20.193 22.224 -11.811 1.00 16.63 95 GLU F C 1
ATOM 8275 O O . GLU F 1 95 ? -19.488 23.006 -11.171 1.00 16.87 95 GLU F O 1
ATOM 8281 N N . PRO F 1 96 ? -21.133 22.642 -12.671 1.00 18.50 96 PRO F N 1
ATOM 8282 C CA . PRO F 1 96 ? -21.400 24.065 -12.891 1.00 19.09 96 PRO F CA 1
ATOM 8283 C C . PRO F 1 96 ? -21.736 24.802 -11.602 1.00 15.48 96 PRO F C 1
ATOM 8284 O O . PRO F 1 96 ? -22.516 24.337 -10.764 1.00 17.07 96 PRO F O 1
ATOM 8288 N N . GLY F 1 97 ? -21.129 25.967 -11.446 1.00 13.41 97 GLY F N 1
ATOM 8289 C CA . GLY F 1 97 ? -21.430 26.816 -10.323 1.00 11.96 97 GLY F CA 1
ATOM 8290 C C . GLY F 1 97 ? -20.453 26.628 -9.175 1.00 15.60 97 GLY F C 1
ATOM 8291 O O . GLY F 1 97 ? -20.414 27.469 -8.285 1.00 18.42 97 GLY F O 1
ATOM 8292 N N . ALA F 1 98 ? -19.702 25.524 -9.175 1.00 16.30 98 ALA F N 1
ATOM 8293 C CA . ALA F 1 98 ? -18.648 25.354 -8.173 1.00 17.34 98 ALA F CA 1
ATOM 8294 C C . ALA F 1 98 ? -17.582 26.396 -8.450 1.00 16.03 98 ALA F C 1
ATOM 8295 O O . ALA F 1 98 ? -17.243 26.652 -9.605 1.00 21.94 98 ALA F O 1
ATOM 8297 N N . ILE F 1 99 ? -17.063 27.001 -7.390 1.00 11.06 99 ILE F N 1
ATOM 8298 C CA . ILE F 1 99 ? -16.037 28.005 -7.535 1.00 9.04 99 ILE F CA 1
ATOM 8299 C C . ILE F 1 99 ? -14.788 27.495 -6.845 1.00 11.51 99 ILE F C 1
ATOM 8300 O O . ILE F 1 99 ? -14.804 27.241 -5.657 1.00 11.79 99 ILE F O 1
ATOM 8305 N N . ILE F 1 100 ? -13.719 27.312 -7.611 1.00 10.16 100 ILE F N 1
ATOM 8306 C CA . ILE F 1 100 ? -12.489 26.777 -7.045 1.00 12.95 100 ILE F CA 1
ATOM 8307 C C . ILE F 1 100 ? -11.357 27.707 -7.407 1.00 8.90 100 ILE F C 1
ATOM 8308 O O . ILE F 1 100 ? -11.082 27.917 -8.581 1.00 12.06 100 ILE F O 1
ATOM 8313 N N . ARG F 1 101 ? -10.712 28.293 -6.411 1.00 12.19 101 ARG F N 1
ATOM 8314 C CA . ARG F 1 101 ? -9.524 29.103 -6.672 1.00 11.73 101 ARG F CA 1
ATOM 8315 C C . ARG F 1 101 ? -8.335 28.285 -7.179 1.00 12.43 101 ARG F C 1
ATOM 8316 O O . ARG F 1 101 ? -8.258 27.070 -6.984 1.00 13.03 101 ARG F O 1
ATOM 8324 N N . ASP F 1 102 ? -7.399 28.972 -7.822 1.00 12.57 102 ASP F N 1
ATOM 8325 C CA . ASP F 1 102 ? -6.139 28.352 -8.241 1.00 13.37 102 ASP F CA 1
ATOM 8326 C C . ASP F 1 102 ? -5.379 27.852 -7.017 1.00 16.77 102 ASP F C 1
ATOM 8327 O O . ASP F 1 102 ? -5.711 28.211 -5.881 1.00 13.56 102 ASP F O 1
ATOM 8332 N N . HIS F 1 103 ? -4.366 27.020 -7.248 1.00 17.20 103 HIS F N 1
ATOM 8333 C CA . HIS F 1 103 ? -3.543 26.497 -6.161 1.00 18.91 103 HIS F CA 1
ATOM 8334 C C . HIS F 1 103 ? -4.334 25.575 -5.233 1.00 15.58 103 HIS F C 1
ATOM 8335 O O . HIS F 1 103 ? -4.070 25.526 -4.032 1.00 18.01 103 HIS F O 1
ATOM 8342 N N . VAL F 1 104 ? -5.302 24.866 -5.801 1.00 13.15 104 VAL F N 1
ATOM 8343 C CA . VAL F 1 104 ? -6.075 23.842 -5.111 1.00 12.27 104 VAL F CA 1
ATOM 8344 C C . VAL F 1 104 ? -5.746 22.492 -5.744 1.00 15.60 104 VAL F C 1
ATOM 8345 O O . VAL F 1 104 ? -5.626 22.388 -6.968 1.00 17.26 104 VAL F O 1
ATOM 8349 N N . GLU F 1 105 ? -5.567 21.471 -4.910 1.00 13.50 105 GLU F N 1
ATOM 8350 C CA . GLU F 1 105 ? -5.233 20.135 -5.400 1.00 16.20 105 GLU F CA 1
ATOM 8351 C C . GLU F 1 105 ? -6.478 19.269 -5.377 1.00 17.51 105 GLU F C 1
ATOM 8352 O O . GLU F 1 105 ? -7.036 19.021 -4.318 1.00 19.82 105 GLU F O 1
ATOM 8358 N N . ILE F 1 106 ? -6.911 18.820 -6.553 1.00 16.72 106 ILE F N 1
ATOM 8359 C CA . ILE F 1 106 ? -8.093 17.968 -6.668 1.00 15.45 106 ILE F CA 1
ATOM 8360 C C . ILE F 1 106 ? -7.653 16.568 -7.105 1.00 16.58 106 ILE F C 1
ATOM 8361 O O . ILE F 1 106 ? -7.141 16.384 -8.221 1.00 18.09 106 ILE F O 1
ATOM 8366 N N . GLY F 1 107 ? -7.854 15.588 -6.224 1.00 16.60 107 GLY F N 1
ATOM 8367 C CA . GLY F 1 107 ? -7.397 14.223 -6.4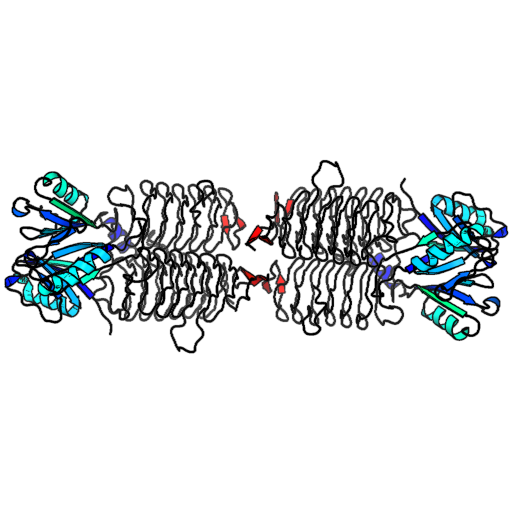49 1.00 14.98 107 GLY F CA 1
ATOM 8368 C C . GLY F 1 107 ? -8.227 13.502 -7.493 1.00 17.33 107 GLY F C 1
ATOM 8369 O O . GLY F 1 107 ? -9.363 13.901 -7.795 1.00 18.46 107 GLY F O 1
ATOM 8370 N N . ASP F 1 108 ? -7.666 12.431 -8.043 1.00 15.32 108 ASP F N 1
ATOM 8371 C CA . ASP F 1 108 ? -8.342 11.676 -9.090 1.00 16.40 108 ASP F CA 1
ATOM 8372 C C . ASP F 1 108 ? -9.703 11.182 -8.642 1.00 18.53 108 ASP F C 1
ATOM 8373 O O . ASP F 1 108 ? -9.855 10.646 -7.539 1.00 17.99 108 ASP F O 1
ATOM 8378 N N . ASN F 1 109 ? -10.692 11.374 -9.509 1.00 16.80 109 ASN F N 1
ATOM 8379 C CA . ASN F 1 109 ? -12.044 10.865 -9.290 1.00 16.41 109 ASN F CA 1
ATOM 8380 C C . ASN F 1 109 ? -12.803 11.539 -8.160 1.00 14.35 109 ASN F C 1
ATOM 8381 O O . ASN F 1 109 ? -13.834 11.033 -7.723 1.00 18.32 109 ASN F O 1
ATOM 8386 N N . ALA F 1 110 ? -12.300 12.676 -7.691 1.00 13.84 110 ALA F N 1
ATOM 8387 C CA . ALA F 1 110 ? -13.075 13.498 -6.772 1.00 16.20 110 ALA F CA 1
ATOM 8388 C C . ALA F 1 110 ? -14.268 14.091 -7.509 1.00 17.10 110 ALA F C 1
ATOM 8389 O O . ALA F 1 110 ? -14.334 14.059 -8.739 1.00 17.46 110 ALA F O 1
ATOM 8391 N N . VAL F 1 111 ? -15.214 14.626 -6.745 1.00 15.03 111 VAL F N 1
ATOM 8392 C CA . VAL F 1 111 ? -16.400 15.245 -7.312 1.00 13.19 111 VAL F CA 1
ATOM 8393 C C . VAL F 1 111 ? -16.651 16.522 -6.536 1.00 15.30 111 VAL F C 1
ATOM 8394 O O . VAL F 1 111 ? -16.754 16.487 -5.305 1.00 14.33 111 VAL F O 1
ATOM 8398 N N . ILE F 1 112 ? -16.734 17.644 -7.247 1.00 12.20 112 ILE F N 1
ATOM 8399 C CA . ILE F 1 112 ? -17.031 18.924 -6.615 1.00 9.58 112 ILE F CA 1
ATOM 8400 C C . ILE F 1 112 ? -18.399 19.358 -7.136 1.00 9.60 112 ILE F C 1
ATOM 8401 O O . ILE F 1 112 ? -18.559 19.599 -8.338 1.00 11.38 112 ILE F O 1
ATOM 8406 N N . MET F 1 113 ? -19.383 19.406 -6.243 1.00 9.90 113 MET F N 1
ATOM 8407 C CA . MET F 1 113 ? -20.765 19.678 -6.650 1.00 12.73 113 MET F CA 1
ATOM 8408 C C . MET F 1 113 ? -21.079 21.157 -6.869 1.00 13.86 113 MET F C 1
ATOM 8409 O O . MET F 1 113 ? -20.314 22.040 -6.482 1.00 11.68 113 MET F O 1
ATOM 8414 N N . MET F 1 114 ? -22.233 21.400 -7.490 1.00 12.25 114 MET F N 1
ATOM 8415 C CA . MET F 1 114 ? -22.679 22.738 -7.835 1.00 11.91 114 MET F CA 1
ATOM 8416 C C . MET F 1 114 ? -22.703 23.651 -6.631 1.00 8.73 114 MET F C 1
ATOM 8417 O O . MET F 1 114 ? -23.182 23.267 -5.573 1.00 9.77 114 MET F O 1
ATOM 8422 N N . ASN F 1 115 ? -22.182 24.859 -6.809 1.00 11.30 115 ASN F N 1
ATOM 8423 C CA . ASN F 1 115 ? -22.222 25.897 -5.787 1.00 9.91 115 ASN F CA 1
ATOM 8424 C C . ASN F 1 115 ? -21.345 25.651 -4.529 1.00 11.46 115 ASN F C 1
ATOM 8425 O O . ASN F 1 115 ? -21.457 26.372 -3.549 1.00 13.07 115 ASN F O 1
ATOM 8430 N N . ALA F 1 116 ? -20.488 24.642 -4.569 1.00 10.01 116 ALA F N 1
ATOM 8431 C CA . ALA F 1 116 ? -19.458 24.498 -3.540 1.00 10.01 116 ALA F CA 1
ATOM 8432 C C . ALA F 1 116 ? -18.403 25.562 -3.808 1.00 10.52 116 ALA F C 1
ATOM 8433 O O . ALA F 1 116 ? -18.295 26.081 -4.925 1.00 13.29 116 ALA F O 1
ATOM 8435 N N . THR F 1 117 ? -17.623 25.872 -2.785 1.00 12.24 117 THR F N 1
ATOM 8436 C CA . THR F 1 117 ? -16.626 26.917 -2.862 1.00 10.98 117 THR F CA 1
ATOM 8437 C C . THR F 1 117 ? -15.370 26.394 -2.212 1.00 14.69 117 THR F C 1
ATOM 8438 O O . THR F 1 117 ? -15.402 25.937 -1.078 1.00 9.95 117 THR F O 1
ATOM 8442 N N . ILE F 1 118 ? -14.266 26.444 -2.941 1.00 10.12 118 ILE F N 1
ATOM 8443 C CA . ILE F 1 118 ? -13.009 25.911 -2.421 1.00 7.92 118 ILE F CA 1
ATOM 8444 C C . ILE F 1 118 ? -11.933 26.973 -2.502 1.00 9.54 118 ILE F C 1
ATOM 8445 O O . ILE F 1 118 ? -11.584 27.452 -3.579 1.00 11.71 118 ILE F O 1
ATOM 8450 N N . ASN F 1 119 ? -11.406 27.344 -1.343 1.00 12.39 119 ASN F N 1
ATOM 8451 C CA . ASN F 1 119 ? -10.392 28.385 -1.264 1.00 15.57 119 ASN F CA 1
ATOM 8452 C C . ASN F 1 119 ? -8.958 27.895 -1.512 1.00 13.60 119 ASN F C 1
ATOM 8453 O O . ASN F 1 119 ? -8.662 26.690 -1.478 1.00 12.78 119 ASN F O 1
ATOM 8458 N N . ILE F 1 120 ? -8.069 28.846 -1.769 1.00 11.98 120 ILE F N 1
ATOM 8459 C CA . ILE F 1 120 ? -6.663 28.565 -2.062 1.00 12.84 120 ILE F CA 1
ATOM 8460 C C . ILE F 1 120 ? -5.987 27.622 -1.062 1.00 15.43 120 ILE F C 1
ATOM 8461 O O . ILE F 1 120 ? -6.207 27.696 0.154 1.00 14.41 120 ILE F O 1
ATOM 8466 N N . GLY F 1 121 ? -5.170 26.720 -1.593 1.00 14.73 121 GLY F N 1
ATOM 8467 C CA . GLY F 1 121 ? -4.403 25.802 -0.771 1.00 15.77 121 GLY F CA 1
ATOM 8468 C C . GLY F 1 121 ? -5.138 24.554 -0.299 1.00 11.53 121 GLY F C 1
ATOM 8469 O O . GLY F 1 121 ? -4.520 23.671 0.307 1.00 13.61 121 GLY F O 1
ATOM 8470 N N . ALA F 1 122 ? -6.444 24.480 -0.556 1.00 11.67 122 ALA F N 1
ATOM 8471 C CA . ALA F 1 122 ? -7.221 23.332 -0.113 1.00 13.13 122 ALA F CA 1
ATOM 8472 C C . ALA F 1 122 ? -6.769 22.097 -0.853 1.00 13.23 122 ALA F C 1
ATOM 8473 O O . ALA F 1 122 ? -6.216 22.185 -1.949 1.00 14.09 122 ALA F O 1
ATOM 8475 N N . VAL F 1 123 ? -7.006 20.943 -0.245 1.00 12.47 123 VAL F N 1
ATOM 8476 C CA . VAL F 1 123 ? -6.628 19.676 -0.837 1.00 13.94 123 VAL F CA 1
ATOM 8477 C C . VAL F 1 123 ? -7.820 18.753 -0.726 1.00 14.59 123 VAL F C 1
ATOM 8478 O O . VAL F 1 123 ? -8.412 18.626 0.345 1.00 14.11 123 VAL F O 1
ATOM 8482 N N . ILE F 1 124 ? -8.175 18.116 -1.838 1.00 14.44 124 ILE F N 1
ATOM 8483 C CA . ILE F 1 124 ? -9.265 17.150 -1.847 1.00 12.63 124 ILE F CA 1
ATOM 8484 C C . ILE F 1 124 ? -8.720 15.827 -2.344 1.00 15.16 124 ILE F C 1
ATOM 8485 O O . ILE F 1 124 ? -8.233 15.741 -3.468 1.00 17.64 124 ILE F O 1
ATOM 8490 N N . GLY F 1 125 ? -8.791 14.796 -1.507 1.00 14.10 125 GLY F N 1
ATOM 8491 C CA . GLY F 1 125 ? -8.222 13.506 -1.858 1.00 15.79 125 GLY F CA 1
ATOM 8492 C C . GLY F 1 125 ? -9.011 12.729 -2.892 1.00 19.04 125 GLY F C 1
ATOM 8493 O O . GLY F 1 125 ? -10.149 13.079 -3.219 1.00 17.10 125 GLY F O 1
ATOM 8494 N N . GLU F 1 126 ? -8.405 11.652 -3.396 1.00 17.62 126 GLU F N 1
ATOM 8495 C CA . GLU F 1 126 ? -9.035 10.818 -4.421 1.00 15.70 126 GLU F CA 1
ATOM 8496 C C . GLU F 1 126 ? -10.392 10.301 -3.977 1.00 16.17 126 GLU F C 1
ATOM 8497 O O . GLU F 1 126 ? -10.554 9.901 -2.828 1.00 16.30 126 GLU F O 1
ATOM 8503 N N . GLY F 1 127 ? -11.375 10.332 -4.878 1.00 12.80 127 GLY F N 1
ATOM 8504 C CA . GLY F 1 127 ? -12.683 9.761 -4.607 1.00 14.82 127 GLY F CA 1
ATOM 8505 C C . GLY F 1 127 ? -13.571 10.510 -3.618 1.00 16.92 127 GLY F C 1
ATOM 8506 O O . GLY F 1 127 ? -14.648 10.038 -3.274 1.00 17.96 127 GLY F O 1
ATOM 8507 N N . SER F 1 128 ? -13.139 11.678 -3.170 1.00 16.71 128 SER F N 1
ATOM 8508 C CA . SER F 1 128 ? -13.948 12.424 -2.206 1.00 12.44 128 SER F CA 1
ATOM 8509 C C . SER F 1 128 ? -14.970 13.305 -2.894 1.00 13.96 128 SER F C 1
ATOM 8510 O O . SER F 1 128 ? -14.736 13.811 -3.994 1.00 15.31 128 SER F O 1
ATOM 8513 N N . MET F 1 129 ? -16.097 13.489 -2.222 1.00 14.11 129 MET F N 1
ATOM 8514 C CA . MET F 1 129 ? -17.147 14.349 -2.731 1.00 10.87 129 MET F CA 1
ATOM 8515 C C . MET F 1 129 ? -17.326 15.573 -1.844 1.00 12.31 129 MET F C 1
ATOM 8516 O O . MET F 1 129 ? -17.463 15.460 -0.624 1.00 13.32 129 MET F O 1
ATOM 8521 N N . ILE F 1 130 ? -17.299 16.742 -2.474 1.00 12.40 130 ILE F N 1
ATOM 8522 C CA . ILE F 1 130 ? -17.647 17.984 -1.801 1.00 11.38 130 ILE F CA 1
ATOM 8523 C C . ILE F 1 130 ? -19.045 18.345 -2.278 1.00 13.54 130 ILE F C 1
ATOM 8524 O O . ILE F 1 130 ? -19.233 18.660 -3.446 1.00 10.85 130 ILE F O 1
ATOM 8529 N N . ASP F 1 131 ? -20.032 18.276 -1.386 1.00 11.78 131 ASP F N 1
ATOM 8530 C CA . ASP F 1 131 ? -21.431 18.390 -1.819 1.00 9.46 131 ASP F CA 1
ATOM 8531 C C . ASP F 1 131 ? -21.861 19.844 -2.020 1.00 12.42 131 ASP F C 1
ATOM 8532 O O . ASP F 1 131 ? -21.107 20.767 -1.759 1.00 10.97 131 ASP F O 1
ATOM 8537 N N . MET F 1 132 ? -23.086 20.021 -2.502 1.00 11.63 132 MET F N 1
ATOM 8538 C CA . MET F 1 132 ? -23.581 21.328 -2.911 1.00 8.65 132 MET F CA 1
ATOM 8539 C C . MET F 1 132 ? -23.446 22.348 -1.806 1.00 10.67 132 MET F C 1
ATOM 8540 O O . MET F 1 132 ? -23.799 22.082 -0.664 1.00 12.52 132 MET F O 1
ATOM 8545 N N . ASN F 1 133 ? -22.924 23.513 -2.171 1.00 11.29 133 ASN F N 1
ATOM 8546 C CA . ASN F 1 133 ? -22.868 24.667 -1.292 1.00 9.44 133 ASN F CA 1
ATOM 8547 C C . ASN F 1 133 ? -21.963 24.478 -0.069 1.00 11.66 133 ASN F C 1
ATOM 8548 O O . ASN F 1 133 ? -22.041 25.256 0.882 1.00 14.80 133 ASN F O 1
ATOM 8553 N N . ALA F 1 134 ? -21.115 23.453 -0.098 1.00 11.42 134 ALA F N 1
ATOM 8554 C CA . ALA F 1 134 ? -20.110 23.297 0.952 1.00 11.23 134 ALA F CA 1
ATOM 8555 C C . ALA F 1 134 ? -18.983 24.286 0.740 1.00 10.97 134 ALA F C 1
ATOM 8556 O O . ALA F 1 134 ? -18.752 24.740 -0.372 1.00 12.15 134 ALA F O 1
ATOM 8558 N N . VAL F 1 135 ? -18.286 24.607 1.833 1.00 9.33 135 VAL F N 1
ATOM 8559 C CA . VAL F 1 135 ? -17.183 25.552 1.821 1.00 10.82 135 VAL F CA 1
ATOM 8560 C C . VAL F 1 135 ? -15.918 24.940 2.391 1.00 11.96 135 VAL F C 1
ATOM 8561 O O . VAL F 1 135 ? -15.895 24.480 3.528 1.00 8.81 135 VAL F O 1
ATOM 8565 N N . LEU F 1 136 ? -14.867 24.921 1.587 1.00 7.95 136 LEU F N 1
ATOM 8566 C CA . LEU F 1 136 ? -13.541 24.568 2.105 1.00 8.42 136 LEU F CA 1
ATOM 8567 C C . LEU F 1 136 ? -12.707 25.830 2.238 1.00 10.25 136 LEU F C 1
ATOM 8568 O O . LEU F 1 136 ? -12.360 26.460 1.234 1.00 12.15 136 LEU F O 1
ATOM 8573 N N . GLY F 1 137 ? -12.405 26.223 3.478 1.00 7.90 137 GLY F N 1
ATOM 8574 C CA . GLY F 1 137 ? -11.557 27.378 3.704 1.00 10.30 137 GLY F CA 1
ATOM 8575 C C . GLY F 1 137 ? -10.108 27.160 3.282 1.00 10.48 137 GLY F C 1
ATOM 8576 O O . GLY F 1 137 ? -9.707 26.052 2.917 1.00 14.08 137 GLY F O 1
ATOM 8577 N N . GLY F 1 138 ? -9.320 28.226 3.349 1.00 10.62 138 GLY F N 1
ATOM 8578 C CA . GLY F 1 138 ? -7.918 28.163 2.970 1.00 12.45 138 GLY F CA 1
ATOM 8579 C C . GLY F 1 138 ? -7.170 27.016 3.622 1.00 13.65 138 GLY F C 1
ATOM 8580 O O . GLY F 1 138 ? -7.238 26.830 4.839 1.00 13.33 138 GLY F O 1
ATOM 8581 N N . ARG F 1 139 ? -6.478 26.239 2.790 1.00 11.16 139 ARG F N 1
ATOM 8582 C CA . ARG F 1 139 ? -5.577 25.177 3.231 1.00 12.61 139 ARG F CA 1
ATOM 8583 C C . ARG F 1 139 ? -6.290 23.992 3.861 1.00 13.11 139 ARG F C 1
ATOM 8584 O O . ARG F 1 139 ? -5.643 23.047 4.308 1.00 11.59 139 ARG F O 1
ATOM 8592 N N . ALA F 1 140 ? -7.622 24.031 3.880 1.00 11.93 140 ALA F N 1
ATOM 8593 C CA . ALA F 1 140 ? -8.395 22.926 4.423 1.00 12.19 140 ALA F CA 1
ATOM 8594 C C . ALA F 1 140 ? -8.066 21.672 3.646 1.00 14.23 140 ALA F C 1
ATOM 8595 O O . ALA F 1 140 ? -7.997 21.700 2.416 1.00 13.82 140 ALA F O 1
ATOM 8597 N N . THR F 1 141 ? -7.833 20.578 4.372 1.00 11.10 141 THR F N 1
ATOM 8598 C CA . THR F 1 141 ? -7.368 19.360 3.781 1.00 7.86 141 THR F CA 1
ATOM 8599 C C . THR F 1 141 ? -8.375 18.224 3.953 1.00 14.43 141 THR F C 1
ATOM 8600 O O . THR F 1 141 ? -8.812 17.921 5.066 1.00 17.57 141 THR F O 1
ATOM 8604 N N . VAL F 1 142 ? -8.756 17.600 2.845 1.00 14.47 142 VAL F N 1
ATOM 8605 C CA . VAL F 1 142 ? -9.726 16.511 2.889 1.00 12.18 142 VAL F CA 1
ATOM 8606 C C . VAL F 1 142 ? -9.046 15.280 2.303 1.00 14.53 142 VAL F C 1
ATOM 8607 O O . VAL F 1 142 ? -8.401 15.364 1.258 1.00 15.09 142 VAL F O 1
ATOM 8611 N N . GLY F 1 143 ? -9.171 14.159 3.007 1.00 13.82 143 GLY F N 1
ATOM 8612 C CA . GLY F 1 143 ? -8.516 12.911 2.627 1.00 14.14 143 GLY F CA 1
ATOM 8613 C C . GLY F 1 143 ? -9.233 12.219 1.488 1.00 16.24 143 GLY F C 1
ATOM 8614 O O . GLY F 1 143 ? -9.976 12.858 0.739 1.00 15.98 143 GLY F O 1
ATOM 8615 N N . LYS F 1 144 ? -9.006 10.913 1.351 1.00 12.70 144 LYS F N 1
ATOM 8616 C CA . LYS F 1 144 ? -9.629 10.105 0.301 1.00 15.38 144 LYS F CA 1
ATOM 8617 C C . LYS F 1 144 ? -10.962 9.521 0.748 1.00 16.02 144 LYS F C 1
ATOM 8618 O O . LYS F 1 144 ? -11.143 9.198 1.930 1.00 15.72 144 LYS F O 1
ATOM 8624 N N . ASN F 1 145 ? -11.885 9.366 -0.204 1.00 14.70 145 ASN F N 1
ATOM 8625 C CA . ASN F 1 145 ? -13.138 8.665 0.048 1.00 17.49 145 ASN F CA 1
ATOM 8626 C C . ASN F 1 145 ? -13.963 9.336 1.137 1.00 17.48 145 ASN F C 1
ATOM 8627 O O . ASN F 1 145 ? -14.668 8.665 1.894 1.00 18.04 145 ASN F O 1
ATOM 8632 N N . CYS F 1 146 ? -13.849 10.658 1.227 1.00 13.27 146 CYS F N 1
ATOM 8633 C CA . CYS F 1 146 ? -14.651 11.423 2.176 1.00 13.03 146 CYS F CA 1
ATOM 8634 C C . CYS F 1 146 ? -15.900 11.970 1.506 1.00 14.50 146 CYS F C 1
ATOM 8635 O O . CYS F 1 146 ? -15.991 12.049 0.281 1.00 15.36 146 CYS F O 1
ATOM 8638 N N . HIS F 1 147 ? -16.870 12.328 2.333 1.00 12.05 147 HIS F N 1
ATOM 8639 C CA . HIS F 1 147 ? -18.057 13.017 1.850 1.00 10.89 147 HIS F CA 1
ATOM 8640 C C . HIS F 1 147 ? -18.225 14.238 2.736 1.00 16.11 147 HIS F C 1
ATOM 8641 O O . HIS F 1 147 ? -18.436 14.110 3.942 1.00 12.68 147 HIS F O 1
ATOM 8648 N N . VAL F 1 148 ? -18.090 15.422 2.145 1.00 11.69 148 VAL F N 1
ATOM 8649 C CA . VAL F 1 148 ? -18.331 16.654 2.890 1.00 9.74 148 VAL F CA 1
ATOM 8650 C C . VAL F 1 148 ? -19.721 17.119 2.527 1.00 10.79 148 VAL F C 1
ATOM 8651 O O . VAL F 1 148 ? -20.003 17.428 1.368 1.00 11.10 148 VAL F O 1
ATOM 8655 N N . GLY F 1 149 ? -20.591 17.113 3.531 1.00 8.70 149 GLY F N 1
ATOM 8656 C CA . GLY F 1 149 ? -22.008 17.351 3.349 1.00 11.04 149 GLY F CA 1
ATOM 8657 C C . GLY F 1 149 ? -22.385 18.727 2.848 1.00 12.10 149 GLY F C 1
ATOM 8658 O O . GLY F 1 149 ? -21.624 19.681 2.946 1.00 9.40 149 GLY F O 1
ATOM 8659 N N . ALA F 1 150 ? -23.595 18.820 2.300 1.00 11.47 150 ALA F N 1
ATOM 8660 C CA . ALA F 1 150 ? -24.069 20.056 1.724 1.00 8.76 150 ALA F CA 1
ATOM 8661 C C . ALA F 1 150 ? -24.103 21.158 2.766 1.00 8.56 150 ALA F C 1
ATOM 8662 O O . ALA F 1 150 ? -24.570 20.962 3.891 1.00 12.01 150 ALA F O 1
ATOM 8664 N N . GLY F 1 151 ? -23.576 22.308 2.383 1.00 9.59 151 GLY F N 1
ATOM 8665 C CA . GLY F 1 151 ? -23.552 23.465 3.254 1.00 10.61 151 GLY F CA 1
ATOM 8666 C C . GLY F 1 151 ? -22.571 23.359 4.419 1.00 11.58 151 GLY F C 1
ATOM 8667 O O . GLY F 1 151 ? -22.481 24.280 5.218 1.00 12.42 151 GLY F O 1
ATOM 8668 N N . ALA F 1 152 ? -21.811 22.268 4.501 1.00 10.47 152 ALA F N 1
ATOM 8669 C CA . ALA F 1 152 ? -20.827 22.137 5.588 1.00 12.34 152 ALA F CA 1
ATOM 8670 C C . ALA F 1 152 ? -19.686 23.130 5.377 1.00 13.32 152 ALA F C 1
ATOM 8671 O O . ALA F 1 152 ? -19.366 23.476 4.242 1.00 11.38 152 ALA F O 1
ATOM 8673 N N . VAL F 1 153 ? -19.087 23.599 6.472 1.00 8.85 153 VAL F N 1
ATOM 8674 C CA . VAL F 1 153 ? -18.013 24.565 6.381 1.00 8.66 153 VAL F CA 1
ATOM 8675 C C . VAL F 1 153 ? -16.778 23.999 7.066 1.00 13.30 153 VAL F C 1
ATOM 8676 O O . VAL F 1 153 ? -16.827 23.616 8.237 1.00 9.22 153 VAL F O 1
ATOM 8680 N N . LEU F 1 154 ? -15.693 23.896 6.309 1.00 8.96 154 LEU F N 1
ATOM 8681 C CA . LEU F 1 154 ? -14.385 23.586 6.901 1.00 9.28 154 LEU F CA 1
ATOM 8682 C C . LEU F 1 154 ? -13.612 24.899 7.026 1.00 11.39 154 LEU F C 1
ATOM 8683 O O . LEU F 1 154 ? -13.303 25.533 6.022 1.00 13.59 154 LEU F O 1
ATOM 8688 N N . ALA F 1 155 ? -13.345 25.333 8.257 1.00 10.26 155 ALA F N 1
ATOM 8689 C CA . ALA F 1 155 ? -12.729 26.645 8.486 1.00 13.78 155 ALA F CA 1
ATOM 8690 C C . ALA F 1 155 ? -11.399 26.803 7.774 1.00 15.83 155 ALA F C 1
ATOM 8691 O O . ALA F 1 155 ? -10.688 25.832 7.536 1.00 16.87 155 ALA F O 1
ATOM 8693 N N . GLY F 1 156 ? -11.075 28.044 7.438 1.00 12.02 156 GLY F N 1
ATOM 8694 C CA . GLY F 1 156 ? -9.840 28.338 6.741 1.00 8.38 156 GLY F CA 1
ATOM 8695 C C . GLY F 1 156 ? -8.761 28.825 7.669 1.00 14.92 156 GLY F C 1
ATOM 8696 O O . GLY F 1 156 ? -9.029 29.464 8.687 1.00 18.13 156 GLY F O 1
ATOM 8697 N N . VAL F 1 157 ? -7.528 28.490 7.306 1.00 16.73 157 VAL F N 1
ATOM 8698 C CA . VAL F 1 157 ? -6.332 28.988 7.963 1.00 20.37 157 VAL F CA 1
ATOM 8699 C C . VAL F 1 157 ? -5.421 29.389 6.812 1.00 23.49 157 VAL F C 1
ATOM 8700 O O . VAL F 1 157 ? -4.670 28.566 6.291 1.00 24.69 157 VAL F O 1
ATOM 8704 N N . ILE F 1 158 ? -5.520 30.643 6.385 1.00 21.63 158 ILE F N 1
ATOM 8705 C CA . ILE F 1 158 ? -4.802 31.093 5.197 1.00 24.40 158 ILE F CA 1
ATOM 8706 C C . ILE F 1 158 ? -3.301 31.229 5.452 1.00 25.82 158 ILE F C 1
ATOM 8707 O O . ILE F 1 158 ? -2.493 30.899 4.586 1.00 29.05 158 ILE F O 1
ATOM 8712 N N . GLU F 1 159 ? -2.943 31.709 6.644 1.00 26.84 159 GLU F N 1
ATOM 8713 C CA . GLU F 1 159 ? -1.548 31.942 7.022 1.00 29.58 159 GLU F CA 1
ATOM 8714 C C . GLU F 1 159 ? -1.436 31.910 8.548 1.00 31.20 159 GLU F C 1
ATOM 8715 O O . GLU F 1 159 ? -2.440 32.061 9.243 1.00 33.13 159 GLU F O 1
ATOM 8721 N N . PRO F 1 160 ? -0.216 31.734 9.080 1.00 31.73 160 PRO F N 1
ATOM 8722 C CA . PRO F 1 160 ? 1.032 31.531 8.342 1.00 30.55 160 PRO F CA 1
ATOM 8723 C C . PRO F 1 160 ? 1.110 30.093 7.855 1.00 26.22 160 PRO F C 1
ATOM 8724 O O . PRO F 1 160 ? 0.201 29.315 8.164 1.00 26.14 160 PRO F O 1
ATOM 8728 N N . PRO F 1 161 ? 2.161 29.743 7.094 1.00 28.66 161 PRO F N 1
ATOM 8729 C CA . PRO F 1 161 ? 2.280 28.378 6.570 1.00 30.70 161 PRO F CA 1
ATOM 8730 C C . PRO F 1 161 ? 2.399 27.355 7.688 1.00 25.74 161 PRO F C 1
ATOM 8731 O O . PRO F 1 161 ? 2.182 26.162 7.461 1.00 23.75 161 PRO F O 1
ATOM 8735 N N . SER F 1 162 ? 2.724 27.824 8.889 1.00 21.56 162 SER F N 1
ATOM 8736 C CA . SER F 1 162 ? 2.963 26.926 10.013 1.00 24.28 162 SER F CA 1
ATOM 8737 C C . SER F 1 162 ? 1.696 26.645 10.824 1.00 22.55 162 SER F C 1
ATOM 8738 O O . SER F 1 162 ? 1.690 25.775 11.699 1.00 26.45 162 SER F O 1
ATOM 8741 N N . ALA F 1 163 ? 0.628 27.382 10.539 1.00 19.42 163 ALA F N 1
ATOM 8742 C CA . ALA F 1 163 ? -0.632 27.180 11.252 1.00 20.96 163 ALA F CA 1
ATOM 8743 C C . ALA F 1 163 ? -1.366 25.950 10.719 1.00 22.88 163 ALA F C 1
ATOM 8744 O O . ALA F 1 163 ? -1.589 25.819 9.512 1.00 23.48 163 ALA F O 1
ATOM 8746 N N . LYS F 1 164 ? -1.736 25.044 11.618 1.00 21.94 164 LYS F N 1
ATOM 8747 C CA . LYS F 1 164 ? -2.420 23.829 11.196 1.00 17.46 164 LYS F CA 1
ATOM 8748 C C . LYS F 1 164 ? -3.814 24.170 10.668 1.00 15.59 164 LYS F C 1
ATOM 8749 O O . LYS F 1 164 ? -4.617 24.827 11.337 1.00 16.72 164 LYS F O 1
ATOM 8755 N N . PRO F 1 165 ? -4.106 23.722 9.451 1.00 13.81 165 PRO F N 1
ATOM 8756 C CA . PRO F 1 165 ? -5.438 23.900 8.882 1.00 13.59 165 PRO F CA 1
ATOM 8757 C C . PRO F 1 165 ? -6.403 22.849 9.406 1.00 12.75 165 PRO F C 1
ATOM 8758 O O . PRO F 1 165 ? -6.017 21.963 10.176 1.00 16.14 165 PRO F O 1
ATOM 8762 N N . VAL F 1 166 ? -7.668 22.948 9.002 1.00 11.22 166 VAL F N 1
ATOM 8763 C CA . VAL F 1 166 ? -8.574 21.829 9.221 1.00 11.75 166 VAL F CA 1
ATOM 8764 C C . VAL F 1 166 ? -8.032 20.629 8.430 1.00 13.60 166 VAL F C 1
ATOM 8765 O O . VAL F 1 166 ? -7.623 20.770 7.270 1.00 11.69 166 VAL F O 1
ATOM 8769 N N . ILE F 1 167 ? -7.994 19.461 9.070 1.00 10.65 167 ILE F N 1
ATOM 8770 C CA . ILE F 1 167 ? -7.593 18.226 8.410 1.00 10.95 167 ILE F CA 1
ATOM 8771 C C . ILE F 1 167 ? -8.679 17.179 8.602 1.00 13.66 167 ILE F C 1
ATOM 8772 O O . ILE F 1 167 ? -9.003 16.795 9.723 1.00 14.34 167 ILE F O 1
ATOM 8777 N N . VAL F 1 168 ? -9.245 16.723 7.492 1.00 12.16 168 VAL F N 1
ATOM 8778 C CA . VAL F 1 168 ? -10.207 15.630 7.536 1.00 9.50 168 VAL F CA 1
ATOM 8779 C C . VAL F 1 168 ? -9.485 14.426 6.960 1.00 15.69 168 VAL F C 1
ATOM 8780 O O . VAL F 1 168 ? -9.007 14.456 5.822 1.00 17.22 168 VAL F O 1
ATOM 8784 N N . GLU F 1 169 ? -9.358 13.380 7.771 1.00 13.39 169 GLU F N 1
ATOM 8785 C CA . GLU F 1 169 ? -8.624 12.180 7.354 1.00 12.74 169 GLU F CA 1
ATOM 8786 C C . GLU F 1 169 ? -9.513 11.345 6.415 1.00 15.54 169 GLU F C 1
ATOM 8787 O O . GLU F 1 169 ? -10.638 11.741 6.098 1.00 14.82 169 GLU F O 1
ATOM 8793 N N . ASP F 1 170 ? -9.003 10.211 5.945 1.00 15.66 170 ASP F N 1
ATOM 8794 C CA . ASP F 1 170 ? -9.722 9.402 4.960 1.00 13.35 170 ASP F CA 1
ATOM 8795 C C . ASP F 1 170 ? -11.033 8.825 5.500 1.00 14.26 170 ASP F C 1
ATOM 8796 O O . ASP F 1 170 ? -11.197 8.670 6.709 1.00 13.85 170 ASP F O 1
ATOM 8801 N N . ASP F 1 171 ? -11.947 8.487 4.585 1.00 14.03 171 ASP F N 1
ATOM 8802 C CA . ASP F 1 171 ? -13.159 7.721 4.899 1.00 16.18 171 ASP F CA 1
ATOM 8803 C C . ASP F 1 171 ? -14.087 8.434 5.863 1.00 14.71 171 ASP F C 1
ATOM 8804 O O . ASP F 1 171 ? -14.847 7.785 6.583 1.00 16.04 171 ASP F O 1
ATOM 8809 N N . VAL F 1 172 ? -14.009 9.758 5.905 1.00 12.47 172 VAL F N 1
ATOM 8810 C CA . VAL F 1 172 ? -14.848 10.524 6.834 1.00 12.40 172 VAL F CA 1
ATOM 8811 C C . VAL F 1 172 ? -16.144 10.989 6.178 1.00 12.36 172 VAL F C 1
ATOM 8812 O O . VAL F 1 172 ? -16.181 11.279 4.984 1.00 14.54 172 VAL F O 1
ATOM 8816 N N . VAL F 1 173 ? -17.214 11.047 6.964 1.00 12.31 173 VAL F N 1
ATOM 8817 C CA . VAL F 1 173 ? -18.457 11.670 6.508 1.00 9.36 173 VAL F CA 1
ATOM 8818 C C . VAL F 1 173 ? -18.715 12.887 7.379 1.00 14.01 173 VAL F C 1
ATOM 8819 O O . VAL F 1 173 ? -18.780 12.774 8.604 1.00 13.22 173 VAL F O 1
ATOM 8823 N N . ILE F 1 174 ? -18.865 14.040 6.737 1.00 12.65 174 ILE F N 1
ATOM 8824 C CA . ILE F 1 174 ? -19.172 15.277 7.439 1.00 11.47 174 ILE F CA 1
ATOM 8825 C C . ILE F 1 174 ? -20.620 15.607 7.111 1.00 13.04 174 ILE F C 1
ATOM 8826 O O . ILE F 1 174 ? -20.989 15.704 5.950 1.00 12.42 174 ILE F O 1
ATOM 8831 N N . GLY F 1 175 ? -21.427 15.783 8.147 1.00 9.69 175 GLY F N 1
ATOM 8832 C CA . GLY F 1 175 ? -22.845 16.032 7.992 1.00 11.66 175 GLY F CA 1
ATOM 8833 C C . GLY F 1 175 ? -23.162 17.387 7.398 1.00 13.40 175 GLY F C 1
ATOM 8834 O O . GLY F 1 175 ? -22.351 18.299 7.447 1.00 11.17 175 GLY F O 1
ATOM 8835 N N . ALA F 1 176 ? -24.351 17.509 6.817 1.00 11.48 176 ALA F N 1
ATOM 8836 C CA . ALA F 1 176 ? -24.755 18.762 6.204 1.00 10.84 176 ALA F CA 1
ATOM 8837 C C . ALA F 1 176 ? -24.821 19.877 7.237 1.00 12.57 176 ALA F C 1
ATOM 8838 O O . ALA F 1 176 ? -25.231 19.667 8.368 1.00 9.58 176 ALA F O 1
ATOM 8840 N N . ASN F 1 177 ? -24.371 21.054 6.826 1.00 9.89 177 ASN F N 1
ATOM 8841 C CA . ASN F 1 177 ? -24.388 22.255 7.654 1.00 7.06 177 ASN F CA 1
ATOM 8842 C C . ASN F 1 177 ? -23.511 22.176 8.896 1.00 10.11 177 ASN F C 1
ATOM 8843 O O . ASN F 1 177 ? -23.682 22.931 9.844 1.00 13.69 177 ASN F O 1
ATOM 8848 N N . VAL F 1 178 ? -22.556 21.260 8.867 1.00 8.70 178 VAL F N 1
ATOM 8849 C CA . VAL F 1 178 ? -21.606 21.129 9.950 1.00 11.79 178 VAL F CA 1
ATOM 8850 C C . VAL F 1 178 ? -20.563 22.221 9.838 1.00 12.94 178 VAL F C 1
ATOM 8851 O O . VAL F 1 178 ? -20.310 22.729 8.753 1.00 13.94 178 VAL F O 1
ATOM 8855 N N . VAL F 1 179 ? -19.961 22.578 10.962 1.00 9.38 179 VAL F N 1
ATOM 8856 C CA . VAL F 1 179 ? -18.830 23.474 10.947 1.00 12.00 179 VAL F CA 1
ATOM 8857 C C . VAL F 1 179 ? -17.666 22.772 11.634 1.00 12.87 179 VAL F C 1
ATOM 8858 O O . VAL F 1 179 ? -17.801 22.307 12.759 1.00 10.48 179 VAL F O 1
ATOM 8862 N N . VAL F 1 180 ? -16.529 22.700 10.954 1.00 10.21 180 VAL F N 1
ATOM 8863 C CA . VAL F 1 180 ? -15.296 22.210 11.588 1.00 10.01 180 VAL F CA 1
ATOM 8864 C C . VAL F 1 180 ? -14.376 23.395 11.792 1.00 9.06 180 VAL F C 1
ATOM 8865 O O . VAL F 1 180 ? -13.994 24.066 10.824 1.00 10.28 180 VAL F O 1
ATOM 8869 N N . LEU F 1 181 ? -14.061 23.694 13.048 1.00 10.96 181 LEU F N 1
ATOM 8870 C CA . LEU F 1 181 ? -13.254 24.883 13.358 1.00 13.82 181 LEU F CA 1
ATOM 8871 C C . LEU F 1 181 ? -11.768 24.767 13.019 1.00 12.27 181 LEU F C 1
ATOM 8872 O O . LEU F 1 181 ? -11.200 23.669 12.888 1.00 10.73 181 LEU F O 1
ATOM 8877 N N . GLU F 1 182 ? -11.135 25.932 12.913 1.00 12.35 182 GLU F N 1
ATOM 8878 C CA . GLU F 1 182 ? -9.745 26.008 12.490 1.00 13.52 182 GLU F CA 1
ATOM 8879 C C . GLU F 1 182 ? -8.846 25.086 13.305 1.00 15.32 182 GLU F C 1
ATOM 8880 O O . GLU F 1 182 ? -8.940 25.028 14.531 1.00 12.90 182 GLU F O 1
ATOM 8886 N N . GLY F 1 183 ? -7.971 24.355 12.614 1.00 13.08 183 GLY F N 1
ATOM 8887 C CA . GLY F 1 183 ? -6.963 23.581 13.301 1.00 12.66 183 GLY F CA 1
ATOM 8888 C C . GLY F 1 183 ? -7.414 22.218 13.780 1.00 13.03 183 GLY F C 1
ATOM 8889 O O . GLY F 1 183 ? -6.610 21.456 14.311 1.00 16.25 183 GLY F O 1
ATOM 8890 N N . VAL F 1 184 ? -8.694 21.902 13.588 1.00 11.14 184 VAL F N 1
ATOM 8891 C CA . VAL F 1 184 ? -9.246 20.646 14.087 1.00 13.01 184 VAL F CA 1
ATOM 8892 C C . VAL F 1 184 ? -8.975 19.503 13.120 1.00 13.10 184 VAL F C 1
ATOM 8893 O O . VAL F 1 184 ? -9.065 19.681 11.900 1.00 13.61 184 VAL F O 1
ATOM 8897 N N . THR F 1 185 ? -8.602 18.346 13.664 1.00 12.84 185 THR F N 1
ATOM 8898 C CA . THR F 1 185 ? -8.446 17.135 12.861 1.00 12.22 185 THR F CA 1
ATOM 8899 C C . THR F 1 185 ? -9.629 16.220 13.093 1.00 13.59 185 THR F C 1
ATOM 8900 O O . THR F 1 185 ? -9.931 15.873 14.224 1.00 13.71 185 THR F O 1
ATOM 8904 N N . VAL F 1 186 ? -10.296 15.838 12.013 1.00 14.01 186 VAL F N 1
ATOM 8905 C CA . VAL F 1 186 ? -11.335 14.824 12.089 1.00 10.75 186 VAL F CA 1
ATOM 8906 C C . VAL F 1 186 ? -10.722 13.492 11.686 1.00 13.53 186 VAL F C 1
ATOM 8907 O O . VAL F 1 186 ? -10.342 13.315 10.527 1.00 14.19 186 VAL F O 1
ATOM 8911 N N . GLY F 1 187 ? -10.637 12.564 12.640 1.00 11.63 187 GLY F N 1
ATOM 8912 C CA . GLY F 1 187 ? -9.889 11.327 12.458 1.00 11.78 187 GLY F CA 1
ATOM 8913 C C . GLY F 1 187 ? -10.526 10.337 11.497 1.00 13.28 187 GLY F C 1
ATOM 8914 O O . GLY F 1 187 ? -11.726 10.371 11.252 1.00 12.35 187 GLY F O 1
ATOM 8915 N N . LYS F 1 188 ? -9.693 9.435 10.980 1.00 12.27 188 LYS F N 1
ATOM 8916 C CA . LYS F 1 188 ? -10.083 8.478 9.942 1.00 11.14 188 LYS F CA 1
ATOM 8917 C C . LYS F 1 188 ? -11.356 7.709 10.300 1.00 12.78 188 LYS F C 1
ATOM 8918 O O . LYS F 1 188 ? -11.528 7.265 11.432 1.00 16.04 188 LYS F O 1
ATOM 8924 N N . GLY F 1 189 ? -12.261 7.589 9.333 1.00 12.24 189 GLY F N 1
ATOM 8925 C CA . GLY F 1 189 ? -13.472 6.814 9.521 1.00 12.24 189 GLY F CA 1
ATOM 8926 C C . GLY F 1 189 ? -14.522 7.431 10.428 1.00 14.19 189 GLY F C 1
ATOM 8927 O O . GLY F 1 189 ? -15.553 6.806 10.702 1.00 17.89 189 GLY F O 1
ATOM 8928 N N . ALA F 1 190 ? -14.281 8.650 10.901 1.00 10.48 190 ALA F N 1
ATOM 8929 C CA . ALA F 1 190 ? -15.247 9.282 11.800 1.00 13.34 190 ALA F CA 1
ATOM 8930 C C . ALA F 1 190 ? -16.504 9.747 11.060 1.00 15.53 190 ALA F C 1
ATOM 8931 O O . ALA F 1 190 ? -16.507 9.893 9.837 1.00 15.36 190 ALA F O 1
ATOM 8933 N N . VAL F 1 191 ? -17.572 9.957 11.823 1.00 10.80 191 VAL F N 1
ATOM 8934 C CA . VAL F 1 191 ? -18.808 10.526 11.296 1.00 11.02 191 VAL F CA 1
ATOM 8935 C C . VAL F 1 191 ? -19.174 11.725 12.158 1.00 13.90 191 VAL F C 1
ATOM 8936 O O . VAL F 1 191 ? -19.197 11.615 13.382 1.00 14.86 191 VAL F O 1
ATOM 8940 N N . VAL F 1 192 ? -19.421 12.867 11.512 1.00 12.48 192 VAL F N 1
ATOM 8941 C CA . VAL F 1 192 ? -19.880 14.073 12.198 1.00 11.70 192 VAL F CA 1
ATOM 8942 C C . VAL F 1 192 ? -21.336 14.280 11.813 1.00 12.73 192 VAL F C 1
ATOM 8943 O O . VAL F 1 192 ? -21.675 14.396 10.630 1.00 14.83 192 VAL F O 1
ATOM 8947 N N . ALA F 1 193 ? -22.198 14.304 12.818 1.00 11.56 193 ALA F N 1
ATOM 8948 C CA . ALA F 1 193 ? -23.634 14.432 12.589 1.00 13.18 193 ALA F CA 1
ATOM 8949 C C . ALA F 1 193 ? -23.957 15.788 11.983 1.00 16.37 193 ALA F C 1
ATOM 8950 O O . ALA F 1 193 ? -23.290 16.770 12.268 1.00 12.72 193 ALA F O 1
ATOM 8952 N N . ALA F 1 194 ? -24.993 15.839 11.154 1.00 15.00 194 ALA F N 1
ATOM 8953 C CA . ALA F 1 194 ? -25.448 17.115 10.599 1.00 11.81 194 ALA F CA 1
ATOM 8954 C C . ALA F 1 194 ? -25.674 18.169 11.687 1.00 11.40 194 ALA F C 1
ATOM 8955 O O . ALA F 1 194 ? -26.141 17.852 12.789 1.00 13.55 194 ALA F O 1
ATOM 8957 N N . GLY F 1 195 ? -25.296 19.403 11.372 1.00 10.54 195 GLY F N 1
ATOM 8958 C CA . GLY F 1 195 ? -25.500 20.541 12.261 1.00 10.98 195 GLY F CA 1
ATOM 8959 C C . GLY F 1 195 ? -24.482 20.684 13.382 1.00 13.99 195 GLY F C 1
ATOM 8960 O O . GLY F 1 195 ? -24.541 21.635 14.149 1.00 17.27 195 GLY F O 1
ATOM 8961 N N . ALA F 1 196 ? -23.560 19.732 13.495 1.00 12.41 196 ALA F N 1
ATOM 8962 C CA . ALA F 1 196 ? -22.597 19.758 14.596 1.00 12.71 196 ALA F CA 1
ATOM 8963 C C . ALA F 1 196 ? -21.595 20.891 14.391 1.00 13.40 196 ALA F C 1
ATOM 8964 O O . ALA F 1 196 ? -21.337 21.290 13.263 1.00 12.11 196 ALA F O 1
ATOM 8966 N N . VAL F 1 197 ? -21.034 21.414 15.478 1.00 11.35 197 VAL F N 1
ATOM 8967 C CA . VAL F 1 197 ? -19.880 22.294 15.360 1.00 11.84 197 VAL F CA 1
ATOM 8968 C C . VAL F 1 197 ? -18.722 21.578 16.034 1.00 11.97 197 VAL F C 1
ATOM 8969 O O . VAL F 1 197 ? -18.765 21.319 17.238 1.00 11.11 197 VAL F O 1
ATOM 8973 N N . VAL F 1 198 ? -17.700 21.262 15.250 1.00 10.03 198 VAL F N 1
ATOM 8974 C CA . VAL F 1 198 ? -16.586 20.484 15.756 1.00 8.22 198 VAL F CA 1
ATOM 8975 C C . VAL F 1 198 ? -15.467 21.375 16.253 1.00 14.46 198 VAL F C 1
ATOM 8976 O O . VAL F 1 198 ? -14.833 22.082 15.466 1.00 14.03 198 VAL F O 1
ATOM 8980 N N . THR F 1 199 ? -15.202 21.306 17.559 1.00 12.80 199 THR F N 1
ATOM 8981 C CA . THR F 1 199 ? -14.336 22.277 18.223 1.00 10.77 199 THR F CA 1
ATOM 8982 C C . THR F 1 199 ? -13.034 21.652 18.694 1.00 15.31 199 THR F C 1
ATOM 8983 O O . THR F 1 199 ? -12.107 22.356 19.075 1.00 17.00 199 THR F O 1
ATOM 8987 N N . GLU F 1 200 ? -12.978 20.330 18.684 1.00 12.85 200 GLU F N 1
ATOM 8988 C CA . GLU F 1 200 ? -11.751 19.638 19.068 1.00 16.20 200 GLU F CA 1
ATOM 8989 C C . GLU F 1 200 ? -11.565 18.402 18.218 1.00 15.35 200 GLU F C 1
ATOM 8990 O O . GLU F 1 200 ? -12.509 17.935 17.573 1.00 13.58 200 GLU F O 1
ATOM 8996 N N . ASP F 1 201 ? -10.343 17.874 18.202 1.00 12.97 201 ASP F N 1
ATOM 8997 C CA . ASP F 1 201 ? -10.054 16.741 17.339 1.00 14.76 201 ASP F CA 1
ATOM 8998 C C . ASP F 1 201 ? -11.051 15.630 17.579 1.00 17.02 201 ASP F C 1
ATOM 8999 O O . ASP F 1 201 ? -11.441 15.364 18.722 1.00 15.81 201 ASP F O 1
ATOM 9004 N N . VAL F 1 202 ? -11.442 14.967 16.495 1.00 12.12 202 VAL F N 1
ATOM 9005 C CA . VAL F 1 202 ? -12.346 13.827 16.559 1.00 10.02 202 VAL F CA 1
ATOM 9006 C C . VAL F 1 202 ? -11.516 12.558 16.404 1.00 14.31 202 VAL F C 1
ATOM 9007 O O . VAL F 1 202 ? -10.783 12.409 15.417 1.00 12.03 202 VAL F O 1
ATOM 9011 N N . PRO F 1 203 ? -11.624 11.638 17.377 1.00 17.50 203 PRO F N 1
ATOM 9012 C CA . PRO F 1 203 ? -10.866 10.386 17.283 1.00 19.91 203 PRO F CA 1
ATOM 9013 C C . PRO F 1 203 ? -11.310 9.541 16.089 1.00 17.11 203 PRO F C 1
ATOM 9014 O O . PRO F 1 203 ? -12.492 9.540 15.740 1.00 15.68 203 PRO F O 1
ATOM 9018 N N . PRO F 1 204 ? -10.370 8.808 15.470 1.00 16.82 204 PRO F N 1
ATOM 9019 C CA . PRO F 1 204 ? -10.766 7.945 14.349 1.00 16.44 204 PRO F CA 1
ATOM 9020 C C . PRO F 1 204 ? -11.910 7.013 14.736 1.00 17.43 204 PRO F C 1
ATOM 9021 O O . PRO F 1 204 ? -11.995 6.597 15.898 1.00 17.61 204 PRO F O 1
ATOM 9025 N N . TYR F 1 205 ? -12.780 6.712 13.776 1.00 15.54 205 TYR F N 1
ATOM 9026 C CA . TYR F 1 205 ? -13.850 5.722 13.948 1.00 13.85 205 TYR F CA 1
ATOM 9027 C C . TYR F 1 205 ? -14.816 5.988 15.099 1.00 18.90 205 TYR F C 1
ATOM 9028 O O . TYR F 1 205 ? -15.343 5.052 15.697 1.00 20.20 205 TYR F O 1
ATOM 9037 N N . THR F 1 206 ? -15.057 7.262 15.398 1.00 14.02 206 THR F N 1
ATOM 9038 C CA . THR F 1 206 ? -16.103 7.617 16.352 1.00 14.75 206 THR F CA 1
ATOM 9039 C C . THR F 1 206 ? -17.187 8.432 15.661 1.00 18.08 206 THR F C 1
ATOM 9040 O O . THR F 1 206 ? -17.009 8.904 14.535 1.00 18.08 206 THR F O 1
ATOM 9044 N N . VAL F 1 207 ? -18.320 8.568 16.333 1.00 16.42 207 VAL F N 1
ATOM 9045 C CA . VAL F 1 207 ? -19.385 9.441 15.867 1.00 16.66 207 VAL F CA 1
ATOM 9046 C C . VAL F 1 207 ? -19.458 10.590 16.845 1.00 16.24 207 VAL F C 1
ATOM 9047 O O . VAL F 1 207 ? -19.478 10.372 18.057 1.00 16.15 207 VAL F O 1
ATOM 9051 N N . VAL F 1 208 ? -19.452 11.811 16.325 1.00 14.44 208 VAL F N 1
ATOM 9052 C CA . VAL F 1 208 ? -19.636 12.994 17.161 1.00 12.89 208 VAL F CA 1
ATOM 9053 C C . VAL F 1 208 ? -20.867 13.757 16.709 1.00 15.01 208 VAL F C 1
ATOM 9054 O O . VAL F 1 208 ? -21.251 13.721 15.539 1.00 14.19 208 VAL F O 1
ATOM 9058 N N . ALA F 1 209 ? -21.495 14.441 17.653 1.00 13.90 209 ALA F N 1
ATOM 9059 C CA . ALA F 1 209 ? -22.721 15.168 17.368 1.00 11.96 209 ALA F CA 1
ATOM 9060 C C . ALA F 1 209 ? -22.877 16.261 18.408 1.00 15.41 209 ALA F C 1
ATOM 9061 O O . ALA F 1 209 ? -22.358 16.149 19.526 1.00 16.16 209 ALA F O 1
ATOM 9063 N N . GLY F 1 210 ? -23.583 17.321 18.035 1.00 13.33 210 GLY F N 1
ATOM 9064 C CA . GLY F 1 210 ? -23.863 18.400 18.961 1.00 16.91 210 GLY F CA 1
ATOM 9065 C C . GLY F 1 210 ? -23.057 19.650 18.696 1.00 17.79 210 GLY F C 1
ATOM 9066 O O . GLY F 1 210 ? -22.178 19.677 17.824 1.00 13.86 210 GLY F O 1
ATOM 9067 N N . THR F 1 211 ? -23.385 20.689 19.459 1.00 16.35 211 THR F N 1
ATOM 9068 C CA . THR F 1 211 ? -22.696 21.968 19.418 1.00 16.39 211 THR F CA 1
ATOM 9069 C C . THR F 1 211 ? -22.432 22.380 20.865 1.00 19.92 211 THR F C 1
ATOM 9070 O O . THR F 1 211 ? -23.348 22.842 21.551 1.00 24.01 211 THR F O 1
ATOM 9074 N N . PRO F 1 212 ? -21.190 22.195 21.346 1.00 19.36 212 PRO F N 1
ATOM 9075 C CA . PRO F 1 212 ? -20.052 21.635 20.603 1.00 20.36 212 PRO F CA 1
ATOM 9076 C C . PRO F 1 212 ? -20.175 20.127 20.425 1.00 18.27 212 PRO F C 1
ATOM 9077 O O . PRO F 1 212 ? -20.836 19.461 21.229 1.00 20.78 212 PRO F O 1
ATOM 9081 N N . ALA F 1 213 ? -19.553 19.592 19.376 1.00 15.07 213 ALA F N 1
ATOM 9082 C CA . ALA F 1 213 ? -19.628 18.154 19.109 1.00 16.04 213 ALA F CA 1
ATOM 9083 C C . ALA F 1 213 ? -18.998 17.344 20.235 1.00 20.39 213 ALA F C 1
ATOM 9084 O O . ALA F 1 213 ? -17.932 17.688 20.742 1.00 21.26 213 ALA F O 1
ATOM 9086 N N . ARG F 1 214 ? -19.672 16.266 20.617 1.00 16.63 214 ARG F N 1
ATOM 9087 C CA . ARG F 1 214 ? -19.151 15.321 21.600 1.00 18.20 214 ARG F CA 1
ATOM 9088 C C . ARG F 1 214 ? -19.276 13.922 21.037 1.00 16.45 214 ARG F C 1
ATOM 9089 O O . ARG F 1 214 ? -20.140 13.666 20.205 1.00 17.27 214 ARG F O 1
ATOM 9097 N N . VAL F 1 215 ? -18.412 13.015 21.486 1.00 19.48 215 VAL F N 1
ATOM 9098 C CA . VAL F 1 215 ? -18.474 11.632 21.038 1.00 21.41 215 VAL F CA 1
ATOM 9099 C C . VAL F 1 215 ? -19.755 10.979 21.548 1.00 24.55 215 VAL F C 1
ATOM 9100 O O . VAL F 1 215 ? -20.076 11.056 22.735 1.00 27.84 215 VAL F O 1
ATOM 9104 N N . ILE F 1 216 ? -20.507 10.361 20.647 1.00 19.34 216 ILE F N 1
ATOM 9105 C CA . ILE F 1 216 ? -21.734 9.691 21.050 1.00 21.90 216 ILE F CA 1
ATOM 9106 C C . ILE F 1 216 ? -21.628 8.179 20.887 1.00 31.36 216 ILE F C 1
ATOM 9107 O O . ILE F 1 216 ? -22.153 7.433 21.711 1.00 34.98 216 ILE F O 1
ATOM 9112 N N . LYS F 1 217 ? -20.942 7.746 19.831 1.00 32.67 217 LYS F N 1
ATOM 9113 C CA . LYS F 1 217 ? -20.766 6.325 19.524 1.00 40.63 217 LYS F CA 1
ATOM 9114 C C . LYS F 1 217 ? -19.346 6.042 19.027 1.00 38.85 217 LYS F C 1
ATOM 9115 O O . LYS F 1 217 ? -18.583 6.963 18.741 1.00 24.94 217 LYS F O 1
ATOM 9121 N N . GLU F 1 218 ? -19.006 4.762 18.902 1.00 51.27 218 GLU F N 1
ATOM 9122 C CA . GLU F 1 218 ? -17.720 4.372 18.332 1.00 61.73 218 GLU F CA 1
ATOM 9123 C C . GLU F 1 218 ? -17.724 4.559 16.817 1.00 63.56 218 GLU F C 1
ATOM 9124 O O . GLU F 1 218 ? -18.376 3.812 16.086 1.00 64.89 218 GLU F O 1
#

Sequence (1234 aa):
EKKTPVKVYIKGDLKEVTFPETVQAFVNKKSGVLFGEWSEIKTILDENSKYIVDYVVENDRRNSAIPMLDLKGIKARIEPGAIIRDHVEIGDNAVIMMNATINIGAVIGEGSMIDMNAVLGGRATVGKNNCHVGAGAVLAGVIEPPSAKPVIVEDDVVIGANVVVLEGVTVGKGAVVAAGAVVTEDVPPYTVVAGTPARVIKEIDANEIISFIQKSEKKTPVKVYIKGDLKEVTFPETVQAFVNKKSGVLFGEWSEIKTILDENSKYIVDYVVENDRRNSAIPMLDLKGIKARIEPGAIIRDHVEIGDNAVIMMNATINIGAVIGEGSMIDMNAVLGGRATVGKNCHVGAGAVLAGVIEPPSAKPVIVEDDVVIGANVVVLEGVTVGKGAVVAAGAVVTEDVPPYTVVAGTPARVIKEKKTPVKVYIIKGDLKEVTFPETVQAFVNKKSGVLFGEWSEIKTILDENSKYIVDYVVENDRRNSAIPMLDLKGIKARIEPGAIIRDHVEIGDNAVIMMNATINIGAVIGEGSMIDMNAVLGGRATVGKNCHVGAGAVLAGVIEPPSAKKPVIVEDDVVIGANVVVLEGVTVGKGAVVAAGAVVTEDVPPYTVVAGTPARVIKEKKTPVKVYIKGDLKEVTFPETVQAFVNKKSGVLFGEWSEIKTILDENSKYIVDYVVENDRRNSAIPMLDLKGIKARIEPGAIIRDHVEIGDNNAVIMMNATINIGAVIGEGSMIDMNAVLGGRATVGKNCHVGAGAVLAGVIEPPSAKPVIVEDDVVIGANVVVLEGVTVGKGAVVAAGAVVTEDVPPYTVVAGTPARVIKEIDANEIISFIQKSEKKTPVKVYIKGDLKEVTFPETVQAFVNKKSGVLFGEWSEIKTILDENSKYIVDYVVENDRRNSAIPMLDLKGIKARIEPGAIIRDHVEIGDNNAVIMMNATINIGAVIGEGSMIDMNAVLGGRATVGKNCHVGAGAVLAGVIEPPSAKPVIVEDDVVIGANVVVLEGVTVGKGAVVAAGAVVTEDVPPYTVVAGTPARVIEKKTPVKVYIIKGDLKEVTFPETVQAFVNKKSGVLFGEWSEIKTILDENSKYIVDYVVENDRRNSAIPMLDLKGIKARIEPGAIIRDHVEIGDNAVIMMNATINIGAVIGEGSMIDMNAVLGGRATVGKNCHVGAGAVLAGVIEPPSAKPVIVEDDVVIGANVVVLEGVTVGKGAVVAAGAVVTEDVPPYTVVAGTPARVIKE

CATH classification: 3.30.70.250 (+1 more: 2.160.10.10)

Solvent-accessible surface area: 49699 Å² total; per-residue (Å²): 175,117,109,6,48,6,24,0,7,0,53,12,46,5,139,84,10,125,46,57,180,86,10,64,12,3,28,17,146,122,7,12,12,0,23,19,52,32,78,76,0,103,65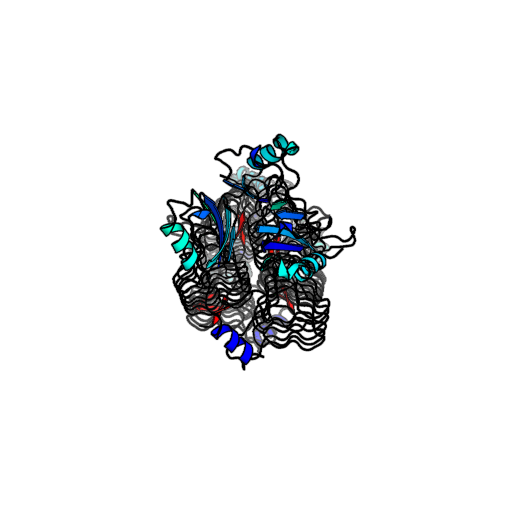,14,10,91,136,29,79,162,67,9,104,46,98,31,37,54,43,75,47,44,33,6,37,50,72,52,28,91,17,35,60,30,146,5,52,0,1,5,23,11,29,6,10,40,122,11,117,23,19,71,107,1,18,0,10,0,4,0,0,0,5,43,26,0,44,1,11,82,29,0,51,0,22,6,7,0,1,0,3,1,51,0,40,1,14,100,94,5,64,0,4,6,10,0,4,0,22,33,16,100,122,76,110,105,27,90,17,0,50,1,66,47,70,1,67,0,13,16,11,0,2,0,59,122,25,8,20,0,2,89,9,0,21,1,6,12,20,1,5,2,56,132,97,6,61,73,100,10,0,5,12,26,67,62,17,130,77,39,37,138,104,129,16,93,74,10,28,72,50,40,135,164,28,111,129,89,8,44,8,19,0,6,0,53,16,61,6,146,83,12,127,40,46,164,85,13,63,14,5,36,27,138,106,3,15,7,0,25,19,54,34,78,59,0,85,63,11,7,94,140,26,74,192,91,14,117,44,95,28,39,56,44,78,48,44,34,5,20,10,58,53,28,91,19,33,57,28,139,5,56,0,1,5,23,13,31,7,8,38,62,10,116,22,17,60,112,0,20,0,11,0,4,0,0,0,8,0,16,0,44,1,15,104,38,1,60,0,25,8,7,0,1,0,3,1,33,0,41,1,12,107,82,5,63,0,3,6,10,0,4,1,19,31,20,46,120,77,40,105,29,101,22,0,52,1,65,36,66,0,69,1,13,16,12,0,1,0,59,117,24,6,23,0,1,84,18,0,58,2,34,14,22,0,5,1,60,114,86,4,64,70,149,26,28,5,26,29,68,67,7,120,80,96,156,151,116,89,7,44,7,21,0,5,0,51,16,62,3,134,91,9,124,37,56,172,86,9,61,13,5,28,14,111,106,11,12,9,0,25,17,48,39,82,68,0,76,70,14,5,78,137,29,76,171,64,12,104,44,78,29,39,56,42,74,49,42,34,6,48,46,74,52,28,92,17,31,68,30,129,5,54,1,1,5,25,14,25,6,10,41,120,11,113,23,17,55,103,0,19,0,10,0,4,0,0,0,5,43,27,0,41,2,12,80,37,0,55,0,23,6,9,0,2,0,2,0,52,0,38,2,14,97,98,5,68,0,4,6,11,0,4,0,10,29,18,107,129,75,122,105,30,114,19,0,51,1,66,46,67,0,69,1,12,15,10,0,0,0,35,105,24,7,22,0,2,85,18,0,60,1,34,12,19,0,5,1,17,54,82,3,61,74,152,26,39,0,20,24,69,11,2,76,74,107,164,178,125,98,7,44,7,22,0,3,0,51,19,54,5,138,83,12,123,46,52,182,90,12,68,9,4,30,12,109,102,7,9,15,0,25,20,53,37,81,72,0,98,64,12,7,82,136,25,75,165,65,9,102,42,92,28,39,52,42,75,49,43,33,6,51,49,76,51,29,90,16,33,62,29,150,4,54,0,1,5,22,13,30,6,13,39,122,10,116,24,20,72,102,1,19,0,10,0,4,0,0,0,5,41,25,1,44,2,12,81,31,0,48,0,23,7,7,0,2,0,2,1,49,0,42,1,14,103,95,5,65,0,4,6,10,0,5,0,21,35,18,104,135,73,122,106,27,112,16,0,50,1,66,47,68,0,72,1,13,16,10,0,1,0,60,126,22,8,22,0,2,88,0,0,25,1,35,12,21,0,5,1,47,130,90,6,48,68,90,0,5,6,19,10,67,76,19,33,19,29,47,102,67,153,16,105,95,10,23,65,50,50,134,164,28,126,128,93,7,44,6,28,0,6,1,62,17,74,7,168,95,11,129,34,48,185,76,12,67,13,5,28,17,134,116,4,13,6,0,19,20,58,37,83,69,0,112,66,12,13,101,130,26,66,185,85,17,115,47,97,27,38,54,45,75,48,41,34,5,20,10,57,51,29,90,17,32,65,28,140,4,61,0,1,4,24,13,30,6,12,40,60,10,111,22,18,53,116,1,24,0,10,0,5,0,0,0,12,0,12,0,52,1,15,101,38,0,64,0,24,6,7,0,1,0,2,1,20,0,37,3,15,105,83,4,59,0,5,7,10,0,5,1,20,34,18,41,114,76,36,104,34,104,24,1,56,2,65,37,66,0,69,1,13,16,10,0,2,0,59,118,15,6,28,0,2,83,18,0,58,1,34,13,20,1,5,1,57,106,84,5,62,72,152,32,65,4,24,28,70,61,6,119,86,140,171,115,107,8,46,7,20,0,4,0,59,15,67,4,133,96,11,122,36,51,173,96,9,64,11,4,30,14,110,91,4,14,7,0,25,17,55,38,85,62,0,77,66,13,4,74,136,28,74,176,67,14,101,50,76,31,39,57,43,75,46,42,32,7,41,47,73,53,28,91,18,32,60,30,146,6,58,0,1,5,25,14,28,6,9,42,115,11,114,23,18,63,116,1,24,0,7,0,4,0,0,0,4,46,25,0,42,2,13,80,37,0,48,0,20,7,7,0,2,0,2,1,54,0,38,2,14,97,96,4,67,0,4,6,10,0,4,0,21,33,16,115,135,71,124,103,30,123,18,0,52,1,65,45,67,0,69,1,10,14,10,0,1,0,59,121,26,8,22,0,2,86,18,0,58,1,33,14,19,0,6,0,36,66,91,6,63,71,109,18,29,4,24,27,68,64,6,109,84,101,126,148

B-factor: mean 27.03, std 14.24, range [4.18, 123.96]

Radius of gyration: 40.89 Å; Cα contacts (8 Å, |Δi|>4): 4013; chains: 6; bounding box: 61×56×141 Å

Organism: Bacillus anthracis (NCBI:txid1392)

Nearest PDB structures (foldseek):
  3r8y-assembly1_C  TM=1.005E+00  e=1.192E-36  Bacillus anthracis
  3r8y-assembly2_E  TM=1.002E+00  e=7.174E-35  Bacillus anthracis
  3cj8-assembly1_B  TM=9.986E-01  e=2.597E-31  Enterococcus faecalis
  4mzu-assembly1_F  TM=9.200E-01  e=1.145E-04  Shewanella denitrificans OS217
  1ssq-assembly1_A  TM=6.439E-01  e=6.379E-05  Haemophilus influenzae

InterPro domains:
  IPR001451 Hexapeptide repeat [PF00132] (121-156)
  IPR001451 Hexapeptide repeat [PF14602] (165-199)
  IPR011004 Trimeric LpxA-like superfamily [SSF51161] (88-226)
  IPR013710 2,3,4,5-tetrahydropyridine-2,6-dicarboxylate N-acetyltransferase, N-terminal [PF08503] (4-87)
  IPR018357 Hexapeptide transferase, conserved site [PS00101] (174-202)
  IPR019873 2,3,4,5-tetrahydropyridine-2,6-dicarboxylate N-acetyltransferase, DapH [MF_01691] (1-235)
  IPR019873 2,3,4,5-tetrahydropyridine-2,6-dicarboxylate N-acetyltransferase, DapH [TIGR03532] (6-236)
  IPR050179 Transferase hexapeptide repeat [PTHR43300] (89-228)